Protein AF-A0A0L0FBV4-F1 (afdb_monomer_lite)

Organism: NCBI:txid667725

Secondary structure (DSSP, 8-state):
-----TT-EEESTTTT-EEEPTT-EEESTTTT-EEE-TT-EEESTTTT-EEE-TT-EEESTTTT-S-B-TT-EEESTTTTSS-B-TT-EEESTTTTSS-B-TT-EEESTTTT-S-B-TT-EEESTTTT-S-BPTT-EEESTTTT-S-BPTT-EEESTTTT-S-B-TT-EEESTTTT-S---TT-EEESTTTTTT-PPTT-EEESTTTT-SEE-TT-EEESTTTT-SEE-TT-EEESTTTT-S-B-TT-EEESTTTT-S-B-TT-EEEETTEEEEEE-TT-EEEE-SSS-EEESSSSEEEE-----SSSEEEEE-TTT--EEEEE----SS--------S-TTPPEEE-SSSEEE--SSEEESTTTT-S-BPTT-EEESTTTT-S-B-TT-EEESTTTT-EEEPTT-EEESTTTT-EEEPTT-EEESTTEEEEEE-TT-EEEE-SSS-EEESSSSEEEEPPP--S-SSPEEEE-TTT--EEEEPPP-------------SSTTPPEEE-SSSEEE--SSEEESTTTT-S-BPTT-EEESTTTT-S-BPTT-EEESTTTT-S-B-TT-EEESTTTT-S-B-TT-EEESTTTTTT-BPTT-EEESTTTT-S-BPTT-EEESTTTT-S-PPTT-EEESTTTT-B-PPTT-EEEETTBTTBTPPTT-EEEE-SSS-B--SSSSEEEE-----S-TT-EEEE-TTT--EEEE-----------S-S-EEE-SSSEEE--SSEEESTTTT-EEEPTT-EEESTTTTTEEEPTT-EEEETTBTTBTPPTT-EEEE-SSS-B--SSSSEEEE-----S-S---EEEETTTTEEEE----S-------SSTT--EEE-SSSEEE-SS-EEESTTTT-EEEPTT-EEESTTTT-EEEPTT-EEESTTTT-EEEPTT-EEESTTTT-EEE-TT-EEESTTTT-EEEPTT-EEESTTTT-EEE-TT-EEESTTTT-EEEPTT-EEESTT-S-EEEPTT-EEESTTTT-EEE-TT-EEESTTTT-EEE-TT-EEESTTTT-EEEPTT-EEESTTTT-EEEPTT-EEEETTBT-EEEPTT-EEEE------TT--B--SSSS-EEEE-------SS--EE-TTT-EEE-----TTS-TT-----HHHHHHHTTSPPEEEEEEE-SS-----PPPPPPPHHHHTTSSS---TTTHHHHHHHHHHHHTTPPPPPP--EEEEEEE--HHHHHHH-GGGEEEPTTS-EEEE-HHHHHHHHHHHHHHHHHHHHHHHHHHTS--

Foldseek 3Di:
DDDDDQLEAAAEDLWCCEDAEHNEYTAYHQFNNYAHYHVEYTHYHQFCNYAAEDVEYTYEAQWCNHYHYALEYTYYDQWNNAYEEHNEYAAEHQFCNHYEADCEYAHEHQGCRQYAHHVEYAHEHQFCRHDHHHLEYAAYAQFVNHEAADNEYTAEHQFCRAHYAHCEYTHEHQGCNHDYAHCEYFHYHLGCNAEEAHNEYTHEYLTNNHYEHHCEYAHEAQFCNAYEAHNEYAAYHQGCRHHYAHCEYAHEAQGCRHHAAHVEYAHYAQGQNHHEYHQAYTADDPNDHDHHPDHYYHYPPDDDDPDQFDFDQDPVVRDGDTHHPPDPDDDDDDDPDDPDDDWDWDDPPPDTDTDPQEAAADDQFCAPAAAGNYYTAEHLFNRHHAAHVEYAHYHLGCNEQHEHPEYAHEALGCNYAHYDCEYAHYAQGQNHYEEHQAYTYEPPNDHDHHPYHYYHYPPQDADPDDDFDFDQDPVVRGGYTDDDDDDDDDDDDDDDDDDDPPFDFDDPPPDTDTDDQEAAEDDQWPCDAEAGNEYTYEHQWCRDYHAHNEYTAYHLFCNHDEAHCEYTHEHLFVNHEYEHNEYTHYDLGCNEYAYHHEYAHEHLGVNDEHDPCEYTAYHLFCRHYAADNEYAHEHLFCNEQHAHVEYTYYHQFLNDNAYHQAYTHDPQNDHDHDPYHYYHYPDADADDDDDWDWDQDPVVRDTHTDDPPDDDDDDDDDADAFADQQPDTDHDDQEAAAEAQFCNADAEDNEYAHEHLGCNYQHYDCEYAHYQQGQNYNAYHQAYTHEDPNDHDHHPDHYYHYPPQDDPDDPDFDWDQDPVVRDTHTDDPPPPPPPPDDPDPDWDWADLPPDTDIDDQEAAAEDLWCNECAAGNEHTAEHLFCNYQAAHVEYTAYAQFVNYHAEHVEYTHEHQFCNYAHYALEYTHEHLFCNYHAAHNEYTAYDLFVNEHHYHNEYTHEHLGCNEDAAHHEYTHEYLWNNYDHAHCEYAAYDLFCNDDDHHNEYTHEHLWVNADDAHCEYTAYALFVNYHHAHNEAAHEALGVNEHAAHCEYAHYHLGQNYDAHHQEYEAEHDPDPDPPDHQHDPYHNWYAYPDDDPDDDDDDQDQDPVNRTGDDDPDDPVPDPQDDDDDPVLVVLVVPFDKDKDKDKDWDDDDDDDDDDDDDDPVRVVVPDDDDDPPCPVVVVVVVVVVVPPDDDDGTDIDMDMDIDGDQQSCCVSPVSQFDADPVGGGDGGVVVVVVVVVVVVVVVVVVVVVVVVVVVVPPD

pLDDT: mean 72.24, std 13.36, range [32.38, 90.94]

Structure (mmCIF, N/CA/C/O backbone):
data_AF-A0A0L0FBV4-F1
#
_entry.id   AF-A0A0L0FBV4-F1
#
loop_
_atom_site.group_PDB
_atom_site.id
_atom_site.type_symbol
_atom_site.label_atom_id
_atom_site.label_alt_id
_atom_site.label_comp_id
_atom_site.label_asym_id
_atom_site.label_entity_id
_atom_site.label_seq_id
_atom_site.pdbx_PDB_ins_code
_atom_site.Cartn_x
_atom_site.Cartn_y
_atom_site.Cartn_z
_atom_site.occupancy
_atom_site.B_iso_or_equiv
_atom_site.auth_seq_id
_atom_site.auth_comp_id
_atom_site.auth_asym_id
_atom_site.auth_atom_id
_atom_site.pdbx_PDB_model_num
ATOM 1 N N . MET A 1 1 ? 23.226 -24.528 -67.494 1.00 41.88 1 MET A N 1
ATOM 2 C CA . MET A 1 1 ? 22.245 -25.380 -68.203 1.00 41.88 1 MET A CA 1
ATOM 3 C C . MET A 1 1 ? 20.904 -25.153 -67.518 1.00 41.88 1 MET A C 1
ATOM 5 O O . MET A 1 1 ? 20.738 -25.615 -66.399 1.00 41.88 1 MET A O 1
ATOM 9 N N . TRP A 1 2 ? 20.026 -24.341 -68.112 1.00 40.06 2 TRP A N 1
ATOM 10 C CA . TRP A 1 2 ? 18.719 -23.988 -67.546 1.00 40.06 2 TRP A CA 1
ATOM 11 C C . TRP A 1 2 ? 17.745 -25.147 -67.795 1.00 40.06 2 TRP A C 1
ATOM 13 O O . TRP A 1 2 ? 17.543 -25.537 -68.943 1.00 40.06 2 TRP A O 1
ATOM 23 N N . ARG A 1 3 ? 17.172 -25.732 -66.741 1.00 43.78 3 ARG A N 1
ATOM 24 C CA . ARG A 1 3 ? 16.026 -26.645 -66.842 1.00 43.78 3 ARG A CA 1
ATOM 25 C C . ARG A 1 3 ? 14.871 -25.991 -66.098 1.00 43.78 3 ARG A C 1
ATOM 27 O O . ARG A 1 3 ? 14.896 -25.944 -64.877 1.00 43.78 3 ARG A O 1
ATOM 34 N N . ILE A 1 4 ? 13.902 -25.484 -66.852 1.00 49.31 4 ILE A N 1
ATOM 35 C CA . ILE A 1 4 ? 12.599 -25.068 -66.336 1.00 49.31 4 ILE A CA 1
ATOM 36 C C . ILE A 1 4 ? 11.727 -26.324 -66.386 1.00 49.31 4 ILE A C 1
ATOM 38 O O . ILE A 1 4 ? 11.400 -26.805 -67.470 1.00 49.31 4 ILE A O 1
ATOM 42 N N . GLY A 1 5 ? 11.442 -26.907 -65.229 1.00 51.94 5 GLY A N 1
ATOM 43 C CA . GLY A 1 5 ? 10.496 -28.006 -65.064 1.00 51.94 5 GLY A CA 1
ATOM 44 C C . GLY A 1 5 ? 9.750 -27.789 -63.754 1.00 51.94 5 GLY A C 1
ATOM 45 O O . GLY A 1 5 ? 10.395 -27.530 -62.746 1.00 51.94 5 GLY A O 1
ATOM 46 N N . ASP A 1 6 ? 8.420 -27.845 -63.814 1.00 56.22 6 ASP A N 1
ATOM 47 C CA . ASP A 1 6 ? 7.470 -27.818 -62.689 1.00 56.22 6 ASP A CA 1
ATOM 48 C C . ASP A 1 6 ? 7.469 -26.547 -61.810 1.00 56.22 6 ASP A C 1
ATOM 50 O O . ASP A 1 6 ? 7.419 -26.618 -60.585 1.00 56.22 6 ASP A O 1
ATOM 54 N N . TYR A 1 7 ? 7.497 -25.368 -62.450 1.00 72.69 7 TYR A N 1
ATOM 55 C CA . TYR A 1 7 ? 7.360 -24.043 -61.808 1.00 72.69 7 TYR A CA 1
ATOM 56 C C . TYR A 1 7 ? 8.413 -23.706 -60.727 1.00 72.69 7 TYR A C 1
ATOM 58 O O . TYR A 1 7 ? 8.270 -22.711 -60.024 1.00 72.69 7 TYR A O 1
ATOM 66 N N . SER A 1 8 ? 9.496 -24.482 -60.616 1.00 75.56 8 SER A N 1
ATOM 67 C CA . SER A 1 8 ? 10.534 -24.310 -59.596 1.00 75.56 8 SER A CA 1
ATOM 68 C C . SER A 1 8 ? 11.767 -23.530 -60.096 1.00 75.56 8 SER A C 1
ATOM 70 O O . SER A 1 8 ? 12.101 -23.534 -61.286 1.00 75.56 8 SER A O 1
ATOM 72 N N . VAL A 1 9 ? 12.478 -22.854 -59.184 1.00 82.94 9 VAL A N 1
ATOM 73 C CA . VAL A 1 9 ? 13.684 -22.048 -59.468 1.00 82.94 9 VAL A CA 1
ATOM 74 C C . VAL A 1 9 ? 14.936 -22.778 -58.976 1.00 82.94 9 VAL A C 1
ATOM 76 O O . VAL A 1 9 ? 14.998 -23.221 -57.828 1.00 82.94 9 VAL A O 1
ATOM 79 N N . ARG A 1 10 ? 15.964 -22.890 -59.833 1.00 85.38 10 ARG A N 1
ATOM 80 C CA . ARG A 1 10 ? 17.285 -23.453 -59.489 1.00 85.38 10 ARG A CA 1
ATOM 81 C C . ARG A 1 10 ? 18.410 -22.604 -60.068 1.00 85.38 10 ARG A C 1
ATOM 83 O O . ARG A 1 10 ? 18.583 -22.565 -61.287 1.00 85.38 10 ARG A O 1
ATOM 90 N N . LEU A 1 11 ? 19.226 -21.992 -59.216 1.00 83.12 11 LEU A N 1
ATOM 91 C CA . LEU A 1 11 ? 20.381 -21.203 -59.648 1.00 83.12 11 LEU A CA 1
ATOM 92 C C . LEU A 1 11 ? 21.569 -21.412 -58.696 1.00 83.12 11 LEU A C 1
ATOM 94 O O . LEU A 1 11 ? 21.510 -21.044 -57.532 1.00 83.12 11 LEU A O 1
ATOM 98 N N . GLY A 1 12 ? 22.658 -22.017 -59.184 1.00 82.56 12 GLY A N 1
ATOM 99 C CA . GLY A 1 12 ? 23.865 -22.311 -58.395 1.00 82.56 12 GLY A CA 1
ATOM 100 C C . GLY A 1 12 ? 24.363 -23.756 -58.534 1.00 82.56 12 GLY A C 1
ATOM 101 O O . GLY A 1 12 ? 23.656 -24.651 -58.998 1.00 82.56 12 GLY A O 1
ATOM 102 N N . ARG A 1 13 ? 25.622 -24.010 -58.153 1.00 80.94 13 ARG A N 1
ATOM 103 C CA . ARG A 1 13 ? 26.235 -25.350 -58.234 1.00 80.94 13 ARG A CA 1
ATOM 104 C C . ARG A 1 13 ? 25.580 -26.290 -57.210 1.00 80.94 13 ARG A C 1
ATOM 106 O O . ARG A 1 13 ? 25.646 -26.002 -56.023 1.00 80.94 13 ARG A O 1
ATOM 113 N N . GLN A 1 14 ? 25.021 -27.418 -57.661 1.00 82.75 14 GLN A N 1
ATOM 114 C CA . GLN A 1 14 ? 24.306 -28.417 -56.836 1.00 82.75 14 GLN A CA 1
ATOM 115 C C . GLN A 1 14 ? 22.984 -27.935 -56.192 1.00 82.75 14 GLN A C 1
ATOM 117 O O . GLN A 1 14 ? 22.434 -28.640 -55.349 1.00 82.75 14 GLN A O 1
ATOM 122 N N . ALA A 1 15 ? 22.437 -26.788 -56.613 1.00 85.06 15 ALA A N 1
ATOM 123 C CA . ALA A 1 15 ? 21.150 -26.294 -56.118 1.00 85.06 15 ALA A CA 1
ATOM 124 C C . ALA A 1 15 ? 19.974 -27.186 -56.572 1.00 85.06 15 ALA A C 1
ATOM 126 O O . ALA A 1 15 ? 19.857 -27.477 -57.767 1.00 85.06 15 ALA A O 1
ATOM 127 N N . GLY A 1 16 ? 19.111 -27.625 -55.647 1.00 78.94 16 GLY A N 1
ATOM 128 C CA . GLY A 1 16 ? 17.887 -28.379 -55.967 1.00 78.94 16 GLY A CA 1
ATOM 129 C C . GLY A 1 16 ? 18.121 -29.697 -56.722 1.00 78.94 16 GLY A C 1
ATOM 130 O O . GLY A 1 16 ? 17.340 -30.041 -57.611 1.00 78.94 16 GLY A O 1
ATOM 131 N N . THR A 1 17 ? 19.240 -30.398 -56.493 1.00 77.88 17 THR A N 1
ATOM 132 C CA . THR A 1 17 ? 19.685 -31.491 -57.386 1.00 77.88 17 THR A CA 1
ATOM 133 C C . THR A 1 17 ? 19.083 -32.869 -57.101 1.00 77.88 17 THR A C 1
ATOM 135 O O . THR A 1 17 ? 19.014 -33.668 -58.035 1.00 77.88 17 THR A O 1
ATOM 138 N N . ASN A 1 18 ? 18.572 -33.139 -55.894 1.00 73.19 18 ASN A N 1
ATOM 139 C CA . ASN A 1 18 ? 17.931 -34.415 -55.544 1.00 73.19 18 ASN A CA 1
ATOM 140 C C . ASN A 1 18 ? 16.559 -34.182 -54.890 1.00 73.19 18 ASN A C 1
ATOM 142 O O . ASN A 1 18 ? 16.504 -33.762 -53.741 1.00 73.19 18 ASN A O 1
ATOM 146 N N . ASN A 1 19 ? 15.468 -34.501 -55.598 1.00 73.06 19 ASN A N 1
ATOM 147 C CA . ASN A 1 19 ? 14.076 -34.322 -55.149 1.00 73.06 19 ASN A CA 1
ATOM 148 C C . ASN A 1 19 ? 13.742 -32.875 -54.759 1.00 73.06 19 ASN A C 1
ATOM 150 O O . ASN A 1 19 ? 13.616 -32.565 -53.580 1.00 73.06 19 ASN A O 1
ATOM 154 N N . GLN A 1 20 ? 13.605 -32.004 -55.760 1.00 78.06 20 GLN A N 1
ATOM 155 C CA . GLN A 1 20 ? 12.998 -30.689 -55.568 1.00 78.06 20 GLN A CA 1
ATOM 156 C C . GLN A 1 20 ? 11.492 -30.776 -55.846 1.00 78.06 20 GLN A C 1
ATOM 158 O O . GLN A 1 20 ? 11.099 -31.346 -56.865 1.00 78.06 20 GLN A O 1
ATOM 163 N N . GLY A 1 21 ? 10.689 -30.213 -54.948 1.00 76.81 21 GLY A N 1
ATOM 164 C CA . GLY A 1 21 ? 9.241 -30.102 -55.057 1.00 76.81 21 GLY A CA 1
ATOM 165 C C . GLY A 1 21 ? 8.784 -29.066 -56.082 1.00 76.81 21 GLY A C 1
ATOM 166 O O . GLY A 1 21 ? 9.570 -28.274 -56.606 1.00 76.81 21 GLY A O 1
ATOM 167 N N . VAL A 1 22 ? 7.486 -29.096 -56.371 1.00 79.62 22 VAL A N 1
ATOM 168 C CA . VAL A 1 22 ? 6.810 -28.154 -57.273 1.00 79.62 22 VAL A CA 1
ATOM 169 C C . VAL A 1 22 ? 6.851 -26.744 -56.659 1.00 79.62 22 VAL A C 1
ATOM 171 O O . VAL A 1 22 ? 6.803 -26.608 -55.439 1.00 79.62 22 VAL A O 1
ATOM 174 N N . GLU A 1 23 ? 7.037 -25.702 -57.480 1.00 82.69 23 GLU A N 1
ATOM 175 C CA . GLU A 1 23 ? 7.099 -24.287 -57.037 1.00 82.69 23 GLU A CA 1
ATOM 176 C C . GLU A 1 23 ? 8.198 -23.942 -55.998 1.00 82.69 23 GLU A C 1
ATOM 178 O O . GLU A 1 23 ? 8.232 -22.845 -55.444 1.00 82.69 23 GLU A O 1
ATOM 183 N N . ALA A 1 24 ? 9.159 -24.839 -55.756 1.00 86.00 24 ALA A N 1
ATOM 184 C CA . ALA A 1 24 ? 10.252 -24.599 -54.815 1.00 86.00 24 ALA A CA 1
ATOM 185 C C . ALA A 1 24 ? 11.359 -23.693 -55.395 1.00 86.00 24 ALA A C 1
ATOM 187 O O . ALA A 1 24 ? 11.665 -23.725 -56.591 1.00 86.00 24 ALA A O 1
ATOM 188 N N . THR A 1 25 ? 12.031 -22.917 -54.543 1.00 88.56 25 THR A N 1
ATOM 189 C CA . THR A 1 25 ? 13.124 -22.003 -54.920 1.00 88.56 25 THR A CA 1
ATOM 190 C C . THR A 1 25 ? 14.444 -22.446 -54.295 1.00 88.56 25 THR A C 1
ATOM 192 O O . THR A 1 25 ? 14.541 -22.578 -53.081 1.00 88.56 25 THR A O 1
ATOM 195 N N . ALA A 1 26 ? 15.487 -22.646 -55.103 1.00 88.06 26 ALA A N 1
ATOM 196 C CA . ALA A 1 26 ? 16.846 -22.957 -54.652 1.00 88.06 26 ALA A CA 1
ATOM 197 C C . ALA A 1 26 ? 17.879 -22.045 -55.342 1.00 88.06 26 ALA A C 1
ATOM 199 O O . ALA A 1 26 ? 18.137 -22.177 -56.541 1.00 88.06 26 ALA A O 1
ATOM 200 N N . LEU A 1 27 ? 18.497 -21.135 -54.587 1.00 88.50 27 LEU A N 1
ATOM 201 C CA . LEU A 1 27 ? 19.440 -20.126 -55.082 1.00 88.50 27 LEU A CA 1
ATOM 202 C C . LEU A 1 27 ? 20.737 -20.142 -54.254 1.00 88.50 27 LEU A C 1
ATOM 204 O O . LEU A 1 27 ? 20.737 -19.731 -53.103 1.00 88.50 27 LEU A O 1
ATOM 208 N N . GLY A 1 28 ? 21.858 -20.595 -54.818 1.00 87.38 28 GLY A N 1
ATOM 209 C CA . GLY A 1 28 ? 23.171 -20.653 -54.158 1.00 87.38 28 GLY A CA 1
ATOM 210 C C . GLY A 1 28 ? 23.895 -21.996 -54.322 1.00 87.38 28 GLY A C 1
ATOM 211 O O . GLY A 1 28 ? 23.340 -22.982 -54.800 1.00 87.38 28 GLY A O 1
ATOM 212 N N . ASN A 1 29 ? 25.177 -22.061 -53.944 1.00 86.31 29 ASN A N 1
ATOM 213 C CA . ASN A 1 29 ? 25.941 -23.319 -53.956 1.00 86.31 29 ASN A CA 1
ATOM 214 C C . ASN A 1 29 ? 25.330 -24.291 -52.931 1.00 86.31 29 ASN A C 1
ATOM 216 O O . ASN A 1 29 ? 25.287 -23.953 -51.752 1.00 86.31 29 ASN A O 1
ATOM 220 N N . ARG A 1 30 ? 24.869 -25.471 -53.364 1.00 87.19 30 ARG A N 1
ATOM 221 C CA . ARG A 1 30 ? 24.248 -26.504 -52.509 1.00 87.19 30 ARG A CA 1
ATOM 222 C C . ARG A 1 30 ? 22.989 -26.065 -51.734 1.00 87.19 30 ARG A C 1
ATOM 224 O O . ARG A 1 30 ? 22.667 -26.660 -50.705 1.00 87.19 30 ARG A O 1
ATOM 231 N N . ALA A 1 31 ? 22.282 -25.037 -52.209 1.00 88.62 31 ALA A N 1
ATOM 232 C CA . ALA A 1 31 ? 20.974 -24.659 -51.668 1.00 88.62 31 ALA A CA 1
ATOM 233 C C . ALA A 1 31 ? 19.924 -25.734 -52.013 1.00 88.62 31 ALA A C 1
ATOM 235 O O . ALA A 1 31 ? 19.827 -26.120 -53.181 1.00 88.62 31 ALA A O 1
ATOM 236 N N . GLY A 1 32 ? 19.160 -26.241 -51.041 1.00 84.44 32 GLY A N 1
ATOM 237 C CA . GLY A 1 32 ? 18.137 -27.268 -51.301 1.00 84.44 32 GLY A CA 1
ATOM 238 C C . GLY A 1 32 ? 18.692 -28.549 -51.946 1.00 84.44 32 GLY A C 1
ATOM 239 O O . GLY A 1 32 ? 18.049 -29.120 -52.822 1.00 84.44 32 GLY A O 1
ATOM 240 N N . GLU A 1 33 ? 19.932 -28.954 -51.633 1.00 84.12 33 GLU A N 1
ATOM 241 C CA . GLU A 1 33 ? 20.666 -30.001 -52.374 1.00 84.12 33 GLU A CA 1
ATOM 242 C C . GLU A 1 33 ? 19.947 -31.363 -52.367 1.00 84.12 33 GLU A C 1
ATOM 244 O O . GLU A 1 33 ? 19.982 -32.082 -53.376 1.00 84.12 33 GLU A O 1
ATOM 249 N N . THR A 1 34 ? 19.275 -31.709 -51.263 1.00 80.38 34 THR A N 1
ATOM 250 C CA . THR A 1 34 ? 18.533 -32.969 -51.107 1.00 80.38 34 THR A CA 1
ATOM 251 C C . THR A 1 34 ? 17.188 -32.779 -50.395 1.00 80.38 34 THR A C 1
ATOM 253 O O . THR A 1 34 ? 17.134 -32.176 -49.326 1.00 80.38 34 THR A O 1
ATOM 256 N N . SER A 1 35 ? 16.118 -33.352 -50.961 1.00 78.25 35 SER A N 1
ATOM 257 C CA . SER A 1 35 ? 14.765 -33.421 -50.379 1.00 78.25 35 SER A CA 1
ATOM 258 C C . SER A 1 35 ? 14.157 -32.050 -50.057 1.00 78.25 35 SER A C 1
ATOM 260 O O . SER A 1 35 ? 13.797 -31.774 -48.914 1.00 78.25 35 SER A O 1
ATOM 262 N N . GLN A 1 36 ? 14.048 -31.190 -51.067 1.00 80.19 36 GLN A N 1
ATOM 263 C CA . GLN A 1 36 ? 13.307 -29.933 -50.971 1.00 80.19 36 GLN A CA 1
ATOM 264 C C . GLN A 1 36 ? 11.833 -30.196 -51.313 1.00 80.19 36 GLN A C 1
ATOM 266 O O . GLN A 1 36 ? 11.547 -30.691 -52.401 1.00 80.19 36 GLN A O 1
ATOM 271 N N . HIS A 1 37 ? 10.903 -29.902 -50.406 1.00 84.19 37 HIS A N 1
ATOM 272 C CA . HIS A 1 37 ? 9.462 -30.105 -50.612 1.00 84.19 37 HIS A CA 1
ATOM 273 C C . HIS A 1 37 ? 8.810 -28.972 -51.445 1.00 84.19 37 HIS A C 1
ATOM 275 O O . HIS A 1 37 ? 9.497 -28.093 -51.962 1.00 84.19 37 HIS A O 1
ATOM 281 N N . GLU A 1 38 ? 7.494 -29.051 -51.670 1.00 83.50 38 GLU A N 1
ATOM 282 C CA . GLU A 1 38 ? 6.695 -28.079 -52.443 1.00 83.50 38 GLU A CA 1
ATOM 283 C C . GLU A 1 38 ? 6.657 -26.695 -51.753 1.00 83.50 38 GLU A C 1
ATOM 285 O O . GLU A 1 38 ? 6.760 -26.612 -50.529 1.00 83.50 38 GLU A O 1
ATOM 290 N N . HIS A 1 39 ? 6.626 -25.613 -52.545 1.00 85.12 39 HIS A N 1
ATOM 291 C CA . HIS A 1 39 ? 6.699 -24.192 -52.124 1.00 85.12 39 HIS A CA 1
ATOM 292 C C . HIS A 1 39 ? 7.905 -23.773 -51.253 1.00 85.12 39 HIS A C 1
ATOM 294 O O . HIS A 1 39 ? 7.994 -22.625 -50.813 1.00 85.12 39 HIS A O 1
ATOM 300 N N . ALA A 1 40 ? 8.859 -24.668 -50.995 1.00 87.94 40 ALA A N 1
ATOM 301 C CA . ALA A 1 40 ? 9.963 -24.395 -50.087 1.00 87.94 40 ALA A CA 1
ATOM 302 C C . ALA A 1 40 ? 11.022 -23.457 -50.702 1.00 87.94 40 ALA A C 1
ATOM 304 O O . ALA A 1 40 ? 11.345 -23.542 -51.890 1.00 87.94 40 ALA A O 1
ATOM 305 N N . VAL A 1 41 ? 11.611 -22.573 -49.892 1.00 90.25 41 VAL A N 1
ATOM 306 C CA . VAL A 1 41 ? 12.578 -21.547 -50.318 1.00 90.25 41 VAL A CA 1
ATOM 307 C C . VAL A 1 41 ? 13.931 -21.787 -49.653 1.00 90.25 41 VAL A C 1
ATOM 309 O O . VAL A 1 41 ? 14.038 -21.772 -48.434 1.00 90.25 41 VAL A O 1
ATOM 312 N N . ALA A 1 42 ? 14.993 -21.954 -50.438 1.00 90.06 42 ALA A N 1
ATOM 313 C CA . ALA A 1 42 ? 16.374 -22.097 -49.984 1.00 90.06 42 ALA A CA 1
ATOM 314 C C . ALA A 1 42 ? 17.283 -21.106 -50.729 1.00 90.06 42 ALA A C 1
ATOM 316 O O . ALA A 1 42 ? 17.511 -21.242 -51.930 1.00 90.06 42 ALA A O 1
ATOM 317 N N . ILE A 1 43 ? 17.818 -20.100 -50.035 1.00 89.81 43 ILE A N 1
ATOM 318 C CA . ILE A 1 43 ? 18.618 -19.020 -50.633 1.00 89.81 43 ILE A CA 1
ATOM 319 C C . ILE A 1 43 ? 19.924 -18.829 -49.845 1.00 89.81 43 ILE A C 1
ATOM 321 O O . ILE A 1 43 ? 19.909 -18.405 -48.697 1.00 89.81 43 ILE A O 1
ATOM 325 N N . GLY A 1 44 ? 21.075 -19.113 -50.451 1.00 88.88 44 GLY A N 1
ATOM 326 C CA . GLY A 1 44 ? 22.409 -18.980 -49.857 1.00 88.88 44 GLY A CA 1
ATOM 327 C C . GLY A 1 44 ? 23.258 -20.252 -49.962 1.00 88.88 44 GLY A C 1
ATOM 328 O O . GLY A 1 44 ? 22.796 -21.316 -50.368 1.00 88.88 44 GLY A O 1
ATOM 329 N N . HIS A 1 45 ? 24.544 -20.152 -49.615 1.00 86.88 45 HIS A N 1
ATOM 330 C CA . HIS A 1 45 ? 25.458 -21.298 -49.646 1.00 86.88 45 HIS A CA 1
ATOM 331 C C . HIS A 1 45 ? 25.056 -22.345 -48.592 1.00 86.88 45 HIS A C 1
ATOM 333 O O . HIS A 1 45 ? 25.117 -22.066 -47.394 1.00 86.88 45 HIS A O 1
ATOM 339 N N . SER A 1 46 ? 24.708 -23.556 -49.028 1.00 88.69 46 SER A N 1
ATOM 340 C CA . SER A 1 46 ? 24.227 -24.666 -48.193 1.00 88.69 46 SER A CA 1
ATOM 341 C C . SER A 1 46 ? 22.969 -24.356 -47.361 1.00 88.69 46 SER A C 1
ATOM 343 O O . SER A 1 46 ? 22.789 -24.949 -46.298 1.00 88.69 46 SER A O 1
ATOM 345 N N . ALA A 1 47 ? 22.116 -23.425 -47.801 1.00 89.31 47 ALA A N 1
ATOM 346 C CA . ALA A 1 47 ? 20.813 -23.191 -47.171 1.00 89.31 47 ALA A CA 1
ATOM 347 C C . ALA A 1 47 ? 19.866 -24.376 -47.441 1.00 89.31 47 ALA A C 1
ATOM 349 O O . ALA A 1 47 ? 19.782 -24.822 -48.587 1.00 89.31 47 ALA A O 1
ATOM 350 N N . GLY A 1 48 ? 19.172 -24.898 -46.423 1.00 82.88 48 GLY A N 1
ATOM 351 C CA . GLY A 1 48 ? 18.237 -26.024 -46.597 1.00 82.88 48 GLY A CA 1
ATOM 352 C C . GLY A 1 48 ? 18.901 -27.263 -47.214 1.00 82.88 48 GLY A C 1
ATOM 353 O O . GLY A 1 48 ? 18.344 -27.870 -48.123 1.00 82.88 48 GLY A O 1
ATOM 354 N N . ASN A 1 49 ? 20.154 -27.565 -46.842 1.00 82.56 49 ASN A N 1
ATOM 355 C CA . ASN A 1 49 ? 21.015 -28.490 -47.593 1.00 82.56 49 ASN A CA 1
ATOM 356 C C . ASN A 1 49 ? 20.476 -29.932 -47.622 1.00 82.56 49 ASN A C 1
ATOM 358 O O . ASN A 1 49 ? 20.499 -30.572 -48.680 1.00 82.56 49 ASN A O 1
ATOM 362 N N . THR A 1 50 ? 19.966 -30.427 -46.493 1.00 78.06 50 THR A N 1
ATOM 363 C CA . THR A 1 50 ? 19.259 -31.709 -46.429 1.00 78.06 50 THR A CA 1
ATOM 364 C C . THR A 1 50 ? 17.882 -31.534 -45.772 1.00 78.06 50 THR A C 1
ATOM 366 O O . THR A 1 50 ? 17.748 -30.785 -44.811 1.00 78.06 50 THR A O 1
ATOM 369 N N . ASN A 1 51 ? 16.846 -32.150 -46.360 1.00 74.94 51 ASN A N 1
ATOM 370 C CA . ASN A 1 51 ? 15.458 -32.234 -45.872 1.00 74.94 51 ASN A CA 1
ATOM 371 C C . ASN A 1 51 ? 14.793 -30.899 -45.486 1.00 74.94 51 ASN A C 1
ATOM 373 O O . ASN A 1 51 ? 14.754 -30.523 -44.312 1.00 74.94 51 ASN A O 1
ATOM 377 N N . GLN A 1 52 ? 14.186 -30.230 -46.467 1.00 80.62 52 GLN A N 1
ATOM 378 C CA . GLN A 1 52 ? 13.400 -29.014 -46.262 1.00 80.62 52 GLN A CA 1
ATOM 379 C C . GLN A 1 52 ? 11.904 -29.285 -46.444 1.00 80.62 52 GLN A C 1
ATOM 381 O O . GLN A 1 52 ? 11.502 -29.622 -47.553 1.00 80.62 52 GLN A O 1
ATOM 386 N N . GLY A 1 53 ? 11.106 -29.113 -45.386 1.00 81.56 53 GLY A N 1
ATOM 387 C CA . GLY A 1 53 ? 9.657 -29.351 -45.342 1.00 81.56 53 GLY A CA 1
ATOM 388 C C . GLY A 1 53 ? 8.805 -28.453 -46.249 1.00 81.56 53 GLY A C 1
ATOM 389 O O . GLY A 1 53 ? 9.298 -27.498 -46.846 1.00 81.56 53 GLY A O 1
ATOM 390 N N . LEU A 1 54 ? 7.518 -28.802 -46.370 1.00 81.75 54 LEU A N 1
ATOM 391 C CA . LEU A 1 54 ? 6.503 -28.052 -47.127 1.00 81.75 54 LEU A CA 1
ATOM 392 C C . LEU A 1 54 ? 6.407 -26.604 -46.606 1.00 81.75 54 LEU A C 1
ATOM 394 O O . LEU A 1 54 ? 6.471 -26.398 -45.395 1.00 81.75 54 LEU A O 1
ATOM 398 N N . ASP A 1 55 ? 6.299 -25.620 -47.504 1.00 85.69 55 ASP A N 1
ATOM 399 C CA . ASP A 1 55 ? 6.187 -24.178 -47.192 1.00 85.69 55 ASP A CA 1
ATOM 400 C C . ASP A 1 55 ? 7.348 -23.579 -46.354 1.00 85.69 55 ASP A C 1
ATOM 402 O O . ASP A 1 55 ? 7.253 -22.465 -45.836 1.00 85.69 55 ASP A O 1
ATOM 406 N N . ALA A 1 56 ? 8.471 -24.293 -46.202 1.00 89.75 56 ALA A N 1
ATOM 407 C CA . ALA A 1 56 ? 9.575 -23.867 -45.343 1.00 89.75 56 ALA A CA 1
ATOM 408 C C . ALA A 1 56 ? 10.524 -22.857 -46.020 1.00 89.75 56 ALA A C 1
ATOM 410 O O . ALA A 1 56 ? 10.785 -22.923 -47.223 1.00 89.75 56 ALA A O 1
ATOM 411 N N . VAL A 1 57 ? 11.114 -21.948 -45.237 1.00 90.50 57 VAL A N 1
ATOM 412 C CA . VAL A 1 57 ? 12.017 -20.883 -45.712 1.00 90.50 57 VAL A CA 1
ATOM 413 C C . VAL A 1 57 ? 13.386 -21.001 -45.043 1.00 90.50 57 VAL A C 1
ATOM 415 O O . VAL A 1 57 ? 13.491 -20.995 -43.821 1.00 90.50 57 VAL A O 1
ATOM 418 N N . ALA A 1 58 ? 14.457 -21.045 -45.830 1.00 90.38 58 ALA A N 1
ATOM 419 C CA . ALA A 1 58 ? 15.847 -21.059 -45.388 1.00 90.38 58 ALA A CA 1
ATOM 420 C C . ALA A 1 58 ? 16.663 -20.022 -46.175 1.00 90.38 58 ALA A C 1
ATOM 422 O O . ALA A 1 58 ? 16.823 -20.140 -47.389 1.00 90.38 58 ALA A O 1
ATOM 423 N N . MET A 1 59 ? 17.217 -19.014 -45.501 1.00 89.62 59 MET A N 1
ATOM 424 C CA . MET A 1 59 ? 17.967 -17.934 -46.150 1.00 89.62 59 MET A CA 1
ATOM 425 C C . MET A 1 59 ? 19.263 -17.597 -45.399 1.00 89.62 59 MET A C 1
ATOM 427 O O . MET A 1 59 ? 19.228 -17.161 -44.253 1.00 89.62 59 MET A O 1
ATOM 431 N N . GLY A 1 60 ? 20.423 -17.745 -46.040 1.00 89.19 60 GLY A N 1
ATOM 432 C CA . GLY A 1 60 ? 21.739 -17.416 -45.480 1.00 89.19 60 GLY A CA 1
ATOM 433 C C . GLY A 1 60 ? 22.793 -18.515 -45.651 1.00 89.19 60 GLY A C 1
ATOM 434 O O . GLY A 1 60 ? 22.590 -19.523 -46.321 1.00 89.19 60 GLY A O 1
ATOM 435 N N . TYR A 1 61 ? 23.974 -18.306 -45.062 1.00 87.12 61 TYR A N 1
ATOM 436 C CA . TYR A 1 61 ? 25.083 -19.267 -45.119 1.00 87.12 61 TYR A CA 1
ATOM 437 C C . TYR A 1 61 ? 24.868 -20.414 -44.120 1.00 87.12 61 TYR A C 1
ATOM 439 O O . TYR A 1 61 ? 24.851 -20.173 -42.910 1.00 87.12 61 TYR A O 1
ATOM 447 N N . SER A 1 62 ? 24.755 -21.649 -44.618 1.00 88.38 62 SER A N 1
ATOM 448 C CA . SER A 1 62 ? 24.528 -22.879 -43.837 1.00 88.38 62 SER A CA 1
ATOM 449 C C . SER A 1 62 ? 23.323 -22.803 -42.890 1.00 88.38 62 SER A C 1
ATOM 451 O O . SER A 1 62 ? 23.342 -23.333 -41.780 1.00 88.38 62 SER A O 1
ATOM 453 N N . THR A 1 63 ? 22.287 -22.088 -43.308 1.00 88.50 63 THR A N 1
ATOM 454 C CA . THR A 1 63 ? 21.009 -21.967 -42.604 1.00 88.50 63 THR A CA 1
ATOM 455 C C . THR A 1 63 ? 20.167 -23.223 -42.820 1.00 88.50 63 THR A C 1
ATOM 457 O O . THR A 1 63 ? 20.126 -23.716 -43.944 1.00 88.50 63 THR A O 1
ATOM 460 N N . ALA A 1 64 ? 19.493 -23.736 -41.785 1.00 84.50 64 ALA A N 1
ATOM 461 C CA . ALA A 1 64 ? 18.658 -24.942 -41.883 1.00 84.50 64 ALA A CA 1
ATOM 462 C C . ALA A 1 64 ? 19.394 -26.121 -42.563 1.00 84.50 64 ALA A C 1
ATOM 464 O O . ALA A 1 64 ? 18.901 -26.730 -43.506 1.00 84.50 64 ALA A O 1
ATOM 465 N N . TYR A 1 65 ? 20.638 -26.388 -42.150 1.00 81.94 65 TYR A N 1
ATOM 466 C CA . TYR A 1 65 ? 21.558 -27.240 -42.914 1.00 81.94 65 TYR A CA 1
ATOM 467 C C . TYR A 1 65 ? 21.136 -28.727 -42.968 1.00 81.94 65 TYR A C 1
ATOM 469 O O . TYR A 1 65 ? 21.399 -29.369 -43.980 1.00 81.94 65 TYR A O 1
ATOM 477 N N . ASN A 1 66 ? 20.479 -29.283 -41.937 1.00 80.94 66 ASN A N 1
ATOM 478 C CA . ASN A 1 66 ? 20.169 -30.727 -41.887 1.00 80.94 66 ASN A CA 1
ATOM 479 C C . ASN A 1 66 ? 18.685 -31.140 -41.907 1.00 80.94 66 ASN A C 1
ATOM 481 O O . ASN A 1 66 ? 18.367 -32.146 -42.523 1.00 80.94 66 ASN A O 1
ATOM 485 N N . ASN A 1 67 ? 17.797 -30.498 -41.143 1.00 75.25 67 ASN A N 1
ATOM 486 C CA . ASN A 1 67 ? 16.379 -30.883 -41.098 1.00 75.25 67 ASN A CA 1
ATOM 487 C C . ASN A 1 67 ? 15.509 -29.668 -40.773 1.00 75.25 67 ASN A C 1
ATOM 489 O O . ASN A 1 67 ? 15.600 -29.115 -39.673 1.00 75.25 67 ASN A O 1
ATOM 493 N N . GLN A 1 68 ? 14.632 -29.302 -41.698 1.00 79.81 68 GLN A N 1
ATOM 494 C CA . GLN A 1 68 ? 13.623 -28.265 -41.521 1.00 79.81 68 GLN A CA 1
ATOM 495 C C . GLN A 1 68 ? 12.236 -28.883 -41.724 1.00 79.81 68 GLN A C 1
ATOM 497 O O . GLN A 1 68 ? 11.995 -29.521 -42.746 1.00 79.81 68 GLN A O 1
ATOM 502 N N . SER A 1 69 ? 11.342 -28.737 -40.745 1.00 84.12 69 SER A N 1
ATOM 503 C CA . SER A 1 69 ? 9.973 -29.272 -40.827 1.00 84.12 69 SER A CA 1
ATOM 504 C C . SER A 1 69 ? 9.027 -28.325 -41.587 1.00 84.12 69 SER A C 1
ATOM 506 O O . SER A 1 69 ? 9.434 -27.253 -42.031 1.00 84.12 69 SER A O 1
ATOM 508 N N . GLU A 1 70 ? 7.770 -28.739 -41.754 1.00 85.38 70 GLU A N 1
ATOM 509 C CA . GLU A 1 70 ? 6.693 -27.980 -42.410 1.00 85.38 70 GLU A CA 1
ATOM 510 C C . GLU A 1 70 ? 6.498 -26.577 -41.802 1.00 85.38 70 GLU A C 1
ATOM 512 O O . GLU A 1 70 ? 6.523 -26.418 -40.579 1.00 85.38 70 GLU A O 1
ATOM 517 N N . GLY A 1 71 ? 6.358 -25.557 -42.655 1.00 80.75 71 GLY A N 1
ATOM 518 C CA . GLY A 1 71 ? 6.081 -24.166 -42.270 1.00 80.75 71 GLY A CA 1
ATOM 519 C C . GLY A 1 71 ? 7.198 -23.434 -41.511 1.00 80.75 71 GLY A C 1
ATOM 520 O O . GLY A 1 71 ? 6.987 -22.317 -41.043 1.00 80.75 71 GLY A O 1
ATOM 521 N N . ALA A 1 72 ? 8.383 -24.033 -41.346 1.00 88.75 72 ALA A N 1
ATOM 522 C CA . ALA A 1 72 ? 9.462 -23.439 -40.556 1.00 88.75 72 ALA A CA 1
ATOM 523 C C . ALA A 1 72 ? 10.256 -22.365 -41.328 1.00 88.75 72 ALA A C 1
ATOM 525 O O . ALA A 1 72 ? 10.575 -22.519 -42.507 1.00 88.75 72 ALA A O 1
ATOM 526 N N . VAL A 1 73 ? 10.649 -21.292 -40.639 1.00 90.06 73 VAL A N 1
ATOM 527 C CA . VAL A 1 73 ? 11.411 -20.153 -41.172 1.00 90.06 73 VAL A CA 1
ATOM 528 C C . VAL A 1 73 ? 12.782 -20.077 -40.500 1.00 90.06 73 VAL A C 1
ATOM 530 O O . VAL A 1 73 ? 12.889 -20.039 -39.276 1.00 90.06 73 VAL A O 1
ATOM 533 N N . ALA A 1 74 ? 13.851 -20.004 -41.289 1.00 89.69 74 ALA A N 1
ATOM 534 C CA . ALA A 1 74 ? 15.228 -19.852 -40.833 1.00 89.69 74 ALA A CA 1
ATOM 535 C C . ALA A 1 74 ? 15.969 -18.803 -41.679 1.00 89.69 74 ALA A C 1
ATOM 537 O O . ALA A 1 74 ? 16.090 -18.948 -42.895 1.00 89.69 74 ALA A O 1
ATOM 538 N N . ILE A 1 75 ? 16.482 -17.738 -41.060 1.00 89.38 75 ILE A N 1
ATOM 539 C CA . ILE A 1 75 ? 17.158 -16.629 -41.750 1.00 89.38 75 ILE A CA 1
ATOM 540 C C . ILE A 1 75 ? 18.430 -16.225 -40.990 1.00 89.38 75 ILE A C 1
ATOM 542 O O . ILE A 1 75 ? 18.391 -15.879 -39.813 1.00 89.38 75 ILE A O 1
ATOM 546 N N . GLY A 1 76 ? 19.581 -16.209 -41.662 1.00 88.88 76 GLY A N 1
ATOM 547 C CA . GLY A 1 76 ? 20.877 -15.780 -41.123 1.00 88.88 76 GLY A CA 1
ATOM 548 C C . GLY A 1 76 ? 21.884 -16.921 -40.947 1.00 88.88 76 GLY A C 1
ATOM 549 O O . GLY A 1 76 ? 21.518 -18.091 -40.860 1.00 88.88 76 GLY A O 1
ATOM 550 N N . ARG A 1 77 ? 23.179 -16.584 -40.893 1.00 86.62 77 ARG A N 1
ATOM 551 C CA . ARG A 1 77 ? 24.299 -17.547 -40.883 1.00 86.62 77 ARG A CA 1
ATOM 552 C C . ARG A 1 77 ? 24.177 -18.594 -39.766 1.00 86.62 77 ARG A C 1
ATOM 554 O O . ARG A 1 77 ? 24.124 -18.230 -38.593 1.00 86.62 77 ARG A O 1
ATOM 561 N N . ASN A 1 78 ? 24.221 -19.881 -40.114 1.00 87.50 78 ASN A N 1
ATOM 562 C CA . ASN A 1 78 ? 24.104 -21.020 -39.189 1.00 87.50 78 ASN A CA 1
ATOM 563 C C . ASN A 1 78 ? 22.845 -20.997 -38.292 1.00 87.50 78 ASN A C 1
ATOM 565 O O . ASN A 1 78 ? 22.851 -21.620 -37.227 1.00 87.50 78 ASN A O 1
ATOM 569 N N . SER A 1 79 ? 21.792 -20.257 -38.654 1.00 88.12 79 SER A N 1
ATOM 570 C CA . SER A 1 79 ? 20.503 -20.406 -37.968 1.00 88.12 79 SER A CA 1
ATOM 571 C C . SER A 1 79 ? 19.931 -21.790 -38.269 1.00 88.12 79 SER A C 1
ATOM 573 O O . SER A 1 79 ? 20.109 -22.292 -39.381 1.00 88.12 79 SER A O 1
ATOM 575 N N . ALA A 1 80 ? 19.294 -22.433 -37.287 1.00 84.00 80 ALA A N 1
ATOM 576 C CA . ALA A 1 80 ? 18.673 -23.749 -37.472 1.00 84.00 80 ALA A CA 1
ATOM 577 C C . ALA A 1 80 ? 19.623 -24.846 -38.011 1.00 84.00 80 ALA A C 1
ATOM 579 O O . ALA A 1 80 ? 19.198 -25.750 -38.724 1.00 84.00 80 ALA A O 1
ATOM 580 N N . TYR A 1 81 ? 20.929 -24.768 -37.726 1.00 81.81 81 TYR A N 1
ATOM 581 C CA . TYR A 1 81 ? 21.957 -25.581 -38.397 1.00 81.81 81 TYR A CA 1
ATOM 582 C C . TYR A 1 81 ? 21.712 -27.105 -38.316 1.00 81.81 81 TYR A C 1
ATOM 584 O O . TYR A 1 81 ? 22.003 -27.832 -39.266 1.00 81.81 81 TYR A O 1
ATOM 592 N N . VAL A 1 82 ? 21.167 -27.620 -37.209 1.00 80.88 82 VAL A N 1
ATOM 593 C CA . VAL A 1 82 ? 20.937 -29.068 -37.036 1.00 80.88 82 VAL A CA 1
ATOM 594 C C . VAL A 1 82 ? 19.469 -29.485 -37.200 1.00 80.88 82 VAL A C 1
ATOM 596 O O . VAL A 1 82 ? 19.209 -30.417 -37.955 1.00 80.88 82 VAL A O 1
ATOM 599 N N . SER A 1 83 ? 18.502 -28.871 -36.509 1.00 73.38 83 SER A N 1
ATOM 600 C CA . SER A 1 83 ? 17.090 -29.285 -36.627 1.00 73.38 83 SER A CA 1
ATOM 601 C C . SER A 1 83 ? 16.083 -28.210 -36.204 1.00 73.38 83 SER A C 1
ATOM 603 O O . SER A 1 83 ? 16.314 -27.502 -35.224 1.00 73.38 83 SER A O 1
ATOM 605 N N . GLN A 1 84 ? 14.950 -28.135 -36.910 1.00 75.62 84 GLN A N 1
ATOM 606 C CA . GLN A 1 84 ? 13.767 -27.338 -36.552 1.00 75.62 84 GLN A CA 1
ATOM 607 C C . GLN A 1 84 ? 12.487 -28.184 -36.522 1.00 75.62 84 GLN A C 1
ATOM 609 O O . GLN A 1 84 ? 12.274 -29.033 -37.395 1.00 75.62 84 GLN A O 1
ATOM 614 N N . GLY A 1 85 ? 11.626 -27.918 -35.535 1.00 77.06 85 GLY A N 1
ATOM 615 C CA . GLY A 1 85 ? 10.241 -28.396 -35.491 1.00 77.06 85 GLY A CA 1
ATOM 616 C C . GLY A 1 85 ? 9.341 -27.705 -36.525 1.00 77.06 85 GLY A C 1
ATOM 617 O O . GLY A 1 85 ? 9.798 -26.844 -37.276 1.00 77.06 85 GLY A O 1
ATOM 618 N N . ALA A 1 86 ? 8.073 -28.122 -36.599 1.00 79.31 86 ALA A N 1
ATOM 619 C CA . ALA A 1 86 ? 7.081 -27.516 -37.492 1.00 79.31 86 ALA A CA 1
ATOM 620 C C . ALA A 1 86 ? 6.693 -26.102 -37.019 1.00 79.31 86 ALA A C 1
ATOM 622 O O . ALA A 1 86 ? 6.679 -25.850 -35.812 1.00 79.31 86 ALA A O 1
ATOM 623 N N . GLU A 1 87 ? 6.421 -25.199 -37.966 1.00 83.81 87 GLU A N 1
ATOM 624 C CA . GLU A 1 87 ? 5.990 -23.801 -37.743 1.00 83.81 87 GLU A CA 1
ATOM 625 C C . GLU A 1 87 ? 6.952 -22.940 -36.887 1.00 83.81 87 GLU A C 1
ATOM 627 O O . GLU A 1 87 ? 6.582 -21.905 -36.334 1.00 83.81 87 GLU A O 1
ATOM 632 N N . CYS A 1 88 ? 8.224 -23.339 -36.765 1.00 87.44 88 CYS A N 1
ATOM 633 C CA . CYS A 1 88 ? 9.222 -22.593 -35.993 1.00 87.44 88 CYS A CA 1
ATOM 634 C C . CYS A 1 88 ? 9.776 -21.375 -36.748 1.00 87.44 88 CYS A C 1
ATOM 636 O O . CYS A 1 88 ? 9.931 -21.407 -37.966 1.00 87.44 88 CYS A O 1
ATOM 638 N N . VAL A 1 89 ? 10.223 -20.346 -36.024 1.00 89.12 89 VAL A N 1
ATOM 639 C CA . VAL A 1 89 ? 10.926 -19.177 -36.584 1.00 89.12 89 VAL A CA 1
ATOM 640 C C . VAL A 1 89 ? 12.321 -19.055 -35.962 1.00 89.12 89 VAL A C 1
ATOM 642 O O . VAL A 1 89 ? 12.455 -18.981 -34.744 1.00 89.12 89 VAL A O 1
ATOM 645 N N . ALA A 1 90 ? 13.377 -18.9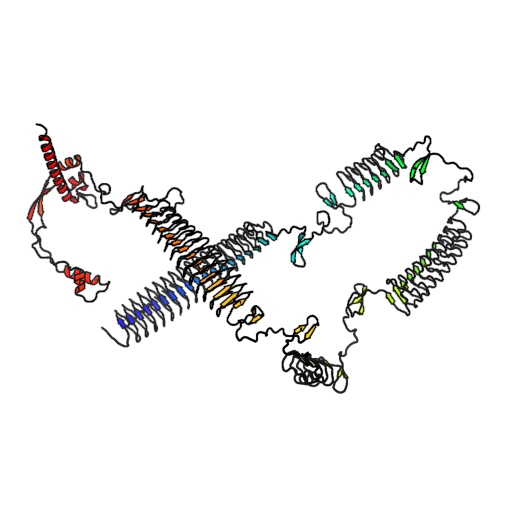91 -36.775 1.00 89.75 90 ALA A N 1
ATOM 646 C CA . ALA A 1 90 ? 14.753 -18.717 -36.352 1.00 89.75 90 ALA A CA 1
ATOM 647 C C . ALA A 1 90 ? 15.383 -17.609 -37.208 1.00 89.75 90 ALA A C 1
ATOM 649 O O . ALA A 1 90 ? 15.668 -17.815 -38.382 1.00 89.75 90 ALA A O 1
ATOM 650 N N . ILE A 1 91 ? 15.645 -16.431 -36.645 1.00 89.62 91 ILE A N 1
ATOM 651 C CA . ILE A 1 91 ? 16.190 -15.286 -37.392 1.00 89.62 91 ILE A CA 1
ATOM 652 C C . ILE A 1 91 ? 17.408 -14.715 -36.659 1.00 89.62 91 ILE A C 1
ATOM 654 O O . ILE A 1 91 ? 17.289 -14.167 -35.570 1.00 89.62 91 ILE A O 1
ATOM 658 N N . GLY A 1 92 ? 18.596 -14.802 -37.253 1.00 88.38 92 GLY A N 1
ATOM 659 C CA . GLY A 1 92 ? 19.849 -14.267 -36.710 1.00 88.38 92 GLY A CA 1
ATOM 660 C C . GLY A 1 92 ? 21.011 -15.262 -36.751 1.00 88.38 92 GLY A C 1
ATOM 661 O O . GLY A 1 92 ? 20.832 -16.468 -36.880 1.00 88.38 92 GLY A O 1
ATOM 662 N N . SER A 1 93 ? 22.245 -14.762 -36.630 1.00 87.44 93 SER A N 1
ATOM 663 C CA . SER A 1 93 ? 23.443 -15.614 -36.684 1.00 87.44 93 SER A CA 1
ATOM 664 C C . SER A 1 93 ? 23.472 -16.620 -35.524 1.00 87.44 93 SER A C 1
ATOM 666 O O . SER A 1 93 ? 23.573 -16.222 -34.363 1.00 87.44 93 SER A O 1
ATOM 668 N N . GLY A 1 94 ? 23.427 -17.919 -35.826 1.00 84.44 94 GLY A N 1
ATOM 669 C CA . GLY A 1 94 ? 23.445 -19.002 -34.835 1.00 84.44 94 GLY A CA 1
ATOM 670 C C . GLY A 1 94 ? 22.189 -19.111 -33.961 1.00 84.44 94 GLY A C 1
ATOM 671 O O . GLY A 1 94 ? 22.255 -19.754 -32.913 1.00 84.44 94 GLY A O 1
ATOM 672 N N . ALA A 1 95 ? 21.075 -18.476 -34.346 1.00 88.31 95 ALA A N 1
ATOM 673 C CA . ALA A 1 95 ? 19.783 -18.681 -33.689 1.00 88.31 95 ALA A CA 1
ATOM 674 C C . ALA A 1 95 ? 19.335 -20.145 -33.856 1.00 88.31 95 ALA A C 1
ATOM 676 O O . ALA A 1 95 ? 19.456 -20.690 -34.954 1.00 88.31 95 ALA A O 1
ATOM 677 N N . ALA A 1 96 ? 18.844 -20.791 -32.795 1.00 83.19 96 ALA A N 1
ATOM 678 C CA . ALA A 1 96 ? 18.363 -22.179 -32.839 1.00 83.19 96 ALA A CA 1
ATOM 679 C C . ALA A 1 96 ? 19.357 -23.195 -33.446 1.00 83.19 96 ALA A C 1
ATOM 681 O O . ALA A 1 96 ? 18.976 -24.103 -34.181 1.00 83.19 96 ALA A O 1
ATOM 682 N N . HIS A 1 97 ? 20.658 -23.024 -33.196 1.00 79.31 97 HIS A N 1
ATOM 683 C CA . HIS A 1 97 ? 21.723 -23.759 -33.884 1.00 79.31 97 HIS A CA 1
ATOM 684 C C . HIS A 1 97 ? 21.593 -25.296 -33.799 1.00 79.31 97 HIS A C 1
ATOM 686 O O . HIS A 1 97 ? 21.913 -25.979 -34.773 1.00 79.31 97 HIS A O 1
ATOM 692 N N . THR A 1 98 ? 21.153 -25.865 -32.670 1.00 77.25 98 THR A N 1
ATOM 693 C CA . THR A 1 98 ? 21.090 -27.330 -32.474 1.00 77.25 98 THR A CA 1
ATOM 694 C C . THR A 1 98 ? 19.673 -27.927 -32.556 1.00 77.25 98 THR A C 1
ATOM 696 O O . THR A 1 98 ? 19.504 -28.970 -33.186 1.00 77.25 98 THR A O 1
ATOM 699 N N . SER A 1 99 ? 18.648 -27.327 -31.933 1.00 69.88 99 SER A N 1
ATOM 700 C CA . SER A 1 99 ? 17.266 -27.850 -31.977 1.00 69.88 99 SER A CA 1
ATOM 701 C C . SER A 1 99 ? 16.201 -26.849 -31.504 1.00 69.88 99 SER A C 1
ATOM 703 O O . SER A 1 99 ? 16.396 -26.157 -30.502 1.00 69.88 99 SER A O 1
ATOM 705 N N . GLN A 1 100 ? 15.056 -26.834 -32.195 1.00 73.31 100 GLN A N 1
ATOM 706 C CA . GLN A 1 100 ? 13.818 -26.127 -31.830 1.00 73.31 100 GLN A CA 1
ATOM 707 C C . GLN A 1 100 ? 12.647 -27.116 -31.723 1.00 73.31 100 GLN A C 1
ATOM 709 O O . GLN A 1 100 ? 12.457 -27.932 -32.625 1.00 73.31 100 GLN A O 1
ATOM 714 N N . GLY A 1 101 ? 11.858 -27.041 -30.647 1.00 75.69 101 GLY A N 1
ATOM 715 C CA . GLY A 1 101 ? 10.533 -27.668 -30.571 1.00 75.69 101 GLY A CA 1
ATOM 716 C C . GLY A 1 101 ? 9.517 -26.951 -31.468 1.00 75.69 101 GLY A C 1
ATOM 717 O O . GLY A 1 101 ? 9.755 -25.806 -31.847 1.00 75.69 101 GLY A O 1
ATOM 718 N N . SER A 1 102 ? 8.405 -27.615 -31.807 1.00 79.62 102 SER A N 1
ATOM 719 C CA . SER A 1 102 ? 7.346 -27.047 -32.665 1.00 79.62 102 SER A CA 1
ATOM 720 C C . SER A 1 102 ? 6.852 -25.689 -32.154 1.00 79.62 102 SER A C 1
ATOM 722 O O . SER A 1 102 ? 6.850 -25.452 -30.941 1.00 79.62 102 SER A O 1
ATOM 724 N N . ASP A 1 103 ? 6.468 -24.796 -33.069 1.00 84.50 103 ASP A N 1
ATOM 725 C CA . ASP A 1 103 ? 5.884 -23.479 -32.752 1.00 84.50 103 ASP A CA 1
ATOM 726 C C . ASP A 1 103 ? 6.827 -22.529 -31.975 1.00 84.50 103 ASP A C 1
ATOM 728 O O . ASP A 1 103 ? 6.401 -21.541 -31.375 1.00 84.50 103 ASP A O 1
ATOM 732 N N . GLY A 1 104 ? 8.128 -22.840 -31.921 1.00 86.62 104 GLY A N 1
ATOM 733 C CA . GLY A 1 104 ? 9.137 -22.031 -31.235 1.00 86.62 104 GLY A CA 1
ATOM 734 C C . GLY A 1 104 ? 9.617 -20.821 -32.048 1.00 86.62 104 GLY A C 1
ATOM 735 O O . GLY A 1 104 ? 9.815 -20.908 -33.259 1.00 86.62 104 GLY A O 1
ATOM 736 N N . ILE A 1 105 ? 9.888 -19.700 -31.374 1.00 88.50 105 ILE A N 1
ATOM 737 C CA . ILE A 1 105 ? 10.406 -18.457 -31.969 1.00 88.50 105 ILE A CA 1
ATOM 738 C C . ILE A 1 105 ? 11.786 -18.143 -31.371 1.00 88.50 105 ILE A C 1
ATOM 740 O O . ILE A 1 105 ? 11.927 -17.989 -30.160 1.00 88.50 105 ILE A O 1
ATOM 744 N N . ALA A 1 106 ? 12.815 -17.994 -32.206 1.00 89.81 106 ALA A N 1
ATOM 745 C CA . ALA A 1 106 ? 14.151 -17.522 -31.839 1.00 89.81 106 ALA A CA 1
ATOM 746 C C . ALA A 1 106 ? 14.599 -16.393 -32.773 1.00 89.81 106 ALA A C 1
ATOM 748 O O . ALA A 1 106 ? 14.854 -16.612 -33.952 1.00 89.81 106 ALA A O 1
ATOM 749 N N . ILE A 1 107 ? 14.746 -15.174 -32.266 1.00 89.56 107 ILE A N 1
ATOM 750 C CA . ILE A 1 107 ? 15.134 -14.014 -33.073 1.00 89.56 107 ILE A CA 1
ATOM 751 C C . ILE A 1 107 ? 16.272 -13.270 -32.365 1.00 89.56 107 ILE A C 1
ATOM 753 O O . ILE A 1 107 ? 16.111 -12.746 -31.268 1.00 89.56 107 ILE A O 1
ATOM 757 N N . GLY A 1 108 ? 17.448 -13.211 -32.984 1.00 88.81 108 GLY A N 1
ATOM 758 C CA . GLY A 1 108 ? 18.658 -12.589 -32.446 1.00 88.81 108 GLY A CA 1
ATOM 759 C C . GLY A 1 108 ? 19.894 -13.484 -32.562 1.00 88.81 108 GLY A C 1
ATOM 760 O O . GLY A 1 108 ? 19.808 -14.699 -32.716 1.00 88.81 108 GLY A O 1
ATOM 761 N N . SER A 1 109 ? 21.086 -12.884 -32.484 1.00 87.31 109 SER A N 1
ATOM 762 C CA . SER A 1 109 ? 22.342 -13.646 -32.547 1.00 87.31 109 SER A CA 1
ATOM 763 C C . SER A 1 109 ? 22.454 -14.619 -31.365 1.00 87.31 109 SER A C 1
ATOM 765 O O . SER A 1 109 ? 22.416 -14.194 -30.209 1.00 87.31 109 SER A O 1
ATOM 767 N N . SER A 1 110 ? 22.601 -15.916 -31.658 1.00 87.56 110 SER A N 1
ATOM 768 C CA . SER A 1 110 ? 22.637 -17.020 -30.682 1.00 87.56 110 SER A CA 1
ATOM 769 C C . SER A 1 110 ? 21.406 -17.140 -29.764 1.00 87.56 110 SER A C 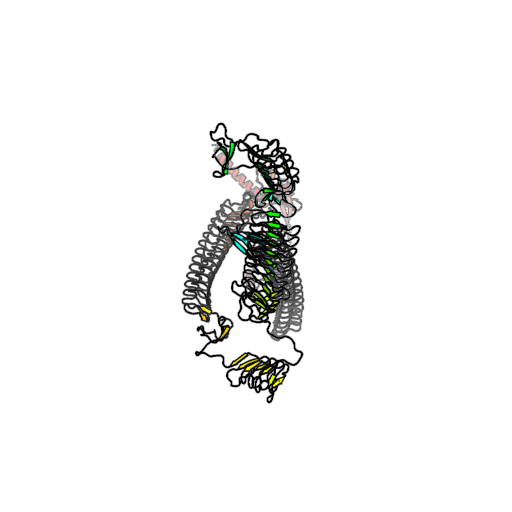1
ATOM 771 O O . SER A 1 110 ? 21.528 -17.684 -28.666 1.00 87.56 110 SER A O 1
ATOM 773 N N . ALA A 1 111 ? 20.237 -16.633 -30.176 1.00 88.88 111 ALA A N 1
ATOM 774 C CA . ALA A 1 111 ? 18.980 -16.859 -29.456 1.00 88.88 111 ALA A CA 1
ATOM 775 C C . ALA A 1 111 ? 18.577 -18.345 -29.536 1.00 88.88 111 ALA A C 1
ATOM 777 O O . ALA A 1 111 ? 18.647 -18.936 -30.614 1.00 88.88 111 ALA A O 1
ATOM 778 N N . GLY A 1 112 ? 18.197 -18.969 -28.417 1.00 81.50 112 GLY A N 1
ATOM 779 C CA . GLY A 1 112 ? 17.750 -20.371 -28.387 1.00 81.50 112 GLY A CA 1
ATOM 780 C C . GLY A 1 112 ? 18.782 -21.397 -28.889 1.00 81.50 112 GLY A C 1
ATOM 781 O O . GLY A 1 112 ? 18.397 -22.439 -29.407 1.00 81.50 112 GLY A O 1
ATOM 782 N N . ARG A 1 113 ? 20.086 -21.084 -28.820 1.00 78.25 113 ARG A N 1
ATOM 783 C CA . ARG A 1 113 ? 21.166 -21.783 -29.545 1.00 78.25 113 ARG A CA 1
ATOM 784 C C . ARG A 1 113 ? 21.210 -23.303 -29.328 1.00 78.25 113 ARG A C 1
ATOM 786 O O . ARG A 1 113 ? 21.367 -24.016 -30.319 1.00 78.25 113 ARG A O 1
ATOM 793 N N . ASP A 1 114 ? 21.112 -23.772 -28.081 1.00 73.25 114 ASP A N 1
ATOM 794 C CA . ASP A 1 114 ? 21.468 -25.155 -27.728 1.00 73.25 114 ASP A CA 1
ATOM 795 C C . ASP A 1 114 ? 20.269 -26.091 -27.428 1.00 73.25 114 ASP A C 1
ATOM 797 O O . ASP A 1 114 ? 20.476 -27.307 -27.444 1.00 73.25 114 ASP A O 1
ATOM 801 N N . ALA A 1 115 ? 19.048 -25.566 -27.202 1.00 67.56 115 ALA A N 1
ATOM 802 C CA . ALA A 1 115 ? 17.743 -26.271 -27.247 1.00 67.56 115 ALA A CA 1
ATOM 803 C C . ALA A 1 115 ? 16.568 -25.356 -26.814 1.00 67.56 115 ALA A C 1
ATOM 805 O O . ALA A 1 115 ? 16.583 -24.829 -25.696 1.00 67.56 115 ALA A O 1
ATOM 806 N N . GLN A 1 116 ? 15.515 -25.247 -27.635 1.00 71.94 116 GLN A N 1
ATOM 807 C CA . GLN A 1 116 ? 14.213 -24.659 -27.257 1.00 71.94 116 GLN A CA 1
ATOM 808 C C . GLN A 1 116 ? 13.112 -25.727 -27.170 1.00 71.94 116 GLN A C 1
ATOM 810 O O . GLN A 1 116 ? 13.005 -26.570 -28.058 1.00 71.94 116 GLN A O 1
ATOM 815 N N . GLY A 1 117 ? 12.276 -25.680 -26.128 1.00 73.25 117 GLY A N 1
ATOM 816 C CA . GLY A 1 117 ? 11.042 -26.471 -26.040 1.00 73.25 117 GLY A CA 1
ATOM 817 C C . GLY A 1 117 ? 9.944 -25.976 -26.992 1.00 73.25 117 GLY A C 1
ATOM 818 O O . GLY A 1 117 ? 10.060 -24.895 -27.566 1.00 73.25 117 GLY A O 1
ATOM 819 N N . SER A 1 118 ? 8.868 -26.755 -27.154 1.00 77.44 118 SER A N 1
ATOM 820 C CA . SER A 1 118 ? 7.705 -26.342 -27.959 1.00 77.44 118 SER A CA 1
ATOM 821 C C . SER A 1 118 ? 7.051 -25.069 -27.403 1.00 77.44 118 SER A C 1
ATOM 823 O O . SER A 1 118 ? 7.013 -24.884 -26.180 1.00 77.44 118 SER A O 1
ATOM 825 N N . PHE A 1 119 ? 6.543 -24.207 -28.290 1.00 81.06 119 PHE A N 1
ATOM 826 C CA . PHE A 1 119 ? 5.917 -22.907 -27.977 1.00 81.06 119 PHE A CA 1
ATOM 827 C C . PHE A 1 119 ? 6.816 -21.902 -27.221 1.00 81.06 119 PHE A C 1
ATOM 829 O O . PHE A 1 119 ? 6.320 -20.955 -26.611 1.00 81.06 119 PHE A O 1
ATOM 836 N N . ALA A 1 120 ? 8.139 -22.103 -27.195 1.00 86.19 120 ALA A N 1
ATOM 837 C CA . ALA A 1 120 ? 9.062 -21.195 -26.511 1.00 86.19 120 ALA A CA 1
ATOM 838 C C . ALA A 1 120 ? 9.406 -19.962 -27.369 1.00 86.19 120 ALA A C 1
ATOM 840 O O . ALA A 1 120 ? 9.577 -20.066 -28.582 1.00 86.19 120 ALA A O 1
ATOM 841 N N . ILE A 1 121 ? 9.577 -18.800 -26.734 1.00 87.62 121 ILE A N 1
ATOM 842 C CA . ILE A 1 121 ? 9.941 -17.530 -27.379 1.00 87.62 121 ILE A CA 1
ATOM 843 C C . ILE A 1 121 ? 11.296 -17.059 -26.832 1.00 87.62 121 ILE A C 1
ATOM 845 O O . ILE A 1 121 ? 11.457 -16.879 -25.627 1.00 87.62 121 ILE A O 1
ATOM 849 N N . ALA A 1 122 ? 12.272 -16.808 -27.704 1.00 89.50 122 ALA A N 1
ATOM 850 C CA . ALA A 1 122 ? 13.537 -16.141 -27.396 1.00 89.50 122 ALA A CA 1
ATOM 851 C C . ALA A 1 122 ? 13.785 -14.992 -28.380 1.00 89.50 122 ALA A C 1
ATOM 853 O O . ALA A 1 122 ? 14.030 -15.218 -29.561 1.00 89.50 122 ALA A O 1
ATOM 854 N N . LEU A 1 123 ? 13.769 -13.749 -27.907 1.00 89.31 123 LEU A N 1
ATOM 855 C CA . LEU A 1 123 ? 13.976 -12.556 -28.729 1.00 89.31 123 LEU A CA 1
ATOM 856 C C . LEU A 1 123 ? 15.070 -11.677 -28.100 1.00 89.31 123 LEU A C 1
ATOM 858 O O . LEU A 1 123 ? 14.875 -11.073 -27.050 1.00 89.31 123 LEU A O 1
ATOM 862 N N . GLY A 1 124 ? 16.243 -11.610 -28.731 1.00 88.50 124 GLY A N 1
ATOM 863 C CA . GLY A 1 124 ? 17.414 -10.853 -28.277 1.00 88.50 124 GLY A CA 1
ATOM 864 C C . GLY A 1 124 ? 18.737 -11.616 -28.424 1.00 88.50 124 GLY A C 1
ATOM 865 O O . GLY A 1 124 ? 18.773 -12.840 -28.523 1.00 88.50 124 GLY A O 1
ATOM 866 N N . ARG A 1 125 ? 19.869 -10.895 -28.430 1.00 87.94 125 ARG A N 1
ATOM 867 C CA . ARG A 1 125 ? 21.212 -11.510 -28.476 1.00 87.94 125 ARG A CA 1
ATOM 868 C C . ARG A 1 125 ? 21.429 -12.388 -27.237 1.00 87.94 125 ARG A C 1
ATOM 870 O O . ARG A 1 125 ? 21.370 -11.875 -26.119 1.00 87.94 125 ARG A O 1
ATOM 877 N N . GLU A 1 126 ? 21.727 -13.670 -27.454 1.00 87.69 126 GLU A N 1
ATOM 878 C CA . GLU A 1 126 ? 21.941 -14.694 -26.415 1.00 87.69 126 GLU A CA 1
ATOM 879 C C . GLU A 1 126 ? 20.714 -14.959 -25.503 1.00 87.69 126 GLU A C 1
ATOM 881 O O . GLU A 1 126 ? 20.874 -15.467 -24.395 1.00 87.69 126 GLU A O 1
ATOM 886 N N . ALA A 1 127 ? 19.490 -14.610 -25.923 1.00 88.94 127 ALA A N 1
ATOM 887 C CA . ALA A 1 127 ? 18.275 -14.953 -25.173 1.00 88.94 127 ALA A CA 1
ATOM 888 C C . ALA A 1 127 ? 18.034 -16.476 -25.192 1.00 88.94 127 ALA A C 1
ATOM 890 O O . ALA A 1 127 ? 18.123 -17.094 -26.254 1.00 88.94 127 ALA A O 1
ATOM 891 N N . GLY A 1 128 ? 17.746 -17.095 -24.043 1.00 80.69 128 GLY A N 1
ATOM 892 C CA . GLY A 1 128 ? 17.426 -18.529 -23.964 1.00 80.69 128 GLY A CA 1
ATOM 893 C C . GLY A 1 128 ? 18.538 -19.474 -24.448 1.00 80.69 128 GLY A C 1
ATOM 894 O O . GLY A 1 128 ? 18.232 -20.539 -24.977 1.00 80.69 128 GLY A O 1
ATOM 895 N N . GLN A 1 129 ? 19.815 -19.079 -24.353 1.00 77.44 129 GLN A N 1
ATOM 896 C CA . GLN A 1 129 ? 20.921 -19.700 -25.095 1.00 77.44 129 GLN A CA 1
ATOM 897 C C . GLN A 1 129 ? 21.085 -21.210 -24.850 1.00 77.44 129 GLN A C 1
ATOM 899 O O . GLN A 1 129 ? 21.213 -21.942 -25.832 1.00 77.44 129 GLN A O 1
ATOM 904 N N . THR A 1 130 ? 21.102 -21.682 -23.594 1.00 70.06 130 THR A N 1
ATOM 905 C CA . THR A 1 130 ? 21.553 -23.061 -23.307 1.00 70.06 130 THR A CA 1
ATOM 906 C C . THR A 1 130 ? 20.467 -24.073 -22.914 1.00 70.06 130 THR A C 1
ATOM 908 O O . THR A 1 130 ? 20.792 -25.258 -22.862 1.00 70.06 130 THR A O 1
ATOM 911 N N . ARG A 1 131 ? 19.212 -23.655 -22.639 1.00 67.06 131 ARG A N 1
ATOM 912 C CA . ARG A 1 131 ? 18.007 -24.517 -22.462 1.00 67.06 131 ARG A CA 1
ATOM 913 C C . ARG A 1 131 ? 16.747 -23.710 -22.087 1.00 67.06 131 ARG A C 1
ATOM 915 O O . ARG A 1 131 ? 16.632 -23.252 -20.948 1.00 67.06 131 ARG A O 1
ATOM 922 N N . GLN A 1 132 ? 15.772 -23.618 -22.994 1.00 68.69 132 GLN A N 1
ATOM 923 C CA . GLN A 1 132 ? 14.403 -23.183 -22.666 1.00 68.69 132 GLN A CA 1
ATOM 924 C C . GLN A 1 132 ? 13.468 -24.390 -22.561 1.00 68.69 132 GLN A C 1
ATOM 926 O O . GLN A 1 132 ? 13.405 -25.206 -23.481 1.00 68.69 132 GLN A O 1
ATOM 931 N N . ALA A 1 133 ? 12.731 -24.506 -21.457 1.00 71.50 133 ALA A N 1
ATOM 932 C CA . ALA A 1 133 ? 11.632 -25.462 -21.338 1.00 71.50 133 ALA A CA 1
ATOM 933 C C . ALA A 1 133 ? 10.424 -25.046 -22.209 1.00 71.50 133 ALA A C 1
ATOM 935 O O . ALA A 1 133 ? 10.383 -23.938 -22.747 1.00 71.50 133 ALA A O 1
ATOM 936 N N . ALA A 1 134 ? 9.438 -25.936 -22.366 1.00 73.44 134 ALA A N 1
ATOM 937 C CA . ALA A 1 134 ? 8.228 -25.643 -23.139 1.00 73.44 134 ALA A CA 1
ATOM 938 C C . ALA A 1 134 ? 7.463 -24.427 -22.572 1.00 73.44 134 ALA A C 1
ATOM 940 O O . ALA A 1 134 ? 7.396 -24.248 -21.349 1.00 73.44 134 ALA A O 1
ATOM 941 N N . ASN A 1 135 ? 6.874 -23.619 -23.460 1.00 79.50 135 ASN A N 1
ATOM 942 C CA . ASN A 1 135 ? 6.138 -22.380 -23.151 1.00 79.50 135 ASN A CA 1
ATOM 943 C C . ASN A 1 135 ? 6.958 -21.262 -22.462 1.00 79.50 135 ASN A C 1
ATOM 945 O O . ASN A 1 135 ? 6.376 -20.354 -21.872 1.00 79.50 135 ASN A O 1
ATOM 949 N N . GLY A 1 136 ? 8.294 -21.327 -22.468 1.00 85.19 136 GLY A N 1
ATOM 950 C CA . GLY A 1 136 ? 9.141 -20.289 -21.864 1.00 85.19 136 GLY A CA 1
ATOM 951 C C . GLY A 1 136 ? 9.234 -19.019 -22.719 1.00 85.19 136 GLY A C 1
ATOM 952 O O . GLY A 1 136 ? 9.313 -19.105 -23.943 1.00 85.19 136 GLY A O 1
ATOM 953 N N . ILE A 1 137 ? 9.277 -17.840 -22.091 1.00 87.19 137 ILE A N 1
ATOM 954 C CA . ILE A 1 137 ? 9.445 -16.539 -22.763 1.00 87.19 137 ILE A CA 1
ATOM 955 C C . ILE A 1 137 ? 10.760 -15.898 -22.299 1.00 87.19 137 ILE A C 1
ATOM 957 O O . ILE A 1 137 ? 10.963 -15.681 -21.108 1.00 87.19 137 ILE A O 1
ATOM 961 N N . ALA A 1 138 ? 11.659 -15.560 -23.223 1.00 89.19 138 ALA A N 1
ATOM 962 C CA . ALA A 1 138 ? 12.879 -14.787 -22.985 1.00 89.19 138 ALA A CA 1
ATOM 963 C C . ALA A 1 138 ? 12.958 -13.606 -23.961 1.00 89.19 138 ALA A C 1
ATOM 965 O O . ALA A 1 138 ? 13.149 -13.792 -25.160 1.00 89.19 138 ALA A O 1
ATOM 966 N N . LEU A 1 139 ? 12.856 -12.380 -23.458 1.00 89.06 139 LEU A N 1
ATOM 967 C CA . LEU A 1 139 ? 12.868 -11.158 -24.259 1.00 89.06 139 LEU A CA 1
ATOM 968 C C . LEU A 1 139 ? 13.940 -10.194 -23.738 1.00 89.06 139 LEU A C 1
ATOM 970 O O . LEU A 1 139 ? 13.787 -9.618 -22.668 1.00 89.06 139 LEU A O 1
ATOM 974 N N . GLY A 1 140 ? 15.025 -9.995 -24.484 1.00 88.25 140 GLY A N 1
ATOM 975 C CA . GLY A 1 140 ? 16.127 -9.093 -24.135 1.00 88.25 140 GLY A CA 1
ATOM 976 C C . GLY A 1 140 ? 17.513 -9.734 -24.255 1.00 88.25 140 GLY A C 1
ATOM 977 O O . GLY A 1 140 ? 17.668 -10.946 -24.394 1.00 88.25 140 GLY A O 1
ATOM 978 N N . ARG A 1 141 ? 18.570 -8.911 -24.206 1.00 87.69 141 ARG A N 1
ATOM 979 C CA . ARG A 1 141 ? 19.963 -9.392 -24.260 1.00 87.69 141 ARG A CA 1
ATOM 980 C C . ARG A 1 141 ? 20.254 -10.279 -23.040 1.00 87.69 141 ARG A C 1
ATOM 982 O O . ARG A 1 141 ? 20.198 -9.779 -21.920 1.00 87.69 141 ARG A O 1
ATOM 989 N N . ARG A 1 142 ? 20.618 -11.550 -23.252 1.00 86.44 142 ARG A N 1
ATOM 990 C CA . ARG A 1 142 ? 20.876 -12.554 -22.191 1.00 86.44 142 ARG A CA 1
ATOM 991 C C . ARG A 1 142 ? 19.703 -12.807 -21.222 1.00 86.44 142 ARG A C 1
ATOM 993 O O . ARG A 1 142 ? 19.939 -13.218 -20.083 1.00 86.44 142 ARG A O 1
ATOM 1000 N N . ALA A 1 143 ? 18.460 -12.560 -21.642 1.00 88.50 143 ALA A N 1
ATOM 1001 C CA . ALA A 1 143 ? 17.285 -12.995 -20.884 1.00 88.50 143 ALA A CA 1
ATOM 1002 C C . ALA A 1 143 ? 17.225 -14.534 -20.867 1.00 88.50 143 ALA A C 1
ATOM 1004 O O . ALA A 1 143 ? 17.402 -15.157 -21.916 1.00 88.50 143 ALA A O 1
ATOM 1005 N N . GLY A 1 144 ? 17.029 -15.158 -19.702 1.00 79.31 144 GLY A N 1
ATOM 1006 C CA . GLY A 1 144 ? 16.944 -16.623 -19.587 1.00 79.31 144 GLY A CA 1
ATOM 1007 C C . GLY A 1 144 ? 18.183 -17.381 -20.090 1.00 79.31 144 GLY A C 1
ATOM 1008 O O . GLY A 1 144 ? 18.043 -18.455 -20.667 1.00 79.31 144 GLY A O 1
ATOM 1009 N N . TYR A 1 145 ? 19.381 -16.798 -19.954 1.00 77.06 145 TYR A N 1
ATOM 1010 C CA . TYR A 1 145 ? 20.614 -17.223 -20.637 1.00 77.06 145 TYR A CA 1
ATOM 1011 C C . TYR A 1 145 ? 20.974 -18.708 -20.434 1.00 77.06 145 TYR A C 1
ATOM 1013 O O . TYR A 1 145 ? 21.240 -19.383 -21.432 1.00 77.06 145 TYR A O 1
ATOM 1021 N N . THR A 1 146 ? 20.952 -19.234 -19.197 1.00 71.44 146 THR A N 1
ATOM 1022 C CA . THR A 1 146 ? 21.404 -20.618 -18.937 1.00 71.44 146 THR A CA 1
ATOM 1023 C C . THR A 1 146 ? 20.329 -21.668 -18.625 1.00 71.44 146 THR A C 1
ATOM 1025 O O . THR A 1 146 ? 20.534 -22.838 -18.963 1.00 71.44 146 THR A O 1
ATOM 1028 N N . MET A 1 147 ? 19.202 -21.315 -17.986 1.00 66.19 147 MET A N 1
ATOM 1029 C CA . MET A 1 147 ? 18.135 -22.277 -17.642 1.00 66.19 147 MET A CA 1
ATOM 1030 C C . MET A 1 147 ? 16.800 -21.585 -17.309 1.00 66.19 147 MET A C 1
ATOM 1032 O O . MET A 1 147 ? 16.692 -20.928 -16.272 1.00 66.19 147 MET A O 1
ATOM 1036 N N . GLN A 1 148 ? 15.772 -21.774 -18.144 1.00 66.81 148 GLN A N 1
ATOM 1037 C CA . GLN A 1 148 ? 14.388 -21.384 -17.826 1.00 66.81 148 GLN A CA 1
ATOM 1038 C C . GLN A 1 148 ? 13.546 -22.608 -17.445 1.00 66.81 148 GLN A C 1
ATOM 1040 O O . GLN A 1 148 ? 13.546 -23.607 -18.171 1.00 66.81 148 GLN A O 1
ATOM 1045 N N . GLY A 1 149 ? 12.817 -22.524 -16.327 1.00 66.06 149 GLY A N 1
ATOM 1046 C CA . GLY A 1 149 ? 11.783 -23.492 -15.953 1.00 66.06 149 GLY A CA 1
ATOM 1047 C C . GLY A 1 149 ? 10.607 -23.503 -16.940 1.00 66.06 149 GLY A C 1
ATOM 1048 O O . GLY A 1 149 ? 10.443 -22.581 -17.742 1.00 66.06 149 GLY A O 1
ATOM 1049 N N . GLN A 1 150 ? 9.784 -24.557 -16.905 1.00 72.19 150 GLN A N 1
ATOM 1050 C CA . GLN A 1 150 ? 8.578 -24.655 -17.739 1.00 72.19 150 GLN A CA 1
ATOM 1051 C C . GLN A 1 150 ? 7.654 -23.456 -17.476 1.00 72.19 150 GLN A C 1
ATOM 1053 O O . GLN A 1 150 ? 7.451 -23.075 -16.322 1.00 72.19 150 GLN A O 1
ATOM 1058 N N . ALA A 1 151 ? 7.142 -22.843 -18.551 1.00 73.44 151 ALA A N 1
ATOM 1059 C CA . ALA A 1 151 ? 6.306 -21.636 -18.505 1.00 73.44 151 ALA A CA 1
ATOM 1060 C C . ALA A 1 151 ? 6.913 -20.429 -17.742 1.00 73.44 151 ALA A C 1
ATOM 1062 O O . ALA A 1 151 ? 6.178 -19.589 -17.224 1.00 73.44 151 ALA A O 1
ATOM 1063 N N . GLY A 1 152 ? 8.246 -20.331 -17.646 1.00 83.38 152 GLY A N 1
ATOM 1064 C CA . GLY A 1 152 ? 8.928 -19.165 -17.073 1.00 83.38 152 GLY A CA 1
ATOM 1065 C C . GLY A 1 152 ? 8.933 -17.955 -18.017 1.00 83.38 152 GLY A C 1
ATOM 1066 O O . GLY A 1 152 ? 9.065 -18.109 -19.233 1.00 83.38 152 GLY A O 1
ATOM 1067 N N . VAL A 1 153 ? 8.819 -16.744 -17.467 1.00 87.44 153 VAL A N 1
ATOM 1068 C CA . VAL A 1 153 ? 8.807 -15.478 -18.225 1.00 87.44 153 VAL A CA 1
ATOM 1069 C C . VAL A 1 153 ? 9.992 -14.617 -17.802 1.00 87.44 153 VAL A C 1
ATOM 1071 O O . VAL A 1 153 ? 10.055 -14.195 -16.654 1.00 87.44 153 VAL A O 1
ATOM 1074 N N . ALA A 1 154 ? 10.919 -14.315 -18.709 1.00 89.12 154 ALA A N 1
ATOM 1075 C CA . ALA A 1 154 ? 12.038 -13.398 -18.493 1.00 89.12 154 ALA A CA 1
ATOM 1076 C C . ALA A 1 154 ? 12.020 -12.270 -19.533 1.00 89.12 154 ALA A C 1
ATOM 1078 O O . ALA A 1 154 ? 12.208 -12.512 -20.724 1.00 89.12 154 ALA A O 1
ATOM 1079 N N . VAL A 1 155 ? 11.821 -11.027 -19.101 1.00 88.94 155 VAL A N 1
ATOM 1080 C CA . VAL A 1 155 ? 11.705 -9.854 -19.980 1.00 88.94 155 VAL A CA 1
ATOM 1081 C C . VAL A 1 155 ? 12.606 -8.733 -19.467 1.00 88.94 155 VAL A C 1
ATOM 1083 O O . VAL A 1 155 ? 12.336 -8.135 -18.435 1.00 88.94 155 VAL A O 1
ATOM 1086 N N . GLY A 1 156 ? 13.687 -8.427 -20.177 1.00 86.75 156 GLY A N 1
ATOM 1087 C CA . GLY A 1 156 ? 14.685 -7.424 -19.802 1.00 86.75 156 GLY A CA 1
ATOM 1088 C C . GLY A 1 156 ? 16.119 -7.895 -20.056 1.00 86.75 156 GLY A C 1
ATOM 1089 O O . GLY A 1 156 ? 16.389 -9.079 -20.249 1.00 86.75 156 GLY A O 1
ATOM 1090 N N . SER A 1 157 ? 17.072 -6.961 -20.063 1.00 84.81 157 SER A N 1
ATOM 1091 C CA . SER A 1 157 ? 18.500 -7.297 -20.164 1.00 84.81 157 SER A CA 1
ATOM 1092 C C . SER A 1 157 ? 18.940 -8.092 -18.925 1.00 84.81 157 SER A C 1
ATOM 1094 O O . SER A 1 157 ? 18.724 -7.660 -17.795 1.00 84.81 157 SER A O 1
ATOM 1096 N N . SER A 1 158 ? 19.521 -9.278 -19.133 1.00 85.69 158 SER A N 1
ATOM 1097 C CA . SER A 1 158 ? 19.937 -10.209 -18.069 1.00 85.69 158 SER A CA 1
ATOM 1098 C C . SER A 1 158 ? 18.825 -10.629 -17.081 1.00 85.69 158 SER A C 1
ATOM 1100 O O . SER A 1 158 ? 19.135 -11.060 -15.969 1.00 85.69 158 SER A O 1
ATOM 1102 N N . ALA A 1 159 ? 17.542 -10.525 -17.450 1.00 88.00 159 ALA A N 1
ATOM 1103 C CA . ALA A 1 159 ? 16.442 -11.032 -16.624 1.00 88.00 159 ALA A CA 1
ATOM 1104 C C . ALA A 1 159 ? 16.497 -12.570 -16.544 1.00 88.00 159 ALA A C 1
ATOM 1106 O O . ALA A 1 159 ? 16.665 -13.232 -17.572 1.00 88.00 159 ALA A O 1
ATOM 1107 N N . GLY A 1 160 ? 16.385 -13.152 -15.344 1.00 77.75 160 GLY A N 1
ATOM 1108 C CA . GLY A 1 160 ? 16.416 -14.610 -15.148 1.00 77.75 160 GLY A CA 1
ATOM 1109 C C . GLY A 1 160 ? 17.694 -15.285 -15.674 1.00 77.75 160 GLY A C 1
ATOM 1110 O O . GLY A 1 160 ? 17.624 -16.373 -16.241 1.00 77.75 160 GLY A O 1
ATOM 1111 N N . ASN A 1 161 ? 18.849 -14.612 -15.584 1.00 73.00 161 ASN A N 1
ATOM 1112 C CA . ASN A 1 161 ? 20.070 -14.975 -16.313 1.00 73.00 161 ASN A CA 1
ATOM 1113 C C . ASN A 1 161 ? 20.604 -16.389 -16.000 1.00 73.00 161 ASN A C 1
ATOM 1115 O O . ASN A 1 161 ? 20.910 -17.119 -16.942 1.00 73.00 161 ASN A O 1
ATOM 1119 N N . ALA A 1 162 ? 20.704 -16.782 -14.722 1.00 65.81 162 ALA A N 1
ATOM 1120 C CA . ALA A 1 162 ? 21.369 -18.031 -14.333 1.00 65.81 162 ALA A CA 1
ATOM 1121 C C . ALA A 1 162 ? 20.423 -19.230 -14.073 1.00 65.81 162 ALA A C 1
ATOM 1123 O O . ALA A 1 162 ? 20.754 -20.356 -14.454 1.00 65.81 162 ALA A O 1
ATOM 1124 N N . SER A 1 163 ? 19.261 -19.024 -13.431 1.00 65.31 163 SER A N 1
ATOM 1125 C CA . SER A 1 163 ? 18.264 -20.087 -13.185 1.00 65.31 163 SER A CA 1
ATOM 1126 C C . SER A 1 163 ? 16.879 -19.539 -12.805 1.00 65.31 163 SER A C 1
ATOM 1128 O O . SER A 1 163 ? 16.731 -18.849 -11.795 1.00 65.31 163 SER A O 1
ATOM 1130 N N . GLN A 1 164 ? 15.858 -19.866 -13.602 1.00 70.06 164 GLN A N 1
ATOM 1131 C CA . GLN A 1 164 ? 14.461 -19.509 -13.337 1.00 70.06 164 GLN A CA 1
ATOM 1132 C C . GLN A 1 164 ? 13.655 -20.733 -12.876 1.00 70.06 164 GLN A C 1
ATOM 1134 O O . GLN A 1 164 ? 13.747 -21.793 -13.497 1.00 70.06 164 GLN A O 1
ATOM 1139 N N . GLY A 1 165 ? 12.858 -20.593 -11.811 1.00 69.88 165 GLY A N 1
ATOM 1140 C CA . GLY A 1 165 ? 11.928 -21.631 -11.354 1.00 69.88 165 GLY A CA 1
ATOM 1141 C C . GLY A 1 165 ? 10.778 -21.886 -12.342 1.00 69.88 165 GLY A C 1
ATOM 1142 O O . GLY A 1 165 ? 10.522 -21.085 -13.239 1.00 69.88 165 GLY A O 1
ATOM 1143 N N . GLU A 1 166 ? 10.069 -23.008 -12.185 1.00 76.81 166 GLU A N 1
ATOM 1144 C CA . GLU A 1 166 ? 8.844 -23.296 -12.954 1.00 76.81 166 GLU A CA 1
ATOM 1145 C C . GLU A 1 166 ? 7.769 -22.230 -12.668 1.00 76.81 166 GLU A C 1
ATOM 1147 O O . GLU A 1 166 ? 7.595 -21.835 -11.509 1.00 76.81 166 GLU A O 1
ATOM 1152 N N . TYR A 1 167 ? 7.071 -21.750 -13.703 1.00 79.00 167 TYR A N 1
ATOM 1153 C CA . TYR A 1 167 ? 6.055 -20.682 -13.620 1.00 79.00 167 TYR A CA 1
ATOM 1154 C C . TYR A 1 167 ? 6.533 -19.362 -12.983 1.00 79.00 167 TYR A C 1
ATOM 1156 O O . TYR A 1 167 ? 5.723 -18.600 -12.453 1.00 79.00 167 TYR A O 1
ATOM 1164 N N . ALA A 1 168 ? 7.839 -19.090 -12.980 1.00 85.75 168 ALA A N 1
ATOM 1165 C CA . ALA A 1 168 ? 8.388 -17.876 -12.386 1.00 85.75 168 ALA A CA 1
ATOM 1166 C C . ALA A 1 168 ? 8.441 -16.707 -13.391 1.00 85.75 168 ALA A C 1
ATOM 1168 O O . ALA A 1 168 ? 8.662 -16.903 -14.588 1.00 85.75 168 ALA A O 1
ATOM 1169 N N . ILE A 1 169 ? 8.249 -15.480 -12.900 1.00 87.25 169 ILE A N 1
ATOM 1170 C CA . ILE A 1 169 ? 8.180 -14.248 -13.703 1.00 87.25 169 ILE A CA 1
ATOM 1171 C C . ILE A 1 169 ? 9.327 -13.318 -13.298 1.00 87.25 169 ILE A C 1
ATOM 1173 O O . ILE A 1 169 ? 9.448 -12.974 -12.128 1.00 87.25 169 ILE A O 1
ATOM 1177 N N . ALA A 1 170 ? 10.146 -12.876 -14.251 1.00 88.81 170 ALA A N 1
ATOM 1178 C CA . ALA A 1 170 ? 11.230 -11.911 -14.078 1.00 88.81 170 ALA A CA 1
ATOM 1179 C C . ALA A 1 170 ? 11.125 -10.814 -15.149 1.00 88.81 170 ALA A C 1
ATOM 1181 O O . ALA A 1 170 ? 11.371 -11.065 -16.326 1.00 88.81 170 ALA A O 1
ATOM 1182 N N . ILE A 1 171 ? 10.758 -9.592 -14.769 1.00 88.56 171 ILE A N 1
ATOM 1183 C CA . ILE A 1 171 ? 10.537 -8.475 -15.699 1.00 88.56 171 ILE A CA 1
ATOM 1184 C C . ILE A 1 171 ? 11.343 -7.258 -15.232 1.00 88.56 171 ILE A C 1
ATOM 1186 O O . ILE A 1 171 ? 11.046 -6.678 -14.195 1.00 88.56 171 ILE A O 1
ATOM 1190 N N . GLY A 1 172 ? 12.355 -6.845 -15.991 1.00 86.56 172 GLY A N 1
ATOM 1191 C CA . GLY A 1 172 ? 13.237 -5.714 -15.689 1.00 86.56 172 GLY A CA 1
ATOM 1192 C C . GLY A 1 172 ? 14.717 -6.030 -15.924 1.00 86.56 172 GLY A C 1
ATOM 1193 O O . GLY A 1 172 ? 15.122 -7.188 -15.993 1.00 86.56 172 GLY A O 1
ATOM 1194 N N . ASP A 1 173 ? 15.554 -4.996 -16.055 1.00 84.62 173 ASP A N 1
ATOM 1195 C CA . ASP A 1 173 ? 17.007 -5.182 -16.187 1.00 84.62 173 ASP A CA 1
ATOM 1196 C C . ASP A 1 173 ? 17.598 -5.781 -14.896 1.00 84.62 173 ASP A C 1
ATOM 1198 O O . ASP A 1 173 ? 17.381 -5.251 -13.803 1.00 84.62 173 ASP A O 1
ATOM 1202 N N . ASN A 1 174 ? 18.320 -6.899 -15.035 1.00 84.00 174 ASN A N 1
ATOM 1203 C CA . ASN A 1 174 ? 18.885 -7.710 -13.947 1.00 84.00 174 ASN A CA 1
ATOM 1204 C C . ASN A 1 174 ? 17.866 -8.254 -12.917 1.00 84.00 174 ASN A C 1
ATOM 1206 O O . ASN A 1 174 ? 18.263 -8.640 -11.813 1.00 84.00 174 ASN A O 1
ATOM 1210 N N . ALA A 1 175 ? 16.571 -8.320 -13.251 1.00 87.00 175 ALA A N 1
ATOM 1211 C CA . ALA A 1 175 ? 15.569 -8.974 -12.404 1.00 87.00 175 ALA A CA 1
ATOM 1212 C C . ALA A 1 175 ? 15.867 -10.481 -12.271 1.00 87.00 175 ALA A C 1
ATOM 1214 O O . ALA A 1 175 ? 16.119 -11.152 -13.275 1.00 87.00 175 ALA A O 1
ATOM 1215 N N . ALA A 1 176 ? 15.848 -11.017 -11.046 1.00 80.00 176 ALA A N 1
ATOM 1216 C CA . ALA A 1 176 ? 16.086 -12.433 -10.739 1.00 80.00 176 ALA A CA 1
ATOM 1217 C C . ALA A 1 176 ? 17.366 -13.024 -11.374 1.00 80.00 176 ALA A C 1
ATOM 1219 O O . ALA A 1 176 ? 17.373 -14.149 -11.873 1.00 80.00 176 ALA A O 1
ATOM 1220 N N . SER A 1 177 ? 18.459 -12.252 -11.413 1.00 74.69 177 SER A N 1
ATOM 1221 C CA . SER A 1 177 ? 19.634 -12.592 -12.227 1.00 74.69 177 SER A CA 1
ATOM 1222 C C . SER A 1 177 ? 20.320 -13.922 -11.873 1.00 74.69 177 SER A C 1
ATOM 1224 O O . SER A 1 177 ? 20.821 -14.576 -12.787 1.00 74.69 177 SER A O 1
ATOM 1226 N N . SER A 1 178 ? 20.347 -14.360 -10.603 1.00 71.75 178 SER A N 1
ATOM 1227 C CA . SER A 1 178 ? 21.108 -15.562 -10.216 1.00 71.75 178 SER A CA 1
ATOM 1228 C C . SER A 1 178 ? 20.289 -16.764 -9.720 1.00 71.75 178 SER A C 1
ATOM 1230 O O . SER A 1 178 ? 20.744 -17.887 -9.936 1.00 71.75 178 SER A O 1
ATOM 1232 N N . MET A 1 179 ? 19.111 -16.589 -9.095 1.00 68.00 179 MET A N 1
ATOM 1233 C CA . MET A 1 179 ? 18.265 -17.714 -8.639 1.00 68.00 179 MET A CA 1
ATOM 1234 C C . MET A 1 179 ? 16.814 -17.298 -8.322 1.00 68.00 179 MET A C 1
ATOM 1236 O O . MET A 1 179 ? 16.597 -16.422 -7.483 1.00 68.00 179 MET A O 1
ATOM 1240 N N . GLN A 1 180 ? 15.827 -17.962 -8.939 1.00 72.12 180 GLN A N 1
ATOM 1241 C CA . GLN A 1 180 ? 14.392 -17.757 -8.680 1.00 72.12 180 GLN A CA 1
ATOM 1242 C C . GLN A 1 180 ? 13.690 -19.041 -8.202 1.00 72.12 180 GLN A C 1
ATOM 1244 O O . GLN A 1 180 ? 13.859 -20.102 -8.804 1.00 72.12 180 GLN A O 1
ATOM 1249 N N . GLY A 1 181 ? 12.866 -18.946 -7.153 1.00 73.62 181 GLY A N 1
ATOM 1250 C CA . GLY A 1 181 ? 12.015 -20.041 -6.678 1.00 73.62 181 GLY A CA 1
ATOM 1251 C C . GLY A 1 181 ? 10.852 -20.365 -7.629 1.00 73.62 181 GLY A C 1
ATOM 1252 O O . GLY A 1 181 ? 10.494 -19.578 -8.501 1.00 73.62 181 GLY A O 1
ATOM 1253 N N . VAL A 1 182 ? 10.221 -21.529 -7.462 1.00 78.94 182 VAL A N 1
ATOM 1254 C CA . VAL A 1 182 ? 9.026 -21.927 -8.240 1.00 78.94 182 VAL A CA 1
ATOM 1255 C C . VAL A 1 182 ? 7.840 -20.999 -7.908 1.00 78.94 182 VAL A C 1
ATOM 1257 O O . VAL A 1 182 ? 7.661 -20.664 -6.736 1.00 78.94 182 VAL A O 1
ATOM 1260 N N . TYR A 1 183 ? 7.033 -20.595 -8.900 1.00 80.94 183 TYR A N 1
ATOM 1261 C CA . TYR A 1 183 ? 5.897 -19.649 -8.769 1.00 80.94 183 TYR A CA 1
ATOM 1262 C C . TYR A 1 183 ? 6.247 -18.242 -8.243 1.00 80.94 183 TYR A C 1
ATOM 1264 O O . TYR A 1 183 ? 5.382 -17.548 -7.711 1.00 80.94 183 TYR A O 1
ATOM 1272 N N . SER A 1 184 ? 7.509 -17.825 -8.323 1.00 86.69 184 SER A N 1
ATOM 1273 C CA . SER A 1 184 ? 7.940 -16.517 -7.816 1.00 86.69 184 SER A CA 1
ATOM 1274 C C . SER A 1 184 ? 7.794 -15.400 -8.858 1.00 86.69 184 SER A C 1
ATOM 1276 O O . SER A 1 184 ? 7.817 -15.643 -10.067 1.00 86.69 184 SER A O 1
ATOM 1278 N N . VAL A 1 185 ? 7.638 -14.159 -8.393 1.00 87.50 185 VAL A N 1
ATOM 1279 C CA . VAL A 1 185 ? 7.449 -12.966 -9.232 1.00 87.50 185 VAL A CA 1
ATOM 1280 C C . VAL A 1 185 ? 8.492 -11.910 -8.865 1.00 87.50 185 VAL A C 1
ATOM 1282 O O . VAL A 1 185 ? 8.581 -11.498 -7.712 1.00 87.50 185 VAL A O 1
ATOM 1285 N N . ALA A 1 186 ? 9.265 -11.440 -9.841 1.00 88.38 186 ALA A N 1
ATOM 1286 C CA . ALA A 1 186 ? 10.237 -10.355 -9.728 1.00 88.38 186 ALA A CA 1
ATOM 1287 C C . ALA A 1 186 ? 9.983 -9.325 -10.838 1.00 88.38 186 ALA A C 1
ATOM 1289 O O . ALA A 1 186 ? 10.191 -9.613 -12.015 1.00 88.38 186 ALA A O 1
ATOM 1290 N N . ILE A 1 187 ? 9.529 -8.121 -10.490 1.00 87.25 187 ILE A N 1
ATOM 1291 C CA . ILE A 1 187 ? 9.201 -7.060 -11.454 1.00 87.25 187 ILE A CA 1
ATOM 1292 C C . ILE A 1 187 ? 9.888 -5.757 -11.035 1.00 87.25 187 ILE A C 1
ATOM 1294 O O . ILE A 1 187 ? 9.511 -5.133 -10.048 1.00 87.25 187 ILE A O 1
ATOM 1298 N N . GLY A 1 188 ? 10.887 -5.326 -11.801 1.00 83.75 188 GLY A N 1
ATOM 1299 C CA . GLY A 1 188 ? 11.640 -4.088 -11.612 1.00 83.75 188 GLY A CA 1
ATOM 1300 C C . GLY A 1 188 ? 13.146 -4.258 -11.828 1.00 83.75 188 GLY A C 1
ATOM 1301 O O . GLY A 1 188 ? 13.670 -5.367 -11.918 1.00 83.75 188 GLY A O 1
ATOM 1302 N N . ASN A 1 189 ? 13.870 -3.141 -11.934 1.00 82.00 189 ASN A N 1
ATOM 1303 C CA . ASN A 1 189 ? 15.328 -3.165 -12.068 1.00 82.00 189 ASN A CA 1
ATOM 1304 C C . ASN A 1 189 ? 15.962 -3.750 -10.796 1.00 82.00 189 ASN A C 1
ATOM 1306 O O . ASN A 1 189 ? 15.706 -3.239 -9.703 1.00 82.00 189 ASN A O 1
ATOM 1310 N N . VAL A 1 190 ? 16.781 -4.799 -10.946 1.00 83.38 190 VAL A N 1
ATOM 1311 C CA . VAL A 1 190 ? 17.493 -5.470 -9.837 1.00 83.38 190 VAL A CA 1
ATOM 1312 C C . VAL A 1 190 ? 16.541 -6.127 -8.806 1.00 83.38 190 VAL A C 1
ATOM 1314 O O . VAL A 1 190 ? 16.944 -6.451 -7.692 1.00 83.38 190 VAL A O 1
ATOM 1317 N N . ALA A 1 191 ? 15.273 -6.369 -9.162 1.00 85.31 191 ALA A N 1
ATOM 1318 C CA . ALA A 1 191 ? 14.315 -7.052 -8.289 1.00 85.31 191 ALA A CA 1
ATOM 1319 C C . ALA A 1 191 ? 14.696 -8.531 -8.088 1.00 85.31 191 ALA A C 1
ATOM 1321 O O . ALA A 1 191 ? 14.933 -9.236 -9.071 1.00 85.31 191 ALA A O 1
ATOM 1322 N N . GLY A 1 192 ? 14.749 -9.024 -6.846 1.00 75.00 192 GLY A N 1
ATOM 1323 C CA . GLY A 1 192 ? 14.991 -10.451 -6.569 1.00 75.00 192 GLY A CA 1
ATOM 1324 C C . GLY A 1 192 ? 16.374 -10.962 -7.003 1.00 75.00 192 GLY A C 1
ATOM 1325 O O . GLY A 1 192 ? 16.518 -12.146 -7.306 1.00 75.00 192 GLY A O 1
ATOM 1326 N N . ARG A 1 193 ? 17.375 -10.077 -7.137 1.00 74.75 193 ARG A N 1
ATOM 1327 C CA . ARG A 1 193 ? 18.612 -10.312 -7.905 1.00 74.75 193 ARG A CA 1
ATOM 1328 C C . ARG A 1 193 ? 19.384 -11.566 -7.499 1.00 74.75 193 ARG A C 1
ATOM 1330 O O . ARG A 1 193 ? 19.861 -12.238 -8.423 1.00 74.75 193 ARG A O 1
ATOM 1337 N N . THR A 1 194 ? 19.522 -11.861 -6.197 1.00 69.06 194 THR A N 1
ATOM 1338 C CA . THR A 1 194 ? 20.357 -12.985 -5.726 1.00 69.06 194 THR A CA 1
ATOM 1339 C C . THR A 1 194 ? 19.682 -14.140 -4.980 1.00 69.06 194 THR A C 1
ATOM 1341 O O . THR A 1 194 ? 20.385 -15.085 -4.622 1.00 69.06 194 THR A O 1
ATOM 1344 N N . GLY A 1 195 ? 18.351 -14.161 -4.836 1.00 65.56 195 GLY A N 1
ATOM 1345 C CA . GLY A 1 195 ? 17.642 -15.346 -4.326 1.00 65.56 195 GLY A CA 1
ATOM 1346 C C . GLY A 1 195 ? 16.202 -15.092 -3.880 1.00 65.56 195 GLY A C 1
ATOM 1347 O O . GLY A 1 195 ? 15.975 -14.562 -2.795 1.00 65.56 195 GLY A O 1
ATOM 1348 N N . GLN A 1 196 ? 15.224 -15.521 -4.683 1.00 71.88 196 GLN A N 1
ATOM 1349 C CA . GLN A 1 196 ? 13.813 -15.558 -4.272 1.00 71.88 196 GLN A CA 1
ATOM 1350 C C . GLN A 1 196 ? 13.408 -16.937 -3.746 1.00 71.88 196 GLN A C 1
ATOM 1352 O O . GLN A 1 196 ? 13.657 -17.947 -4.408 1.00 71.88 196 GLN A O 1
ATOM 1357 N N . GLY A 1 197 ? 12.720 -16.967 -2.602 1.00 73.69 197 GLY A N 1
ATOM 1358 C CA . GLY A 1 197 ? 12.024 -18.151 -2.101 1.00 73.69 197 GLY A CA 1
ATOM 1359 C C . GLY A 1 197 ? 10.879 -18.605 -3.017 1.00 73.69 197 GLY A C 1
ATOM 1360 O O . GLY A 1 197 ? 10.468 -17.914 -3.955 1.00 73.69 197 GLY A O 1
ATOM 1361 N N . LYS A 1 198 ? 10.343 -19.798 -2.756 1.00 78.62 198 LYS A N 1
ATOM 1362 C CA . LYS A 1 198 ? 9.189 -20.348 -3.480 1.00 78.62 198 LYS A CA 1
ATOM 1363 C C . LYS A 1 198 ? 7.954 -19.474 -3.241 1.00 78.62 198 LYS A C 1
ATOM 1365 O O . LYS A 1 198 ? 7.666 -19.105 -2.104 1.00 78.62 198 LYS A O 1
ATOM 1370 N N . SER A 1 199 ? 7.216 -19.164 -4.309 1.00 79.50 199 SER A N 1
ATOM 1371 C CA . SER A 1 199 ? 6.009 -18.321 -4.269 1.00 79.50 199 SER A CA 1
ATOM 1372 C C . SER A 1 199 ? 6.225 -16.913 -3.682 1.00 79.50 199 SER A C 1
ATOM 1374 O O . SER A 1 199 ? 5.275 -16.305 -3.196 1.00 79.50 199 SER A O 1
ATOM 1376 N N . ALA A 1 200 ? 7.458 -16.394 -3.706 1.00 85.19 200 ALA A N 1
ATOM 1377 C CA . ALA A 1 200 ? 7.762 -15.038 -3.255 1.00 85.19 200 ALA A CA 1
ATOM 1378 C C . ALA A 1 200 ? 7.409 -13.984 -4.323 1.00 85.19 200 ALA A C 1
ATOM 1380 O O . ALA A 1 200 ? 7.534 -14.235 -5.524 1.00 85.19 200 ALA A O 1
ATOM 1381 N N . VAL A 1 201 ? 7.001 -12.792 -3.886 1.00 86.62 201 VAL A N 1
ATOM 1382 C CA . VAL A 1 201 ? 6.639 -11.652 -4.742 1.00 86.62 201 VAL A CA 1
ATOM 1383 C C . VAL A 1 201 ? 7.578 -10.483 -4.453 1.00 86.62 201 VAL A C 1
ATOM 1385 O O . VAL A 1 201 ? 7.732 -10.077 -3.304 1.00 86.62 201 VAL A O 1
ATOM 1388 N N . ALA A 1 202 ? 8.189 -9.914 -5.489 1.00 87.75 202 ALA A N 1
ATOM 1389 C CA . ALA A 1 202 ? 9.029 -8.725 -5.410 1.00 87.75 202 ALA A CA 1
ATOM 1390 C C . ALA A 1 202 ? 8.703 -7.765 -6.564 1.00 87.75 202 ALA A C 1
ATOM 1392 O O . ALA A 1 202 ? 8.943 -8.077 -7.730 1.00 87.75 202 ALA A O 1
ATOM 1393 N N . VAL A 1 203 ? 8.149 -6.592 -6.253 1.00 87.56 203 VAL A N 1
ATOM 1394 C CA . VAL A 1 203 ? 7.722 -5.595 -7.250 1.00 87.56 203 VAL A CA 1
ATOM 1395 C C . VAL A 1 203 ? 8.266 -4.212 -6.880 1.00 87.56 203 VAL A C 1
ATOM 1397 O O . VAL A 1 203 ? 7.851 -3.619 -5.888 1.00 87.56 203 VAL A O 1
ATOM 1400 N N . GLY A 1 204 ? 9.204 -3.678 -7.664 1.00 83.88 204 GLY A N 1
ATOM 1401 C CA . GLY A 1 204 ? 9.862 -2.391 -7.417 1.00 83.88 204 GLY A CA 1
ATOM 1402 C C . GLY A 1 204 ? 11.333 -2.353 -7.849 1.00 83.88 204 GLY A C 1
ATOM 1403 O O . GLY A 1 204 ? 11.911 -3.350 -8.270 1.00 83.88 204 GLY A O 1
ATOM 1404 N N . ARG A 1 205 ? 11.973 -1.182 -7.753 1.00 81.75 205 ARG A N 1
ATOM 1405 C CA . ARG A 1 205 ? 13.421 -1.028 -7.998 1.00 81.75 205 ARG A CA 1
ATOM 1406 C C . ARG A 1 205 ? 14.221 -1.494 -6.778 1.00 81.75 205 ARG A C 1
ATOM 1408 O O . ARG A 1 205 ? 13.936 -1.029 -5.674 1.00 81.75 205 ARG A O 1
ATOM 1415 N N . SER A 1 206 ? 15.230 -2.348 -6.982 1.00 83.31 206 SER A N 1
ATOM 1416 C CA . SER A 1 206 ? 16.117 -2.875 -5.921 1.00 83.31 206 SER A CA 1
ATOM 1417 C C . SER A 1 206 ? 15.357 -3.481 -4.729 1.00 83.31 206 SER A C 1
ATOM 1419 O O . SER A 1 206 ? 15.776 -3.373 -3.580 1.00 83.31 206 SER A O 1
ATOM 1421 N N . VAL A 1 207 ? 14.193 -4.070 -5.002 1.00 84.06 207 VAL A N 1
ATOM 1422 C CA . VAL A 1 207 ? 13.378 -4.819 -4.039 1.00 84.06 207 VAL A CA 1
ATOM 1423 C C . VAL A 1 207 ? 13.972 -6.220 -3.881 1.00 84.06 207 VAL A C 1
ATOM 1425 O O . VAL A 1 207 ? 14.358 -6.822 -4.888 1.00 84.06 207 VAL A O 1
ATOM 1428 N N . ALA A 1 208 ? 14.037 -6.757 -2.658 1.00 74.56 208 ALA A N 1
ATOM 1429 C CA . ALA A 1 208 ? 14.499 -8.134 -2.436 1.00 74.56 208 ALA A CA 1
ATOM 1430 C C . ALA A 1 208 ? 15.847 -8.469 -3.117 1.00 74.56 208 ALA A C 1
ATOM 1432 O O . ALA A 1 208 ? 16.003 -9.520 -3.738 1.00 74.56 208 ALA A O 1
ATOM 1433 N N . GLU A 1 209 ? 16.808 -7.543 -3.085 1.00 74.88 209 GLU A N 1
ATOM 1434 C CA . GLU A 1 209 ? 18.045 -7.642 -3.859 1.00 74.88 209 GLU A CA 1
ATOM 1435 C C . GLU A 1 209 ? 18.889 -8.863 -3.458 1.00 74.88 209 GLU A C 1
ATOM 1437 O O . GLU A 1 209 ? 19.388 -9.544 -4.360 1.00 74.88 209 GLU A O 1
ATOM 1442 N N . SER A 1 210 ? 19.007 -9.184 -2.157 1.00 70.81 210 SER A N 1
ATOM 1443 C CA . SER A 1 210 ? 19.873 -10.284 -1.697 1.00 70.81 210 SER A CA 1
ATOM 1444 C C . SER A 1 210 ? 19.205 -11.622 -1.335 1.00 70.81 210 SER A C 1
ATOM 1446 O O . SER A 1 210 ? 19.704 -12.646 -1.812 1.00 70.81 210 SER A O 1
ATOM 1448 N N . ALA A 1 211 ? 18.115 -11.666 -0.546 1.00 68.12 211 ALA A N 1
ATOM 1449 C CA . ALA A 1 211 ? 17.394 -12.916 -0.225 1.00 68.12 211 ALA A CA 1
ATOM 1450 C C . ALA A 1 211 ? 15.938 -12.717 0.273 1.00 68.12 211 ALA A C 1
ATOM 1452 O O . ALA A 1 211 ? 15.697 -11.968 1.222 1.00 68.12 211 ALA A O 1
ATOM 1453 N N . GLN A 1 212 ? 14.977 -13.465 -0.292 1.00 72.25 212 GLN A N 1
ATOM 1454 C CA . GLN A 1 212 ? 13.605 -13.621 0.234 1.00 72.25 212 GLN A CA 1
ATOM 1455 C C . GLN A 1 212 ? 13.350 -15.038 0.753 1.00 72.25 212 GLN A C 1
ATOM 1457 O O . GLN A 1 212 ? 13.699 -16.012 0.087 1.00 72.25 212 GLN A O 1
ATOM 1462 N N . GLY A 1 213 ? 12.671 -15.154 1.896 1.00 72.50 213 GLY A N 1
ATOM 1463 C CA . GLY A 1 213 ? 12.081 -16.412 2.350 1.00 72.50 213 GLY A CA 1
ATOM 1464 C C . GLY A 1 213 ? 10.901 -16.871 1.482 1.00 72.50 213 GLY A C 1
ATOM 1465 O O . GLY A 1 213 ? 10.345 -16.106 0.692 1.00 72.50 213 GLY A O 1
ATOM 1466 N N . ASP A 1 214 ? 10.496 -18.133 1.640 1.00 77.88 214 ASP A N 1
ATOM 1467 C CA . ASP A 1 214 ? 9.306 -18.681 0.976 1.00 77.88 214 ASP A CA 1
ATOM 1468 C C . ASP A 1 214 ? 8.048 -17.883 1.365 1.00 77.88 214 ASP A C 1
ATOM 1470 O O . ASP A 1 214 ? 7.898 -17.489 2.524 1.00 77.88 214 ASP A O 1
ATOM 1474 N N . LEU A 1 215 ? 7.139 -17.654 0.408 1.00 77.50 215 LEU A N 1
ATOM 1475 C CA . LEU A 1 215 ? 5.888 -16.885 0.572 1.00 77.50 215 LEU A CA 1
ATOM 1476 C C . LEU A 1 215 ? 6.060 -15.398 0.956 1.00 77.50 215 LEU A C 1
ATOM 1478 O O . LEU A 1 215 ? 5.078 -14.743 1.303 1.00 77.50 215 LEU A O 1
ATOM 1482 N N . ALA A 1 216 ? 7.274 -14.842 0.912 1.00 84.94 216 ALA A N 1
ATOM 1483 C CA . ALA A 1 216 ? 7.496 -13.436 1.245 1.00 84.94 216 ALA A CA 1
ATOM 1484 C C . ALA A 1 216 ? 6.943 -12.488 0.160 1.00 84.94 216 ALA A C 1
ATOM 1486 O O . ALA A 1 216 ? 7.034 -12.768 -1.036 1.00 84.94 216 ALA A O 1
ATOM 1487 N N . THR A 1 217 ? 6.391 -11.345 0.571 1.00 87.19 217 THR A N 1
ATOM 1488 C CA . THR A 1 217 ? 5.864 -10.298 -0.320 1.00 87.19 217 THR A CA 1
ATOM 1489 C C . THR A 1 217 ? 6.615 -8.991 -0.091 1.00 87.19 217 THR A C 1
ATOM 1491 O O . THR A 1 217 ? 6.646 -8.482 1.025 1.00 87.19 217 THR A O 1
ATOM 1494 N N . ALA A 1 218 ? 7.191 -8.415 -1.144 1.00 87.94 218 ALA A N 1
ATOM 1495 C CA . ALA A 1 218 ? 7.855 -7.117 -1.129 1.00 87.94 218 ALA A CA 1
ATOM 1496 C C . ALA A 1 218 ? 7.360 -6.246 -2.294 1.00 87.94 218 ALA A C 1
ATOM 1498 O O . ALA A 1 218 ? 7.501 -6.611 -3.461 1.00 87.94 218 ALA A O 1
ATOM 1499 N N . VAL A 1 219 ? 6.778 -5.085 -1.999 1.00 86.81 219 VAL A N 1
ATOM 1500 C CA . VAL A 1 219 ? 6.220 -4.165 -3.002 1.00 86.81 219 VAL A CA 1
ATOM 1501 C C . VAL A 1 219 ? 6.633 -2.732 -2.668 1.00 86.81 219 VAL A C 1
ATOM 1503 O O . VAL A 1 219 ? 6.217 -2.182 -1.655 1.00 86.81 219 VAL A O 1
ATOM 1506 N N . GLY A 1 220 ? 7.443 -2.105 -3.521 1.00 82.69 220 GLY A N 1
ATOM 1507 C CA . GLY A 1 220 ? 7.989 -0.757 -3.323 1.00 82.69 220 GLY A CA 1
ATOM 1508 C C . GLY A 1 220 ? 9.501 -0.686 -3.552 1.00 82.69 220 GLY A C 1
ATOM 1509 O O . GLY A 1 220 ? 10.210 -1.687 -3.472 1.00 82.69 220 GLY A O 1
ATOM 1510 N N . ALA A 1 221 ? 10.022 0.508 -3.859 1.00 79.81 221 ALA A N 1
ATOM 1511 C CA . ALA A 1 221 ? 11.462 0.698 -4.050 1.00 79.81 221 ALA A CA 1
ATOM 1512 C C . ALA A 1 221 ? 12.230 0.384 -2.752 1.00 79.81 221 ALA A C 1
ATOM 1514 O O . ALA A 1 221 ? 11.888 0.915 -1.697 1.00 79.81 221 ALA A O 1
ATOM 1515 N N . TYR A 1 222 ? 13.262 -0.459 -2.827 1.00 82.88 222 TYR A N 1
ATOM 1516 C CA . TYR A 1 222 ? 14.058 -0.912 -1.673 1.00 82.88 222 TYR A CA 1
ATOM 1517 C C . TYR A 1 222 ? 13.272 -1.656 -0.571 1.00 82.88 222 TYR A C 1
ATOM 1519 O O . TYR A 1 222 ? 13.766 -1.771 0.552 1.00 82.88 222 TYR A O 1
ATOM 1527 N N . ALA A 1 223 ? 12.054 -2.145 -0.845 1.00 86.12 223 ALA A N 1
ATOM 1528 C CA . ALA A 1 223 ? 11.319 -2.965 0.119 1.00 86.12 223 ALA A CA 1
ATOM 1529 C C . ALA A 1 223 ? 12.004 -4.335 0.285 1.00 86.12 223 ALA A C 1
ATOM 1531 O O . ALA A 1 223 ? 12.396 -4.955 -0.708 1.00 86.12 223 ALA A O 1
ATOM 1532 N N . GLY A 1 224 ? 12.192 -4.797 1.524 1.00 77.56 224 GLY A N 1
ATOM 1533 C CA . GLY A 1 224 ? 12.825 -6.093 1.805 1.00 77.56 224 GLY A CA 1
ATOM 1534 C C . GLY A 1 224 ? 14.209 -6.281 1.166 1.00 77.56 224 GLY A C 1
ATOM 1535 O O . GLY A 1 224 ? 14.546 -7.407 0.819 1.00 77.56 224 GLY A O 1
ATOM 1536 N N . GLN A 1 225 ? 14.960 -5.197 0.913 1.00 78.94 225 GLN A N 1
ATOM 1537 C CA . GLN A 1 225 ? 16.156 -5.183 0.058 1.00 78.94 225 GLN A CA 1
ATOM 1538 C C . GLN A 1 225 ? 17.197 -6.243 0.444 1.00 78.94 225 GLN A C 1
ATOM 1540 O O . GLN A 1 225 ? 17.725 -6.901 -0.452 1.00 78.94 225 GLN A O 1
ATOM 1545 N N . GLU A 1 226 ? 17.499 -6.412 1.735 1.00 76.62 226 GLU A N 1
ATOM 1546 C CA . GLU A 1 226 ? 18.592 -7.294 2.153 1.00 76.62 226 GLU A CA 1
ATOM 1547 C C . GLU A 1 226 ? 18.132 -8.717 2.539 1.00 76.62 226 GLU A C 1
ATOM 1549 O O . GLU A 1 226 ? 18.545 -9.682 1.888 1.00 76.62 226 GLU A O 1
ATOM 1554 N N . ILE A 1 227 ? 17.290 -8.879 3.573 1.00 70.56 227 ILE A N 1
ATOM 1555 C CA . ILE A 1 227 ? 16.822 -10.195 4.062 1.00 70.56 227 ILE A CA 1
ATOM 1556 C C . ILE A 1 227 ? 15.355 -10.128 4.524 1.00 70.56 227 ILE A C 1
ATOM 1558 O O . ILE A 1 227 ? 15.037 -9.415 5.481 1.00 70.56 227 ILE A O 1
ATOM 1562 N N . GLN A 1 228 ? 14.478 -10.937 3.916 1.00 71.69 228 GLN A N 1
ATOM 1563 C CA . GLN A 1 228 ? 13.121 -11.208 4.423 1.00 71.69 228 GLN A CA 1
ATOM 1564 C C . GLN A 1 228 ? 12.990 -12.627 4.992 1.00 71.69 228 GLN A C 1
ATOM 1566 O O . GLN A 1 228 ? 13.365 -13.600 4.335 1.00 71.69 228 GLN A O 1
ATOM 1571 N N . GLY A 1 229 ? 12.395 -12.757 6.181 1.00 70.94 229 GLY A N 1
ATOM 1572 C CA . GLY A 1 229 ? 11.940 -14.038 6.722 1.00 70.94 229 GLY A CA 1
ATOM 1573 C C . GLY A 1 229 ? 10.809 -14.668 5.895 1.00 70.94 229 GLY A C 1
ATOM 1574 O O . GLY A 1 229 ? 10.150 -14.002 5.097 1.00 70.94 229 GLY A O 1
ATOM 1575 N N . GLY A 1 230 ? 10.569 -15.971 6.084 1.00 74.38 230 GLY A N 1
ATOM 1576 C CA . GLY A 1 230 ? 9.450 -16.668 5.434 1.00 74.38 230 GLY A CA 1
ATOM 1577 C C . GLY A 1 230 ? 8.101 -16.033 5.793 1.00 74.38 230 GLY A C 1
ATOM 1578 O O . GLY A 1 230 ? 7.893 -15.644 6.944 1.00 74.38 230 GLY A O 1
ATOM 1579 N N . ALA A 1 231 ? 7.217 -15.908 4.799 1.00 76.25 231 ALA A N 1
ATOM 1580 C CA . ALA A 1 231 ? 5.900 -15.266 4.891 1.00 76.25 231 ALA A CA 1
ATOM 1581 C C . ALA A 1 231 ? 5.899 -13.806 5.407 1.00 76.25 231 ALA A C 1
ATOM 1583 O O . ALA A 1 231 ? 4.871 -13.317 5.873 1.00 76.25 231 ALA A O 1
ATOM 1584 N N . ALA A 1 232 ? 7.030 -13.093 5.335 1.00 84.94 232 ALA A N 1
ATOM 1585 C CA . ALA A 1 232 ? 7.088 -11.673 5.680 1.00 84.94 232 ALA A CA 1
ATOM 1586 C C . ALA A 1 232 ? 6.446 -10.791 4.590 1.00 84.94 232 ALA A C 1
ATOM 1588 O O . ALA A 1 232 ? 6.528 -11.093 3.398 1.00 84.94 232 ALA A O 1
ATOM 1589 N N . VAL A 1 233 ? 5.830 -9.677 4.993 1.00 87.75 233 VAL A N 1
ATOM 1590 C CA . VAL A 1 233 ? 5.171 -8.703 4.110 1.00 87.75 233 VAL A CA 1
ATOM 1591 C C . VAL A 1 233 ? 5.848 -7.341 4.266 1.00 87.75 233 VAL A C 1
ATOM 1593 O O . VAL A 1 233 ? 5.918 -6.804 5.367 1.00 87.75 233 VAL A O 1
ATOM 1596 N N . ALA A 1 234 ? 6.323 -6.753 3.169 1.00 89.00 234 ALA A N 1
ATOM 1597 C CA . ALA A 1 234 ? 6.865 -5.397 3.100 1.00 89.00 234 ALA A CA 1
ATOM 1598 C C . ALA A 1 234 ? 6.198 -4.625 1.954 1.00 89.00 234 ALA A C 1
ATOM 1600 O O . ALA A 1 234 ? 6.404 -4.939 0.784 1.00 89.00 234 ALA A O 1
ATOM 1601 N N . VAL A 1 235 ? 5.399 -3.606 2.262 1.00 88.31 235 VAL A N 1
ATOM 1602 C CA . VAL A 1 235 ? 4.663 -2.813 1.265 1.00 88.31 235 VAL A CA 1
ATOM 1603 C C . VAL A 1 235 ? 4.906 -1.326 1.511 1.00 88.31 235 VAL A C 1
ATOM 1605 O O . VAL A 1 235 ? 4.439 -0.765 2.494 1.00 88.31 235 VAL A O 1
ATOM 1608 N N . GLY A 1 236 ? 5.637 -0.667 0.617 1.00 83.50 236 GLY A N 1
ATOM 1609 C CA . GLY A 1 236 ? 6.055 0.732 0.731 1.00 83.50 236 GLY A CA 1
ATOM 1610 C C . GLY A 1 236 ? 7.546 0.912 0.441 1.00 83.50 236 GLY A C 1
ATOM 1611 O O . GLY A 1 236 ? 8.338 -0.020 0.556 1.00 83.50 236 GLY A O 1
ATOM 1612 N N . SER A 1 237 ? 7.958 2.118 0.040 1.00 82.69 237 SER A N 1
ATOM 1613 C CA . SER A 1 237 ? 9.381 2.386 -0.212 1.00 82.69 237 SER A CA 1
ATOM 1614 C C . SER A 1 237 ? 10.191 2.235 1.081 1.00 82.69 237 SER A C 1
ATOM 1616 O O . SER A 1 237 ? 9.837 2.819 2.105 1.00 82.69 237 SER A O 1
ATOM 1618 N N . SER A 1 238 ? 11.291 1.480 1.024 1.00 85.75 238 SER A N 1
ATOM 1619 C CA . SER A 1 238 ? 12.165 1.148 2.162 1.00 85.75 238 SER A CA 1
ATOM 1620 C C . SER A 1 238 ? 11.484 0.393 3.319 1.00 85.75 238 SER A C 1
ATOM 1622 O O . SER A 1 238 ? 12.031 0.372 4.422 1.00 85.75 238 SER A O 1
ATOM 1624 N N . ALA A 1 239 ? 10.310 -0.217 3.105 1.00 88.19 239 ALA A N 1
ATOM 1625 C CA . ALA A 1 239 ? 9.667 -1.062 4.112 1.00 88.19 239 ALA A CA 1
ATOM 1626 C C . ALA A 1 239 ? 10.477 -2.355 4.325 1.00 88.19 239 ALA A C 1
ATOM 1628 O O . ALA A 1 239 ? 10.858 -3.005 3.351 1.00 88.19 239 ALA A O 1
ATOM 1629 N N . GLY A 1 240 ? 10.770 -2.734 5.571 1.00 81.94 240 GLY A N 1
ATOM 1630 C CA . GLY A 1 240 ? 11.511 -3.964 5.880 1.00 81.94 240 GLY A CA 1
ATOM 1631 C C . GLY A 1 240 ? 12.918 -4.036 5.268 1.00 81.94 240 GLY A C 1
ATOM 1632 O O . GLY A 1 240 ? 13.390 -5.130 4.975 1.00 81.94 240 GLY A O 1
ATOM 1633 N N . LYS A 1 241 ? 13.554 -2.888 4.982 1.00 80.31 241 LYS A N 1
ATOM 1634 C CA . LYS A 1 241 ? 14.708 -2.764 4.073 1.00 80.31 241 LYS A CA 1
ATOM 1635 C C . LYS A 1 241 ? 15.876 -3.712 4.383 1.00 80.31 241 LYS A C 1
ATOM 1637 O O . LYS A 1 241 ? 16.373 -4.326 3.443 1.00 80.31 241 LYS A O 1
ATOM 1642 N N . THR A 1 242 ? 16.338 -3.824 5.632 1.00 79.12 242 THR A N 1
ATOM 1643 C CA . THR A 1 242 ? 17.580 -4.575 5.929 1.00 79.12 242 THR A CA 1
ATOM 1644 C C . THR A 1 242 ? 17.379 -5.920 6.637 1.00 79.12 242 THR A C 1
ATOM 1646 O O . THR A 1 242 ? 18.124 -6.851 6.352 1.00 79.12 242 THR A O 1
ATOM 1649 N N . GLN A 1 243 ? 16.386 -6.087 7.523 1.00 75.62 243 GLN A N 1
ATOM 1650 C CA . GLN A 1 243 ? 16.114 -7.379 8.186 1.00 75.62 243 GLN A CA 1
ATOM 1651 C C . GLN A 1 243 ? 14.668 -7.485 8.705 1.00 75.62 243 GLN A C 1
ATOM 1653 O O . GLN A 1 243 ? 14.306 -6.831 9.685 1.00 75.62 243 GLN A O 1
ATOM 1658 N N . GLN A 1 244 ? 13.860 -8.346 8.077 1.00 75.81 244 GLN A N 1
ATOM 1659 C CA . GLN A 1 244 ? 12.528 -8.734 8.561 1.00 75.81 244 GLN A CA 1
ATOM 1660 C C . GLN A 1 244 ? 12.529 -10.144 9.156 1.00 75.81 244 GLN A C 1
ATOM 1662 O O . GLN A 1 244 ? 12.970 -11.097 8.511 1.00 75.81 244 GLN A O 1
ATOM 1667 N N . GLY A 1 245 ? 11.969 -10.292 10.356 1.00 78.00 245 GLY A N 1
ATOM 1668 C CA . GLY A 1 245 ? 11.659 -11.586 10.959 1.00 78.00 245 GLY A CA 1
ATOM 1669 C C . GLY A 1 245 ? 10.593 -12.366 10.180 1.00 78.00 245 GLY A C 1
ATOM 1670 O O . GLY A 1 245 ? 9.875 -11.823 9.340 1.00 78.00 245 GLY A O 1
ATOM 1671 N N . ALA A 1 246 ? 10.476 -13.667 10.455 1.00 79.06 246 ALA A N 1
ATOM 1672 C CA . ALA A 1 246 ? 9.426 -14.499 9.863 1.00 79.06 246 ALA A CA 1
ATOM 1673 C C . ALA A 1 246 ? 8.026 -14.017 10.292 1.00 79.06 246 ALA A C 1
ATOM 1675 O O . ALA A 1 246 ? 7.839 -13.604 11.440 1.00 79.06 246 ALA A O 1
ATOM 1676 N N . ASN A 1 247 ? 7.054 -14.073 9.375 1.00 79.69 247 ASN A N 1
ATOM 1677 C CA . ASN A 1 247 ? 5.679 -13.570 9.551 1.00 79.69 247 ASN A CA 1
ATOM 1678 C C . ASN A 1 247 ? 5.565 -12.078 9.935 1.00 79.69 247 ASN A C 1
ATOM 1680 O O . ASN A 1 247 ? 4.524 -11.652 10.435 1.00 79.69 247 ASN A O 1
ATOM 1684 N N . ALA A 1 248 ? 6.624 -11.282 9.763 1.00 87.44 248 ALA A N 1
ATOM 1685 C CA . ALA A 1 248 ? 6.585 -9.857 10.073 1.00 87.44 248 ALA A CA 1
ATOM 1686 C C . ALA A 1 248 ? 5.838 -9.068 8.982 1.00 87.44 248 ALA A C 1
ATOM 1688 O O . ALA A 1 248 ? 5.929 -9.397 7.798 1.00 87.44 248 ALA A O 1
ATOM 1689 N N . VAL A 1 249 ? 5.117 -8.014 9.366 1.00 89.44 249 VAL A N 1
ATOM 1690 C CA . VAL A 1 249 ? 4.340 -7.153 8.462 1.00 89.44 249 VAL A CA 1
ATOM 1691 C C . VAL A 1 249 ? 4.852 -5.720 8.572 1.00 89.44 249 VAL A C 1
ATOM 1693 O O . VAL A 1 249 ? 4.820 -5.135 9.648 1.00 89.44 249 VAL A O 1
ATOM 1696 N N . ALA A 1 250 ? 5.296 -5.126 7.469 1.00 90.56 250 ALA A N 1
ATOM 1697 C CA . ALA A 1 250 ? 5.674 -3.719 7.361 1.00 90.56 250 ALA A CA 1
ATOM 1698 C C . ALA A 1 250 ? 4.913 -3.064 6.203 1.00 90.56 250 ALA A C 1
ATOM 1700 O O . ALA A 1 250 ? 5.093 -3.442 5.047 1.00 90.56 250 ALA A O 1
ATOM 1701 N N . VAL A 1 251 ? 4.068 -2.074 6.488 1.00 90.00 251 VAL A N 1
ATOM 1702 C CA . VAL A 1 251 ? 3.247 -1.381 5.483 1.00 90.00 251 VAL A CA 1
ATOM 1703 C C . VAL A 1 251 ? 3.378 0.133 5.659 1.00 90.00 251 VAL A C 1
ATOM 1705 O O . VAL A 1 251 ? 2.842 0.691 6.608 1.00 90.00 251 VAL A O 1
ATOM 1708 N N . GLY A 1 252 ? 4.080 0.816 4.754 1.00 86.38 252 GLY A N 1
ATOM 1709 C CA . GLY A 1 252 ? 4.320 2.265 4.789 1.00 86.38 252 GLY A CA 1
ATOM 1710 C C . GLY A 1 252 ? 5.744 2.664 4.380 1.00 86.38 252 GLY A C 1
ATOM 1711 O O . GLY A 1 252 ? 6.637 1.827 4.270 1.00 86.38 252 GLY A O 1
ATOM 1712 N N . TYR A 1 253 ? 5.979 3.960 4.143 1.00 86.81 253 TYR A N 1
ATOM 1713 C CA . TYR A 1 253 ? 7.319 4.488 3.845 1.00 86.81 253 TYR A CA 1
ATOM 1714 C C . TYR A 1 253 ? 8.255 4.303 5.052 1.00 86.81 253 TYR A C 1
ATOM 1716 O O . TYR A 1 253 ? 8.021 4.889 6.107 1.00 86.81 253 TYR A O 1
ATOM 1724 N N . GLY A 1 254 ? 9.311 3.497 4.910 1.00 84.81 254 GLY A N 1
ATOM 1725 C CA . GLY A 1 254 ? 10.275 3.228 5.988 1.00 84.81 254 GLY A CA 1
ATOM 1726 C C . GLY A 1 254 ? 9.725 2.437 7.185 1.00 84.81 254 GLY A C 1
ATOM 1727 O O . GLY A 1 254 ? 10.312 2.497 8.261 1.00 84.81 254 GLY A O 1
ATOM 1728 N N . ALA A 1 255 ? 8.605 1.719 7.037 1.00 89.75 255 ALA A N 1
ATOM 1729 C CA . ALA A 1 255 ? 8.086 0.845 8.094 1.00 89.75 255 ALA A CA 1
ATOM 1730 C C . ALA A 1 255 ? 9.019 -0.364 8.314 1.00 89.75 255 ALA A C 1
ATOM 1732 O O . ALA A 1 255 ? 9.437 -0.992 7.343 1.00 89.75 255 ALA A O 1
ATOM 1733 N N . GLY A 1 256 ? 9.364 -0.707 9.558 1.00 84.50 256 GLY A N 1
ATOM 1734 C CA . GLY A 1 256 ? 10.231 -1.847 9.888 1.00 84.50 256 GLY A CA 1
ATOM 1735 C C . GLY A 1 256 ? 11.619 -1.783 9.236 1.00 84.50 256 GLY A C 1
ATOM 1736 O O . GLY A 1 256 ? 12.193 -2.825 8.931 1.00 84.50 256 GLY A O 1
ATOM 1737 N N . GLN A 1 257 ? 12.121 -0.582 8.917 1.00 83.00 257 GLN A N 1
ATOM 1738 C CA . GLN A 1 257 ? 13.216 -0.378 7.961 1.00 83.00 257 GLN A CA 1
ATOM 1739 C C . GLN A 1 257 ? 14.496 -1.150 8.311 1.00 83.00 257 GLN A C 1
ATOM 1741 O O . GLN A 1 257 ? 15.106 -1.709 7.396 1.00 83.00 257 GLN A O 1
ATOM 1746 N N . SER A 1 258 ? 14.928 -1.159 9.578 1.00 79.12 258 SER A N 1
ATOM 1747 C CA . SER A 1 258 ? 16.265 -1.661 9.924 1.00 79.12 258 SER A CA 1
ATOM 1748 C C . SER A 1 258 ? 16.325 -2.991 10.691 1.00 79.12 258 SER A C 1
ATOM 1750 O O . SER A 1 258 ? 17.181 -3.817 10.363 1.00 79.12 258 SER A O 1
ATOM 1752 N N . GLN A 1 259 ? 15.422 -3.256 11.645 1.00 76.25 259 GLN A N 1
ATOM 1753 C CA . GLN A 1 259 ? 15.342 -4.536 12.375 1.00 76.25 259 GLN A CA 1
ATOM 1754 C C . GLN A 1 259 ? 13.917 -4.807 12.879 1.00 76.25 259 GLN A C 1
ATOM 1756 O O . GLN A 1 259 ? 13.511 -4.267 13.909 1.00 76.25 259 GLN A O 1
ATOM 1761 N N . GLN A 1 260 ? 13.164 -5.656 12.179 1.00 80.06 260 GLN A N 1
ATOM 1762 C CA . GLN A 1 260 ? 11.819 -6.063 12.593 1.00 80.06 260 GLN A CA 1
ATOM 1763 C C . GLN A 1 260 ? 11.835 -7.499 13.134 1.00 80.06 260 GLN A C 1
ATOM 1765 O O . GLN A 1 260 ? 12.239 -8.423 12.429 1.00 80.06 260 GLN A O 1
ATOM 1770 N N . GLY A 1 261 ? 11.400 -7.697 14.381 1.00 82.00 261 GLY A N 1
ATOM 1771 C CA . GLY A 1 261 ? 11.290 -9.015 15.012 1.00 82.00 261 GLY A CA 1
ATOM 1772 C C . GLY A 1 261 ? 10.265 -9.936 14.337 1.00 82.00 261 GLY A C 1
ATOM 1773 O O . GLY A 1 261 ? 9.441 -9.500 13.532 1.00 82.00 261 GLY A O 1
ATOM 1774 N N . ALA A 1 262 ? 10.300 -11.232 14.660 1.00 81.44 262 ALA A N 1
ATOM 1775 C CA . ALA A 1 262 ? 9.310 -12.186 14.152 1.00 81.44 262 ALA A CA 1
ATOM 1776 C C . ALA A 1 262 ? 7.891 -11.841 14.646 1.00 81.44 262 ALA A C 1
ATOM 1778 O O . ALA A 1 262 ? 7.709 -11.309 15.742 1.00 81.44 262 ALA A O 1
ATOM 1779 N N . ASN A 1 263 ? 6.875 -12.126 13.827 1.00 81.88 263 ASN A N 1
ATOM 1780 C CA . ASN A 1 263 ? 5.461 -11.835 14.118 1.00 81.88 263 ASN A CA 1
ATOM 1781 C C . ASN A 1 263 ? 5.152 -10.357 14.463 1.00 81.88 263 ASN A C 1
ATOM 1783 O O . ASN A 1 263 ? 4.095 -10.070 15.022 1.00 81.88 263 ASN A O 1
ATOM 1787 N N . ALA A 1 264 ? 6.064 -9.419 14.183 1.00 88.44 264 ALA A N 1
ATOM 1788 C CA . ALA A 1 264 ? 5.870 -8.005 14.481 1.00 88.44 264 ALA A CA 1
ATOM 1789 C C . ALA A 1 264 ? 5.107 -7.296 13.348 1.00 88.44 264 ALA A C 1
ATOM 1791 O O . ALA A 1 264 ? 5.289 -7.616 12.173 1.00 88.44 264 ALA A O 1
ATOM 1792 N N . VAL A 1 265 ? 4.263 -6.321 13.691 1.00 90.31 265 VAL A N 1
ATOM 1793 C CA . VAL A 1 265 ? 3.406 -5.582 12.748 1.00 90.31 265 VAL A CA 1
ATOM 1794 C C . VAL A 1 265 ? 3.730 -4.092 12.828 1.00 90.31 265 VAL A C 1
ATOM 1796 O O . VAL A 1 265 ? 3.548 -3.486 13.873 1.00 90.31 265 VAL A O 1
ATOM 1799 N N . ALA A 1 266 ? 4.206 -3.480 11.749 1.00 90.94 266 ALA A N 1
ATOM 1800 C CA . ALA A 1 266 ? 4.414 -2.039 11.601 1.00 90.94 266 ALA A CA 1
ATOM 1801 C C . ALA A 1 266 ? 3.555 -1.514 10.451 1.00 90.94 266 ALA A C 1
ATOM 1803 O O . ALA A 1 266 ? 3.762 -1.886 9.296 1.00 90.94 266 ALA A O 1
ATOM 1804 N N . ILE A 1 267 ? 2.602 -0.634 10.743 1.00 88.75 267 ILE A N 1
ATOM 1805 C CA . ILE A 1 267 ? 1.712 -0.038 9.740 1.00 88.75 267 ILE A CA 1
ATOM 1806 C C . ILE A 1 267 ? 1.756 1.480 9.899 1.00 88.75 267 ILE A C 1
ATOM 1808 O O . ILE A 1 267 ? 1.392 2.013 10.944 1.00 88.75 267 ILE A O 1
ATOM 1812 N N . GLY A 1 268 ? 2.205 2.182 8.861 1.00 85.38 268 GLY A N 1
ATOM 1813 C CA . GLY A 1 268 ? 2.386 3.628 8.866 1.00 85.38 268 GLY A CA 1
ATOM 1814 C C . GLY A 1 268 ? 3.778 4.090 8.433 1.00 85.38 268 GLY A C 1
ATOM 1815 O O . GLY A 1 268 ? 4.736 3.319 8.413 1.00 85.38 268 GLY A O 1
ATOM 1816 N N . SER A 1 269 ? 3.907 5.369 8.072 1.00 85.94 269 SER A N 1
ATOM 1817 C CA . SER A 1 269 ? 5.208 5.952 7.708 1.00 85.94 269 SER A CA 1
ATOM 1818 C C . SER A 1 269 ? 6.133 5.960 8.927 1.00 85.94 269 SER A C 1
ATOM 1820 O O . SER A 1 269 ? 5.770 6.530 9.951 1.00 85.94 269 SER A O 1
ATOM 1822 N N . GLN A 1 270 ? 7.328 5.373 8.806 1.00 88.44 270 GLN A N 1
ATOM 1823 C CA . GLN A 1 270 ? 8.346 5.284 9.866 1.00 88.44 270 GLN A CA 1
ATOM 1824 C C . GLN A 1 270 ? 7.897 4.511 11.133 1.00 88.44 270 GLN A C 1
ATOM 1826 O O . GLN A 1 270 ? 8.415 4.739 12.226 1.00 88.44 270 GLN A O 1
ATOM 1831 N N . ALA A 1 271 ? 6.928 3.592 11.024 1.00 89.19 271 ALA A N 1
ATOM 1832 C CA . ALA A 1 271 ? 6.579 2.658 12.103 1.00 89.19 271 ALA A CA 1
ATOM 1833 C C . ALA A 1 271 ? 7.703 1.622 12.309 1.00 89.19 271 ALA A C 1
ATOM 1835 O O . ALA A 1 271 ? 8.052 0.927 11.362 1.00 89.19 271 ALA A O 1
ATOM 1836 N N . GLY A 1 272 ? 8.275 1.502 13.509 1.00 84.38 272 GLY A N 1
ATOM 1837 C CA . GLY A 1 272 ? 9.362 0.557 13.809 1.00 84.38 272 GLY A CA 1
ATOM 1838 C C . GLY A 1 272 ? 10.618 0.766 12.952 1.00 84.38 272 GLY A C 1
ATOM 1839 O O . GLY A 1 272 ? 11.264 -0.205 12.562 1.00 84.38 272 GLY A O 1
ATOM 1840 N N . ALA A 1 273 ? 10.910 2.011 12.561 1.00 84.50 273 ALA A N 1
ATOM 1841 C CA . ALA A 1 273 ? 11.933 2.332 11.566 1.00 84.50 273 ALA A CA 1
ATOM 1842 C C . ALA A 1 273 ? 13.341 1.886 11.994 1.00 84.50 273 ALA A C 1
ATOM 1844 O O . ALA A 1 273 ? 14.081 1.306 11.189 1.00 84.50 273 ALA A O 1
ATOM 1845 N N . SER A 1 274 ? 13.704 2.122 13.255 1.00 84.00 274 SER A N 1
ATOM 1846 C CA . SER A 1 274 ? 15.039 1.829 13.790 1.00 84.00 274 SER A CA 1
ATOM 1847 C C . SER A 1 274 ? 15.101 0.447 14.437 1.00 84.00 274 SER A C 1
ATOM 1849 O O . SER A 1 274 ? 16.106 -0.255 14.337 1.00 84.00 274 SER A O 1
ATOM 1851 N N . TYR A 1 275 ? 14.032 0.065 15.139 1.00 82.19 275 TYR A N 1
ATOM 1852 C CA . TYR A 1 275 ? 13.955 -1.204 15.854 1.00 82.19 275 TYR A CA 1
ATOM 1853 C C . TYR A 1 275 ? 12.509 -1.547 16.220 1.00 82.19 275 TYR A C 1
ATOM 1855 O O . TYR A 1 275 ? 11.764 -0.703 16.730 1.00 82.19 275 TYR A O 1
ATOM 1863 N N . GLN A 1 276 ? 12.132 -2.806 16.018 1.00 83.25 276 GLN A N 1
ATOM 1864 C CA . GLN A 1 276 ? 10.849 -3.336 16.453 1.00 83.25 276 GLN A CA 1
ATOM 1865 C C . GLN A 1 276 ? 11.015 -4.732 17.064 1.00 83.25 276 GLN A C 1
ATOM 1867 O O . GLN A 1 276 ? 11.411 -5.676 16.378 1.00 83.25 276 GLN A O 1
ATOM 1872 N N . ALA A 1 277 ? 10.673 -4.867 18.345 1.00 85.19 277 ALA A N 1
ATOM 1873 C CA . ALA A 1 277 ? 10.733 -6.127 19.080 1.00 85.19 277 ALA A CA 1
ATOM 1874 C C . ALA A 1 277 ? 9.784 -7.205 18.517 1.00 85.19 277 ALA A C 1
ATOM 1876 O O . ALA A 1 277 ? 8.762 -6.905 17.891 1.00 85.19 277 ALA A O 1
ATOM 1877 N N . GLU A 1 278 ? 10.101 -8.476 18.781 1.00 86.12 278 GLU A N 1
ATOM 1878 C CA . GLU A 1 278 ? 9.261 -9.630 18.431 1.00 86.12 278 GLU A CA 1
ATOM 1879 C C . GLU A 1 278 ? 7.843 -9.505 19.023 1.00 86.12 278 GLU A C 1
ATOM 1881 O O . GLU A 1 278 ? 7.669 -9.094 20.173 1.00 86.12 278 GLU A O 1
ATOM 1886 N N . GLY A 1 279 ? 6.821 -9.838 18.227 1.00 82.00 279 GLY A N 1
ATOM 1887 C CA . GLY A 1 279 ? 5.414 -9.819 18.650 1.00 82.00 279 GLY A CA 1
ATOM 1888 C C . GLY A 1 279 ? 4.828 -8.436 18.973 1.00 82.00 279 GLY A C 1
ATOM 1889 O O . GLY A 1 279 ? 3.746 -8.360 19.550 1.00 82.00 279 GLY A O 1
ATOM 1890 N N . SER A 1 280 ? 5.518 -7.343 18.634 1.00 88.31 280 SER A N 1
ATOM 1891 C CA . SER A 1 280 ? 5.010 -5.980 18.842 1.00 88.31 280 SER A CA 1
ATOM 1892 C C . SER A 1 280 ? 4.146 -5.488 17.673 1.00 88.31 280 SER A C 1
ATOM 1894 O O . SER A 1 280 ? 4.361 -5.866 16.520 1.00 88.31 280 SER A O 1
ATOM 1896 N N . ILE A 1 281 ? 3.191 -4.600 17.960 1.00 88.94 281 ILE A N 1
ATOM 1897 C CA . ILE A 1 281 ? 2.337 -3.926 16.973 1.00 88.94 281 ILE A CA 1
ATOM 1898 C C . ILE A 1 281 ? 2.588 -2.419 17.063 1.00 88.94 281 ILE A C 1
ATOM 1900 O O . ILE A 1 281 ? 2.439 -1.828 18.127 1.00 88.94 281 ILE A O 1
ATOM 1904 N N . VAL A 1 282 ? 2.941 -1.790 15.945 1.00 88.81 282 VAL A N 1
ATOM 1905 C CA . VAL A 1 282 ? 3.208 -0.355 15.820 1.00 88.81 282 VAL A CA 1
ATOM 1906 C C . VAL A 1 282 ? 2.309 0.226 14.732 1.00 88.81 282 VAL A C 1
ATOM 1908 O O . VAL A 1 282 ? 2.438 -0.131 13.561 1.00 88.81 282 VAL A O 1
ATOM 1911 N N . LEU A 1 283 ? 1.414 1.142 15.102 1.00 88.56 283 LEU A N 1
ATOM 1912 C CA . LEU A 1 283 ? 0.556 1.891 14.181 1.00 88.56 283 LEU A CA 1
ATOM 1913 C C . LEU A 1 283 ? 0.959 3.371 14.205 1.00 88.56 283 LEU A C 1
ATOM 1915 O O . LEU A 1 283 ? 0.866 4.019 15.245 1.00 88.56 283 LEU A O 1
ATOM 1919 N N . ASN A 1 284 ? 1.415 3.918 13.077 1.00 87.44 284 ASN A N 1
ATOM 1920 C CA . ASN A 1 284 ? 1.995 5.262 13.034 1.00 87.44 284 ASN A CA 1
ATOM 1921 C C . ASN A 1 284 ? 1.440 6.133 11.898 1.00 87.44 284 ASN A C 1
ATOM 1923 O O . ASN A 1 284 ? 1.830 6.018 10.735 1.00 87.44 284 ASN A O 1
ATOM 1927 N N . ALA A 1 285 ? 0.572 7.073 12.247 1.00 81.00 285 ALA A N 1
ATOM 1928 C CA . ALA A 1 285 ? 0.034 8.069 11.325 1.00 81.00 285 ALA A CA 1
ATOM 1929 C C . ALA A 1 285 ? 0.670 9.465 11.499 1.00 81.00 285 ALA A C 1
ATOM 1931 O O . ALA A 1 285 ? 0.244 10.412 10.843 1.00 81.00 285 ALA A O 1
ATOM 1932 N N . SER A 1 286 ? 1.691 9.616 12.353 1.00 80.94 286 SER A N 1
ATOM 1933 C CA . SER A 1 286 ? 2.305 10.920 12.670 1.00 80.94 286 SER A CA 1
ATOM 1934 C C . SER A 1 286 ? 3.305 11.436 11.632 1.00 80.94 286 SER A C 1
ATOM 1936 O O . SER A 1 286 ? 3.638 12.622 11.621 1.00 80.94 286 SER A O 1
ATOM 1938 N N . GLY A 1 287 ? 3.837 10.544 10.792 1.00 73.56 287 GLY A N 1
ATOM 1939 C CA . GLY A 1 287 ? 4.921 10.846 9.853 1.00 73.56 287 GLY A CA 1
ATOM 1940 C C . GLY A 1 287 ? 6.318 10.957 10.485 1.00 73.56 287 GLY A C 1
ATOM 1941 O O . GLY A 1 287 ? 7.288 11.145 9.751 1.00 73.56 287 GLY A O 1
ATOM 1942 N N . LYS A 1 288 ? 6.452 10.821 11.812 1.00 81.25 288 LYS A N 1
ATOM 1943 C CA . LYS A 1 288 ? 7.734 10.748 12.546 1.00 81.25 288 LYS A CA 1
ATOM 1944 C C . LYS A 1 288 ? 8.027 9.308 12.960 1.00 81.25 288 LYS A C 1
ATOM 1946 O O . LYS A 1 288 ? 7.103 8.517 13.013 1.00 81.25 288 LYS A O 1
ATOM 1951 N N . ALA A 1 289 ? 9.275 8.956 13.264 1.00 84.69 289 ALA A N 1
ATOM 1952 C CA . ALA A 1 289 ? 9.605 7.595 13.698 1.00 84.69 289 ALA A CA 1
ATOM 1953 C C . ALA A 1 289 ? 8.943 7.225 15.039 1.00 84.69 289 ALA A C 1
ATOM 1955 O O . ALA A 1 289 ? 8.962 8.023 15.976 1.00 84.69 289 ALA A O 1
ATOM 1956 N N . LEU A 1 290 ? 8.387 6.012 15.114 1.00 87.38 290 LEU A N 1
ATOM 1957 C CA . LEU A 1 290 ? 7.822 5.409 16.326 1.00 87.38 290 LEU A CA 1
ATOM 1958 C C . LEU A 1 290 ? 8.419 4.007 16.486 1.00 87.38 290 LEU A C 1
ATOM 1960 O O . LEU A 1 290 ? 8.028 3.100 15.756 1.00 87.38 290 LEU A O 1
ATOM 1964 N N . ASP A 1 291 ? 9.372 3.839 17.401 1.00 88.44 291 ASP A N 1
ATOM 1965 C CA . ASP A 1 291 ? 10.078 2.572 17.635 1.00 88.44 291 ASP A CA 1
ATOM 1966 C C . ASP A 1 291 ? 9.467 1.785 18.810 1.00 88.44 291 ASP A C 1
ATOM 1968 O O . ASP A 1 291 ? 8.922 2.372 19.746 1.00 88.44 291 ASP A O 1
ATOM 1972 N N . ALA A 1 292 ? 9.579 0.452 18.770 1.00 85.50 292 ALA A N 1
ATOM 1973 C CA . ALA A 1 292 ? 9.030 -0.461 19.779 1.00 85.50 292 ALA A CA 1
ATOM 1974 C C . ALA A 1 292 ? 10.154 -1.299 20.417 1.00 85.50 292 ALA A C 1
ATOM 1976 O O . ALA A 1 292 ? 10.464 -2.387 19.920 1.00 85.50 292 ALA A O 1
ATOM 1977 N N . PRO A 1 293 ? 10.808 -0.794 21.481 1.00 83.75 293 PRO A N 1
ATOM 1978 C CA . PRO A 1 293 ? 11.941 -1.470 22.116 1.00 83.75 293 PRO A CA 1
ATOM 1979 C C . PRO A 1 293 ? 11.555 -2.746 22.881 1.00 83.75 293 PRO A C 1
ATOM 1981 O O . PRO A 1 293 ? 12.422 -3.580 23.124 1.00 83.75 293 PRO A O 1
ATOM 1984 N N . GLU A 1 294 ? 10.278 -2.922 23.229 1.00 83.31 294 GLU A N 1
ATOM 1985 C CA . GLU A 1 294 ? 9.744 -4.110 23.905 1.00 83.31 294 GLU A CA 1
ATOM 1986 C C . GLU A 1 294 ? 8.492 -4.635 23.178 1.00 83.31 294 GLU A C 1
ATOM 1988 O O . GLU A 1 294 ? 7.909 -3.952 22.332 1.00 83.31 294 GLU A O 1
ATOM 1993 N N . SER A 1 295 ? 8.073 -5.870 23.478 1.00 81.69 295 SER A N 1
ATOM 1994 C CA . SER A 1 295 ? 6.818 -6.422 22.957 1.00 81.69 295 SER A CA 1
ATOM 1995 C C . SER A 1 295 ? 5.628 -5.630 23.510 1.00 81.69 295 SER A C 1
ATOM 1997 O O . SER A 1 295 ? 5.450 -5.532 24.722 1.00 81.69 295 SER A O 1
ATOM 1999 N N . GLY A 1 296 ? 4.793 -5.075 22.632 1.00 82.50 296 GLY A N 1
ATOM 2000 C CA . GLY A 1 296 ? 3.645 -4.264 23.038 1.00 82.50 296 GLY A CA 1
ATOM 2001 C C . GLY A 1 296 ? 2.900 -3.638 21.861 1.00 82.50 296 GLY A C 1
ATOM 2002 O O . GLY A 1 296 ? 3.280 -3.834 20.705 1.00 82.50 296 GLY A O 1
ATOM 2003 N N . LEU A 1 297 ? 1.835 -2.889 22.166 1.00 84.56 297 LEU A N 1
ATOM 2004 C CA . LEU A 1 297 ? 1.064 -2.092 21.208 1.00 84.56 297 LEU A CA 1
ATOM 2005 C C . LEU A 1 297 ? 1.459 -0.613 21.326 1.00 84.56 297 LEU A C 1
ATOM 2007 O O . LEU A 1 297 ? 1.268 -0.002 22.374 1.00 84.56 297 LEU A O 1
ATOM 2011 N N . TYR A 1 298 ? 1.966 -0.041 20.239 1.00 84.56 298 TYR A N 1
ATOM 2012 C CA . TYR A 1 298 ? 2.385 1.354 20.128 1.00 84.56 298 TYR A CA 1
ATOM 2013 C C . TYR A 1 298 ? 1.529 2.042 19.057 1.00 84.56 298 TYR A C 1
ATOM 2015 O O . TYR A 1 298 ? 1.462 1.568 17.923 1.00 84.56 298 TYR A O 1
ATOM 2023 N N . ILE A 1 299 ? 0.861 3.148 19.396 1.00 84.94 299 ILE A N 1
ATOM 2024 C CA . ILE A 1 299 ? -0.012 3.895 18.476 1.00 84.94 299 ILE A CA 1
ATOM 2025 C C . ILE A 1 299 ? 0.319 5.385 18.576 1.00 84.94 299 ILE A C 1
ATOM 2027 O O . ILE A 1 299 ? 0.258 5.943 19.666 1.00 84.94 299 ILE A O 1
ATOM 2031 N N . GLU A 1 300 ? 0.622 6.034 17.449 1.00 79.81 300 GLU A N 1
ATOM 2032 C CA . GLU A 1 300 ? 0.856 7.485 17.380 1.00 79.81 300 GLU A CA 1
ATOM 2033 C C . GLU A 1 300 ? 0.224 8.088 16.105 1.00 79.81 300 GLU A C 1
ATOM 2035 O O . GLU A 1 300 ? 0.543 7.647 14.995 1.00 79.81 300 GLU A O 1
ATOM 2040 N N . PRO A 1 301 ? -0.620 9.132 16.202 1.00 72.25 301 PRO A N 1
ATOM 2041 C CA . PRO A 1 301 ? -1.180 9.697 17.426 1.00 72.25 301 PRO A CA 1
ATOM 2042 C C . PRO A 1 301 ? -2.411 8.916 17.919 1.00 72.25 301 PRO A C 1
ATOM 2044 O O . PRO A 1 301 ? -3.207 8.406 17.129 1.00 72.25 301 PRO A O 1
ATOM 2047 N N . VAL A 1 302 ? -2.623 8.924 19.234 1.00 67.12 302 VAL A N 1
ATOM 2048 C CA . VAL A 1 302 ? -3.921 8.653 19.868 1.00 67.12 302 VAL A CA 1
ATOM 2049 C C . VAL A 1 302 ? -4.560 10.018 20.167 1.00 67.12 302 VAL A C 1
ATOM 2051 O O . VAL A 1 302 ? -3.930 10.869 20.787 1.00 67.12 302 VAL A O 1
ATOM 2054 N N . ARG A 1 303 ? -5.769 10.295 19.651 1.00 57.91 303 ARG A N 1
ATOM 2055 C CA . ARG A 1 303 ? -6.395 11.634 19.724 1.00 57.91 303 ARG A CA 1
ATOM 2056 C C . ARG A 1 303 ? -6.635 12.041 21.185 1.00 57.91 303 ARG A C 1
ATOM 2058 O O . ARG A 1 303 ? -7.532 11.496 21.812 1.00 57.91 303 ARG A O 1
ATOM 2065 N N . GLU A 1 304 ? -5.923 13.046 21.697 1.00 55.66 304 GLU A N 1
ATOM 2066 C CA . GLU A 1 304 ? -6.243 13.648 23.000 1.00 55.66 304 GLU A CA 1
ATOM 2067 C C . GLU A 1 304 ? -7.644 14.274 22.955 1.00 55.66 304 GLU A C 1
ATOM 2069 O O . GLU A 1 304 ? -7.864 15.315 22.332 1.00 55.66 304 GLU A O 1
ATOM 2074 N N . ASN A 1 305 ? -8.616 13.616 23.588 1.00 50.53 305 ASN A N 1
ATOM 2075 C CA . ASN A 1 305 ? -9.912 14.212 23.864 1.00 50.53 305 ASN A CA 1
ATOM 2076 C C . ASN A 1 305 ? -9.822 14.901 25.230 1.00 50.53 305 ASN A C 1
ATOM 2078 O O . ASN A 1 305 ? -9.313 14.321 26.183 1.00 50.53 305 ASN A O 1
ATOM 2082 N N . VAL A 1 306 ? -10.277 16.150 25.310 1.00 52.75 306 VAL A N 1
ATOM 2083 C CA . VAL A 1 306 ? -10.000 17.109 26.401 1.00 52.75 306 VAL A CA 1
ATOM 2084 C C . VAL A 1 306 ? -10.812 16.832 27.680 1.00 52.75 306 VAL A C 1
ATOM 2086 O O . VAL A 1 306 ? -11.325 17.745 28.321 1.00 52.75 306 VAL A O 1
ATOM 2089 N N . SER A 1 307 ? -10.984 15.567 28.045 1.00 57.31 307 SER A N 1
ATOM 2090 C CA . SER A 1 307 ? -11.821 15.148 29.169 1.00 57.31 307 SER A CA 1
ATOM 2091 C C . SER A 1 307 ? -11.204 13.964 29.900 1.00 57.31 307 SER A C 1
ATOM 2093 O O . SER A 1 307 ? -10.499 13.177 29.275 1.00 57.31 307 SER A O 1
ATOM 2095 N N . ASP A 1 308 ? -11.518 13.842 31.192 1.00 58.75 308 ASP A N 1
ATOM 2096 C CA . ASP A 1 308 ? -10.985 12.890 32.183 1.00 58.75 308 ASP A CA 1
ATOM 2097 C C . ASP A 1 308 ? -11.305 11.404 31.896 1.00 58.75 308 ASP A C 1
ATOM 2099 O O . ASP A 1 308 ? -11.605 10.635 32.808 1.00 58.75 308 ASP A O 1
ATOM 2103 N N . PHE A 1 309 ? -11.304 10.969 30.637 1.00 62.53 309 PHE A N 1
ATOM 2104 C CA . PHE A 1 309 ? -11.563 9.588 30.255 1.00 62.53 309 PHE A CA 1
ATOM 2105 C C . PHE A 1 309 ? -10.240 8.827 30.148 1.00 62.53 309 PHE A C 1
ATOM 2107 O O . PHE A 1 309 ? -9.325 9.239 29.433 1.00 62.53 309 PHE A O 1
ATOM 2114 N N . THR A 1 310 ? -10.145 7.697 30.844 1.00 63.16 310 THR A N 1
ATOM 2115 C CA . THR A 1 310 ? -8.983 6.807 30.776 1.00 63.16 310 THR A CA 1
ATOM 2116 C C . THR A 1 310 ? -9.146 5.855 29.591 1.00 63.16 310 THR A C 1
ATOM 2118 O O . THR A 1 310 ? -10.235 5.333 29.345 1.00 63.16 310 THR A O 1
ATOM 2121 N N . LEU A 1 311 ? -8.061 5.636 28.845 1.00 68.75 311 LEU A N 1
ATOM 2122 C CA . LEU A 1 311 ? -7.994 4.644 27.773 1.00 68.75 311 LEU A CA 1
ATOM 2123 C C . LEU A 1 311 ? -7.972 3.238 28.398 1.00 68.75 311 LEU A C 1
ATOM 2125 O O . LEU A 1 311 ? -7.033 2.924 29.131 1.00 68.75 311 LEU A O 1
ATOM 2129 N N . TYR A 1 312 ? -8.968 2.392 28.128 1.00 68.31 312 TYR A N 1
ATOM 2130 C CA . TYR A 1 312 ? -8.979 1.000 28.597 1.00 68.31 312 TYR A CA 1
ATOM 2131 C C . TYR A 1 312 ? -9.353 0.024 27.477 1.00 68.31 312 TYR A C 1
ATOM 2133 O O . TYR A 1 312 ? -10.012 0.385 26.500 1.00 68.31 312 TYR A O 1
ATOM 2141 N N . TYR A 1 313 ? -8.872 -1.213 27.617 1.00 65.19 313 TYR A N 1
ATOM 2142 C CA . TYR A 1 313 ? -9.193 -2.330 26.735 1.00 65.19 313 TYR A CA 1
ATOM 2143 C C . TYR A 1 313 ? -10.381 -3.094 27.313 1.00 65.19 313 TYR A C 1
ATOM 2145 O O . TYR A 1 313 ? -10.281 -3.674 28.395 1.00 65.19 313 TYR A O 1
ATOM 2153 N N . ASP A 1 314 ? -11.499 -3.086 26.600 1.00 61.97 314 ASP A N 1
ATOM 2154 C CA . ASP A 1 314 ? -12.687 -3.844 26.966 1.00 61.97 314 ASP A CA 1
ATOM 2155 C C . ASP A 1 314 ? -12.477 -5.326 26.610 1.00 61.97 314 ASP A C 1
ATOM 2157 O O . ASP A 1 314 ? -12.326 -5.706 25.446 1.00 61.97 314 ASP A O 1
ATOM 2161 N N . THR A 1 315 ? -12.442 -6.190 27.626 1.00 63.47 315 THR A N 1
ATOM 2162 C CA . THR A 1 315 ? -12.198 -7.626 27.445 1.00 63.47 315 THR A CA 1
ATOM 2163 C C . THR A 1 315 ? -13.379 -8.383 26.852 1.00 63.47 315 THR A C 1
ATOM 2165 O O . THR A 1 315 ? -13.168 -9.492 26.355 1.00 63.47 315 THR A O 1
ATOM 2168 N N . ASP A 1 316 ? -14.580 -7.817 26.869 1.00 62.66 316 ASP A N 1
ATOM 2169 C CA . ASP A 1 316 ? -15.792 -8.450 26.354 1.00 62.66 316 ASP A CA 1
ATOM 2170 C C . ASP A 1 316 ? -16.014 -8.067 24.889 1.00 62.66 316 ASP A C 1
ATOM 2172 O O . ASP A 1 316 ? -16.238 -8.944 24.050 1.00 62.66 316 ASP A O 1
ATOM 2176 N N . THR A 1 317 ? -15.861 -6.782 24.553 1.00 63.44 317 THR A N 1
ATOM 2177 C CA . THR A 1 317 ? -16.049 -6.269 23.181 1.00 63.44 317 THR A CA 1
ATOM 2178 C C . THR A 1 317 ? -14.776 -6.269 22.337 1.00 63.44 317 THR A C 1
ATOM 2180 O O . THR A 1 317 ? -14.855 -6.218 21.110 1.00 63.44 317 THR A O 1
ATOM 2183 N N . LYS A 1 318 ? -13.602 -6.396 22.969 1.00 56.44 318 LYS A N 1
ATOM 2184 C CA . LYS A 1 318 ? -12.269 -6.329 22.340 1.00 56.44 318 LYS A CA 1
ATOM 2185 C C . LYS A 1 318 ? -11.910 -4.948 21.765 1.00 56.44 318 LYS A C 1
ATOM 2187 O O . LYS A 1 318 ? -10.974 -4.865 20.969 1.00 56.44 318 LYS A O 1
ATOM 2192 N N . GLU A 1 319 ? -12.593 -3.875 22.172 1.00 52.66 319 GLU A N 1
ATOM 2193 C CA . GLU A 1 319 ? -12.287 -2.493 21.766 1.00 52.66 319 GLU A CA 1
ATOM 2194 C C . GLU A 1 319 ? -11.331 -1.775 22.735 1.00 52.66 319 GLU A C 1
ATOM 2196 O O . GLU A 1 319 ? -11.362 -1.975 23.947 1.00 52.66 319 GLU A O 1
ATOM 2201 N N . ILE A 1 320 ? -10.491 -0.886 22.192 1.00 69.75 320 ILE A N 1
ATOM 2202 C CA . ILE A 1 320 ? -9.776 0.137 22.967 1.00 69.75 320 ILE A CA 1
ATOM 2203 C C . ILE A 1 320 ? -10.625 1.406 22.908 1.00 69.75 320 ILE A C 1
ATOM 2205 O O . ILE A 1 320 ? -10.792 1.980 21.830 1.00 69.75 320 ILE A O 1
ATOM 2209 N N . THR A 1 321 ? -11.158 1.846 24.046 1.00 63.28 321 THR A N 1
ATOM 2210 C CA . THR A 1 321 ? -12.073 2.994 24.111 1.00 63.28 321 THR A CA 1
ATOM 2211 C C . THR A 1 321 ? -11.739 3.939 25.267 1.00 63.28 321 THR A C 1
ATOM 2213 O O . THR A 1 321 ? -10.970 3.609 26.172 1.00 63.28 321 THR A O 1
ATOM 2216 N N . TYR A 1 322 ? -12.301 5.147 25.216 1.00 65.56 322 TYR A N 1
ATOM 2217 C CA . TYR A 1 322 ? -12.238 6.137 26.290 1.00 65.56 322 TYR A CA 1
ATOM 2218 C C . TYR A 1 322 ? -13.451 5.948 27.208 1.00 65.56 322 TYR A C 1
ATOM 2220 O O . TYR A 1 322 ? -14.585 6.098 26.757 1.00 65.56 322 TYR A O 1
ATOM 2228 N N . GLY A 1 323 ? -13.233 5.640 28.489 1.00 61.72 323 GLY A N 1
ATOM 2229 C CA . GLY A 1 323 ? -14.295 5.574 29.508 1.00 61.72 323 GLY A CA 1
ATOM 2230 C C . GLY A 1 323 ? -14.082 6.586 30.619 1.00 61.72 323 GLY A C 1
ATOM 2231 O O . GLY A 1 323 ? -12.938 6.937 30.904 1.00 61.72 323 GLY A O 1
ATOM 2232 N N . GLU A 1 324 ? -15.172 7.084 31.217 1.00 60.69 324 GLU A N 1
ATOM 2233 C CA . GLU A 1 324 ? -15.088 8.014 32.347 1.00 60.69 324 GLU A CA 1
ATOM 2234 C C . GLU A 1 324 ? -14.207 7.385 33.419 1.00 60.69 324 GLU A C 1
ATOM 2236 O O . GLU A 1 324 ? -14.358 6.202 33.737 1.00 60.69 324 GLU A O 1
ATOM 2241 N N . THR A 1 325 ? -13.267 8.161 33.962 1.00 48.19 325 THR A N 1
ATOM 2242 C CA . THR A 1 325 ? -12.503 7.712 35.120 1.00 48.19 325 THR A CA 1
ATOM 2243 C C . THR A 1 325 ? -13.494 7.330 36.212 1.00 48.19 325 THR A C 1
ATOM 2245 O O . THR A 1 325 ? -14.167 8.192 36.782 1.00 48.19 325 THR A O 1
ATOM 2248 N N . LEU A 1 326 ? -13.571 6.035 36.526 1.00 43.75 326 LEU A N 1
ATOM 2249 C CA . LEU A 1 326 ? -14.140 5.591 37.784 1.00 43.75 326 LEU A CA 1
ATOM 2250 C C . LEU A 1 326 ? -13.203 6.139 38.864 1.00 43.75 326 LEU A C 1
ATOM 2252 O O . LEU A 1 326 ? -12.154 5.573 39.163 1.00 43.75 326 LEU A O 1
ATOM 2256 N N . THR A 1 327 ? -13.537 7.317 39.377 1.00 38.56 327 THR A N 1
ATOM 2257 C CA . THR A 1 327 ? -12.842 7.948 40.490 1.00 38.56 327 THR A CA 1
ATOM 2258 C C . THR A 1 327 ? -13.116 7.110 41.731 1.00 38.56 327 THR A C 1
ATOM 2260 O O . THR A 1 327 ? -14.084 7.329 42.454 1.00 38.56 327 THR A O 1
ATOM 2263 N N . LEU A 1 328 ? -12.251 6.133 41.999 1.00 41.91 328 LEU A N 1
ATOM 2264 C CA . LEU A 1 328 ? -11.936 5.825 43.384 1.00 41.91 328 LEU A CA 1
ATOM 2265 C C . LEU A 1 328 ? -10.889 6.852 43.828 1.00 41.91 328 LEU A C 1
ATOM 2267 O O . LEU A 1 328 ? -9.866 7.000 43.156 1.00 41.91 328 LEU A O 1
ATOM 2271 N N . PRO A 1 329 ? -11.163 7.625 44.889 1.00 36.34 329 PRO A N 1
ATOM 2272 C CA . PRO A 1 329 ? -10.231 8.632 45.341 1.00 36.34 329 PRO A CA 1
ATOM 2273 C C . PRO A 1 329 ? -8.961 7.962 45.871 1.00 36.34 329 PRO A C 1
ATOM 2275 O O . PRO A 1 329 ? -9.020 7.088 46.733 1.00 36.34 329 PRO A O 1
ATOM 2278 N N . ASP A 1 330 ? -7.848 8.474 45.354 1.00 41.16 330 ASP A N 1
ATOM 2279 C CA . ASP A 1 330 ? -6.459 8.342 45.791 1.00 41.16 330 ASP A CA 1
ATOM 2280 C C . ASP A 1 330 ? -5.664 7.133 45.282 1.00 41.16 330 ASP A C 1
ATOM 2282 O O . ASP A 1 330 ? -5.964 5.964 45.509 1.00 41.16 330 ASP A O 1
ATOM 2286 N N . GLY A 1 331 ? -4.600 7.462 44.544 1.00 45.69 331 GLY A N 1
ATOM 2287 C CA . GLY A 1 331 ? -3.818 6.519 43.769 1.00 45.69 331 GLY A CA 1
ATOM 2288 C C . GLY A 1 331 ? -2.956 5.580 44.607 1.00 45.69 331 GLY A C 1
ATOM 2289 O O . GLY A 1 331 ? -2.275 5.994 45.542 1.00 45.69 331 GLY A O 1
ATOM 2290 N N . GLY A 1 332 ? -2.893 4.329 44.153 1.00 36.91 332 GLY A N 1
ATOM 2291 C CA . GLY A 1 332 ? -1.737 3.468 44.365 1.00 36.91 332 GLY A CA 1
ATOM 2292 C C . GLY A 1 332 ? -2.043 2.038 44.801 1.00 36.91 332 GLY A C 1
ATOM 2293 O O . GLY A 1 332 ? -2.292 1.783 45.971 1.00 36.91 332 GLY A O 1
ATOM 2294 N N . VAL A 1 333 ? -1.768 1.132 43.858 1.00 36.62 333 VAL A N 1
ATOM 2295 C CA . VAL A 1 333 ? -1.399 -0.287 43.998 1.00 36.62 333 VAL A CA 1
ATOM 2296 C C . VAL A 1 333 ? -2.547 -1.292 44.117 1.00 36.62 333 VAL A C 1
ATOM 2298 O O . VAL A 1 333 ? -3.177 -1.466 45.153 1.00 36.62 333 VAL A O 1
ATOM 2301 N N . ASP A 1 334 ? -2.704 -2.036 43.024 1.00 41.44 334 ASP A N 1
ATOM 2302 C CA . ASP A 1 334 ? -3.360 -3.333 42.955 1.00 41.44 334 ASP A CA 1
ATOM 2303 C C . ASP A 1 334 ? -2.582 -4.326 43.842 1.00 41.44 334 ASP A C 1
ATOM 2305 O O . ASP A 1 334 ? -1.545 -4.872 43.453 1.00 41.44 334 ASP A O 1
ATOM 2309 N N . VAL A 1 335 ? -3.012 -4.473 45.098 1.00 39.72 335 VAL A N 1
ATOM 2310 C CA . VAL A 1 335 ? -2.504 -5.509 46.004 1.00 39.72 335 VAL A CA 1
ATOM 2311 C C . VAL A 1 335 ? -3.495 -6.658 45.968 1.00 39.72 335 VAL A C 1
ATOM 2313 O O . VAL A 1 335 ? -4.624 -6.550 46.444 1.00 39.72 335 VAL A O 1
ATOM 2316 N N . ALA A 1 336 ? -3.035 -7.744 45.350 1.00 39.09 336 ALA A N 1
ATOM 2317 C CA . ALA A 1 336 ? -3.734 -9.002 45.168 1.00 39.09 336 ALA A CA 1
ATOM 2318 C C . ALA A 1 336 ? -4.572 -9.414 46.386 1.00 39.09 336 ALA A C 1
ATOM 2320 O O . ALA A 1 336 ? -4.143 -9.277 47.531 1.00 39.09 336 ALA A O 1
ATOM 2321 N N . SER A 1 337 ? -5.742 -9.986 46.094 1.00 42.19 337 SER A N 1
ATOM 2322 C CA . SER A 1 337 ? -6.720 -10.533 47.033 1.00 42.19 337 SER A CA 1
ATOM 2323 C C . SER A 1 337 ? -6.085 -11.256 48.235 1.00 42.19 337 SER A C 1
ATOM 2325 O O . SER A 1 337 ? -5.785 -12.452 48.181 1.00 42.19 337 SER A O 1
ATOM 2327 N N . GLY A 1 338 ? -5.904 -10.530 49.337 1.00 33.31 338 GLY A N 1
ATOM 2328 C CA . GLY A 1 338 ? -5.618 -11.070 50.661 1.00 33.31 338 GLY A CA 1
ATOM 2329 C C . GLY A 1 338 ? -6.927 -11.229 51.432 1.00 33.31 338 GLY A C 1
ATOM 2330 O O . GLY A 1 338 ? -7.703 -10.290 51.554 1.00 33.31 338 GLY A O 1
ATOM 2331 N N . ALA A 1 339 ? -7.199 -12.434 51.924 1.00 36.16 339 ALA A N 1
ATOM 2332 C CA . ALA A 1 339 ? -8.514 -12.902 52.364 1.00 36.16 339 ALA A CA 1
ATOM 2333 C C . ALA A 1 339 ? -9.064 -12.340 53.705 1.00 36.16 339 ALA A C 1
ATOM 2335 O O . ALA A 1 339 ? -9.905 -12.999 54.313 1.00 36.16 339 ALA A O 1
ATOM 2336 N N . CYS A 1 340 ? -8.655 -11.155 54.181 1.00 32.38 340 CYS A N 1
ATOM 2337 C CA . CYS A 1 340 ? -9.163 -10.577 55.440 1.00 32.38 340 CYS A CA 1
ATOM 2338 C C . CYS A 1 340 ? -9.358 -9.049 55.375 1.00 32.38 340 CYS A C 1
ATOM 2340 O O . CYS A 1 340 ? -8.503 -8.315 54.894 1.00 32.38 340 CYS A O 1
ATOM 2342 N N . VAL A 1 341 ? -10.470 -8.564 55.936 1.00 33.97 341 VAL A N 1
ATOM 2343 C CA . VAL A 1 341 ? -10.937 -7.159 55.917 1.00 33.97 341 VAL A CA 1
ATOM 2344 C C . VAL A 1 341 ? -10.209 -6.256 56.945 1.00 33.97 341 VAL A C 1
ATOM 2346 O O . VAL A 1 341 ? -10.862 -5.484 57.642 1.00 33.97 341 VAL A O 1
ATOM 2349 N N . SER A 1 342 ? -8.880 -6.339 57.121 1.00 40.62 342 SER A N 1
ATOM 2350 C CA . SER A 1 342 ? -8.203 -5.519 58.157 1.00 40.62 342 SER A CA 1
ATOM 2351 C C . SER A 1 342 ? -6.802 -4.969 57.861 1.00 40.62 342 SER A C 1
ATOM 2353 O O . SER A 1 342 ? -6.124 -4.566 58.806 1.00 40.62 342 SER A O 1
ATOM 2355 N N . ASP A 1 343 ? -6.354 -4.899 56.612 1.00 39.84 343 ASP A N 1
ATOM 2356 C CA . ASP A 1 343 ? -5.028 -4.341 56.318 1.00 39.84 343 ASP A CA 1
ATOM 2357 C C . ASP A 1 343 ? -5.114 -2.823 56.062 1.00 39.84 343 ASP A C 1
ATOM 2359 O O . ASP A 1 343 ? -5.777 -2.373 55.129 1.00 39.84 343 ASP A O 1
ATOM 2363 N N . TYR A 1 344 ? -4.429 -2.014 56.882 1.00 53.81 344 TYR A N 1
ATOM 2364 C CA . TYR A 1 344 ? -4.176 -0.591 56.607 1.00 53.81 344 TYR A CA 1
ATOM 2365 C C . TYR A 1 344 ? -2.744 -0.416 56.070 1.00 53.81 344 TYR A C 1
ATOM 2367 O O . TYR A 1 344 ? -1.839 -1.169 56.434 1.00 53.81 344 TYR A O 1
ATOM 2375 N N . LEU A 1 345 ? -2.505 0.570 55.202 1.00 53.94 345 LEU A N 1
ATOM 2376 C CA . LEU A 1 345 ? -1.173 0.834 54.643 1.00 53.94 345 LEU A CA 1
ATOM 2377 C C . LEU A 1 345 ? -0.275 1.513 55.692 1.00 53.94 345 LEU A C 1
ATOM 2379 O O . LEU A 1 345 ? -0.587 2.605 56.170 1.00 53.94 345 LEU A O 1
ATOM 2383 N N . ARG A 1 346 ? 0.868 0.901 56.030 1.00 56.94 346 ARG A N 1
ATOM 2384 C CA . ARG A 1 346 ? 1.911 1.522 56.865 1.00 56.94 346 ARG A CA 1
ATOM 2385 C C . ARG A 1 346 ? 3.149 1.849 56.037 1.00 56.94 346 ARG A C 1
ATOM 2387 O O . ARG A 1 346 ? 3.608 1.045 55.228 1.00 56.94 346 ARG A O 1
ATOM 2394 N N . TRP A 1 347 ? 3.730 3.019 56.272 1.00 52.06 347 TRP A N 1
ATOM 2395 C CA . TRP A 1 347 ? 5.005 3.407 55.673 1.00 52.06 347 TRP A CA 1
ATOM 2396 C C . TRP A 1 347 ? 6.153 2.729 56.428 1.00 52.06 347 TRP A C 1
ATOM 2398 O O . TRP A 1 347 ? 6.380 3.022 57.602 1.00 52.06 347 TRP A O 1
ATOM 2408 N N . ASN A 1 348 ? 6.893 1.821 55.786 1.00 54.97 348 ASN A N 1
ATOM 2409 C CA . ASN A 1 348 ? 7.997 1.101 56.443 1.00 54.97 348 ASN A CA 1
ATOM 2410 C C . ASN A 1 348 ? 9.337 1.868 56.438 1.00 54.97 348 ASN A C 1
ATOM 2412 O O . ASN A 1 348 ? 10.355 1.326 56.861 1.00 54.97 348 ASN A O 1
ATOM 2416 N N . GLY A 1 349 ? 9.341 3.108 55.937 1.00 51.50 349 GLY A N 1
ATOM 2417 C CA . GLY A 1 349 ? 10.537 3.930 55.737 1.00 51.50 349 GLY A CA 1
ATOM 2418 C C . GLY A 1 349 ? 11.023 3.997 54.286 1.00 51.50 349 GLY A C 1
ATOM 2419 O O . GLY A 1 349 ? 11.772 4.912 53.962 1.00 51.50 349 GLY A O 1
ATOM 2420 N N . THR A 1 350 ? 10.576 3.090 53.409 1.00 51.81 350 THR A N 1
ATOM 2421 C CA . THR A 1 350 ? 10.962 3.056 51.980 1.00 51.81 350 THR A CA 1
ATOM 2422 C C . THR A 1 350 ? 9.795 2.807 51.019 1.00 51.81 350 THR A C 1
ATOM 2424 O O . THR A 1 350 ? 9.852 3.271 49.884 1.00 51.81 350 THR A O 1
ATOM 2427 N N . ALA A 1 351 ? 8.735 2.123 51.460 1.00 49.62 351 ALA A N 1
ATOM 2428 C CA . ALA A 1 351 ? 7.520 1.879 50.686 1.00 49.62 351 ALA A CA 1
ATOM 2429 C C . ALA A 1 351 ? 6.285 1.762 51.599 1.00 49.62 351 ALA A C 1
ATOM 2431 O O . ALA A 1 351 ? 6.397 1.475 52.799 1.00 49.62 351 ALA A O 1
ATOM 2432 N N . TRP A 1 352 ? 5.102 1.961 51.014 1.00 53.81 352 TRP A N 1
ATOM 2433 C CA . TRP A 1 352 ? 3.825 1.632 51.646 1.00 53.81 352 TRP A CA 1
ATOM 2434 C C . TRP A 1 352 ? 3.618 0.117 51.586 1.00 53.81 352 TRP A C 1
ATOM 2436 O O . TRP A 1 352 ? 3.672 -0.474 50.511 1.00 53.81 352 TRP A O 1
ATOM 2446 N N . VAL A 1 353 ? 3.430 -0.516 52.743 1.00 58.53 353 VAL A N 1
ATOM 2447 C CA . VAL A 1 353 ? 3.208 -1.966 52.874 1.00 58.53 353 VAL A CA 1
ATOM 2448 C C . VAL A 1 353 ? 1.936 -2.229 53.674 1.00 58.53 353 VAL A C 1
ATOM 2450 O O . VAL A 1 353 ? 1.556 -1.398 54.502 1.00 58.53 353 VAL A O 1
ATOM 2453 N N . SER A 1 354 ? 1.288 -3.378 53.466 1.00 56.84 354 SER A N 1
ATOM 2454 C CA . SER A 1 354 ? 0.124 -3.755 54.273 1.00 56.84 354 SER A CA 1
ATOM 2455 C C . SER A 1 354 ? 0.542 -4.019 55.731 1.00 56.84 354 SER A C 1
ATOM 2457 O O . SER A 1 354 ? 1.594 -4.605 56.016 1.00 56.84 354 SER A O 1
ATOM 2459 N N . GLY A 1 355 ? -0.202 -3.438 56.671 1.00 57.78 355 GLY A N 1
ATOM 2460 C CA . GLY A 1 355 ? 0.041 -3.524 58.109 1.00 57.78 355 GLY A CA 1
ATOM 2461 C C . GLY A 1 355 ? -0.700 -4.698 58.751 1.00 57.78 355 GLY A C 1
ATOM 2462 O O . GLY A 1 355 ? -1.794 -5.037 58.327 1.00 57.78 355 GLY A O 1
ATOM 2463 N N . GLY A 1 356 ? -0.105 -5.296 59.792 1.00 62.12 356 GLY A N 1
ATOM 2464 C CA . GLY A 1 356 ? -0.745 -6.326 60.626 1.00 62.12 356 GLY A CA 1
ATOM 2465 C C . GLY A 1 356 ? -1.644 -5.746 61.734 1.00 62.12 356 GLY A C 1
ATOM 2466 O O . GLY A 1 356 ? -2.061 -4.597 61.676 1.00 62.12 356 GLY A O 1
ATOM 2467 N N . SER A 1 357 ? -1.892 -6.512 62.802 1.00 59.84 357 SER A N 1
ATOM 2468 C CA . SER A 1 357 ? -2.864 -6.219 63.881 1.00 59.84 357 SER A CA 1
ATOM 2469 C C . SER A 1 357 ? -2.600 -4.991 64.775 1.00 59.84 357 SER A C 1
ATOM 2471 O O . SER A 1 357 ? -3.372 -4.745 65.698 1.00 59.84 357 SER A O 1
ATOM 2473 N N . ASN A 1 358 ? -1.526 -4.233 64.552 1.00 63.38 358 ASN A N 1
ATOM 2474 C CA . ASN A 1 358 ? -1.170 -3.045 65.339 1.00 63.38 358 ASN A CA 1
ATOM 2475 C C . ASN A 1 358 ? -1.143 -1.828 64.421 1.00 63.38 358 ASN A C 1
ATOM 2477 O O . ASN A 1 358 ? -0.664 -1.979 63.302 1.00 63.38 358 ASN A O 1
ATOM 2481 N N . VAL A 1 359 ? -1.572 -0.644 64.876 1.00 67.94 359 VAL A N 1
ATOM 2482 C CA . VAL A 1 359 ? -1.627 0.606 64.087 1.00 67.94 359 VAL A CA 1
ATOM 2483 C C . VAL A 1 359 ? -0.465 1.529 64.452 1.00 67.94 359 VAL A C 1
ATOM 2485 O O . VAL A 1 359 ? -0.439 2.036 65.565 1.00 67.94 359 VAL A O 1
ATOM 2488 N N . ALA A 1 360 ? 0.478 1.784 63.536 1.00 71.19 360 ALA A N 1
ATOM 2489 C CA . ALA A 1 360 ? 1.621 2.680 63.769 1.00 71.19 360 ALA A CA 1
ATOM 2490 C C . ALA A 1 360 ? 1.741 3.759 62.679 1.00 71.19 360 ALA A C 1
ATOM 2492 O O . ALA A 1 360 ? 2.016 3.452 61.518 1.00 71.19 360 ALA A O 1
ATOM 2493 N N . LEU A 1 361 ? 1.542 5.026 63.052 1.00 64.50 361 LEU A N 1
ATOM 2494 C CA . LEU A 1 361 ? 1.489 6.166 62.131 1.00 64.50 361 LEU A CA 1
ATOM 2495 C C . LEU A 1 361 ? 2.410 7.306 62.612 1.00 64.50 361 LEU A C 1
ATOM 2497 O O . LEU A 1 361 ? 2.250 7.800 63.727 1.00 64.50 361 LEU A O 1
ATOM 2501 N N . ALA A 1 362 ? 3.310 7.766 61.728 1.00 65.75 362 ALA A N 1
ATOM 2502 C CA . ALA A 1 362 ? 4.393 8.756 61.919 1.00 65.75 362 ALA A CA 1
ATOM 2503 C C . ALA A 1 362 ? 5.773 8.198 62.349 1.00 65.75 362 ALA A C 1
ATOM 2505 O O . ALA A 1 362 ? 5.933 7.043 62.734 1.00 65.75 362 ALA A O 1
ATOM 2506 N N . CYS A 1 363 ? 6.818 9.027 62.215 1.00 62.81 363 CYS A N 1
ATOM 2507 C CA . CYS A 1 363 ? 8.215 8.626 62.419 1.00 62.81 363 CYS A CA 1
ATOM 2508 C C . CYS A 1 363 ? 8.489 8.197 63.873 1.00 62.81 363 CYS A C 1
ATOM 2510 O O . CYS A 1 363 ? 8.301 8.979 64.807 1.00 62.81 363 CYS A O 1
ATOM 2512 N N . GLY A 1 364 ? 8.955 6.958 64.057 1.00 67.44 364 GLY A N 1
ATOM 2513 C CA . GLY A 1 364 ? 9.234 6.377 65.373 1.00 67.44 364 GLY A CA 1
ATOM 2514 C C . GLY A 1 364 ? 7.990 5.976 66.174 1.00 67.44 364 GLY A C 1
ATOM 2515 O O . GLY A 1 364 ? 8.141 5.637 67.345 1.00 67.44 364 GLY A O 1
ATOM 2516 N N . ALA A 1 365 ? 6.794 6.025 65.573 1.00 75.88 365 ALA A N 1
ATOM 2517 C CA . ALA A 1 365 ? 5.571 5.522 66.186 1.00 75.88 365 ALA A CA 1
ATOM 2518 C C . ALA A 1 365 ? 5.610 3.990 66.263 1.00 75.88 365 ALA A C 1
ATOM 2520 O O . ALA A 1 365 ? 5.888 3.327 65.262 1.00 75.88 365 ALA A O 1
ATOM 2521 N N . GLY A 1 366 ? 5.340 3.444 67.448 1.00 69.50 366 GLY A N 1
ATOM 2522 C CA . GLY A 1 366 ? 5.285 2.014 67.699 1.00 69.50 366 GLY A CA 1
ATOM 2523 C C . GLY A 1 366 ? 6.601 1.312 67.345 1.00 69.50 366 GLY A C 1
ATOM 2524 O O . GLY A 1 366 ? 6.632 0.442 66.483 1.00 69.50 366 GLY A O 1
ATOM 2525 N N . GLY A 1 367 ? 7.708 1.735 67.947 1.00 71.56 367 GLY A N 1
ATOM 2526 C CA . GLY A 1 367 ? 9.041 1.225 67.624 1.00 71.56 367 GLY A CA 1
ATOM 2527 C C . GLY A 1 367 ? 9.256 -0.225 68.077 1.00 71.56 367 GLY A C 1
ATOM 2528 O O . GLY A 1 367 ? 8.701 -1.168 67.519 1.00 71.56 367 GLY A O 1
ATOM 2529 N N . THR A 1 368 ? 10.126 -0.449 69.053 1.00 67.62 368 THR A N 1
ATOM 2530 C CA . THR A 1 368 ? 10.420 -1.801 69.544 1.00 67.62 368 THR A CA 1
ATOM 2531 C C . THR A 1 368 ? 9.322 -2.271 70.507 1.00 67.62 368 THR A C 1
ATOM 2533 O O . THR A 1 368 ? 8.879 -1.500 71.346 1.00 67.62 368 THR A O 1
ATOM 2536 N N . ASN A 1 369 ? 8.904 -3.540 70.424 1.00 70.94 369 ASN A N 1
ATOM 2537 C CA . ASN A 1 369 ? 7.984 -4.202 71.371 1.00 70.94 369 ASN A CA 1
ATOM 2538 C C . ASN A 1 369 ? 6.565 -3.600 71.486 1.00 70.94 369 ASN A C 1
ATOM 2540 O O . ASN A 1 369 ? 6.151 -3.154 72.558 1.00 70.94 369 ASN A O 1
ATOM 2544 N N . GLN A 1 370 ? 5.790 -3.651 70.399 1.00 72.56 370 GLN A N 1
ATOM 2545 C CA . GLN A 1 370 ? 4.345 -3.404 70.446 1.00 72.56 370 GLN A CA 1
ATOM 2546 C C . GLN A 1 370 ? 3.573 -4.666 70.867 1.00 72.56 370 GLN A C 1
ATOM 2548 O O . GLN A 1 370 ? 3.749 -5.733 70.274 1.00 72.56 370 GLN A O 1
ATOM 2553 N N . GLY A 1 371 ? 2.676 -4.543 71.843 1.00 73.38 371 GLY A N 1
ATOM 2554 C CA . GLY A 1 371 ? 1.692 -5.571 72.169 1.00 73.38 371 GLY A CA 1
ATOM 2555 C C . GLY A 1 371 ? 0.647 -5.748 71.062 1.00 73.38 371 GLY A C 1
ATOM 2556 O O . GLY A 1 371 ? 0.435 -4.863 70.238 1.00 73.38 371 GLY A O 1
ATOM 2557 N N . SER A 1 372 ? -0.017 -6.905 71.038 1.00 75.69 372 SER A N 1
ATOM 2558 C CA . SER A 1 372 ? -1.075 -7.201 70.061 1.00 75.69 372 SER A CA 1
ATOM 2559 C C . SER A 1 372 ? -2.248 -6.220 70.196 1.00 75.69 372 SER A C 1
ATOM 2561 O O . SER A 1 372 ? -2.743 -6.009 71.304 1.00 75.69 372 SER A O 1
ATOM 2563 N N . GLY A 1 373 ? -2.706 -5.640 69.083 1.00 72.94 373 GLY A N 1
ATOM 2564 C CA . GLY A 1 373 ? -3.827 -4.693 69.039 1.00 72.94 373 GLY A CA 1
ATOM 2565 C C . GLY A 1 373 ? -3.470 -3.257 69.435 1.00 72.94 373 GLY A C 1
ATOM 2566 O O . GLY A 1 373 ? -4.370 -2.458 69.678 1.00 72.94 373 GLY A O 1
ATOM 2567 N N . ALA A 1 374 ? -2.182 -2.924 69.561 1.00 82.00 374 ALA A N 1
ATOM 2568 C CA . ALA A 1 374 ? -1.751 -1.606 70.020 1.00 82.00 374 ALA A CA 1
ATOM 2569 C C . ALA A 1 374 ? -1.863 -0.520 68.928 1.00 82.00 374 ALA A C 1
ATOM 2571 O O . ALA A 1 374 ? -1.681 -0.793 67.738 1.00 82.00 374 ALA A O 1
ATOM 2572 N N . VAL A 1 375 ? -2.144 0.720 69.341 1.00 84.25 375 VAL A N 1
ATOM 2573 C CA . VAL A 1 375 ? -2.290 1.899 68.470 1.00 84.25 375 VAL A CA 1
ATOM 2574 C C . VAL A 1 375 ? -1.276 2.967 68.883 1.00 84.25 375 VAL A C 1
ATOM 2576 O O . VAL A 1 375 ? -1.291 3.433 70.019 1.00 84.25 375 VAL A O 1
ATOM 2579 N N . ALA A 1 376 ? -0.414 3.386 67.961 1.00 84.56 376 ALA A N 1
ATOM 2580 C CA . ALA A 1 376 ? 0.597 4.425 68.133 1.00 84.56 376 ALA A CA 1
ATOM 2581 C C . ALA A 1 376 ? 0.516 5.447 66.986 1.00 84.56 376 ALA A C 1
ATOM 2583 O O . ALA A 1 376 ? 0.805 5.133 65.831 1.00 84.56 376 ALA A O 1
ATOM 2584 N N . VAL A 1 377 ? 0.127 6.686 67.288 1.00 80.44 377 VAL A N 1
ATOM 2585 C CA . VAL A 1 377 ? -0.077 7.750 66.292 1.00 80.44 377 VAL A CA 1
ATOM 2586 C C . VAL A 1 377 ? 0.602 9.040 66.753 1.00 80.44 377 VAL A C 1
ATOM 2588 O O . VAL A 1 377 ? 0.143 9.697 67.683 1.00 80.44 377 VAL A O 1
ATOM 2591 N N . GLY A 1 378 ? 1.695 9.431 66.097 1.00 78.25 378 GLY A N 1
ATOM 2592 C CA . GLY A 1 378 ? 2.499 10.608 66.454 1.00 78.25 378 GLY A CA 1
ATOM 2593 C C . GLY A 1 378 ? 3.996 10.304 66.523 1.00 78.25 378 GLY A C 1
ATOM 2594 O O . GLY A 1 378 ? 4.410 9.154 66.656 1.00 78.25 378 GLY A O 1
ATOM 2595 N N . LYS A 1 379 ? 4.842 11.333 66.400 1.00 78.38 379 LYS A N 1
ATOM 2596 C CA . LYS A 1 379 ? 6.302 11.158 66.416 1.00 78.38 379 LYS A CA 1
ATOM 2597 C C . LYS A 1 379 ? 6.744 10.578 67.770 1.00 78.38 379 LYS A C 1
ATOM 2599 O O . LYS A 1 379 ? 6.446 11.145 68.810 1.00 78.38 379 LYS A O 1
ATOM 2604 N N . GLY A 1 380 ? 7.414 9.424 67.762 1.00 77.62 380 GLY A N 1
ATOM 2605 C CA . GLY A 1 380 ? 7.854 8.744 68.991 1.00 77.62 380 GLY A CA 1
ATOM 2606 C C . GLY A 1 380 ? 6.738 8.191 69.897 1.00 77.62 380 GLY A C 1
ATOM 2607 O O . GLY A 1 380 ? 7.031 7.805 71.027 1.00 77.62 380 GLY A O 1
ATOM 2608 N N . ALA A 1 381 ? 5.481 8.138 69.438 1.00 87.19 381 ALA A N 1
ATOM 2609 C CA . ALA A 1 381 ? 4.386 7.543 70.206 1.00 87.19 381 ALA A CA 1
ATOM 2610 C C . ALA A 1 381 ? 4.616 6.033 70.392 1.00 87.19 381 ALA A C 1
ATOM 2612 O O . ALA A 1 381 ? 4.900 5.348 69.414 1.00 87.19 381 ALA A O 1
ATOM 2613 N N . GLY A 1 382 ? 4.515 5.488 71.607 1.00 81.38 382 GLY A N 1
ATOM 2614 C CA . GLY A 1 382 ? 4.679 4.042 71.846 1.00 81.38 382 GLY A CA 1
ATOM 2615 C C . GLY A 1 382 ? 6.037 3.464 71.410 1.00 81.38 382 GLY A C 1
ATOM 2616 O O . GLY A 1 382 ? 6.105 2.307 70.999 1.00 81.38 382 GLY A O 1
ATOM 2617 N N . ARG A 1 383 ? 7.114 4.268 71.398 1.00 80.75 383 ARG A N 1
ATOM 2618 C CA . ARG A 1 383 ? 8.380 3.935 70.718 1.00 80.75 383 ARG A CA 1
ATOM 2619 C C . ARG A 1 383 ? 9.102 2.702 71.271 1.00 80.75 383 ARG A C 1
ATOM 2621 O O . ARG A 1 383 ? 9.697 1.976 70.482 1.00 80.75 383 ARG A O 1
ATOM 2628 N N . GLU A 1 384 ? 9.135 2.490 72.584 1.00 78.62 384 GLU A N 1
ATOM 2629 C CA . GLU A 1 384 ? 10.082 1.532 73.182 1.00 78.62 384 GLU A CA 1
ATOM 2630 C C . GLU A 1 384 ? 9.447 0.281 73.798 1.00 78.62 384 GLU A C 1
ATOM 2632 O O . GLU A 1 384 ? 10.074 -0.779 73.769 1.00 78.62 384 GLU A O 1
ATOM 2637 N N . THR A 1 385 ? 8.245 0.368 74.378 1.00 79.06 385 THR A N 1
ATOM 2638 C CA . THR A 1 385 ? 7.456 -0.788 74.855 1.00 79.06 385 THR A CA 1
ATOM 2639 C C . THR A 1 385 ? 6.011 -0.355 75.074 1.00 79.06 385 THR A C 1
ATOM 2641 O O . THR A 1 385 ? 5.750 0.473 75.952 1.00 79.06 385 THR A O 1
ATOM 2644 N N . GLN A 1 386 ? 5.086 -0.937 74.312 1.00 81.25 386 GLN A N 1
ATOM 2645 C CA . GLN A 1 386 ? 3.653 -0.657 74.397 1.00 81.25 386 GLN A CA 1
ATOM 2646 C C . GLN A 1 386 ? 2.882 -1.937 74.745 1.00 81.25 386 GLN A C 1
ATOM 2648 O O . GLN A 1 386 ? 3.099 -2.977 74.127 1.00 81.25 386 GLN A O 1
ATOM 2653 N N . GLY A 1 387 ? 1.994 -1.882 75.740 1.00 80.00 387 GLY A N 1
ATOM 2654 C CA . GLY A 1 387 ? 1.166 -3.017 76.154 1.00 80.00 387 GLY A CA 1
ATOM 2655 C C . GLY A 1 387 ? 0.127 -3.439 75.106 1.00 80.00 387 GLY A C 1
ATOM 2656 O O . GLY A 1 387 ? -0.183 -2.697 74.175 1.00 80.00 387 GLY A O 1
ATOM 2657 N N . GLY A 1 388 ? -0.434 -4.645 75.254 1.00 78.94 388 GLY A N 1
ATOM 2658 C CA . GLY A 1 388 ? -1.518 -5.128 74.389 1.00 78.94 388 GLY A CA 1
ATOM 2659 C C . GLY A 1 388 ? -2.747 -4.217 74.458 1.00 78.94 388 GLY A C 1
ATOM 2660 O O . GLY A 1 388 ? -3.090 -3.725 75.534 1.00 78.94 388 GLY A O 1
ATOM 2661 N N . SER A 1 389 ? -3.381 -3.963 73.311 1.00 82.50 389 SER A N 1
ATOM 2662 C CA . SER A 1 389 ? -4.527 -3.043 73.161 1.00 82.50 389 SER A CA 1
ATOM 2663 C C . SER A 1 389 ? -4.316 -1.618 73.711 1.00 82.50 389 SER A C 1
ATOM 2665 O O . SER A 1 389 ? -5.287 -0.902 73.952 1.00 82.50 389 SER A O 1
ATOM 2667 N N . ALA A 1 390 ? -3.071 -1.189 73.946 1.00 86.50 390 ALA A N 1
ATOM 2668 C CA . ALA A 1 390 ? -2.783 0.151 74.450 1.00 86.50 390 ALA A CA 1
ATOM 2669 C C . ALA A 1 390 ? -2.848 1.202 73.329 1.00 86.50 390 ALA A C 1
ATOM 2671 O O . ALA A 1 390 ? -2.533 0.917 72.172 1.00 86.50 390 ALA A O 1
ATOM 2672 N N . ILE A 1 391 ? -3.249 2.426 73.680 1.00 87.94 391 ILE A N 1
ATOM 2673 C CA . ILE A 1 391 ? -3.445 3.544 72.749 1.00 87.94 391 ILE A CA 1
ATOM 2674 C C . ILE A 1 391 ? -2.489 4.679 73.129 1.00 87.94 391 ILE A C 1
ATOM 2676 O O . ILE A 1 391 ? -2.540 5.192 74.245 1.00 87.94 391 ILE A O 1
ATOM 2680 N N . ALA A 1 392 ? -1.636 5.099 72.199 1.00 88.75 392 ALA A N 1
ATOM 2681 C CA . ALA A 1 392 ? -0.721 6.228 72.322 1.00 88.75 392 ALA A CA 1
ATOM 2682 C C . ALA A 1 392 ? -0.923 7.191 71.146 1.00 88.75 392 ALA A C 1
ATOM 2684 O O . ALA A 1 392 ? -0.637 6.851 69.999 1.00 88.75 392 ALA A O 1
ATOM 2685 N N . VAL A 1 393 ? -1.421 8.399 71.412 1.00 87.69 393 VAL A N 1
ATOM 2686 C CA . VAL A 1 393 ? -1.727 9.402 70.381 1.00 87.69 393 VAL A CA 1
ATOM 2687 C C . VAL A 1 393 ? -1.146 10.763 70.776 1.00 87.69 393 VAL A C 1
ATOM 2689 O O . VAL A 1 393 ? -1.621 11.405 71.709 1.00 87.69 393 VAL A O 1
ATOM 2692 N N . GLY A 1 394 ? -0.118 11.223 70.063 1.00 84.31 394 GLY A N 1
ATOM 2693 C CA . GLY A 1 394 ? 0.616 12.465 70.336 1.00 84.31 394 GLY A CA 1
ATOM 2694 C C . GLY A 1 394 ? 2.137 12.299 70.235 1.00 84.31 394 GLY A C 1
ATOM 2695 O O . GLY A 1 394 ? 2.653 11.188 70.218 1.00 84.31 394 GLY A O 1
ATOM 2696 N N . ASP A 1 395 ? 2.874 13.409 70.152 1.00 84.56 395 ASP A N 1
ATOM 2697 C CA . ASP A 1 395 ? 4.348 13.393 70.139 1.00 84.56 395 ASP A CA 1
ATOM 2698 C C . ASP A 1 395 ? 4.886 12.917 71.503 1.00 84.56 395 ASP A C 1
ATOM 2700 O O . ASP A 1 395 ? 4.507 13.461 72.544 1.00 84.56 395 ASP A O 1
ATOM 2704 N N . SER A 1 396 ? 5.697 11.855 71.495 1.00 87.19 396 SER A N 1
ATOM 2705 C CA . SER A 1 396 ? 6.184 11.133 72.684 1.00 87.19 396 SER A CA 1
ATOM 2706 C C . SER A 1 396 ? 5.093 10.594 73.635 1.00 87.19 396 SER A C 1
ATOM 2708 O O . SER A 1 396 ? 5.357 10.349 74.814 1.00 87.19 396 SER A O 1
ATOM 2710 N N . ALA A 1 397 ? 3.858 10.385 73.163 1.00 90.38 397 ALA A N 1
ATOM 2711 C CA . ALA A 1 397 ? 2.808 9.761 73.974 1.00 90.38 397 ALA A CA 1
ATOM 2712 C C . ALA A 1 397 ? 3.132 8.279 74.233 1.00 90.38 397 ALA A C 1
ATOM 2714 O O . ALA A 1 397 ? 3.438 7.548 73.292 1.00 90.38 397 ALA A O 1
ATOM 2715 N N . GLY A 1 398 ? 3.085 7.816 75.484 1.00 85.75 398 GLY A N 1
ATOM 2716 C CA . GLY A 1 398 ? 3.389 6.418 75.821 1.00 85.75 398 GLY A CA 1
ATOM 2717 C C . GLY A 1 398 ? 4.782 5.947 75.372 1.00 85.75 398 GLY A C 1
ATOM 2718 O O . GLY A 1 398 ? 4.957 4.763 75.102 1.00 85.75 398 GLY A O 1
ATOM 2719 N N . GLU A 1 399 ? 5.750 6.862 75.209 1.00 85.44 399 GLU A N 1
ATOM 2720 C CA . GLU A 1 399 ? 7.039 6.613 74.538 1.00 85.44 399 GLU A CA 1
ATOM 2721 C C . GLU A 1 399 ? 7.807 5.412 75.120 1.00 85.44 399 GLU A C 1
ATOM 2723 O O . GLU A 1 399 ? 8.397 4.641 74.360 1.00 85.44 399 GLU A O 1
ATOM 2728 N N . SER A 1 400 ? 7.765 5.209 76.442 1.00 83.50 400 SER A N 1
ATOM 2729 C CA . SER A 1 400 ? 8.481 4.131 77.133 1.00 83.50 400 SER A CA 1
ATOM 2730 C C . SER A 1 400 ? 7.646 3.471 78.245 1.00 83.50 400 SER A C 1
ATOM 2732 O O . SER A 1 400 ? 7.151 4.126 79.158 1.00 83.50 400 SER A O 1
ATOM 2734 N N . GLN A 1 401 ? 7.521 2.138 78.209 1.00 82.38 401 GLN A N 1
ATOM 2735 C CA . GLN A 1 401 ? 6.818 1.330 79.225 1.00 82.38 401 GLN A CA 1
ATOM 2736 C C . GLN A 1 401 ? 5.345 1.726 79.444 1.00 82.38 401 GLN A C 1
ATOM 2738 O O . GLN A 1 401 ? 4.928 2.020 80.567 1.00 82.38 401 GLN A O 1
ATOM 2743 N N . GLN A 1 402 ? 4.550 1.716 78.372 1.00 85.19 402 GLN A N 1
ATOM 2744 C CA . GLN A 1 402 ? 3.097 1.843 78.474 1.00 85.19 402 GLN A CA 1
ATOM 2745 C C . GLN A 1 402 ? 2.462 0.487 78.831 1.00 85.19 402 GLN A C 1
ATOM 2747 O O . GLN A 1 402 ? 2.731 -0.522 78.178 1.00 85.19 402 GLN A O 1
ATOM 2752 N N . GLY A 1 403 ? 1.617 0.457 79.863 1.00 83.69 403 GLY A N 1
ATOM 2753 C CA . GLY A 1 403 ? 0.925 -0.745 80.335 1.00 83.69 403 GLY A CA 1
ATOM 2754 C C . GLY A 1 403 ? -0.170 -1.260 79.392 1.00 83.69 403 GLY A C 1
ATOM 2755 O O . GLY A 1 403 ? -0.608 -0.574 78.473 1.00 83.69 403 GLY A O 1
ATOM 2756 N N . GLU A 1 404 ? -0.629 -2.490 79.630 1.00 85.44 404 GLU A N 1
ATOM 2757 C CA . GLU A 1 404 ? -1.724 -3.119 78.876 1.00 85.44 404 GLU A CA 1
ATOM 2758 C C . GLU A 1 404 ? -3.040 -2.337 79.025 1.00 85.44 404 GLU A C 1
ATOM 2760 O O . GLU A 1 404 ? -3.374 -1.877 80.122 1.00 85.44 404 GLU A O 1
ATOM 2765 N N . SER A 1 405 ? -3.772 -2.172 77.916 1.00 84.88 405 SER A N 1
ATOM 2766 C CA . SER A 1 405 ? -5.021 -1.393 77.827 1.00 84.88 405 SER A CA 1
ATOM 2767 C C . SER A 1 405 ? -4.922 0.049 78.358 1.00 84.88 405 SER A C 1
ATOM 2769 O O . SER A 1 405 ? -5.931 0.661 78.708 1.00 84.88 405 SER A O 1
ATOM 2771 N N . ALA A 1 406 ? -3.710 0.607 78.453 1.00 88.19 406 ALA A N 1
ATOM 2772 C CA . ALA A 1 406 ? -3.507 1.991 78.863 1.00 88.19 406 ALA A CA 1
ATOM 2773 C C . ALA A 1 406 ? -3.765 2.956 77.695 1.00 88.19 406 ALA A C 1
ATOM 2775 O O . ALA A 1 406 ? -3.516 2.633 76.532 1.00 88.19 406 ALA A O 1
ATOM 2776 N N . VAL A 1 407 ? -4.249 4.156 78.008 1.00 89.88 407 VAL A N 1
ATOM 2777 C CA . VAL A 1 407 ? -4.577 5.200 77.029 1.00 89.88 407 VAL A CA 1
ATOM 2778 C C . VAL A 1 407 ? -3.746 6.442 77.338 1.00 89.88 407 VAL A C 1
ATOM 2780 O O . VAL A 1 407 ? -3.827 6.986 78.434 1.00 89.88 407 VAL A O 1
ATOM 2783 N N . ALA A 1 408 ? -2.950 6.907 76.382 1.00 90.75 408 ALA A N 1
ATOM 2784 C CA . ALA A 1 408 ? -2.155 8.126 76.458 1.00 90.75 408 ALA A CA 1
ATOM 2785 C C . ALA A 1 408 ? -2.470 9.016 75.252 1.00 90.75 408 ALA A C 1
ATOM 2787 O O . ALA A 1 408 ? -2.185 8.648 74.115 1.00 90.75 408 ALA A O 1
ATOM 2788 N N . VAL A 1 409 ? -3.062 10.187 75.486 1.00 88.88 409 VAL A N 1
ATOM 2789 C CA . VAL A 1 409 ? -3.478 11.115 74.423 1.00 88.88 409 VAL A CA 1
ATOM 2790 C C . VAL A 1 409 ? -2.988 12.529 74.744 1.00 88.88 409 VAL A C 1
ATOM 2792 O O . VAL A 1 409 ? -3.525 13.181 75.634 1.00 88.88 409 VAL A O 1
ATOM 2795 N N . GLY A 1 410 ? -1.975 13.021 74.026 1.00 85.56 410 GLY A N 1
ATOM 2796 C CA . GLY A 1 410 ? -1.357 14.343 74.223 1.00 85.56 410 GLY A CA 1
ATOM 2797 C C . GLY A 1 410 ? 0.176 14.335 74.101 1.00 85.56 410 GLY A C 1
ATOM 2798 O O . GLY A 1 410 ? 0.803 13.283 74.156 1.00 85.56 410 GLY A O 1
ATOM 2799 N N . ASN A 1 411 ? 0.800 15.511 73.938 1.00 86.44 411 ASN A N 1
ATOM 2800 C CA . ASN A 1 411 ? 2.268 15.639 73.877 1.00 86.44 411 ASN A CA 1
ATOM 2801 C C . ASN A 1 411 ? 2.898 15.236 75.227 1.00 86.44 411 ASN A C 1
ATOM 2803 O O . ASN A 1 411 ? 2.584 15.834 76.258 1.00 86.44 411 ASN A O 1
ATOM 2807 N N . GLY A 1 412 ? 3.735 14.197 75.236 1.00 84.56 412 GLY A N 1
ATOM 2808 C CA . GLY A 1 412 ? 4.333 13.645 76.458 1.00 84.56 412 GLY A CA 1
ATOM 2809 C C . GLY A 1 412 ? 3.332 13.029 77.450 1.00 84.56 412 GLY A C 1
ATOM 2810 O O . GLY A 1 412 ? 3.646 12.898 78.633 1.00 84.56 412 GLY A O 1
ATOM 2811 N N . ALA A 1 413 ? 2.115 12.677 77.018 1.00 89.88 413 ALA A N 1
ATOM 2812 C CA . ALA A 1 413 ? 1.149 11.976 77.867 1.00 89.88 413 ALA A CA 1
ATOM 2813 C C . ALA A 1 413 ? 1.615 10.533 78.124 1.00 89.88 413 ALA A C 1
ATOM 2815 O O . ALA A 1 413 ? 1.975 9.828 77.184 1.00 89.88 413 ALA A O 1
ATOM 2816 N N . GLY A 1 414 ? 1.635 10.087 79.381 1.00 86.25 414 GLY A N 1
ATOM 2817 C CA . GLY A 1 414 ? 2.086 8.747 79.772 1.00 86.25 414 GLY A CA 1
ATOM 2818 C C . GLY A 1 414 ? 3.502 8.402 79.292 1.00 86.25 414 GLY A C 1
ATOM 2819 O O . GLY A 1 414 ? 3.786 7.230 79.070 1.00 86.25 414 GLY A O 1
ATOM 2820 N N . GLN A 1 415 ? 4.354 9.408 79.052 1.00 86.31 415 GLN A N 1
ATOM 2821 C CA . GLN A 1 415 ? 5.615 9.281 78.309 1.00 86.31 415 GLN A CA 1
ATOM 2822 C C . GLN A 1 415 ? 6.562 8.204 78.869 1.00 86.31 415 GLN A C 1
ATOM 2824 O O . GLN A 1 415 ? 7.219 7.505 78.093 1.00 86.31 415 GLN A O 1
ATOM 2829 N N . SER A 1 416 ? 6.623 8.033 80.190 1.00 84.50 416 SER A N 1
ATOM 2830 C CA . SER A 1 416 ? 7.359 6.945 80.831 1.00 84.50 416 SER A CA 1
ATOM 2831 C C . SER A 1 416 ? 6.587 6.322 81.995 1.00 84.50 416 SER A C 1
ATOM 2833 O O . SER A 1 416 ? 6.083 7.045 82.852 1.00 84.50 416 SER A O 1
ATOM 2835 N N . GLN A 1 417 ? 6.577 4.986 82.077 1.00 82.38 417 GLN A N 1
ATOM 2836 C CA . GLN A 1 417 ? 6.025 4.208 83.204 1.00 82.38 417 GLN A CA 1
ATOM 2837 C C . GLN A 1 417 ? 4.523 4.441 83.456 1.00 82.38 417 GLN A C 1
ATOM 2839 O O . GLN A 1 417 ? 4.099 4.754 84.574 1.00 82.38 417 GLN A O 1
ATOM 2844 N N . GLN A 1 418 ? 3.700 4.266 82.419 1.00 85.56 418 GLN A N 1
ATOM 2845 C CA . GLN A 1 418 ? 2.243 4.285 82.559 1.00 85.56 418 GLN A CA 1
ATOM 2846 C C . GLN A 1 418 ? 1.727 2.887 82.936 1.00 85.56 418 GLN A C 1
ATOM 2848 O O . GLN A 1 418 ? 1.963 1.918 82.221 1.00 85.56 418 GLN A O 1
ATOM 2853 N N . GLY A 1 419 ? 1.011 2.765 84.054 1.00 83.81 419 GLY A N 1
ATOM 2854 C CA . GLY A 1 419 ? 0.455 1.493 84.526 1.00 83.81 419 GLY A CA 1
ATOM 2855 C C . GLY A 1 419 ? -0.686 0.943 83.657 1.00 83.81 419 GLY A C 1
ATOM 2856 O O . GLY A 1 419 ? -1.297 1.664 82.873 1.00 83.81 419 GLY A O 1
ATOM 2857 N N . ALA A 1 420 ? -1.004 -0.346 83.816 1.00 83.19 420 ALA A N 1
ATOM 2858 C CA . ALA A 1 420 ? -2.107 -0.994 83.098 1.00 83.19 420 ALA A CA 1
ATOM 2859 C C . ALA A 1 420 ? -3.471 -0.355 83.427 1.00 83.19 420 ALA A C 1
ATOM 2861 O O . ALA A 1 420 ? -3.703 0.076 84.563 1.00 83.19 420 ALA A O 1
ATOM 2862 N N . ASN A 1 421 ? -4.372 -0.300 82.440 1.00 82.88 421 ASN A N 1
ATOM 2863 C CA . ASN A 1 421 ? -5.692 0.354 82.518 1.00 82.88 421 ASN A CA 1
ATOM 2864 C C . ASN A 1 421 ? -5.661 1.841 82.929 1.00 82.88 421 ASN A C 1
ATOM 2866 O O . ASN A 1 421 ? -6.678 2.385 83.358 1.00 82.88 421 ASN A O 1
ATOM 2870 N N . ALA A 1 422 ? -4.500 2.500 82.866 1.00 87.81 422 ALA A N 1
ATOM 2871 C CA . ALA A 1 422 ? -4.381 3.909 83.210 1.00 87.81 422 ALA A CA 1
ATOM 2872 C C . ALA A 1 422 ? -4.709 4.798 82.000 1.00 87.81 422 ALA A C 1
ATOM 2874 O O . ALA A 1 422 ? -4.388 4.459 80.862 1.00 87.81 422 ALA A O 1
ATOM 2875 N N . VAL A 1 423 ? -5.329 5.952 82.246 1.00 88.25 423 VAL A N 1
ATOM 2876 C CA . VAL A 1 423 ? -5.744 6.905 81.206 1.00 88.25 423 VAL A CA 1
ATOM 2877 C C . VAL A 1 423 ? -5.052 8.244 81.456 1.00 88.25 423 VAL A C 1
ATOM 2879 O O . VAL A 1 423 ? -5.305 8.873 82.475 1.00 88.25 423 VAL A O 1
ATOM 2882 N N . ALA A 1 424 ? -4.163 8.685 80.571 1.00 89.19 424 ALA A N 1
ATOM 2883 C CA . ALA A 1 424 ? -3.550 10.015 80.557 1.00 89.19 424 ALA A CA 1
ATOM 2884 C C . ALA A 1 424 ? -4.075 10.804 79.360 1.00 89.19 424 ALA A C 1
ATOM 2886 O O . ALA A 1 424 ? -3.860 10.410 78.214 1.00 89.19 424 ALA A O 1
ATOM 2887 N N . ILE A 1 425 ? -4.733 11.933 79.606 1.00 86.75 425 ILE A N 1
ATOM 2888 C CA . ILE A 1 425 ? -5.274 12.796 78.552 1.00 86.75 425 ILE A CA 1
ATOM 2889 C C . ILE A 1 425 ? -4.807 14.233 78.796 1.00 86.75 425 ILE A C 1
ATOM 2891 O O . ILE A 1 425 ? -5.106 14.826 79.830 1.00 86.75 425 ILE A O 1
ATOM 2895 N N . GLY A 1 426 ? -4.088 14.802 77.830 1.00 83.50 426 GLY A N 1
ATOM 2896 C CA . GLY A 1 426 ? -3.541 16.158 77.861 1.00 83.50 426 GLY A CA 1
ATOM 2897 C C . GLY A 1 426 ? -2.009 16.215 77.905 1.00 83.50 426 GLY A C 1
ATOM 2898 O O . GLY A 1 426 ? -1.333 15.216 78.150 1.00 83.50 426 GLY A O 1
ATOM 2899 N N . SER A 1 427 ? -1.442 17.391 77.615 1.00 82.88 427 SER A N 1
ATOM 2900 C CA . SER A 1 427 ? 0.016 17.574 77.534 1.00 82.88 427 SER A CA 1
ATOM 2901 C C . SER A 1 427 ? 0.668 17.324 78.896 1.00 82.88 427 SER A C 1
ATOM 2903 O O . SER A 1 427 ? 0.243 17.905 79.894 1.00 82.88 427 SER A O 1
ATOM 2905 N N . GLN A 1 428 ? 1.692 16.468 78.940 1.00 87.12 428 GLN A N 1
ATOM 2906 C CA . GLN A 1 428 ? 2.414 16.078 80.159 1.00 87.12 428 GLN A CA 1
ATOM 2907 C C . GLN A 1 428 ? 1.544 15.381 81.239 1.00 87.12 428 GLN A C 1
ATOM 2909 O O . GLN A 1 428 ? 1.903 15.360 82.422 1.00 87.12 428 GLN A O 1
ATOM 2914 N N . ALA A 1 429 ? 0.383 14.816 80.877 1.00 87.81 429 ALA A N 1
ATOM 2915 C CA . ALA A 1 429 ? -0.433 13.986 81.772 1.00 87.81 429 ALA A CA 1
ATOM 2916 C C . ALA A 1 429 ? 0.288 12.666 82.084 1.00 87.81 429 ALA A C 1
ATOM 2918 O O . ALA A 1 429 ? 0.592 11.914 81.168 1.00 87.81 429 ALA A O 1
ATOM 2919 N N . GLY A 1 430 ? 0.570 12.363 83.352 1.00 83.25 430 GLY A N 1
ATOM 2920 C CA . GLY A 1 430 ? 1.232 11.117 83.757 1.00 83.25 430 GLY A CA 1
ATOM 2921 C C . GLY A 1 430 ? 2.630 10.924 83.159 1.00 83.25 430 GLY A C 1
ATOM 2922 O O . GLY A 1 430 ? 3.069 9.788 83.020 1.00 83.25 430 GLY A O 1
ATOM 2923 N N . ALA A 1 431 ? 3.302 12.008 82.751 1.00 84.81 431 ALA A N 1
ATOM 2924 C CA . ALA A 1 431 ? 4.468 11.954 81.869 1.00 84.81 431 ALA A CA 1
ATOM 2925 C C . ALA A 1 431 ? 5.632 11.124 82.424 1.00 84.81 431 ALA A C 1
ATOM 2927 O O . ALA A 1 431 ? 6.304 10.440 81.665 1.00 84.81 431 ALA A O 1
ATOM 2928 N N . SER A 1 432 ? 5.887 11.182 83.734 1.00 83.12 432 SER A N 1
ATOM 2929 C CA . SER A 1 432 ? 7.047 10.501 84.331 1.00 83.12 432 SER A CA 1
ATOM 2930 C C . SER A 1 432 ? 6.685 9.224 85.085 1.00 83.12 432 SER A C 1
ATOM 2932 O O . SER A 1 432 ? 7.554 8.382 85.295 1.00 83.12 432 SER A O 1
ATOM 2934 N N . TYR A 1 433 ? 5.435 9.120 85.540 1.00 83.12 433 TYR A N 1
ATOM 2935 C CA . TYR A 1 433 ? 4.896 7.955 86.232 1.00 83.12 433 TYR A CA 1
ATOM 2936 C C . TYR A 1 433 ? 3.377 8.083 86.359 1.00 83.12 433 TYR A C 1
ATOM 2938 O O . TYR A 1 433 ? 2.865 9.124 86.794 1.00 83.12 433 TYR A O 1
ATOM 2946 N N . GLN A 1 434 ? 2.654 7.005 86.067 1.00 84.38 434 GLN A N 1
ATOM 2947 C CA . GLN A 1 434 ? 1.221 6.927 86.325 1.00 84.38 434 GLN A CA 1
ATOM 2948 C C . GLN A 1 434 ? 0.848 5.555 86.891 1.00 84.38 434 GLN A C 1
ATOM 2950 O O . GLN A 1 434 ? 1.048 4.531 86.242 1.00 84.38 434 GLN A O 1
ATOM 2955 N N . ALA A 1 435 ? 0.262 5.531 88.090 1.00 82.38 435 ALA A N 1
ATOM 2956 C CA . ALA A 1 435 ? -0.203 4.297 88.719 1.00 82.38 435 ALA A CA 1
ATOM 2957 C C . ALA A 1 435 ? -1.279 3.574 87.877 1.00 82.38 435 ALA A C 1
ATOM 2959 O O . ALA A 1 435 ? -2.105 4.213 87.220 1.00 82.38 435 ALA A O 1
ATOM 2960 N N . ALA A 1 436 ? -1.304 2.238 87.927 1.00 82.62 436 ALA A N 1
ATOM 2961 C CA . ALA A 1 436 ? -2.323 1.427 87.254 1.00 82.62 436 ALA A CA 1
ATOM 2962 C C . ALA A 1 436 ? -3.746 1.786 87.729 1.00 82.62 436 ALA A C 1
ATOM 2964 O O . ALA A 1 436 ? -3.948 2.086 88.907 1.00 82.62 436 ALA A O 1
ATOM 2965 N N . GLY A 1 437 ? -4.718 1.772 86.811 1.00 77.19 437 GLY A N 1
ATOM 2966 C CA . GLY A 1 437 ? -6.123 2.116 87.088 1.00 77.19 437 GLY A CA 1
ATOM 2967 C C . GLY A 1 437 ? -6.397 3.592 87.417 1.00 77.19 437 GLY A C 1
ATOM 2968 O O . GLY A 1 437 ? -7.510 3.932 87.813 1.00 77.19 437 GLY A O 1
ATOM 2969 N N . SER A 1 438 ? -5.407 4.479 87.270 1.00 84.94 438 SER A N 1
ATOM 2970 C CA . SER A 1 438 ? -5.594 5.920 87.482 1.00 84.94 438 SER A CA 1
ATOM 2971 C C . SER A 1 438 ? -6.023 6.647 86.206 1.00 84.94 438 SER A C 1
ATOM 2973 O O . SER A 1 438 ? -5.648 6.264 85.098 1.00 84.94 438 SER A O 1
ATOM 2975 N N . ILE A 1 439 ? -6.758 7.746 86.368 1.00 84.12 439 ILE A N 1
ATOM 2976 C CA . ILE A 1 439 ? -7.121 8.664 85.283 1.00 84.12 439 ILE A CA 1
ATOM 2977 C C . ILE A 1 439 ? -6.465 10.013 85.578 1.00 84.12 439 ILE A C 1
ATOM 2979 O O . ILE A 1 439 ? -6.708 10.604 86.625 1.00 84.12 439 ILE A O 1
ATOM 2983 N N . VAL A 1 440 ? -5.635 10.505 84.665 1.00 83.94 440 VAL A N 1
ATOM 2984 C CA . VAL A 1 440 ? -4.976 11.810 84.730 1.00 83.94 440 VAL A CA 1
ATOM 2985 C C . VAL A 1 440 ? -5.462 12.647 83.555 1.00 83.94 440 VAL A C 1
ATOM 2987 O O . VAL A 1 440 ? -5.181 12.317 82.404 1.00 83.94 440 VAL A O 1
ATOM 2990 N N . ILE A 1 441 ? -6.160 13.746 83.831 1.00 84.44 441 ILE A N 1
ATOM 2991 C CA . ILE A 1 441 ? -6.547 14.727 82.810 1.00 84.44 441 ILE A CA 1
ATOM 2992 C C . ILE A 1 441 ? -5.794 16.025 83.094 1.00 84.44 441 ILE A C 1
ATOM 2994 O O . ILE A 1 441 ? -5.985 16.650 84.136 1.00 84.44 441 ILE A O 1
ATOM 2998 N N . ASN A 1 442 ? -4.918 16.425 82.177 1.00 81.31 442 ASN A N 1
ATOM 2999 C CA . ASN A 1 442 ? -4.005 17.541 82.380 1.00 81.31 442 ASN A CA 1
ATOM 3000 C C . ASN A 1 442 ? -4.127 18.588 81.273 1.00 81.31 442 ASN A C 1
ATOM 3002 O O . ASN A 1 442 ? -3.585 18.440 80.177 1.00 81.31 442 ASN A O 1
ATOM 3006 N N . ALA A 1 443 ? -4.814 19.680 81.582 1.00 74.31 443 ALA A N 1
ATOM 3007 C CA . ALA A 1 443 ? -4.944 20.822 80.687 1.00 74.31 443 ALA A CA 1
ATOM 3008 C C . ALA A 1 443 ? -3.989 21.973 81.057 1.00 74.31 443 ALA A C 1
ATOM 3010 O O . ALA A 1 443 ? -3.993 23.000 80.380 1.00 74.31 443 ALA A O 1
ATOM 3011 N N . SER A 1 444 ? -3.173 21.834 82.112 1.00 77.75 444 SER A N 1
ATOM 3012 C CA . SER A 1 444 ? -2.292 22.908 82.595 1.00 77.75 444 SER A CA 1
ATOM 3013 C C . SER A 1 444 ? -1.008 23.065 81.773 1.00 77.75 444 SER A C 1
ATOM 3015 O O . SER A 1 444 ? -0.350 24.106 81.844 1.00 77.75 444 SER A O 1
ATOM 3017 N N . GLY A 1 445 ? -0.639 22.042 80.992 1.00 72.75 445 GLY A N 1
ATOM 3018 C CA . GLY A 1 445 ? 0.599 21.997 80.205 1.00 72.75 445 GLY A CA 1
ATOM 3019 C C . GLY A 1 445 ? 1.869 21.789 81.040 1.00 72.75 445 GLY A C 1
ATOM 3020 O O . GLY A 1 445 ? 2.969 21.816 80.490 1.00 72.75 445 GLY A O 1
ATOM 3021 N N . LYS A 1 446 ? 1.740 21.582 82.357 1.00 79.75 446 LYS A N 1
ATOM 3022 C CA . LYS A 1 446 ? 2.828 21.227 83.285 1.00 79.75 446 LYS A CA 1
ATOM 3023 C C . LYS A 1 446 ? 2.652 19.791 83.751 1.00 79.75 446 LYS A C 1
ATOM 3025 O O . LYS A 1 446 ? 1.526 19.345 83.863 1.00 79.75 446 LYS A O 1
ATOM 3030 N N . THR A 1 447 ? 3.722 19.074 84.077 1.00 81.56 447 THR A N 1
ATOM 3031 C CA . THR A 1 447 ? 3.632 17.656 84.465 1.00 81.56 447 THR A CA 1
ATOM 3032 C C . THR A 1 447 ? 2.715 17.410 85.671 1.00 81.56 447 THR A C 1
ATOM 3034 O O . THR A 1 447 ? 2.926 17.979 86.741 1.00 81.56 447 THR A O 1
ATOM 3037 N N . LEU A 1 448 ? 1.745 16.504 85.504 1.00 83.19 448 LEU A N 1
ATOM 3038 C CA . LEU A 1 448 ? 0.841 16.021 86.552 1.00 83.19 448 LEU A CA 1
ATOM 3039 C C . LEU A 1 448 ? 0.934 14.492 86.620 1.00 83.19 448 LEU A C 1
ATOM 3041 O O . LEU A 1 448 ? 0.483 13.821 85.700 1.00 83.19 448 LEU A O 1
ATOM 3045 N N . ASN A 1 449 ? 1.507 13.937 87.691 1.00 82.25 449 ASN A N 1
ATOM 3046 C CA . ASN A 1 449 ? 1.710 12.489 87.854 1.00 82.25 449 ASN A CA 1
ATOM 3047 C C . ASN A 1 449 ? 0.749 11.898 88.902 1.00 82.25 449 ASN A C 1
ATOM 3049 O O . ASN A 1 449 ? 0.476 12.534 89.922 1.00 82.25 449 ASN A O 1
ATOM 3053 N N . ALA A 1 450 ? 0.278 10.664 88.684 1.00 80.56 450 ALA A N 1
ATOM 3054 C CA . ALA A 1 450 ? -0.587 9.950 89.628 1.00 80.56 450 ALA A CA 1
ATOM 3055 C C . ALA A 1 450 ? 0.241 9.063 90.568 1.00 80.56 450 ALA A C 1
ATOM 3057 O O . ALA A 1 450 ? 0.799 8.051 90.144 1.00 80.56 450 ALA A O 1
ATOM 3058 N N . ALA A 1 451 ? 0.297 9.427 91.852 1.00 74.88 451 ALA A N 1
ATOM 3059 C CA . ALA A 1 451 ? 1.035 8.671 92.869 1.00 74.88 451 ALA A CA 1
ATOM 3060 C C . ALA A 1 451 ? 0.292 7.414 93.380 1.00 74.88 451 ALA A C 1
ATOM 3062 O O . ALA A 1 451 ? 0.915 6.550 93.991 1.00 74.88 451 ALA A O 1
ATOM 3063 N N . ALA A 1 452 ? -1.021 7.302 93.145 1.00 77.94 452 ALA A N 1
ATOM 3064 C CA . ALA A 1 452 ? -1.863 6.154 93.492 1.00 77.94 452 ALA A CA 1
ATOM 3065 C C . ALA A 1 452 ? -3.025 6.009 92.485 1.00 77.94 452 ALA A C 1
ATOM 3067 O O . ALA A 1 452 ? -3.207 6.865 91.622 1.00 77.94 452 ALA A O 1
ATOM 3068 N N . SER A 1 453 ? -3.818 4.936 92.578 1.00 70.88 453 SER A N 1
ATOM 3069 C CA . SER A 1 453 ? -5.038 4.789 91.766 1.00 70.88 453 SER A CA 1
ATOM 3070 C C . SER A 1 453 ? -6.068 5.853 92.159 1.00 70.88 453 SER A C 1
ATOM 3072 O O . SER A 1 453 ? -6.391 5.998 93.337 1.00 70.88 453 SER A O 1
ATOM 3074 N N . GLY A 1 454 ? -6.587 6.597 91.183 1.00 75.69 454 GLY A N 1
ATOM 3075 C CA . GLY A 1 454 ? -7.541 7.685 91.406 1.00 75.69 454 GLY A CA 1
ATOM 3076 C C . GLY A 1 454 ? -7.685 8.607 90.194 1.00 75.69 454 GLY A C 1
ATOM 3077 O O . GLY A 1 454 ? -6.990 8.431 89.192 1.00 75.69 454 GLY A O 1
ATOM 3078 N N . LEU A 1 455 ? -8.587 9.588 90.294 1.00 78.50 455 LEU A N 1
ATOM 3079 C CA . LEU A 1 455 ? -8.757 10.655 89.305 1.00 78.50 455 LEU A CA 1
ATOM 3080 C C . LEU A 1 455 ? -7.921 11.876 89.712 1.00 78.50 455 LEU A C 1
ATOM 3082 O O . LEU A 1 455 ? -8.159 12.476 90.759 1.00 78.50 455 LEU A O 1
ATOM 3086 N N . TYR A 1 456 ? -6.968 12.257 88.869 1.00 79.56 456 TYR A N 1
ATOM 3087 C CA . TYR A 1 456 ? -6.135 13.446 89.014 1.00 79.56 456 TYR A CA 1
ATOM 3088 C C . TYR A 1 456 ? -6.484 14.424 87.891 1.00 79.56 456 TYR A C 1
ATOM 3090 O O . TYR A 1 456 ? -6.458 14.061 86.716 1.00 79.56 456 TYR A O 1
ATOM 3098 N N . MET A 1 457 ? -6.806 15.667 88.243 1.00 80.06 457 MET A N 1
ATOM 3099 C CA . MET A 1 457 ? -7.165 16.708 87.278 1.00 80.06 457 MET A CA 1
ATOM 3100 C C . MET A 1 457 ? -6.469 18.025 87.618 1.00 80.06 457 MET A C 1
ATOM 3102 O O . MET A 1 457 ? -6.581 18.495 88.750 1.00 80.06 457 MET A O 1
ATOM 3106 N N . ASP A 1 458 ? -5.787 18.632 86.642 1.00 74.44 458 ASP A N 1
ATOM 3107 C CA . ASP A 1 458 ? -5.173 19.961 86.779 1.00 74.44 458 ASP A CA 1
ATOM 3108 C C . ASP A 1 458 ? -5.402 20.823 85.519 1.00 74.44 458 ASP A C 1
ATOM 3110 O O . ASP A 1 458 ? -5.014 20.411 84.418 1.00 74.44 458 ASP A O 1
ATOM 3114 N N . PRO A 1 459 ? -5.995 22.027 85.648 1.00 69.44 459 PRO A N 1
ATOM 3115 C CA . PRO A 1 459 ? -6.685 22.558 86.832 1.00 69.44 459 PRO A CA 1
ATOM 3116 C C . PRO A 1 459 ? -8.141 22.056 86.946 1.00 69.44 459 PRO A C 1
ATOM 3118 O O . PRO A 1 459 ? -8.819 21.878 85.937 1.00 69.44 459 PRO A O 1
ATOM 3121 N N . ILE A 1 460 ? -8.676 21.932 88.170 1.00 68.50 460 ILE A N 1
ATOM 3122 C CA . ILE A 1 460 ? -10.134 21.998 88.412 1.00 68.50 460 ILE A CA 1
ATOM 3123 C C . ILE A 1 460 ? -10.501 23.479 88.568 1.00 68.50 460 ILE A C 1
ATOM 3125 O O . ILE A 1 460 ? -9.889 24.195 89.366 1.00 68.50 460 ILE A O 1
ATOM 3129 N N . ARG A 1 461 ? -11.475 23.970 87.793 1.00 63.44 461 ARG A N 1
ATOM 3130 C CA . ARG A 1 461 ? -11.849 25.392 87.776 1.00 63.44 461 ARG A CA 1
ATOM 3131 C C . ARG A 1 461 ? -12.325 25.845 89.163 1.00 63.44 461 ARG A C 1
ATOM 3133 O O . ARG A 1 461 ? -13.343 25.377 89.663 1.00 63.44 461 ARG A O 1
ATOM 3140 N N . LYS A 1 462 ? -11.608 26.798 89.770 1.00 60.56 462 LYS A N 1
ATOM 3141 C CA . LYS A 1 462 ? -11.966 27.419 91.055 1.00 60.56 462 LYS A CA 1
ATOM 3142 C C . LYS A 1 462 ? -12.790 28.687 90.816 1.00 60.56 462 LYS A C 1
ATOM 3144 O O . LYS A 1 462 ? -12.227 29.753 90.573 1.00 60.56 462 LYS A O 1
ATOM 3149 N N . SER A 1 463 ? -14.117 28.601 90.875 1.00 56.69 463 SER A N 1
ATOM 3150 C CA . SER A 1 463 ? -14.984 29.781 90.780 1.00 56.69 463 SER A CA 1
ATOM 3151 C C . SER A 1 463 ? -15.066 30.493 92.132 1.00 56.69 463 SER A C 1
ATOM 3153 O O . SER A 1 463 ? -15.860 30.099 92.961 1.00 56.69 463 SER A O 1
ATOM 3155 N N . GLY A 1 464 ? -14.242 31.509 92.394 1.00 61.03 464 GLY A N 1
ATOM 3156 C CA . GLY A 1 464 ? -14.485 32.558 93.410 1.00 61.03 464 GLY A CA 1
ATOM 3157 C C . GLY A 1 464 ? -14.663 32.208 94.908 1.00 61.03 464 GLY A C 1
ATOM 3158 O O . GLY A 1 464 ? -14.583 33.127 95.718 1.00 61.03 464 GLY A O 1
ATOM 3159 N N . TYR A 1 465 ? -14.863 30.951 95.314 1.00 61.88 465 TYR A N 1
ATOM 3160 C CA . TYR A 1 465 ? -15.209 30.571 96.691 1.00 61.88 465 TYR A CA 1
ATOM 3161 C C . TYR A 1 465 ? -13.971 30.205 97.526 1.00 61.88 465 TYR A C 1
ATOM 3163 O O . TYR A 1 465 ? -13.037 29.542 97.059 1.00 61.88 465 TYR A O 1
ATOM 3171 N N . THR A 1 466 ? -13.951 30.648 98.784 1.00 56.72 466 THR A N 1
ATOM 3172 C CA . THR A 1 466 ? -12.804 30.524 99.701 1.00 56.72 466 THR A CA 1
ATOM 3173 C C . THR A 1 466 ? -12.796 29.235 100.529 1.00 56.72 466 THR A C 1
ATOM 3175 O O . THR A 1 466 ? -11.745 28.913 101.074 1.00 56.72 466 THR A O 1
ATOM 3178 N N . ASN A 1 467 ? -13.899 28.472 100.573 1.00 58.47 467 ASN A N 1
ATOM 3179 C CA . ASN A 1 467 ? -14.048 27.262 101.403 1.00 58.47 467 ASN A CA 1
ATOM 3180 C C . ASN A 1 467 ? -14.795 26.101 100.700 1.00 58.47 467 ASN A C 1
ATOM 3182 O O . ASN A 1 467 ? -15.465 25.301 101.349 1.00 58.47 467 ASN A O 1
ATOM 3186 N N . GLY A 1 468 ? -14.716 26.030 99.368 1.00 57.28 468 GLY A N 1
ATOM 3187 C CA . GLY A 1 468 ? -15.564 25.145 98.567 1.00 57.28 468 GLY A CA 1
ATOM 3188 C C . GLY A 1 468 ? -15.322 23.650 98.799 1.00 57.28 468 GLY A C 1
ATOM 3189 O O . GLY A 1 468 ? -14.179 23.188 98.843 1.00 57.28 468 GLY A O 1
ATOM 3190 N N . VAL A 1 469 ? -16.414 22.894 98.882 1.00 60.81 469 VAL A N 1
ATOM 3191 C CA . VAL A 1 469 ? -16.413 21.427 98.817 1.00 60.81 469 VAL A CA 1
ATOM 3192 C C . VAL A 1 469 ? -16.545 21.019 97.351 1.00 60.81 469 VAL A C 1
ATOM 3194 O O . VAL A 1 469 ? -17.190 21.717 96.566 1.00 60.81 469 VAL A O 1
ATOM 3197 N N . LEU A 1 470 ? -15.901 19.917 96.966 1.00 63.53 470 LEU A N 1
ATOM 3198 C CA . LEU A 1 470 ? -15.999 19.378 95.613 1.00 63.53 470 LEU A CA 1
ATOM 3199 C C . LEU A 1 470 ? -17.399 18.784 95.420 1.00 63.53 470 LEU A C 1
ATOM 3201 O O . LEU A 1 470 ? -17.769 17.862 96.146 1.00 63.53 470 LEU A O 1
ATOM 3205 N N . TYR A 1 471 ? -18.167 19.287 94.459 1.00 64.94 471 TYR A N 1
ATOM 3206 C CA . TYR A 1 471 ? -19.461 18.708 94.106 1.00 64.94 471 TYR A CA 1
ATOM 3207 C C . TYR A 1 471 ? -19.606 18.595 92.589 1.00 64.94 471 TYR A C 1
ATOM 3209 O O . TYR A 1 471 ? -18.991 19.335 91.818 1.00 64.94 471 TYR A O 1
ATOM 3217 N N . TYR A 1 472 ? -20.399 17.612 92.170 1.00 65.25 472 TYR A N 1
ATOM 3218 C CA . TYR A 1 472 ? -20.822 17.467 90.787 1.00 65.25 472 TYR A CA 1
ATOM 3219 C C . TYR A 1 472 ? -22.076 18.313 90.586 1.00 65.25 472 TYR A C 1
ATOM 3221 O O . TYR A 1 472 ? -23.130 18.010 91.150 1.00 65.25 472 TYR A O 1
ATOM 3229 N N . ASP A 1 473 ? -21.966 19.385 89.809 1.00 63.75 473 ASP A N 1
ATOM 3230 C CA . ASP A 1 473 ? -23.129 20.171 89.420 1.00 63.75 473 ASP A CA 1
ATOM 3231 C C . ASP A 1 473 ? -23.892 19.400 88.338 1.00 63.75 473 ASP A C 1
ATOM 3233 O O . ASP A 1 473 ? -23.466 19.328 87.188 1.00 63.75 473 ASP A O 1
ATOM 3237 N N . ALA A 1 474 ? -25.040 18.819 88.692 1.00 62.31 474 ALA A N 1
ATOM 3238 C CA . ALA A 1 474 ? -25.868 18.057 87.757 1.00 62.31 474 ALA A CA 1
ATOM 3239 C C . ALA A 1 474 ? -26.419 18.902 86.586 1.00 62.31 474 ALA A C 1
ATOM 3241 O O . ALA A 1 474 ? -26.831 18.339 85.568 1.00 62.31 474 ALA A O 1
ATOM 3242 N N . THR A 1 475 ? -26.408 20.235 86.703 1.00 68.00 475 THR A N 1
ATOM 3243 C CA . THR A 1 475 ? -26.898 21.170 85.678 1.00 68.00 475 THR A CA 1
ATOM 3244 C C . THR A 1 475 ? -25.824 21.465 84.640 1.00 68.00 475 THR A C 1
ATOM 3246 O O . THR A 1 475 ? -26.068 21.335 83.442 1.00 68.00 475 THR A O 1
ATOM 3249 N N . THR A 1 476 ? -24.621 21.841 85.080 1.00 65.88 476 THR A N 1
ATOM 3250 C CA . THR A 1 476 ? -23.493 22.120 84.171 1.00 65.88 476 THR A CA 1
ATOM 3251 C C . THR A 1 476 ? -22.689 20.870 83.820 1.00 65.88 476 THR A C 1
ATOM 3253 O O . THR A 1 476 ? -21.881 20.896 82.893 1.00 65.88 476 THR A O 1
ATOM 3256 N N . ARG A 1 477 ? -22.940 19.763 84.529 1.00 66.00 477 ARG A N 1
ATOM 3257 C CA . ARG A 1 477 ? -22.187 18.501 84.482 1.00 66.00 477 ARG A CA 1
ATOM 3258 C C . ARG A 1 477 ? -20.696 18.678 84.800 1.00 66.00 477 ARG A C 1
ATOM 3260 O O . ARG A 1 477 ? -19.892 17.821 84.434 1.00 66.00 477 ARG A O 1
ATOM 3267 N N . GLU A 1 478 ? -20.321 19.767 85.474 1.00 64.44 478 GLU A N 1
ATOM 3268 C CA . GLU A 1 478 ? -18.944 20.082 85.866 1.00 64.44 478 GLU A CA 1
ATOM 3269 C C . GLU A 1 478 ? -18.663 19.595 87.299 1.00 64.44 478 GLU A C 1
ATOM 3271 O O . GLU A 1 478 ? -19.481 19.760 88.204 1.00 64.44 478 GLU A O 1
ATOM 3276 N N . ILE A 1 479 ? -17.478 19.019 87.524 1.00 67.81 479 ILE A N 1
ATOM 3277 C CA . ILE A 1 479 ? -16.931 18.836 88.874 1.00 67.81 479 ILE A CA 1
ATOM 3278 C C . ILE A 1 479 ? -16.267 20.160 89.267 1.00 67.81 479 ILE A C 1
ATOM 3280 O O . ILE A 1 479 ? -15.237 20.527 88.699 1.00 67.81 479 ILE A O 1
ATOM 3284 N N . THR A 1 480 ? -16.854 20.890 90.216 1.00 69.62 480 THR A N 1
ATOM 3285 C CA . THR A 1 480 ? -16.366 22.212 90.645 1.00 69.62 480 THR A CA 1
ATOM 3286 C C . THR A 1 480 ? -16.476 22.403 92.164 1.00 69.62 480 THR A C 1
ATOM 3288 O O . THR A 1 480 ? -16.948 21.528 92.892 1.00 69.62 480 THR A O 1
ATOM 3291 N N . TYR A 1 481 ? -15.984 23.534 92.667 1.00 70.62 481 TYR A N 1
ATOM 3292 C CA . TYR A 1 481 ? -16.046 23.911 94.080 1.00 70.62 481 TYR A CA 1
ATOM 3293 C C . TYR A 1 481 ? -17.282 24.783 94.359 1.00 70.62 481 TYR A C 1
ATOM 3295 O O . TYR A 1 481 ? -17.491 25.768 93.653 1.00 70.62 481 TYR A O 1
ATOM 3303 N N . GLY A 1 482 ? -18.061 24.481 95.409 1.00 63.62 482 GLY A N 1
ATOM 3304 C CA . GLY A 1 482 ? -19.229 25.288 95.819 1.00 63.62 482 GLY A CA 1
ATOM 3305 C C . GLY A 1 482 ? -19.532 25.280 97.320 1.00 63.62 482 GLY A C 1
ATOM 3306 O O . GLY A 1 482 ? -18.886 24.558 98.085 1.00 63.62 482 GLY A O 1
ATOM 3307 N N . ASP A 1 483 ? -20.495 26.118 97.727 1.00 60.91 483 ASP A N 1
ATOM 3308 C CA . ASP A 1 483 ? -20.916 26.306 99.125 1.00 60.91 483 ASP A CA 1
ATOM 3309 C C . ASP A 1 483 ? -21.899 25.203 99.597 1.00 60.91 483 ASP A C 1
ATOM 3311 O O . ASP A 1 483 ? -22.738 24.757 98.811 1.00 60.91 483 ASP A O 1
ATOM 3315 N N . PRO A 1 484 ? -21.852 24.759 100.874 1.00 56.03 484 PRO A N 1
ATOM 3316 C CA . PRO A 1 484 ? -22.747 23.722 101.397 1.00 56.03 484 PRO A CA 1
ATOM 3317 C C . PRO A 1 484 ? -24.200 24.213 101.507 1.00 56.03 484 PRO A C 1
ATOM 3319 O O . PRO A 1 484 ? -24.475 25.193 102.199 1.00 56.03 484 PRO A O 1
ATOM 3322 N N . ILE A 1 485 ? -25.146 23.504 100.884 1.00 53.66 485 ILE A N 1
ATOM 3323 C CA . ILE A 1 485 ? -26.586 23.758 101.037 1.00 53.66 485 ILE A CA 1
ATOM 3324 C C . ILE A 1 485 ? -27.115 22.934 102.222 1.00 53.66 485 ILE A C 1
ATOM 3326 O O . ILE A 1 485 ? -27.046 21.707 102.205 1.00 53.66 485 ILE A O 1
ATOM 3330 N N . VAL A 1 486 ? -27.667 23.615 103.230 1.00 45.66 486 VAL A N 1
ATOM 3331 C CA . VAL A 1 486 ? -28.455 23.030 104.332 1.00 45.66 486 VAL A CA 1
ATOM 3332 C C . VAL A 1 486 ? -29.923 23.416 104.119 1.00 45.66 486 VAL A C 1
ATOM 3334 O O . VAL A 1 486 ? -30.198 24.601 103.914 1.00 45.66 486 VAL A O 1
ATOM 3337 N N . PRO A 1 487 ? -30.869 22.463 104.163 1.00 41.94 487 PRO A N 1
ATOM 3338 C CA . PRO A 1 487 ? -32.129 22.746 104.853 1.00 41.94 487 PRO A CA 1
ATOM 3339 C C . PRO A 1 487 ? -32.591 21.608 105.778 1.00 41.94 487 PRO A C 1
ATOM 3341 O O . PRO A 1 487 ? -32.259 20.439 105.603 1.00 41.94 487 PRO A O 1
ATOM 3344 N N . GLU A 1 488 ? -33.343 22.023 106.792 1.00 44.91 488 GLU A N 1
ATOM 3345 C CA . GLU A 1 488 ? -33.753 21.302 107.995 1.00 44.91 488 GLU A CA 1
ATOM 3346 C C . GLU A 1 488 ? -34.859 20.240 107.785 1.00 44.91 488 GLU A C 1
ATOM 3348 O O . GLU A 1 488 ? -35.696 20.355 106.894 1.00 44.91 488 GLU A O 1
ATOM 3353 N N . GLU A 1 489 ? -34.860 19.275 108.719 1.00 46.81 489 GLU A N 1
ATOM 3354 C CA . GLU A 1 489 ? -35.853 18.233 109.064 1.00 46.81 489 GLU A CA 1
ATOM 3355 C C . GLU A 1 489 ? -35.967 16.946 108.208 1.00 46.81 489 GLU A C 1
ATOM 3357 O O . GLU A 1 489 ? -36.586 16.917 107.149 1.00 46.81 489 GLU A O 1
ATOM 3362 N N . GLY A 1 490 ? -35.487 15.820 108.782 1.00 42.53 490 GLY A N 1
ATOM 3363 C CA . GLY A 1 490 ? -36.041 14.477 108.528 1.00 42.53 490 GLY A CA 1
ATOM 3364 C C . GLY A 1 490 ? -35.075 13.324 108.197 1.00 42.53 490 GLY A C 1
ATOM 3365 O O . GLY A 1 490 ? -35.078 12.845 107.073 1.00 42.53 490 GLY A O 1
ATOM 3366 N N . GLY A 1 491 ? -34.351 12.794 109.198 1.00 44.62 491 GLY A N 1
ATOM 3367 C CA . GLY A 1 491 ? -33.989 11.362 109.298 1.00 44.62 491 GLY A CA 1
ATOM 3368 C C . GLY A 1 491 ? -32.802 10.816 108.480 1.00 44.62 491 GLY A C 1
ATOM 3369 O O . GLY A 1 491 ? -32.985 10.295 107.386 1.00 44.62 491 GLY A O 1
ATOM 3370 N N . GLY A 1 492 ? -31.606 10.782 109.082 1.00 39.72 492 GLY A N 1
ATOM 3371 C CA . GLY A 1 492 ? -30.484 9.935 108.648 1.00 39.72 492 GLY A CA 1
ATOM 3372 C C . GLY A 1 492 ? -30.144 8.909 109.732 1.00 39.72 492 GLY A C 1
ATOM 3373 O O . GLY A 1 492 ? -29.650 9.287 110.792 1.00 39.72 492 GLY A O 1
ATOM 3374 N N . LEU A 1 493 ? -30.478 7.639 109.487 1.00 40.28 493 LEU A N 1
ATOM 3375 C CA . LEU A 1 493 ? -30.324 6.512 110.413 1.00 40.28 493 LEU A CA 1
ATOM 3376 C C . LEU A 1 493 ? -28.919 5.888 110.330 1.00 40.28 493 LEU A C 1
ATOM 3378 O O . LEU A 1 493 ? -28.446 5.564 109.244 1.00 40.28 493 LEU A O 1
ATOM 3382 N N . ASP A 1 494 ? -28.323 5.652 111.497 1.00 52.72 494 ASP A N 1
ATOM 3383 C CA . ASP A 1 494 ? -27.186 4.758 111.740 1.00 52.72 494 ASP A CA 1
ATOM 3384 C C . ASP A 1 494 ? -27.711 3.321 111.959 1.00 52.72 494 ASP A C 1
ATOM 3386 O O . ASP A 1 494 ? -28.617 3.122 112.774 1.00 52.72 494 ASP A O 1
ATOM 3390 N N . VAL A 1 495 ? -27.189 2.320 111.239 1.00 45.69 495 VAL A N 1
ATOM 3391 C CA . VAL A 1 495 ? -27.490 0.889 111.468 1.00 45.69 495 VAL A CA 1
ATOM 3392 C C . VAL A 1 495 ? -26.232 0.029 111.314 1.00 45.69 495 VAL A C 1
ATOM 3394 O O . VAL A 1 495 ? -25.575 0.029 110.276 1.00 45.69 495 VAL A O 1
ATOM 3397 N N . GLY A 1 496 ? -25.911 -0.691 112.395 1.00 49.47 496 GLY A N 1
ATOM 3398 C CA . GLY A 1 496 ? -24.659 -1.413 112.629 1.00 49.47 496 GLY A CA 1
ATOM 3399 C C . GLY A 1 496 ? -24.460 -2.756 111.905 1.00 49.47 496 GLY A C 1
ATOM 3400 O O . GLY A 1 496 ? -25.306 -3.253 111.169 1.00 49.47 496 GLY A O 1
ATOM 3401 N N . SER A 1 497 ? -23.280 -3.330 112.160 1.00 51.19 497 SER A N 1
ATOM 3402 C CA . SER A 1 497 ? -22.594 -4.437 111.472 1.00 51.19 497 SER A CA 1
ATOM 3403 C C . SER A 1 497 ? -23.364 -5.764 111.328 1.00 51.19 497 SER A C 1
ATOM 3405 O O . SER A 1 497 ? -23.625 -6.436 112.329 1.00 51.19 497 SER A O 1
ATOM 3407 N N . GLY A 1 498 ? -23.601 -6.201 110.083 1.00 46.62 498 GLY A N 1
ATOM 3408 C CA . GLY A 1 498 ? -23.940 -7.589 109.721 1.00 46.62 498 GLY A CA 1
ATOM 3409 C C . GLY A 1 498 ? -22.695 -8.483 109.567 1.00 46.62 498 GLY A C 1
ATOM 3410 O O . GLY A 1 498 ? -21.592 -7.987 109.341 1.00 46.62 498 GLY A O 1
ATOM 3411 N N . THR A 1 499 ? -22.847 -9.803 109.728 1.00 52.94 499 THR A N 1
ATOM 3412 C CA . THR A 1 499 ? -21.744 -10.768 109.945 1.00 52.94 499 THR A CA 1
ATOM 3413 C C . THR A 1 499 ? -21.256 -11.544 108.704 1.00 52.94 499 THR A C 1
ATOM 3415 O O . THR A 1 499 ? -20.452 -12.460 108.867 1.00 52.94 499 THR A O 1
ATOM 3418 N N . CYS A 1 500 ? -21.671 -11.204 107.475 1.00 44.03 500 CYS A N 1
ATOM 3419 C CA . CYS A 1 500 ? -21.152 -11.775 106.214 1.00 44.03 500 CYS A CA 1
ATOM 3420 C C . CYS A 1 500 ? -21.100 -10.720 105.089 1.00 44.03 500 CYS A C 1
ATOM 3422 O O . CYS A 1 500 ? -21.919 -9.809 105.052 1.00 44.03 500 CYS A O 1
ATOM 3424 N N . VAL A 1 501 ? -20.151 -10.843 104.148 1.00 44.72 501 VAL A N 1
ATOM 3425 C CA . VAL A 1 501 ? -19.944 -9.868 103.046 1.00 44.72 501 VAL A CA 1
ATOM 3426 C C . VAL A 1 501 ? -21.005 -9.966 101.932 1.00 44.72 501 VAL A C 1
ATOM 3428 O O . VAL A 1 501 ? -20.988 -9.160 101.007 1.00 44.72 501 VAL A O 1
ATOM 3431 N N . SER A 1 502 ? -21.914 -10.946 101.999 1.00 45.81 502 SER A N 1
ATOM 3432 C CA . SER A 1 502 ? -22.962 -11.192 100.995 1.00 45.81 502 SER A CA 1
ATOM 3433 C C . SER A 1 502 ? -24.389 -10.956 101.497 1.00 45.81 502 SER A C 1
ATOM 3435 O O . SER A 1 502 ? -25.334 -11.267 100.776 1.00 45.81 502 SER A O 1
ATOM 3437 N N . ASP A 1 503 ? -24.574 -10.426 102.706 1.00 51.38 503 ASP A N 1
ATOM 3438 C CA . ASP A 1 503 ? -25.913 -10.092 103.185 1.00 51.38 503 ASP A CA 1
ATOM 3439 C C . ASP A 1 503 ? -26.390 -8.801 102.504 1.00 51.38 503 ASP A C 1
ATOM 3441 O O . ASP A 1 503 ? -25.782 -7.740 102.656 1.00 51.38 503 ASP A O 1
ATOM 3445 N N . TYR A 1 504 ? -27.497 -8.870 101.762 1.00 58.34 504 TYR A N 1
ATOM 3446 C CA . TYR A 1 504 ? -28.175 -7.688 101.229 1.00 58.34 504 TYR A CA 1
ATOM 3447 C C . TYR A 1 504 ? -29.239 -7.200 102.226 1.00 58.34 504 TYR A C 1
ATOM 3449 O O . TYR A 1 504 ? -29.827 -7.991 102.967 1.00 58.34 504 TYR A O 1
ATOM 3457 N N . LEU A 1 505 ? -29.487 -5.889 102.277 1.00 59.22 505 LEU A N 1
ATOM 3458 C CA . LEU A 1 505 ? -30.532 -5.317 103.128 1.00 59.22 505 LEU A CA 1
ATOM 3459 C C . LEU A 1 505 ? -31.899 -5.551 102.478 1.00 59.22 505 LEU A C 1
ATOM 3461 O O . LEU A 1 505 ? -32.157 -5.051 101.383 1.00 59.22 505 LEU A O 1
ATOM 3465 N N . ARG A 1 506 ? -32.791 -6.273 103.160 1.00 62.16 506 ARG A N 1
ATOM 3466 C CA . ARG A 1 506 ? -34.197 -6.402 102.763 1.00 62.16 506 ARG A CA 1
ATOM 3467 C C . ARG A 1 506 ? -35.095 -5.659 103.739 1.00 62.16 506 ARG A C 1
ATOM 3469 O O . ARG A 1 506 ? -34.876 -5.669 104.949 1.00 62.16 506 ARG A O 1
ATOM 3476 N N . TRP A 1 507 ? -36.134 -5.029 103.213 1.00 57.47 507 TRP A N 1
ATOM 3477 C CA . TRP A 1 507 ? -37.183 -4.429 104.026 1.00 57.47 507 TRP A CA 1
ATOM 3478 C C . TRP A 1 507 ? -38.147 -5.529 104.480 1.00 57.47 507 TRP A C 1
ATOM 3480 O O . TRP A 1 507 ? -38.786 -6.168 103.649 1.00 57.47 507 TRP A O 1
ATOM 3490 N N . ASN A 1 508 ? -38.259 -5.784 105.785 1.00 58.81 508 ASN A N 1
ATOM 3491 C CA . ASN A 1 508 ? -39.155 -6.828 106.314 1.00 58.81 508 ASN A CA 1
ATOM 3492 C C . ASN A 1 508 ? -40.589 -6.333 106.594 1.00 58.81 508 ASN A C 1
ATOM 3494 O O . ASN A 1 508 ? -41.378 -7.056 107.199 1.00 58.81 508 ASN A O 1
ATOM 3498 N N . GLY A 1 509 ? -40.906 -5.096 106.200 1.00 57.44 509 GLY A N 1
ATOM 3499 C CA . GLY A 1 509 ? -42.180 -4.428 106.471 1.00 57.44 509 GLY A CA 1
ATOM 3500 C C . GLY A 1 509 ? -42.108 -3.346 107.553 1.00 57.44 509 GLY A C 1
ATOM 3501 O O . GLY A 1 509 ? -42.949 -2.452 107.550 1.00 57.44 509 GLY A O 1
ATOM 3502 N N . THR A 1 510 ? -41.106 -3.367 108.439 1.00 60.78 510 THR A N 1
ATOM 3503 C CA . THR A 1 510 ? -40.950 -2.352 109.505 1.00 60.78 510 THR A CA 1
ATOM 3504 C C . THR A 1 510 ? -39.523 -1.837 109.685 1.00 60.78 510 THR A C 1
ATOM 3506 O O . THR A 1 510 ? -39.347 -0.738 110.210 1.00 60.78 510 THR A O 1
ATOM 3509 N N . ALA A 1 511 ? -38.508 -2.583 109.240 1.00 58.12 511 ALA A N 1
ATOM 3510 C CA . ALA A 1 511 ? -37.111 -2.164 109.263 1.00 58.12 511 ALA A CA 1
ATOM 3511 C C . ALA A 1 511 ? -36.306 -2.783 108.108 1.00 58.12 511 ALA A C 1
ATOM 3513 O O . ALA A 1 511 ? -36.647 -3.843 107.573 1.00 58.12 511 ALA A O 1
ATOM 3514 N N . TRP A 1 512 ? -35.199 -2.126 107.752 1.00 60.28 512 TRP A N 1
ATOM 3515 C CA . TRP A 1 512 ? -34.161 -2.718 106.909 1.00 60.28 512 TRP A CA 1
ATOM 3516 C C . TRP A 1 512 ? -33.361 -3.725 107.748 1.00 60.28 512 TRP A C 1
ATOM 3518 O O . TRP A 1 512 ? -32.801 -3.359 108.780 1.00 60.28 512 TRP A O 1
ATOM 3528 N N . VAL A 1 513 ? -33.336 -4.992 107.328 1.00 64.50 513 VAL A N 1
ATOM 3529 C CA . VAL A 1 513 ? -32.640 -6.108 108.001 1.00 64.50 513 VAL A CA 1
ATOM 3530 C C . VAL A 1 513 ? -31.740 -6.856 107.009 1.00 64.50 513 VAL A C 1
ATOM 3532 O O . VAL A 1 513 ? -31.991 -6.797 105.808 1.00 64.50 513 VAL A O 1
ATOM 3535 N N . SER A 1 514 ? -30.706 -7.569 107.472 1.00 63.47 514 SER A N 1
ATOM 3536 C CA . SER A 1 514 ? -29.860 -8.400 106.589 1.00 63.47 514 SER A CA 1
ATOM 3537 C C . SER A 1 514 ? -30.619 -9.666 106.124 1.00 63.47 514 SER A C 1
ATOM 3539 O O . SER A 1 514 ? -31.402 -10.245 106.885 1.00 63.47 514 SER A O 1
ATOM 3541 N N . GLY A 1 515 ? -30.495 -10.024 104.840 1.00 63.22 515 GLY A N 1
ATOM 3542 C CA . GLY A 1 515 ? -31.200 -11.140 104.181 1.00 63.22 515 GLY A CA 1
ATOM 3543 C C . GLY A 1 515 ? -30.473 -12.499 104.236 1.00 63.22 515 GLY A C 1
ATOM 3544 O O . GLY A 1 515 ? -29.299 -12.553 104.576 1.00 63.22 515 GLY A O 1
ATOM 3545 N N . GLY A 1 516 ? -31.183 -13.596 103.903 1.00 65.88 516 GLY A N 1
ATOM 3546 C CA . GLY A 1 516 ? -30.674 -14.988 103.823 1.00 65.88 516 GLY A CA 1
ATOM 3547 C C . GLY A 1 516 ? -30.530 -15.521 102.377 1.00 65.88 516 GLY A C 1
ATOM 3548 O O . GLY A 1 516 ? -30.297 -14.734 101.469 1.00 65.88 516 GLY A O 1
ATOM 3549 N N . SER A 1 517 ? -30.688 -16.837 102.139 1.00 60.06 517 SER A N 1
ATOM 3550 C CA . SER A 1 517 ? -30.463 -17.513 100.831 1.00 60.06 517 SER A CA 1
ATOM 3551 C C . SER A 1 517 ? -31.432 -17.136 99.700 1.00 60.06 517 SER A C 1
ATOM 3553 O O . SER A 1 517 ? -31.106 -17.327 98.531 1.00 60.06 517 SER A O 1
ATOM 3555 N N . ASN A 1 518 ? -32.615 -16.619 100.035 1.00 60.47 518 ASN A N 1
ATOM 3556 C CA . ASN A 1 518 ? -33.606 -16.155 99.063 1.00 60.47 518 ASN A CA 1
ATOM 3557 C C . ASN A 1 518 ? -33.400 -14.663 98.809 1.00 60.47 518 ASN A C 1
ATOM 3559 O O . ASN A 1 518 ? -33.098 -13.934 99.756 1.00 60.47 518 ASN A O 1
ATOM 3563 N N . VAL A 1 519 ? -33.598 -14.192 97.573 1.00 63.78 519 VAL A N 1
ATOM 3564 C CA . VAL A 1 519 ? -33.465 -12.769 97.202 1.00 63.78 519 VAL A CA 1
ATOM 3565 C C . VAL A 1 519 ? -34.851 -12.150 97.007 1.00 63.78 519 VAL A C 1
ATOM 3567 O O . VAL A 1 519 ? -35.531 -12.493 96.044 1.00 63.78 519 VAL A O 1
ATOM 3570 N N . ALA A 1 520 ? -35.254 -11.252 97.917 1.00 65.06 520 ALA A N 1
ATOM 3571 C CA . ALA A 1 520 ? -36.527 -10.522 97.881 1.00 65.06 520 ALA A CA 1
ATOM 3572 C C . ALA A 1 520 ? -36.293 -9.001 97.920 1.00 65.06 520 ALA A C 1
ATOM 3574 O O . ALA A 1 520 ? -35.823 -8.464 98.928 1.00 65.06 520 ALA A O 1
ATOM 3575 N N . LEU A 1 521 ? -36.609 -8.303 96.827 1.00 63.91 521 LEU A N 1
ATOM 3576 C CA . LEU A 1 521 ? -36.397 -6.857 96.670 1.00 63.91 521 LEU A CA 1
ATOM 3577 C C . LEU A 1 521 ? -37.680 -6.184 96.142 1.00 63.91 521 LEU A C 1
ATOM 3579 O O . LEU A 1 521 ? -38.215 -6.622 95.128 1.00 63.91 521 LEU A O 1
ATOM 3583 N N . ALA A 1 522 ? -38.097 -5.084 96.791 1.00 60.97 522 ALA A N 1
ATOM 3584 C CA . ALA A 1 522 ? -39.371 -4.341 96.642 1.00 60.97 522 ALA A CA 1
ATOM 3585 C C . ALA A 1 522 ? -40.547 -4.838 97.523 1.00 60.97 522 ALA A C 1
ATOM 3587 O O . ALA A 1 522 ? -40.468 -5.875 98.176 1.00 60.97 522 ALA A O 1
ATOM 3588 N N . CYS A 1 523 ? -41.608 -4.027 97.638 1.00 59.75 523 CYS A N 1
ATOM 3589 C CA . CYS A 1 523 ? -42.744 -4.269 98.540 1.00 59.75 523 CYS A CA 1
ATOM 3590 C C . CYS A 1 523 ? -43.570 -5.489 98.085 1.00 59.75 523 CYS A C 1
ATOM 3592 O O . CYS A 1 523 ? -43.882 -5.596 96.907 1.00 59.75 523 CYS A O 1
ATOM 3594 N N . GLY A 1 524 ? -43.905 -6.412 98.994 1.00 65.12 524 GLY A N 1
ATOM 3595 C CA . GLY A 1 524 ? -44.739 -7.587 98.688 1.00 65.12 524 GLY A CA 1
ATOM 3596 C C . GLY A 1 524 ? -44.021 -8.774 98.022 1.00 65.12 524 GLY A C 1
ATOM 3597 O O . GLY A 1 524 ? -44.556 -9.883 98.045 1.00 65.12 524 GLY A O 1
ATOM 3598 N N . ALA A 1 525 ? -42.792 -8.589 97.520 1.00 69.62 525 ALA A N 1
ATOM 3599 C CA . ALA A 1 525 ? -41.988 -9.641 96.891 1.00 69.62 525 ALA A CA 1
ATOM 3600 C C . ALA A 1 525 ? -41.734 -10.830 97.839 1.00 69.62 525 ALA A C 1
ATOM 3602 O O . ALA A 1 525 ? -41.215 -10.641 98.944 1.00 69.62 525 ALA A O 1
ATOM 3603 N N . GLY A 1 526 ? -42.069 -12.053 97.411 1.00 67.81 526 GLY A N 1
ATOM 3604 C CA . GLY A 1 526 ? -41.773 -13.282 98.160 1.00 67.81 526 GLY A CA 1
ATOM 3605 C C . GLY A 1 526 ? -42.460 -13.391 99.523 1.00 67.81 526 GLY A C 1
ATOM 3606 O O . GLY A 1 526 ? -41.913 -13.994 100.447 1.00 67.81 526 GLY A O 1
ATOM 3607 N N . SER A 1 527 ? -43.609 -12.735 99.691 1.00 66.69 527 SER A N 1
ATOM 3608 C CA . SER A 1 527 ? -44.221 -12.484 101.000 1.00 66.69 527 SER A CA 1
ATOM 3609 C C . SER A 1 527 ? -44.788 -13.723 101.707 1.00 66.69 527 SER A C 1
ATOM 3611 O O . SER A 1 527 ? -44.901 -13.686 102.935 1.00 66.69 527 SER A O 1
ATOM 3613 N N . THR A 1 528 ? -45.074 -14.828 101.000 1.00 65.12 528 THR A N 1
ATOM 3614 C CA . THR A 1 528 ? -45.458 -16.123 101.599 1.00 65.12 528 THR A CA 1
ATOM 3615 C C . THR A 1 528 ? -44.882 -17.329 100.828 1.00 65.12 528 THR A C 1
ATOM 3617 O O . THR A 1 528 ? -44.913 -17.357 99.603 1.00 65.12 528 THR A O 1
ATOM 3620 N N . ASP A 1 529 ? -44.330 -18.314 101.554 1.00 66.25 529 ASP A N 1
ATOM 3621 C CA . ASP A 1 529 ? -43.845 -19.629 101.076 1.00 66.25 529 ASP A CA 1
ATOM 3622 C C . ASP A 1 529 ? -42.909 -19.642 99.841 1.00 66.25 529 ASP A C 1
ATOM 3624 O O . ASP A 1 529 ? -43.237 -20.164 98.772 1.00 66.25 529 ASP A O 1
ATOM 3628 N N . GLN A 1 530 ? -41.683 -19.126 100.008 1.00 65.81 530 GLN A N 1
ATOM 3629 C CA . GLN A 1 530 ? -40.602 -19.269 99.021 1.00 65.81 530 GLN A CA 1
ATOM 3630 C C . GLN A 1 530 ? -39.838 -20.595 99.177 1.00 65.81 530 GLN A C 1
ATOM 3632 O O . GLN A 1 530 ? -39.304 -20.885 100.250 1.00 65.81 530 GLN A O 1
ATOM 3637 N N . GLY A 1 531 ? -39.727 -21.369 98.094 1.00 68.56 531 GLY A N 1
ATOM 3638 C CA . GLY A 1 531 ? -38.833 -22.523 98.001 1.00 68.56 531 GLY A CA 1
ATOM 3639 C C . GLY A 1 531 ? -37.349 -22.138 98.069 1.00 68.56 531 GLY A C 1
ATOM 3640 O O . GLY A 1 531 ? -36.969 -20.999 97.806 1.00 68.56 531 GLY A O 1
ATOM 3641 N N . ASP A 1 532 ? -36.500 -23.103 98.424 1.00 70.06 532 ASP A N 1
ATOM 3642 C CA . ASP A 1 532 ? -35.053 -22.887 98.550 1.00 70.06 532 ASP A CA 1
ATOM 3643 C C . ASP A 1 532 ? -34.440 -22.445 97.203 1.00 70.06 532 ASP A C 1
ATOM 3645 O O . ASP A 1 532 ? -34.712 -23.045 96.156 1.00 70.06 532 ASP A O 1
ATOM 3649 N N . GLY A 1 533 ? -33.653 -21.365 97.220 1.00 68.38 533 GLY A N 1
ATOM 3650 C CA . GLY A 1 533 ? -33.012 -20.788 96.030 1.00 68.38 533 GLY A CA 1
ATOM 3651 C C . GLY A 1 533 ? -33.928 -19.973 95.105 1.00 68.38 533 GLY A C 1
ATOM 3652 O O . GLY A 1 533 ? -33.533 -19.695 93.973 1.00 68.38 533 GLY A O 1
ATOM 3653 N N . ALA A 1 534 ? -35.134 -19.601 95.547 1.00 76.25 534 ALA A N 1
ATOM 3654 C CA . ALA A 1 534 ? -36.044 -18.769 94.760 1.00 76.25 534 ALA A CA 1
ATOM 3655 C C . ALA A 1 534 ? -35.609 -17.287 94.709 1.00 76.25 534 ALA A C 1
ATOM 3657 O O . ALA A 1 534 ? -35.074 -16.731 95.678 1.00 76.25 534 ALA A O 1
ATOM 3658 N N . VAL A 1 535 ? -35.872 -16.629 93.574 1.00 76.06 535 VAL A N 1
ATOM 3659 C CA . VAL A 1 535 ? -35.584 -15.200 93.343 1.00 76.06 535 VAL A CA 1
ATOM 3660 C C . VAL A 1 535 ? -36.893 -14.459 93.070 1.00 76.06 535 VAL A C 1
ATOM 3662 O O . VAL A 1 535 ? -37.607 -14.814 92.136 1.00 76.06 535 VAL A O 1
ATOM 3665 N N . ALA A 1 536 ? -37.202 -13.426 93.861 1.00 76.31 536 ALA A N 1
ATOM 3666 C CA . ALA A 1 536 ? -38.376 -12.564 93.695 1.00 76.31 536 ALA A CA 1
ATOM 3667 C C . ALA A 1 536 ? -37.967 -11.083 93.744 1.00 76.31 536 ALA A C 1
ATOM 3669 O O . ALA A 1 536 ? -37.571 -10.561 94.785 1.00 76.31 536 ALA A O 1
ATOM 3670 N N . ILE A 1 537 ? -38.032 -10.380 92.617 1.00 74.31 537 ILE A N 1
ATOM 3671 C CA . ILE A 1 537 ? -37.590 -8.980 92.525 1.00 74.31 537 ILE A CA 1
ATOM 3672 C C . ILE A 1 537 ? -38.651 -8.172 91.767 1.00 74.31 537 ILE A C 1
ATOM 3674 O O . ILE A 1 537 ? -38.861 -8.388 90.577 1.00 74.31 537 ILE A O 1
ATOM 3678 N N . GLY A 1 538 ? -39.310 -7.228 92.441 1.00 71.69 538 GLY A N 1
ATOM 3679 C CA . GLY A 1 538 ? -40.446 -6.460 91.907 1.00 71.69 538 GLY A CA 1
ATOM 3680 C C . GLY A 1 538 ? -41.623 -6.421 92.885 1.00 71.69 538 GLY A C 1
ATOM 3681 O O . GLY A 1 538 ? -41.711 -7.262 93.775 1.00 71.69 538 GLY A O 1
ATOM 3682 N N . GLN A 1 539 ? -42.504 -5.421 92.773 1.00 73.00 539 GLN A N 1
ATOM 3683 C CA . GLN A 1 539 ? -43.659 -5.314 93.672 1.00 73.00 539 GLN A CA 1
ATOM 3684 C C . GLN A 1 539 ? -44.577 -6.540 93.502 1.00 73.00 539 GLN A C 1
ATOM 3686 O O . GLN A 1 539 ? -44.923 -6.874 92.375 1.00 73.00 539 GLN A O 1
ATOM 3691 N N . ASP A 1 540 ? -44.929 -7.218 94.598 1.00 71.88 540 ASP A N 1
ATOM 3692 C CA . ASP A 1 540 ? -45.823 -8.393 94.616 1.00 71.88 540 ASP A CA 1
ATOM 3693 C C . ASP A 1 540 ? -45.367 -9.613 93.760 1.00 71.88 540 ASP A C 1
ATOM 3695 O O . ASP A 1 540 ? -46.125 -10.560 93.522 1.00 71.88 540 ASP A O 1
ATOM 3699 N N . ALA A 1 541 ? -44.084 -9.654 93.367 1.00 78.69 541 ALA A N 1
ATOM 3700 C CA . ALA A 1 541 ? -43.473 -10.785 92.663 1.00 78.69 541 ALA A CA 1
ATOM 3701 C C . ALA A 1 541 ? -43.425 -12.050 93.544 1.00 78.69 541 ALA A C 1
ATOM 3703 O O . ALA A 1 541 ? -42.932 -12.002 94.675 1.00 78.69 541 ALA A O 1
ATOM 3704 N N . GLY A 1 542 ? -43.886 -13.196 93.031 1.00 71.31 542 GLY A N 1
ATOM 3705 C CA . GLY A 1 542 ? -43.815 -14.486 93.733 1.00 71.31 542 GLY A CA 1
ATOM 3706 C C . GLY A 1 542 ? -44.551 -14.517 95.078 1.00 71.31 542 GLY A C 1
ATOM 3707 O O . GLY A 1 542 ? -44.052 -15.107 96.035 1.00 71.31 542 GLY A O 1
ATOM 3708 N N . THR A 1 543 ? -45.691 -13.830 95.189 1.00 70.38 543 THR A N 1
ATOM 3709 C CA . THR A 1 543 ? -46.363 -13.521 96.461 1.00 70.38 543 THR A CA 1
ATOM 3710 C C . THR A 1 543 ? -46.909 -14.724 97.233 1.00 70.38 543 THR A C 1
ATOM 3712 O O . THR A 1 543 ? -46.903 -14.653 98.462 1.00 70.38 543 THR A O 1
ATOM 3715 N N . SER A 1 544 ? -47.370 -15.810 96.588 1.00 67.38 544 SER A N 1
ATOM 3716 C CA . SER A 1 544 ? -48.128 -16.872 97.293 1.00 67.38 544 SER A CA 1
ATOM 3717 C C . SER A 1 544 ? -47.815 -18.350 96.991 1.00 67.38 544 SER A C 1
ATOM 3719 O O . SER A 1 544 ? -48.604 -19.213 97.371 1.00 67.38 544 SER A O 1
ATOM 3721 N N . SER A 1 545 ? -46.667 -18.668 96.373 1.00 67.75 545 SER A N 1
ATOM 3722 C CA . SER A 1 545 ? -45.903 -19.938 96.525 1.00 67.75 545 SER A CA 1
ATOM 3723 C C . SER A 1 545 ? -44.896 -20.119 95.380 1.00 67.75 545 SER A C 1
ATOM 3725 O O . SER A 1 545 ? -45.269 -20.356 94.227 1.00 67.75 545 SER A O 1
ATOM 3727 N N . GLN A 1 546 ? -43.599 -20.042 95.686 1.00 67.62 546 GLN A N 1
ATOM 3728 C CA . GLN A 1 546 ? -42.539 -20.286 94.697 1.00 67.62 546 GLN A CA 1
ATOM 3729 C C . GLN A 1 546 ? -41.967 -21.699 94.856 1.00 67.62 546 GLN A C 1
ATOM 3731 O O . GLN A 1 546 ? -41.524 -22.073 95.942 1.00 67.62 546 GLN A O 1
ATOM 3736 N N . GLY A 1 547 ? -41.938 -22.485 93.774 1.00 70.06 547 GLY A N 1
ATOM 3737 C CA . GLY A 1 547 ? -41.234 -23.769 93.738 1.00 70.06 547 GLY A CA 1
ATOM 3738 C C . GLY A 1 547 ? -39.715 -23.627 93.934 1.00 70.06 547 GLY A C 1
ATOM 3739 O O . GLY A 1 547 ? -39.145 -22.549 93.775 1.00 70.06 547 GLY A O 1
ATOM 3740 N N . VAL A 1 548 ? -39.036 -24.732 94.263 1.00 75.06 548 VAL A N 1
ATOM 3741 C CA . VAL A 1 548 ? -37.565 -24.768 94.407 1.00 75.06 548 VAL A CA 1
ATOM 3742 C C . VAL A 1 548 ? -36.898 -24.267 93.115 1.00 75.06 548 VAL A C 1
ATOM 3744 O O . VAL A 1 548 ? -37.209 -24.767 92.029 1.00 75.06 548 VAL A O 1
ATOM 3747 N N . GLY A 1 549 ? -36.001 -23.281 93.235 1.00 71.25 549 GLY A N 1
ATOM 3748 C CA . GLY A 1 549 ? -35.259 -22.682 92.116 1.00 71.25 549 GLY A CA 1
ATOM 3749 C C . GLY A 1 549 ? -36.071 -21.826 91.130 1.00 71.25 549 GLY A C 1
ATOM 3750 O O . GLY A 1 549 ? -35.591 -21.588 90.022 1.00 71.25 549 GLY A O 1
ATOM 3751 N N . ALA A 1 550 ? -37.288 -21.393 91.479 1.00 80.06 550 ALA A N 1
ATOM 3752 C CA . ALA A 1 550 ? -38.101 -20.529 90.618 1.00 80.06 550 ALA A CA 1
ATOM 3753 C C . ALA A 1 550 ? -37.584 -19.075 90.576 1.00 80.06 550 ALA A C 1
ATOM 3755 O O . ALA A 1 550 ? -37.054 -18.554 91.562 1.00 80.06 550 ALA A O 1
ATOM 3756 N N . VAL A 1 551 ? -37.767 -18.403 89.433 1.00 81.00 551 VAL A N 1
ATOM 3757 C CA . VAL A 1 551 ? -37.359 -17.002 89.218 1.00 81.00 551 VAL A CA 1
ATOM 3758 C C . VAL A 1 551 ? -38.581 -16.153 88.867 1.00 81.00 551 VAL A C 1
ATOM 3760 O O . VAL A 1 551 ? -39.259 -16.434 87.882 1.00 81.00 551 VAL A O 1
ATOM 3763 N N . ALA A 1 552 ? -38.837 -15.100 89.645 1.00 80.81 552 ALA A N 1
ATOM 3764 C CA . ALA A 1 552 ? -39.849 -14.073 89.403 1.00 80.81 552 ALA A CA 1
ATOM 3765 C C . ALA A 1 552 ? -39.201 -12.675 89.417 1.00 80.81 552 ALA A C 1
ATOM 3767 O O . ALA A 1 552 ? -38.669 -12.232 90.438 1.00 80.81 552 ALA A O 1
ATOM 3768 N N . LEU A 1 553 ? -39.228 -11.970 88.285 1.00 79.62 553 LEU A N 1
ATOM 3769 C CA . LEU A 1 553 ? -38.610 -10.648 88.127 1.00 79.62 553 LEU A CA 1
ATOM 3770 C C . LEU A 1 553 ? -39.560 -9.692 87.386 1.00 79.62 553 LEU A C 1
ATOM 3772 O O . LEU A 1 553 ? -39.705 -9.793 86.173 1.00 79.62 553 LEU A O 1
ATOM 3776 N N . GLY A 1 554 ? -40.190 -8.753 88.094 1.00 76.38 554 GLY A N 1
ATOM 3777 C CA . GLY A 1 554 ? -41.210 -7.829 87.570 1.00 76.38 554 GLY A CA 1
ATOM 3778 C C . GLY A 1 554 ? -42.369 -7.627 88.553 1.00 76.38 554 GLY A C 1
ATOM 3779 O O . GLY A 1 554 ? -42.504 -8.392 89.500 1.00 76.38 554 GLY A O 1
ATOM 3780 N N . GLN A 1 555 ? -43.191 -6.589 88.366 1.00 76.38 555 GLN A N 1
ATOM 3781 C CA . GLN A 1 555 ? -44.393 -6.393 89.189 1.00 76.38 555 GLN A CA 1
ATOM 3782 C C . GLN A 1 555 ? -45.396 -7.539 88.937 1.00 76.38 555 GLN A C 1
ATOM 3784 O O . GLN A 1 555 ? -45.637 -7.863 87.778 1.00 76.38 555 GLN A O 1
ATOM 3789 N N . ASP A 1 556 ? -45.935 -8.163 89.992 1.00 74.69 556 ASP A N 1
ATOM 3790 C CA . ASP A 1 556 ? -46.910 -9.275 89.932 1.00 74.69 556 ASP A CA 1
ATOM 3791 C C . ASP A 1 556 ? -46.431 -10.540 89.168 1.00 74.69 556 ASP A C 1
ATOM 3793 O O . ASP A 1 556 ? -47.201 -11.469 88.901 1.00 74.69 556 ASP A O 1
ATOM 3797 N N . ALA A 1 557 ? -45.130 -10.631 88.853 1.00 81.31 557 ALA A N 1
ATOM 3798 C CA . ALA A 1 557 ? -44.534 -11.783 88.177 1.00 81.31 557 ALA A CA 1
ATOM 3799 C C . ALA A 1 557 ? -44.653 -13.049 89.044 1.00 81.31 557 ALA A C 1
ATOM 3801 O O . ALA A 1 557 ? -44.206 -13.063 90.194 1.00 81.31 557 ALA A O 1
ATOM 3802 N N . GLY A 1 558 ? -45.235 -14.123 88.504 1.00 72.12 558 GLY A N 1
ATOM 3803 C CA . GLY A 1 558 ? -45.388 -15.401 89.208 1.00 72.12 558 GLY A CA 1
ATOM 3804 C C . GLY A 1 558 ? -46.198 -15.326 90.509 1.00 72.12 558 GLY A C 1
ATOM 3805 O O . GLY A 1 558 ? -45.914 -16.088 91.433 1.00 72.12 558 GLY A O 1
ATOM 3806 N N . SER A 1 559 ? -47.145 -14.388 90.626 1.00 70.38 559 SER A N 1
ATOM 3807 C CA . SER A 1 559 ? -47.746 -13.987 91.907 1.00 70.38 559 SER A CA 1
ATOM 3808 C C . SER A 1 559 ? -48.438 -15.118 92.688 1.00 70.38 559 SER A C 1
ATOM 3810 O O . SER A 1 559 ? -48.327 -15.152 93.916 1.00 70.38 559 SER A O 1
ATOM 3812 N N . THR A 1 560 ? -49.110 -16.082 92.040 1.00 66.38 560 THR A N 1
ATOM 3813 C CA . THR A 1 560 ? -50.012 -16.999 92.781 1.00 66.38 560 THR A CA 1
ATOM 3814 C C . THR A 1 560 ? -49.778 -18.513 92.704 1.00 66.38 560 THR A C 1
ATOM 3816 O O . THR A 1 560 ? -50.395 -19.219 93.500 1.00 66.38 560 THR A O 1
ATOM 3819 N N . SER A 1 561 ? -48.855 -19.037 91.875 1.00 67.69 561 SER A N 1
ATOM 3820 C CA . SER A 1 561 ? -48.278 -20.409 91.980 1.00 67.69 561 SER A CA 1
ATOM 3821 C C . SER A 1 561 ? -47.242 -20.686 90.876 1.00 67.69 561 SER A C 1
ATOM 3823 O O . SER A 1 561 ? -47.614 -20.838 89.707 1.00 67.69 561 SER A O 1
ATOM 3825 N N . GLN A 1 562 ? -45.958 -20.822 91.229 1.00 67.00 562 GLN A N 1
ATOM 3826 C CA . GLN A 1 562 ? -44.895 -21.226 90.289 1.00 67.00 562 GLN A CA 1
ATOM 3827 C C . GLN A 1 562 ? -44.452 -22.681 90.511 1.00 67.00 562 GLN A C 1
ATOM 3829 O O . GLN A 1 562 ? -44.089 -23.064 91.625 1.00 67.00 562 GLN A O 1
ATOM 3834 N N . GLY A 1 563 ? -44.423 -23.490 89.445 1.00 68.31 563 GLY A N 1
ATOM 3835 C CA . GLY A 1 563 ? -43.865 -24.847 89.463 1.00 68.31 563 GLY A CA 1
ATOM 3836 C C . GLY A 1 563 ? -42.347 -24.894 89.715 1.00 68.31 563 GLY A C 1
ATOM 3837 O O . GLY A 1 563 ? -41.646 -23.886 89.640 1.00 68.31 563 GLY A O 1
ATOM 3838 N N . VAL A 1 564 ? -41.811 -26.088 90.003 1.00 74.44 564 VAL A N 1
ATOM 3839 C CA . VAL A 1 564 ? -40.362 -26.297 90.209 1.00 74.44 564 VAL A CA 1
ATOM 3840 C C . VAL A 1 564 ? -39.585 -25.867 88.954 1.00 74.44 564 VAL A C 1
ATOM 3842 O O . VAL A 1 564 ? -39.887 -26.332 87.853 1.00 74.44 564 VAL A O 1
ATOM 3845 N N . GLY A 1 565 ? -38.596 -24.979 89.122 1.00 70.56 565 GLY A N 1
ATOM 3846 C CA . GLY A 1 565 ? -37.740 -24.472 88.041 1.00 70.56 565 GLY A CA 1
ATOM 3847 C C . GLY A 1 565 ? -38.413 -23.554 87.008 1.00 70.56 565 GLY A C 1
ATOM 3848 O O . GLY A 1 565 ? -37.863 -23.388 85.921 1.00 70.56 565 GLY A O 1
ATOM 3849 N N . ALA A 1 566 ? -39.592 -22.990 87.295 1.00 80.31 566 ALA A N 1
ATOM 3850 C CA . ALA A 1 566 ? -40.265 -22.053 86.390 1.00 80.31 566 ALA A CA 1
ATOM 3851 C C . ALA A 1 566 ? -39.586 -20.666 86.362 1.00 80.31 566 ALA A C 1
ATOM 3853 O O . ALA A 1 566 ? -39.050 -20.196 87.370 1.00 80.31 566 ALA A O 1
ATOM 3854 N N . VAL A 1 567 ? -39.636 -19.995 85.205 1.00 82.31 567 VAL A N 1
ATOM 3855 C CA . VAL A 1 567 ? -39.066 -18.652 84.991 1.00 82.31 567 VAL A CA 1
ATOM 3856 C C . VAL A 1 567 ? -40.168 -17.683 84.560 1.00 82.31 567 VAL A C 1
ATOM 3858 O O . VAL A 1 567 ? -40.787 -17.886 83.518 1.00 82.31 567 VAL A O 1
ATOM 3861 N N . ALA A 1 568 ? -40.388 -16.617 85.331 1.00 82.62 568 ALA A N 1
ATOM 3862 C CA . ALA A 1 568 ? -41.279 -15.498 85.023 1.00 82.62 568 ALA A CA 1
ATOM 3863 C C . ALA A 1 568 ? -40.510 -14.169 85.085 1.00 82.62 568 ALA A C 1
ATOM 3865 O O . ALA A 1 568 ? -40.025 -13.769 86.144 1.00 82.62 568 ALA A O 1
ATOM 3866 N N . ILE A 1 569 ? -40.374 -13.476 83.953 1.00 80.50 569 ILE A N 1
ATOM 3867 C CA . ILE A 1 569 ? -39.636 -12.207 83.864 1.00 80.50 569 ILE A CA 1
ATOM 3868 C C . ILE A 1 569 ? -40.462 -11.186 83.069 1.00 80.50 569 ILE A C 1
ATOM 3870 O O . ILE A 1 569 ? -40.615 -11.326 81.861 1.00 80.50 569 ILE A O 1
ATOM 3874 N N . GLY A 1 570 ? -40.972 -10.144 83.723 1.00 78.19 570 GLY A N 1
ATOM 3875 C CA . GLY A 1 570 ? -41.861 -9.122 83.154 1.00 78.19 570 GLY A CA 1
ATOM 3876 C C . GLY A 1 570 ? -43.037 -8.799 84.081 1.00 78.19 570 GLY A C 1
ATOM 3877 O O . GLY A 1 570 ? -43.324 -9.561 84.998 1.00 78.19 570 GLY A O 1
ATOM 3878 N N . GLN A 1 571 ? -43.712 -7.665 83.864 1.00 77.81 571 GLN A N 1
ATOM 3879 C CA . GLN A 1 571 ? -44.934 -7.328 84.607 1.00 77.81 571 GLN A CA 1
ATOM 3880 C C . GLN A 1 571 ? -46.046 -8.350 84.288 1.00 77.81 571 GLN A C 1
ATOM 3882 O O . GLN A 1 571 ? -46.252 -8.654 83.114 1.00 77.81 571 GLN A O 1
ATOM 3887 N N . ASP A 1 572 ? -46.717 -8.898 85.308 1.00 76.12 572 ASP A N 1
ATOM 3888 C CA . ASP A 1 572 ? -47.803 -9.894 85.193 1.00 76.12 572 ASP A CA 1
ATOM 3889 C C . ASP A 1 572 ? -47.414 -11.219 84.482 1.00 76.12 572 ASP A C 1
ATOM 3891 O O . ASP A 1 572 ? -48.263 -12.062 84.170 1.00 76.12 572 ASP A O 1
ATOM 3895 N N . ALA A 1 573 ? -46.115 -11.454 84.244 1.00 81.94 573 ALA A N 1
ATOM 3896 C CA . ALA A 1 573 ? -45.617 -12.673 83.608 1.00 81.94 573 ALA A CA 1
ATOM 3897 C C . ALA A 1 573 ? -45.905 -13.899 84.490 1.00 81.94 573 ALA A C 1
ATOM 3899 O O . ALA A 1 573 ? -45.496 -13.945 85.652 1.00 81.94 573 ALA A O 1
ATOM 3900 N N . GLY A 1 574 ? -46.596 -14.908 83.952 1.00 72.94 574 GLY A N 1
ATOM 3901 C CA . GLY A 1 574 ? -46.925 -16.134 84.686 1.00 72.94 574 GLY A CA 1
ATOM 3902 C C . GLY A 1 574 ? -47.763 -15.926 85.953 1.00 72.94 574 GLY A C 1
ATOM 3903 O O . GLY A 1 574 ? -47.651 -16.729 86.879 1.00 72.94 574 GLY A O 1
ATOM 3904 N N . SER A 1 575 ? -48.544 -14.844 86.025 1.00 70.38 575 SER A N 1
ATOM 3905 C CA . SER A 1 575 ? -49.164 -14.338 87.256 1.00 70.38 575 SER A CA 1
ATOM 3906 C C . SER A 1 575 ? -50.019 -15.365 88.020 1.00 70.38 575 SER A C 1
ATOM 3908 O O . SER A 1 575 ? -49.960 -15.396 89.249 1.00 70.38 575 SER A O 1
ATOM 3910 N N . THR A 1 576 ? -50.776 -16.249 87.348 1.00 66.38 576 THR A N 1
ATOM 3911 C CA . THR A 1 576 ? -51.824 -17.031 88.045 1.00 66.38 576 THR A CA 1
ATOM 3912 C C . THR A 1 576 ? -51.732 -18.563 88.064 1.00 66.38 576 THR A C 1
ATOM 3914 O O . THR A 1 576 ? -52.411 -19.163 88.896 1.00 66.38 576 THR A O 1
ATOM 3917 N N . SER A 1 577 ? -50.886 -19.225 87.253 1.00 65.94 577 SER A N 1
ATOM 3918 C CA . SER A 1 577 ? -50.497 -20.657 87.399 1.00 65.94 577 SER A CA 1
ATOM 3919 C C . SER A 1 577 ? -49.467 -21.097 86.343 1.00 65.94 577 SER A C 1
ATOM 3921 O O . SER A 1 577 ? -49.807 -21.253 85.166 1.00 65.94 577 SER A O 1
ATOM 3923 N N . GLN A 1 578 ? -48.223 -21.362 86.754 1.00 65.75 578 GLN A N 1
ATOM 3924 C CA . GLN A 1 578 ? -47.162 -21.889 85.879 1.00 65.75 578 GLN A CA 1
ATOM 3925 C C . GLN A 1 578 ? -46.853 -23.369 86.164 1.00 65.75 578 GLN A C 1
ATOM 3927 O O . GLN A 1 578 ? -46.613 -23.750 87.311 1.00 65.75 578 GLN A O 1
ATOM 3932 N N . GLY A 1 579 ? -46.821 -24.205 85.120 1.00 65.69 579 GLY A N 1
ATOM 3933 C CA . GLY A 1 579 ? -46.386 -25.605 85.190 1.00 65.69 579 GLY A CA 1
ATOM 3934 C C . GLY A 1 579 ? -44.888 -25.772 85.494 1.00 65.69 579 GLY A C 1
ATOM 3935 O O . GLY A 1 579 ? -44.110 -24.824 85.451 1.00 65.69 579 GLY A O 1
ATOM 3936 N N . GLY A 1 580 ? -44.451 -26.996 85.811 1.00 66.81 580 GLY A N 1
ATOM 3937 C CA . GLY A 1 580 ? -43.026 -27.285 86.031 1.00 66.81 580 GLY A CA 1
ATOM 3938 C C . GLY A 1 580 ? -42.172 -26.974 84.791 1.00 66.81 580 GLY A C 1
ATOM 3939 O O . GLY A 1 580 ? -42.581 -27.285 83.669 1.00 66.81 580 GLY A O 1
ATOM 3940 N N . ALA A 1 581 ? -41.001 -26.360 85.003 1.00 67.69 581 ALA A N 1
ATOM 3941 C CA . ALA A 1 581 ? -40.031 -25.969 83.968 1.00 67.69 581 ALA A CA 1
ATOM 3942 C C . ALA A 1 581 ? -40.564 -25.072 82.820 1.00 67.69 581 ALA A C 1
ATOM 3944 O O . ALA A 1 581 ? -39.969 -25.042 81.741 1.00 67.69 581 ALA A O 1
ATOM 3945 N N . SER A 1 582 ? -41.671 -24.343 83.011 1.00 79.88 582 SER A N 1
ATOM 3946 C CA . SER A 1 582 ? -42.178 -23.389 82.010 1.00 79.88 582 SER A CA 1
ATOM 3947 C C . SER A 1 582 ? -41.389 -22.072 81.996 1.00 79.88 582 SER A C 1
ATOM 3949 O O . SER A 1 582 ? -40.865 -21.636 83.024 1.00 79.88 582 SER A O 1
ATOM 3951 N N . VAL A 1 583 ? -41.355 -21.402 80.840 1.00 81.56 583 VAL A N 1
ATOM 3952 C CA . VAL A 1 583 ? -40.678 -20.106 80.648 1.00 81.56 583 VAL A CA 1
ATOM 3953 C C . VAL A 1 583 ? -41.683 -19.054 80.175 1.00 81.56 583 VAL A C 1
ATOM 3955 O O . VAL A 1 583 ? -42.279 -19.212 79.112 1.00 81.56 583 VAL A O 1
ATOM 3958 N N . ALA A 1 584 ? -41.836 -17.966 80.934 1.00 83.38 584 ALA A N 1
ATOM 3959 C CA . ALA A 1 584 ? -42.594 -16.767 80.576 1.00 83.38 584 ALA A CA 1
ATOM 3960 C C . ALA A 1 584 ? -41.699 -15.523 80.675 1.00 83.38 584 ALA A C 1
ATOM 3962 O O . ALA A 1 584 ? -41.246 -15.158 81.760 1.00 83.38 584 ALA A O 1
ATOM 3963 N N . ILE A 1 585 ? -41.423 -14.862 79.549 1.00 80.62 585 ILE A N 1
ATOM 3964 C CA . ILE A 1 585 ? -40.564 -13.668 79.504 1.00 80.62 585 ILE A CA 1
ATOM 3965 C C . ILE A 1 585 ? -41.246 -12.574 78.671 1.00 80.62 585 ILE A C 1
ATOM 3967 O O . ILE A 1 585 ? -41.345 -12.694 77.452 1.00 80.62 585 ILE A O 1
ATOM 3971 N N . GLY A 1 586 ? -41.693 -11.494 79.310 1.00 77.75 586 GLY A N 1
ATOM 3972 C CA . GLY A 1 586 ? -42.425 -10.373 78.707 1.00 77.75 586 GLY A CA 1
ATOM 3973 C C . GLY A 1 586 ? -43.636 -9.948 79.544 1.00 77.75 586 GLY A C 1
ATOM 3974 O O . GLY A 1 586 ? -44.104 -10.709 80.383 1.00 77.75 586 GLY A O 1
ATOM 3975 N N . GLN A 1 587 ? -44.148 -8.733 79.322 1.00 78.00 587 GLN A N 1
ATOM 3976 C CA . GLN A 1 587 ? -45.372 -8.259 79.982 1.00 78.00 587 GLN A CA 1
ATOM 3977 C C . GLN A 1 587 ? -46.571 -9.148 79.594 1.00 78.00 587 GLN A C 1
ATOM 3979 O O . GLN A 1 587 ? -46.762 -9.382 78.400 1.00 78.00 587 GLN A O 1
ATOM 3984 N N . ASP A 1 588 ? -47.340 -9.649 80.566 1.00 77.06 588 ASP A N 1
ATOM 3985 C CA . ASP A 1 588 ? -48.493 -10.560 80.385 1.00 77.06 588 ASP A CA 1
ATOM 3986 C C . ASP A 1 588 ? -48.168 -11.923 79.724 1.00 77.06 588 ASP A C 1
ATOM 3988 O O . ASP A 1 588 ? -49.063 -12.678 79.331 1.00 77.06 588 ASP A O 1
ATOM 3992 N N . ALA A 1 589 ? -46.885 -12.283 79.584 1.00 82.25 589 ALA A N 1
ATOM 3993 C CA . ALA A 1 589 ? -46.489 -13.562 78.993 1.00 82.25 589 ALA A CA 1
ATOM 3994 C C . ALA A 1 589 ? -46.959 -14.733 79.873 1.00 82.25 589 ALA A C 1
ATOM 3996 O O . ALA A 1 589 ? -46.661 -14.776 81.068 1.00 82.25 589 ALA A O 1
ATOM 3997 N N . GLY A 1 590 ? -47.687 -15.698 79.300 1.00 72.94 590 GLY A N 1
ATOM 3998 C CA . GLY A 1 590 ? -48.152 -16.883 80.033 1.00 72.94 590 GLY A CA 1
ATOM 3999 C C . GLY A 1 590 ? -49.066 -16.596 81.235 1.00 72.94 590 GLY A C 1
ATOM 4000 O O . GLY A 1 590 ? -49.118 -17.416 82.151 1.00 72.94 590 GLY A O 1
ATOM 4001 N N . SER A 1 591 ? -49.739 -15.440 81.264 1.00 69.69 591 SER A N 1
ATOM 4002 C CA . SER A 1 591 ? -50.387 -14.864 82.454 1.00 69.69 591 SER A CA 1
ATOM 4003 C C . SER A 1 591 ? -51.390 -15.796 83.168 1.00 69.69 591 SER A C 1
ATOM 4005 O O . SER A 1 591 ? -51.417 -15.824 84.400 1.00 69.69 591 SER A O 1
ATOM 4007 N N . THR A 1 592 ? -52.174 -16.622 82.451 1.00 65.94 592 THR A N 1
ATOM 4008 C CA . THR A 1 592 ? -53.345 -17.302 83.066 1.00 65.94 592 THR A CA 1
ATOM 4009 C C . THR A 1 592 ? -53.465 -18.829 82.981 1.00 65.94 592 THR A C 1
ATOM 4011 O O . THR A 1 592 ? -54.482 -19.350 83.433 1.00 65.94 592 THR A O 1
ATOM 4014 N N . SER A 1 593 ? -52.469 -19.573 82.473 1.00 63.19 593 SER A N 1
ATOM 4015 C CA . SER A 1 593 ? -52.242 -21.027 82.712 1.00 63.19 593 SER A CA 1
ATOM 4016 C C . SER A 1 593 ? -51.269 -21.592 81.672 1.00 63.19 593 SER A C 1
ATOM 4018 O O . SER A 1 593 ? -51.664 -21.866 80.533 1.00 63.19 593 SER A O 1
ATOM 4020 N N . GLN A 1 594 ? -50.014 -21.816 82.063 1.00 64.44 594 GLN A N 1
ATOM 4021 C CA . GLN A 1 594 ? -49.039 -22.541 81.241 1.00 64.44 594 GLN A CA 1
ATOM 4022 C C . GLN A 1 594 ? -48.937 -23.996 81.700 1.00 64.44 594 GLN A C 1
ATOM 4024 O O . GLN A 1 594 ? -48.640 -24.263 82.863 1.00 64.44 594 GLN A O 1
ATOM 4029 N N . ALA A 1 595 ? -49.162 -24.950 80.794 1.00 65.81 595 ALA A N 1
ATOM 4030 C CA . ALA A 1 595 ? -48.913 -26.362 81.074 1.00 65.81 595 ALA A CA 1
ATOM 4031 C C . ALA A 1 595 ? -47.399 -26.688 81.141 1.00 65.81 595 ALA A C 1
ATOM 4033 O O . ALA A 1 595 ? -46.555 -25.873 80.771 1.00 65.81 595 ALA A O 1
ATOM 4034 N N . GLU A 1 596 ? -47.049 -27.888 81.619 1.00 70.69 596 GLU A N 1
ATOM 4035 C CA . GLU A 1 596 ? -45.659 -28.348 81.795 1.00 70.69 596 GLU A CA 1
ATOM 4036 C C . GLU A 1 596 ? -44.799 -28.149 80.527 1.00 70.69 596 GLU A C 1
ATOM 4038 O O . GLU A 1 596 ? -45.216 -28.501 79.418 1.00 70.69 596 GLU A O 1
ATOM 4043 N N . SER A 1 597 ? -43.592 -27.589 80.699 1.00 68.69 597 SER A N 1
ATOM 4044 C CA . SER A 1 597 ? -42.614 -27.313 79.625 1.00 68.69 597 SER A CA 1
ATOM 4045 C C . SER A 1 597 ? -43.087 -26.386 78.482 1.00 68.69 597 SER A C 1
ATOM 4047 O O . SER A 1 597 ? -42.558 -26.463 77.372 1.00 68.69 597 SER A O 1
ATOM 4049 N N . GLY A 1 598 ? -44.074 -25.512 78.711 1.00 77.19 598 GLY A N 1
ATOM 4050 C CA . GLY A 1 598 ? -44.459 -24.460 77.755 1.00 77.19 598 GLY A CA 1
ATOM 4051 C C . GLY A 1 598 ? -43.463 -23.289 77.703 1.00 77.19 598 GLY A C 1
ATOM 4052 O O . GLY A 1 598 ? -42.883 -22.916 78.727 1.00 77.19 598 GLY A O 1
ATOM 4053 N N . VAL A 1 599 ? -43.280 -22.688 76.520 1.00 81.38 599 VAL A N 1
ATOM 4054 C CA . VAL A 1 599 ? -42.406 -21.513 76.312 1.00 81.38 599 VAL A CA 1
ATOM 4055 C C . VAL A 1 599 ? -43.224 -20.340 75.769 1.00 81.38 599 VAL A C 1
ATOM 4057 O O . VAL A 1 599 ? -43.799 -20.433 74.686 1.00 81.38 599 VAL A O 1
ATOM 4060 N N . ALA A 1 600 ? -43.245 -19.221 76.492 1.00 83.38 600 ALA A N 1
ATOM 4061 C CA . ALA A 1 600 ? -43.818 -17.948 76.065 1.00 83.38 600 ALA A CA 1
ATOM 4062 C C . ALA A 1 600 ? -42.797 -16.816 76.231 1.00 83.38 600 ALA A C 1
ATOM 4064 O O . ALA A 1 600 ? -42.385 -16.487 77.342 1.00 83.38 600 ALA A O 1
ATOM 4065 N N . ILE A 1 601 ? -42.378 -16.207 75.126 1.00 80.69 601 ILE A N 1
ATOM 4066 C CA . ILE A 1 601 ? -41.397 -15.116 75.137 1.00 80.69 601 ILE A CA 1
ATOM 4067 C C . ILE A 1 601 ? -41.900 -13.990 74.223 1.00 80.69 601 ILE A C 1
ATOM 4069 O O . ILE A 1 601 ? -42.002 -14.163 73.009 1.00 80.69 601 ILE A O 1
ATOM 4073 N N . GLY A 1 602 ? -42.217 -12.833 74.803 1.00 76.75 602 GLY A N 1
ATOM 4074 C CA . GLY A 1 602 ? -42.836 -11.675 74.149 1.00 76.75 602 GLY A CA 1
ATOM 4075 C C . GLY A 1 602 ? -44.022 -11.122 74.949 1.00 76.75 602 GLY A C 1
ATOM 4076 O O . GLY A 1 602 ? -44.607 -11.826 75.764 1.00 76.75 602 GLY A O 1
ATOM 4077 N N . SER A 1 603 ? -44.390 -9.855 74.726 1.00 77.62 603 SER A N 1
ATOM 4078 C CA . SER A 1 603 ? -45.558 -9.251 75.393 1.00 77.62 603 SER A CA 1
ATOM 4079 C C . SER A 1 603 ? -46.855 -9.954 74.965 1.00 77.62 603 SER A C 1
ATOM 4081 O O . SER A 1 603 ? -47.063 -10.148 73.767 1.00 77.62 603 SER A O 1
ATOM 4083 N N . ALA A 1 604 ? -47.686 -10.379 75.924 1.00 76.62 604 ALA A N 1
ATOM 4084 C CA . ALA A 1 604 ? -48.906 -11.173 75.716 1.00 76.62 604 ALA A CA 1
ATOM 4085 C C . ALA A 1 604 ? -48.698 -12.489 74.924 1.00 76.62 604 ALA A C 1
ATOM 4087 O O . ALA A 1 604 ? -49.625 -13.030 74.315 1.00 76.62 604 ALA A O 1
ATOM 4088 N N . ALA A 1 605 ? -47.472 -13.027 74.888 1.00 81.44 605 ALA A N 1
ATOM 4089 C CA . ALA A 1 605 ? -47.211 -14.331 74.281 1.00 81.44 605 ALA A CA 1
ATOM 4090 C C . ALA A 1 605 ? -47.839 -15.434 75.147 1.00 81.44 605 ALA A C 1
ATOM 4092 O O . ALA A 1 605 ? -47.587 -15.492 76.351 1.00 81.44 605 ALA A O 1
ATOM 4093 N N . GLY A 1 606 ? -48.653 -16.310 74.551 1.00 73.75 606 GLY A N 1
ATOM 4094 C CA . GLY A 1 606 ? -49.280 -17.419 75.283 1.00 73.75 606 GLY A CA 1
ATOM 4095 C C . GLY A 1 606 ? -50.136 -16.996 76.483 1.00 73.75 606 GLY A C 1
ATOM 4096 O O . GLY A 1 606 ? -50.238 -17.759 77.440 1.00 73.75 606 GLY A O 1
ATOM 4097 N N . GLU A 1 607 ? -50.677 -15.773 76.459 1.00 74.31 607 GLU A N 1
ATOM 4098 C CA . GLU A 1 607 ? -51.339 -15.079 77.576 1.00 74.31 607 GLU A CA 1
ATOM 4099 C C . GLU A 1 607 ? -52.395 -15.941 78.298 1.00 74.31 607 GLU A C 1
ATOM 4101 O O . GLU A 1 607 ? -52.486 -15.924 79.532 1.00 74.31 607 GLU A O 1
ATOM 4106 N N . THR A 1 608 ? -53.156 -16.753 77.552 1.00 73.81 608 THR A N 1
ATOM 4107 C CA . THR A 1 608 ? -54.184 -17.649 78.104 1.00 73.81 608 THR A CA 1
ATOM 4108 C C . THR A 1 608 ? -54.131 -19.057 77.465 1.00 73.81 608 THR A C 1
ATOM 4110 O O . THR A 1 608 ? -54.045 -19.202 76.247 1.00 73.81 608 THR A O 1
ATOM 4113 N N . ASN A 1 609 ? -54.204 -20.119 78.285 1.00 66.62 609 ASN A N 1
ATOM 4114 C CA . ASN A 1 609 ? -54.379 -21.532 77.881 1.00 66.62 609 ASN A CA 1
ATOM 4115 C C . ASN A 1 609 ? -53.326 -22.146 76.921 1.00 66.62 609 ASN A C 1
ATOM 4117 O O . ASN A 1 609 ? -53.678 -22.716 75.879 1.00 66.62 609 ASN A O 1
ATOM 4121 N N . GLN A 1 610 ? -52.039 -22.136 77.288 1.00 68.44 610 GLN A N 1
ATOM 4122 C CA . GLN A 1 610 ? -51.026 -22.937 76.578 1.00 68.44 610 GLN A CA 1
ATOM 4123 C C . GLN A 1 610 ? -51.092 -24.420 76.987 1.00 68.44 610 GLN A C 1
ATOM 4125 O O . GLN A 1 610 ? -50.981 -24.764 78.165 1.00 68.44 610 GLN A O 1
ATOM 4130 N N . LYS A 1 611 ? -51.248 -25.320 76.006 1.00 72.19 611 LYS A N 1
ATOM 4131 C CA . LYS A 1 611 ? -51.209 -26.784 76.204 1.00 72.19 611 LYS A CA 1
ATOM 4132 C C . LYS A 1 611 ? -49.760 -27.307 76.326 1.00 72.19 611 LYS A C 1
ATOM 4134 O O . LYS A 1 611 ? -48.838 -26.588 75.945 1.00 72.19 611 LYS A O 1
ATOM 4139 N N . PRO A 1 612 ? -49.532 -28.540 76.836 1.00 68.38 612 PRO A N 1
ATOM 4140 C CA . PRO A 1 612 ? -48.178 -29.074 77.018 1.00 68.38 612 PRO A CA 1
ATOM 4141 C C . PRO A 1 612 ? -47.335 -29.019 75.732 1.00 68.38 612 PRO A C 1
ATOM 4143 O O . PRO A 1 612 ? -47.844 -29.338 74.651 1.00 68.38 612 PRO A O 1
ATOM 4146 N N . PHE A 1 613 ? -46.057 -28.646 75.875 1.00 70.38 613 PHE A N 1
ATOM 4147 C CA . PHE A 1 613 ? -45.046 -28.537 74.804 1.00 70.38 613 PHE A CA 1
ATOM 4148 C C . PHE A 1 613 ? -45.300 -27.477 73.714 1.00 70.38 613 PHE A C 1
ATOM 4150 O O . PHE A 1 613 ? -44.702 -27.550 72.639 1.00 70.38 613 PHE A O 1
ATOM 4157 N N . ALA A 1 614 ? -46.181 -26.502 73.949 1.00 79.25 614 ALA A N 1
ATOM 4158 C CA . ALA A 1 614 ? -46.404 -25.403 73.008 1.00 79.25 614 ALA A CA 1
ATOM 4159 C C . ALA A 1 614 ? -45.306 -24.319 73.098 1.00 79.25 614 ALA A C 1
ATOM 4161 O O . ALA A 1 614 ? -44.785 -24.034 74.181 1.00 79.25 614 ALA A O 1
ATOM 4162 N N . VAL A 1 615 ? -44.970 -23.706 71.955 1.00 81.69 615 VAL A N 1
ATOM 4163 C CA . VAL A 1 615 ? -43.953 -22.643 71.843 1.00 81.69 615 VAL A CA 1
ATOM 4164 C C . VAL A 1 615 ? -44.570 -21.380 71.237 1.00 81.69 615 VAL A C 1
ATOM 4166 O O . VAL A 1 615 ? -44.997 -21.389 70.083 1.00 81.69 615 VAL A O 1
ATOM 4169 N N . SER A 1 616 ? -44.558 -20.282 71.995 1.00 85.44 616 SER A N 1
ATOM 4170 C CA . SER A 1 616 ? -44.907 -18.923 71.560 1.00 85.44 616 SER A CA 1
ATOM 4171 C C . SER A 1 616 ? -43.701 -17.995 71.669 1.00 85.44 616 SER A C 1
ATOM 4173 O O . SER A 1 616 ? -43.233 -17.708 72.771 1.00 85.44 616 SER A O 1
ATOM 4175 N N . LEU A 1 617 ? -43.225 -17.470 70.540 1.00 81.81 617 LEU A N 1
ATOM 4176 C CA . LEU A 1 617 ? -42.121 -16.508 70.496 1.00 81.81 617 LEU A CA 1
ATOM 4177 C C . LEU A 1 617 ? -42.502 -15.291 69.641 1.00 81.81 617 LEU A C 1
ATOM 4179 O O . LEU A 1 617 ? -42.600 -15.395 68.421 1.00 81.81 617 LEU A O 1
ATOM 4183 N N . GLY A 1 618 ? -42.693 -14.133 70.271 1.00 77.06 618 GLY A N 1
ATOM 4184 C CA . GLY A 1 618 ? -43.127 -12.879 69.642 1.00 77.06 618 GLY A CA 1
ATOM 4185 C C . GLY A 1 618 ? -44.313 -12.239 70.370 1.00 77.06 618 GLY A C 1
ATOM 4186 O O . GLY A 1 618 ? -45.066 -12.922 71.059 1.00 77.06 618 GLY A O 1
ATOM 4187 N N . ALA A 1 619 ? -44.488 -10.919 70.236 1.00 75.12 619 ALA A N 1
ATOM 4188 C CA . ALA A 1 619 ? -45.613 -10.238 70.880 1.00 75.12 619 ALA A CA 1
ATOM 4189 C C . ALA A 1 619 ? -46.962 -10.711 70.296 1.00 75.12 619 ALA A C 1
ATOM 4191 O O . ALA A 1 619 ? -47.109 -10.827 69.074 1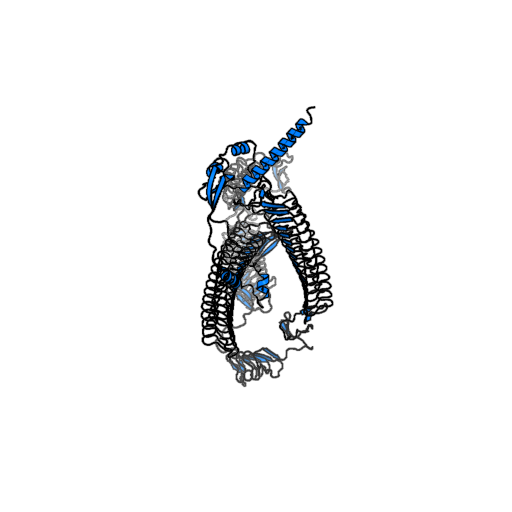.00 75.12 619 ALA A O 1
ATOM 4192 N N . GLU A 1 620 ? -47.914 -11.017 71.182 1.00 79.00 620 GLU A N 1
ATOM 4193 C CA . GLU A 1 620 ? -49.239 -11.587 70.883 1.00 79.00 620 GLU A CA 1
ATOM 4194 C C . GLU A 1 620 ? -49.197 -12.955 70.147 1.00 79.00 620 GLU A C 1
ATOM 4196 O O . GLU A 1 620 ? -50.178 -13.365 69.517 1.00 79.00 620 GLU A O 1
ATOM 4201 N N . ALA A 1 621 ? -48.068 -13.681 70.183 1.00 82.94 621 ALA A N 1
ATOM 4202 C CA . ALA A 1 621 ? -47.950 -15.014 69.582 1.00 82.94 621 ALA A CA 1
ATOM 4203 C C . ALA A 1 621 ? -48.685 -16.070 70.428 1.00 82.94 621 ALA A C 1
ATOM 4205 O O . ALA A 1 621 ? -48.427 -16.212 71.627 1.00 82.94 621 ALA A O 1
ATOM 4206 N N . GLY A 1 622 ? -49.594 -16.837 69.818 1.00 74.88 622 GLY A N 1
ATOM 4207 C CA . GLY A 1 622 ? -50.360 -17.871 70.528 1.00 74.88 622 GLY A CA 1
ATOM 4208 C C . GLY A 1 622 ? -51.243 -17.349 71.668 1.00 74.88 622 GLY A C 1
ATOM 4209 O O . GLY A 1 622 ? -51.457 -18.078 72.630 1.00 74.88 622 GLY A O 1
ATOM 4210 N N . GLN A 1 623 ? -51.688 -16.091 71.596 1.00 76.19 623 GLN A N 1
ATOM 4211 C CA . GLN A 1 623 ? -52.263 -15.322 72.706 1.00 76.19 623 GLN A CA 1
ATOM 4212 C C . GLN A 1 623 ? -53.428 -16.014 73.440 1.00 76.19 623 GLN A C 1
ATOM 4214 O O . GLN A 1 623 ? -53.468 -15.988 74.669 1.00 76.19 623 GLN A O 1
ATOM 4219 N N . THR A 1 624 ? -54.383 -16.622 72.721 1.00 68.94 624 THR A N 1
ATOM 4220 C CA . THR A 1 624 ? -55.678 -16.992 73.335 1.00 68.94 624 THR A CA 1
ATOM 4221 C C . THR A 1 624 ? -56.059 -18.478 73.346 1.00 68.94 624 THR A C 1
ATOM 4223 O O . THR A 1 624 ? -56.930 -18.843 74.131 1.00 68.94 624 THR A O 1
ATOM 4226 N N . THR A 1 625 ? -55.432 -19.356 72.542 1.00 69.12 625 THR A N 1
ATOM 4227 C CA . THR A 1 625 ? -55.520 -20.841 72.640 1.00 69.12 625 THR A CA 1
ATOM 4228 C C . THR A 1 625 ? -54.522 -21.505 71.680 1.00 69.12 625 THR A C 1
ATOM 4230 O O . THR A 1 625 ? -54.676 -21.407 70.459 1.00 69.12 625 THR A O 1
ATOM 4233 N N . GLN A 1 626 ? -53.543 -22.250 72.208 1.00 68.31 626 GLN A N 1
ATOM 4234 C CA . GLN A 1 626 ? -52.639 -23.081 71.397 1.00 68.31 626 GLN A CA 1
ATOM 4235 C C . GLN A 1 626 ? -52.987 -24.573 71.465 1.00 68.31 626 GLN A C 1
ATOM 4237 O O . GLN A 1 626 ? -53.284 -25.132 72.527 1.00 68.31 626 GLN A O 1
ATOM 4242 N N . GLY A 1 627 ? -52.920 -25.242 70.312 1.00 68.88 627 GLY A N 1
ATOM 4243 C CA . GLY A 1 627 ? -52.998 -26.695 70.210 1.00 68.88 627 GLY A CA 1
ATOM 4244 C C . GLY A 1 627 ? -51.798 -27.380 70.871 1.00 68.88 627 GLY A C 1
ATOM 4245 O O . GLY A 1 627 ? -50.724 -26.800 71.007 1.00 68.88 627 GLY A O 1
ATOM 4246 N N . GLN A 1 628 ? -51.965 -28.641 71.278 1.00 72.81 628 GLN A N 1
ATOM 4247 C CA . GLN A 1 628 ? -50.845 -29.449 71.772 1.00 72.81 628 GLN A CA 1
ATOM 4248 C C . GLN A 1 628 ? -49.767 -29.569 70.676 1.00 72.81 628 GLN A C 1
ATOM 4250 O O . GLN A 1 628 ? -50.113 -29.812 69.514 1.00 72.81 628 GLN A O 1
ATOM 4255 N N . ASN A 1 629 ? -48.493 -29.390 71.048 1.00 69.81 629 ASN A N 1
ATOM 4256 C CA . ASN A 1 629 ? -47.333 -29.300 70.142 1.00 69.81 629 ASN A CA 1
ATOM 4257 C C . ASN A 1 629 ? -47.403 -28.156 69.102 1.00 69.81 629 ASN A C 1
ATOM 4259 O O . ASN A 1 629 ? -46.780 -28.249 68.044 1.00 69.81 629 ASN A O 1
ATOM 4263 N N . GLY A 1 630 ? -48.201 -27.113 69.352 1.00 80.88 630 GLY A N 1
ATOM 4264 C CA . GLY A 1 630 ? -48.283 -25.944 68.476 1.00 80.88 630 GLY A CA 1
ATOM 4265 C C . GLY A 1 630 ? -47.020 -25.083 68.540 1.00 80.88 630 GLY A C 1
ATOM 4266 O O . GLY A 1 630 ? -46.461 -24.870 69.619 1.00 80.88 630 GLY A O 1
ATOM 4267 N N . VAL A 1 631 ? -46.577 -24.574 67.387 1.00 83.06 631 VAL A N 1
ATOM 4268 C CA . VAL A 1 631 ? -45.456 -23.624 67.290 1.00 83.06 631 VAL A CA 1
ATOM 4269 C C . VAL A 1 631 ? -45.966 -22.327 66.673 1.00 83.06 631 VAL A C 1
ATOM 4271 O O . VAL A 1 631 ? -46.486 -22.336 65.557 1.00 83.06 631 VAL A O 1
ATOM 4274 N N . ALA A 1 632 ? -45.806 -21.213 67.382 1.00 85.56 632 ALA A N 1
ATOM 4275 C CA . ALA A 1 632 ? -46.107 -19.865 66.913 1.00 85.56 632 ALA A CA 1
ATOM 4276 C C . ALA A 1 632 ? -44.880 -18.959 67.093 1.00 85.56 632 ALA A C 1
ATOM 4278 O O . ALA A 1 632 ? -44.480 -18.652 68.216 1.00 85.56 632 ALA A O 1
ATOM 4279 N N . LEU A 1 633 ? -44.279 -18.523 65.985 1.00 84.94 633 LEU A N 1
ATOM 4280 C CA . LEU A 1 633 ? -43.068 -17.700 65.980 1.00 84.94 633 LEU A CA 1
ATOM 4281 C C . LEU A 1 633 ? -43.277 -16.448 65.120 1.00 84.94 633 LEU A C 1
ATOM 4283 O O . LEU A 1 633 ? -43.375 -16.553 63.903 1.00 84.94 633 LEU A O 1
ATOM 4287 N N . GLY A 1 634 ? -43.338 -15.266 65.734 1.00 80.19 634 GLY A N 1
ATOM 4288 C CA . GLY A 1 634 ? -43.557 -13.971 65.074 1.00 80.19 634 GLY A CA 1
ATOM 4289 C C . GLY A 1 634 ? -44.718 -13.160 65.667 1.00 80.19 634 GLY A C 1
ATOM 4290 O O . GLY A 1 634 ? -45.546 -13.682 66.408 1.00 80.19 634 GLY A O 1
ATOM 4291 N N . TYR A 1 635 ? -44.791 -11.864 65.338 1.00 79.81 635 TYR A N 1
ATOM 4292 C CA . TYR A 1 635 ? -45.863 -10.973 65.813 1.00 79.81 635 TYR A CA 1
ATOM 4293 C C . TYR A 1 635 ? -47.241 -11.466 65.339 1.00 79.81 635 TYR A C 1
ATOM 4295 O O . TYR A 1 635 ? -47.462 -11.595 64.129 1.00 79.81 635 TYR A O 1
ATOM 4303 N N . ARG A 1 636 ? -48.151 -11.746 66.287 1.00 81.50 636 ARG A N 1
ATOM 4304 C CA . ARG A 1 636 ? -49.492 -12.331 66.054 1.00 81.50 636 ARG A CA 1
ATOM 4305 C C . ARG A 1 636 ? -49.512 -13.673 65.303 1.00 81.50 636 ARG A C 1
ATOM 4307 O O . ARG A 1 636 ? -50.520 -14.022 64.686 1.00 81.50 636 ARG A O 1
ATOM 4314 N N . ALA A 1 637 ? -48.423 -14.442 65.328 1.00 85.19 637 ALA A N 1
ATOM 4315 C CA . ALA A 1 637 ? -48.436 -15.808 64.802 1.00 85.19 637 ALA A CA 1
ATOM 4316 C C . ALA A 1 637 ? -49.344 -16.697 65.674 1.00 85.19 637 ALA A C 1
ATOM 4318 O O . ALA A 1 637 ? -49.253 -16.652 66.901 1.00 85.19 637 ALA A O 1
ATOM 4319 N N . GLY A 1 638 ? -50.236 -17.484 65.064 1.00 80.25 638 GLY A N 1
ATOM 4320 C CA . GLY A 1 638 ? -51.149 -18.384 65.783 1.00 80.25 638 GLY A CA 1
ATOM 4321 C C . GLY A 1 638 ? -52.022 -17.691 66.840 1.00 80.25 638 GLY A C 1
ATOM 4322 O O . GLY A 1 638 ? -52.331 -18.311 67.852 1.00 80.25 638 GLY A O 1
ATOM 4323 N N . ASN A 1 639 ? -52.337 -16.400 66.664 1.00 80.75 639 ASN A N 1
ATOM 4324 C CA . ASN A 1 639 ? -52.873 -15.515 67.709 1.00 80.75 639 ASN A CA 1
ATOM 4325 C C . ASN A 1 639 ? -54.160 -16.046 68.387 1.00 80.75 639 ASN A C 1
ATOM 4327 O O . ASN A 1 639 ? -54.288 -15.941 69.610 1.00 80.75 639 ASN A O 1
ATOM 4331 N N . SER A 1 640 ? -55.066 -16.679 67.631 1.00 78.12 640 SER A N 1
ATOM 4332 C CA . SER A 1 640 ? -56.266 -17.340 68.172 1.00 78.12 640 SER A CA 1
ATOM 4333 C C . SER A 1 640 ? -56.565 -18.694 67.506 1.00 78.12 640 SER A C 1
ATOM 4335 O O . SER A 1 640 ? -56.527 -18.827 66.280 1.00 78.12 640 SER A O 1
ATOM 4337 N N . ASP A 1 641 ? -56.902 -19.698 68.324 1.00 72.06 641 ASP A N 1
ATOM 4338 C CA . ASP A 1 641 ? -57.347 -21.043 67.922 1.00 72.06 641 ASP A CA 1
ATOM 4339 C C . ASP A 1 641 ? -56.387 -21.807 66.987 1.00 72.06 641 ASP A C 1
ATOM 4341 O O . ASP A 1 641 ? -56.749 -22.198 65.871 1.00 72.06 641 ASP A O 1
ATOM 4345 N N . GLN A 1 642 ? -55.153 -22.058 67.437 1.00 76.44 642 GLN A N 1
ATOM 4346 C CA . GLN A 1 642 ? -54.217 -22.906 66.691 1.00 76.44 642 GLN A CA 1
ATOM 4347 C C . GLN A 1 642 ? -54.558 -24.402 66.856 1.00 76.44 642 GLN A C 1
ATOM 4349 O O . GLN A 1 642 ? -54.713 -24.905 67.970 1.00 76.44 642 GLN A O 1
ATOM 4354 N N . GLY A 1 643 ? -54.650 -25.139 65.744 1.00 74.75 643 GLY A N 1
ATOM 4355 C CA . GLY A 1 643 ? -54.892 -26.584 65.736 1.00 74.75 643 GLY A CA 1
ATOM 4356 C C . GLY A 1 643 ? -53.751 -27.422 66.336 1.00 74.75 643 GLY A C 1
ATOM 4357 O O . GLY A 1 643 ? -52.625 -26.961 66.507 1.00 74.75 643 GLY A O 1
ATOM 4358 N N . ILE A 1 644 ? -54.030 -28.694 66.643 1.00 76.06 644 ILE A N 1
ATOM 4359 C CA . ILE A 1 644 ? -53.023 -29.641 67.168 1.00 76.06 644 ILE A CA 1
ATOM 4360 C C . ILE A 1 644 ? -51.936 -29.878 66.101 1.00 76.06 644 ILE A C 1
ATOM 4362 O O . ILE A 1 644 ? -52.263 -30.041 64.923 1.00 76.06 644 ILE A O 1
ATOM 4366 N N . ASN A 1 645 ? -50.658 -29.912 66.503 1.00 75.06 645 ASN A N 1
ATOM 4367 C CA . ASN A 1 645 ? -49.488 -30.055 65.616 1.00 75.06 645 ASN A CA 1
ATOM 4368 C C . ASN A 1 645 ? -49.385 -28.990 64.499 1.00 75.06 645 ASN A C 1
ATOM 4370 O O . ASN A 1 645 ? -48.797 -29.261 63.452 1.00 75.06 645 ASN A O 1
ATOM 4374 N N . ALA A 1 646 ? -49.999 -27.815 64.662 1.00 84.31 646 ALA A N 1
ATOM 4375 C CA . ALA A 1 646 ? -49.914 -26.751 63.666 1.00 84.31 646 ALA A CA 1
ATOM 4376 C C . ALA A 1 646 ? -48.693 -25.843 63.902 1.00 84.31 646 ALA A C 1
ATOM 4378 O O . ALA A 1 646 ? -48.316 -25.565 65.042 1.00 84.31 646 ALA A O 1
ATOM 4379 N N . ILE A 1 647 ? -48.081 -25.378 62.810 1.00 85.31 647 ILE A N 1
ATOM 4380 C CA . ILE A 1 647 ? -46.866 -24.550 62.821 1.00 85.31 647 ILE A CA 1
ATOM 4381 C C . ILE A 1 647 ? -47.173 -23.220 62.127 1.00 85.31 647 ILE A C 1
ATOM 4383 O O . ILE A 1 647 ? -47.551 -23.207 60.957 1.00 85.31 647 ILE A O 1
ATOM 4387 N N . ALA A 1 648 ? -47.015 -22.102 62.830 1.00 86.38 648 ALA A N 1
ATOM 4388 C CA . ALA A 1 648 ? -47.163 -20.741 62.322 1.00 86.38 648 ALA A CA 1
ATOM 4389 C C . ALA A 1 648 ? -45.850 -19.969 62.503 1.00 86.38 648 ALA A C 1
ATOM 4391 O O . ALA A 1 648 ? -45.412 -19.742 63.630 1.00 86.38 648 ALA A O 1
ATOM 4392 N N . ILE A 1 649 ? -45.224 -19.554 61.400 1.00 86.31 649 ILE A N 1
ATOM 4393 C CA . ILE A 1 649 ? -43.942 -18.836 61.405 1.00 86.31 649 ILE A CA 1
ATOM 4394 C C . ILE A 1 649 ? -44.067 -17.557 60.571 1.00 86.31 649 ILE A C 1
ATOM 4396 O O . ILE A 1 649 ? -44.355 -17.609 59.378 1.00 86.31 649 ILE A O 1
ATOM 4400 N N . GLY A 1 650 ? -43.819 -16.406 61.191 1.00 81.19 650 GLY A N 1
ATOM 4401 C CA . GLY A 1 650 ? -43.811 -15.084 60.569 1.00 81.19 650 GLY A CA 1
ATOM 4402 C C . GLY A 1 650 ? -44.989 -14.183 60.963 1.00 81.19 650 GLY A C 1
ATOM 4403 O O . GLY A 1 650 ? -45.862 -14.560 61.746 1.00 81.19 650 GLY A O 1
ATOM 4404 N N . TYR A 1 651 ? -44.993 -12.950 60.448 1.00 81.94 651 TYR A N 1
ATOM 4405 C CA . TYR A 1 651 ? -45.972 -11.911 60.800 1.00 81.94 651 TYR A CA 1
ATOM 4406 C C . TYR A 1 651 ? -47.397 -12.366 60.449 1.00 81.94 651 TYR A C 1
ATOM 4408 O O . TYR A 1 651 ? -47.684 -12.622 59.280 1.00 81.94 651 TYR A O 1
ATOM 4416 N N . ARG A 1 652 ? -48.292 -12.479 61.444 1.00 85.44 652 ARG A N 1
ATOM 4417 C CA . ARG A 1 652 ? -49.697 -12.921 61.277 1.00 85.44 652 ARG A CA 1
ATOM 4418 C C . ARG A 1 652 ? -49.864 -14.263 60.534 1.00 85.44 652 ARG A C 1
ATOM 4420 O O . ARG A 1 652 ? -50.825 -14.458 59.784 1.00 85.44 652 ARG A O 1
ATOM 4427 N N . ALA A 1 653 ? -48.916 -15.191 60.680 1.00 86.06 653 ALA A N 1
ATOM 4428 C CA . ALA A 1 653 ? -49.066 -16.560 60.180 1.00 86.06 653 ALA A CA 1
ATOM 4429 C C . ALA A 1 653 ? -50.108 -17.314 61.021 1.00 86.06 653 ALA A C 1
ATOM 4431 O O . ALA A 1 653 ? -49.993 -17.339 62.243 1.00 86.06 653 ALA A O 1
ATOM 4432 N N . GLY A 1 654 ? -51.122 -17.918 60.397 1.00 81.56 654 GLY A N 1
ATOM 4433 C CA . GLY A 1 654 ? -52.199 -18.611 61.110 1.00 81.56 654 GLY A CA 1
ATOM 4434 C C . GLY A 1 654 ? -52.903 -17.748 62.165 1.00 81.56 654 GLY A C 1
ATOM 4435 O O . GLY A 1 654 ? -53.285 -18.285 63.199 1.00 81.56 654 GLY A O 1
ATOM 4436 N N . GLU A 1 655 ? -53.015 -16.429 61.939 1.00 83.00 655 GLU A N 1
ATOM 4437 C CA . GLU A 1 655 ? -53.514 -15.427 62.904 1.00 83.00 655 GLU A CA 1
ATOM 4438 C C . GLU A 1 655 ? -54.835 -15.859 63.568 1.00 83.00 655 GLU A C 1
ATOM 4440 O O . GLU A 1 655 ? -55.002 -15.695 64.776 1.00 83.00 655 GLU A O 1
ATOM 4445 N N . THR A 1 656 ? -55.750 -16.475 62.811 1.00 82.38 656 THR A N 1
ATOM 4446 C CA . THR A 1 656 ? -56.998 -17.030 63.356 1.00 82.38 656 THR A CA 1
ATOM 4447 C C . THR A 1 656 ? -57.321 -18.399 62.755 1.00 82.38 656 THR A C 1
ATOM 4449 O O . THR A 1 656 ? -57.299 -18.540 61.528 1.00 82.38 656 THR A O 1
ATOM 4452 N N . LYS A 1 657 ? -57.740 -19.365 63.587 1.00 77.25 657 LYS A N 1
ATOM 4453 C CA . LYS A 1 657 ? -58.333 -20.660 63.177 1.00 77.25 657 LYS A CA 1
ATOM 4454 C C . LYS A 1 657 ? -57.422 -21.545 62.320 1.00 77.25 657 LYS A C 1
ATOM 4456 O O . LYS A 1 657 ? -57.868 -22.136 61.335 1.00 77.25 657 LYS A O 1
ATOM 4461 N N . GLN A 1 658 ? -56.148 -21.656 62.677 1.00 81.12 658 GLN A N 1
ATOM 4462 C CA . GLN A 1 658 ? -55.227 -22.510 61.934 1.00 81.12 658 GLN A CA 1
ATOM 4463 C C . GLN A 1 658 ? -55.638 -23.993 62.039 1.00 81.12 658 GLN A C 1
ATOM 4465 O O . GLN A 1 658 ? -55.712 -24.552 63.132 1.00 81.12 658 GLN A O 1
ATOM 4470 N N . SER A 1 659 ? -55.869 -24.655 60.898 1.00 80.75 659 SER A N 1
ATOM 4471 C CA . SER A 1 659 ? -56.261 -26.075 60.849 1.00 80.75 659 SER A CA 1
ATOM 4472 C C . SER A 1 659 ? -55.235 -27.006 61.522 1.00 80.75 659 SER A C 1
ATOM 4474 O O . SER A 1 659 ? -54.025 -26.814 61.382 1.00 80.75 659 SER A O 1
ATOM 4476 N N . THR A 1 660 ? -55.709 -28.076 62.178 1.00 81.88 660 THR A N 1
ATOM 4477 C CA . THR A 1 660 ? -54.877 -29.174 62.718 1.00 81.88 660 THR A CA 1
ATOM 4478 C C . THR A 1 660 ? -53.901 -29.694 61.662 1.00 81.88 660 THR A C 1
ATOM 4480 O O . THR A 1 660 ? -54.315 -29.955 60.534 1.00 81.88 660 THR A O 1
ATOM 4483 N N . GLY A 1 661 ? -52.626 -29.863 62.026 1.00 76.25 661 GLY A N 1
ATOM 4484 C CA . GLY A 1 661 ? -51.580 -30.405 61.150 1.00 76.25 661 GLY A CA 1
ATOM 4485 C C . GLY A 1 661 ? -51.180 -29.517 59.966 1.00 76.25 661 GLY A C 1
ATOM 4486 O O . GLY A 1 661 ? -50.599 -30.022 59.010 1.00 76.25 661 GLY A O 1
ATOM 4487 N N . SER A 1 662 ? -51.513 -28.222 59.986 1.00 85.81 662 SER A N 1
ATOM 4488 C CA . SER A 1 662 ? -51.112 -27.285 58.927 1.00 85.81 662 SER A CA 1
ATOM 4489 C C . SER A 1 662 ? -49.810 -26.544 59.249 1.00 85.81 662 SER A C 1
ATOM 4491 O O . SER A 1 662 ? -49.506 -26.267 60.411 1.00 85.81 662 SER A O 1
ATOM 4493 N N . ILE A 1 663 ? -49.066 -26.179 58.202 1.00 86.31 663 ILE A N 1
ATOM 4494 C CA . ILE A 1 663 ? -47.867 -25.334 58.274 1.00 86.31 663 ILE A CA 1
ATOM 4495 C C . ILE A 1 663 ? -48.177 -24.021 57.552 1.00 86.31 663 ILE A C 1
ATOM 4497 O O . ILE A 1 663 ? -48.603 -24.038 56.402 1.00 86.31 663 ILE A O 1
ATOM 4501 N N . SER A 1 664 ? -47.972 -22.888 58.217 1.00 84.88 664 SER A N 1
ATOM 4502 C CA . SER A 1 664 ? -48.164 -21.547 57.665 1.00 84.88 664 SER A CA 1
ATOM 4503 C C . SER A 1 664 ? -46.888 -20.732 57.847 1.00 84.88 664 SER A C 1
ATOM 4505 O O . SER A 1 664 ? -46.508 -20.438 58.980 1.00 84.88 664 SER A O 1
ATOM 4507 N N . ILE A 1 665 ? -46.251 -20.331 56.747 1.00 85.94 665 ILE A N 1
ATOM 4508 C CA . ILE A 1 665 ? -45.053 -19.479 56.738 1.00 85.94 665 ILE A CA 1
ATOM 4509 C C . ILE A 1 665 ? -45.390 -18.167 56.028 1.00 85.94 665 ILE A C 1
ATOM 4511 O O . ILE A 1 665 ? -45.784 -18.171 54.861 1.00 85.94 665 ILE A O 1
ATOM 4515 N N . ASN A 1 666 ? -45.260 -17.038 56.724 1.00 81.56 666 ASN A N 1
ATOM 4516 C CA . ASN A 1 666 ? -45.745 -15.754 56.230 1.00 81.56 666 ASN A CA 1
ATOM 4517 C C . ASN A 1 666 ? -44.725 -14.618 56.371 1.00 81.56 666 ASN A C 1
ATOM 4519 O O . ASN A 1 666 ? -44.379 -14.200 57.474 1.00 81.56 666 ASN A O 1
ATOM 4523 N N . ALA A 1 667 ? -44.312 -14.066 55.235 1.00 77.69 667 ALA A N 1
ATOM 4524 C CA . ALA A 1 667 ? -43.483 -12.869 55.126 1.00 77.69 667 ALA A CA 1
ATOM 4525 C C . ALA A 1 667 ? -44.165 -11.756 54.302 1.00 77.69 667 ALA A C 1
ATOM 4527 O O . ALA A 1 667 ? -43.536 -10.754 53.980 1.00 77.69 667 ALA A O 1
ATOM 4528 N N . SER A 1 668 ? -45.449 -11.915 53.950 1.00 77.81 668 SER A N 1
ATOM 4529 C CA . SER A 1 668 ? -46.176 -11.000 53.049 1.00 77.81 668 SER A CA 1
ATOM 4530 C C . SER A 1 668 ? -46.656 -9.699 53.696 1.00 77.81 668 SER A C 1
ATOM 4532 O O . SER A 1 668 ? -47.089 -8.788 52.995 1.00 77.81 668 SER A O 1
ATOM 4534 N N . GLY A 1 669 ? -46.631 -9.612 55.028 1.00 76.62 669 GLY A N 1
ATOM 4535 C CA . GLY A 1 669 ? -47.204 -8.489 55.778 1.00 76.62 669 GLY A CA 1
ATOM 4536 C C . GLY A 1 669 ? -48.738 -8.511 55.904 1.00 76.62 669 GLY A C 1
ATOM 4537 O O . GLY A 1 669 ? -49.287 -7.709 56.655 1.00 76.62 669 GLY A O 1
ATOM 4538 N N . LEU A 1 670 ? -49.442 -9.435 55.238 1.00 82.12 670 LEU A N 1
ATOM 4539 C CA . LEU A 1 670 ? -50.892 -9.664 55.359 1.00 82.12 670 LEU A CA 1
ATOM 4540 C C . LEU A 1 670 ? -51.167 -11.011 56.032 1.00 82.12 670 LEU A C 1
ATOM 4542 O O . LEU A 1 670 ? -50.332 -11.896 55.949 1.00 82.12 670 LEU A O 1
ATOM 4546 N N . ALA A 1 671 ? -52.317 -11.199 56.684 1.00 82.69 671 ALA A N 1
ATOM 4547 C CA . ALA A 1 671 ? -52.636 -12.449 57.386 1.00 82.69 671 ALA A CA 1
ATOM 4548 C C . ALA A 1 671 ? -52.726 -13.665 56.442 1.00 82.69 671 ALA A C 1
ATOM 4550 O O . ALA A 1 671 ? -53.348 -13.586 55.382 1.00 82.69 671 ALA A O 1
ATOM 4551 N N . LEU A 1 672 ? -52.165 -14.806 56.857 1.00 83.31 672 LEU A N 1
ATOM 4552 C CA . LEU A 1 672 ? -52.218 -16.073 56.116 1.00 83.31 672 LEU A CA 1
ATOM 4553 C C . LEU A 1 672 ? -52.908 -17.135 56.977 1.00 83.31 672 LEU A C 1
ATOM 4555 O O . LEU A 1 672 ? -52.278 -17.699 57.865 1.00 83.31 672 LEU A O 1
ATOM 4559 N N . ASN A 1 673 ? -54.198 -17.387 56.730 1.00 83.56 673 ASN A N 1
ATOM 4560 C CA . ASN A 1 673 ? -55.033 -18.276 57.548 1.00 83.56 673 ASN A CA 1
ATOM 4561 C C . ASN A 1 673 ? -55.389 -19.574 56.794 1.00 83.56 673 ASN A C 1
ATOM 4563 O O . ASN A 1 673 ? -56.241 -19.542 55.902 1.00 83.56 673 ASN A O 1
ATOM 4567 N N . PRO A 1 674 ? -54.775 -20.721 57.144 1.00 78.50 674 PRO A N 1
ATOM 4568 C CA . PRO A 1 674 ? -55.114 -22.027 56.579 1.00 78.50 674 PRO A CA 1
ATOM 4569 C C . PRO A 1 674 ? -56.555 -22.453 56.883 1.00 78.50 674 PRO A C 1
ATOM 4571 O O . PRO A 1 674 ? -56.930 -22.559 58.048 1.00 78.50 674 PRO A O 1
ATOM 4574 N N . THR A 1 675 ? -57.343 -22.789 55.857 1.00 80.00 675 THR A N 1
ATOM 4575 C CA . THR A 1 675 ? -58.716 -23.315 56.022 1.00 80.00 675 THR A CA 1
ATOM 4576 C C . THR A 1 675 ? -58.802 -24.845 55.958 1.00 80.00 675 THR A C 1
ATOM 4578 O O . THR A 1 675 ? -59.840 -25.416 56.284 1.00 80.00 675 THR A O 1
ATOM 4581 N N . SER A 1 676 ? -57.718 -25.525 55.566 1.00 79.56 676 SER A N 1
ATOM 4582 C CA . SER A 1 676 ? -57.606 -26.991 55.500 1.00 79.56 676 SER A CA 1
ATOM 4583 C C . SER A 1 676 ? -56.181 -27.463 55.827 1.00 79.56 676 SER A C 1
ATOM 4585 O O . SER A 1 676 ? -55.261 -26.643 55.895 1.00 79.56 676 SER A O 1
ATOM 4587 N N . GLN A 1 677 ? -55.980 -28.770 56.041 1.00 78.56 677 GLN A N 1
ATOM 4588 C CA . GLN A 1 677 ? -54.642 -29.338 56.258 1.00 78.56 677 GLN A CA 1
ATOM 4589 C C . GLN A 1 677 ? -53.751 -29.078 55.035 1.00 78.56 677 GLN A C 1
ATOM 4591 O O . GLN A 1 677 ? -54.156 -29.354 53.909 1.00 78.56 677 GLN A O 1
ATOM 4596 N N . GLY A 1 678 ? -52.548 -28.542 55.244 1.00 78.94 678 GLY A N 1
ATOM 4597 C CA . GLY A 1 678 ? -51.630 -28.224 54.150 1.00 78.94 678 GLY A CA 1
ATOM 4598 C C . GLY A 1 678 ? -50.479 -27.308 54.560 1.00 78.94 678 GLY A C 1
ATOM 4599 O O . GLY A 1 678 ? -50.416 -26.850 55.704 1.00 78.94 678 GLY A O 1
ATOM 4600 N N . CYS A 1 679 ? -49.578 -27.050 53.609 1.00 81.38 679 CYS A N 1
ATOM 4601 C CA . CYS A 1 679 ? -48.482 -26.091 53.733 1.00 81.38 679 CYS A CA 1
ATOM 4602 C C . CYS A 1 679 ? -48.828 -24.813 52.956 1.00 81.38 679 CYS A C 1
ATOM 4604 O O . CYS A 1 679 ? -49.077 -24.867 51.753 1.00 81.38 679 CYS A O 1
ATOM 4606 N N . TYR A 1 680 ? -48.855 -23.677 53.645 1.00 81.38 680 TYR A N 1
ATOM 4607 C CA . TYR A 1 680 ? -49.220 -22.368 53.114 1.00 81.38 680 TYR A CA 1
ATOM 4608 C C . TYR A 1 680 ? -48.009 -21.441 53.242 1.00 81.38 680 TYR A C 1
ATOM 4610 O O . TYR A 1 680 ? -47.495 -21.252 54.345 1.00 81.38 680 TYR A O 1
ATOM 4618 N N . ILE A 1 681 ? -47.553 -20.858 52.128 1.00 81.56 681 ILE A N 1
ATOM 4619 C CA . ILE A 1 681 ? -46.386 -19.963 52.082 1.00 81.56 681 ILE A CA 1
ATOM 4620 C C . ILE A 1 681 ? -46.772 -18.680 51.337 1.00 81.56 681 ILE A C 1
ATOM 4622 O O . ILE A 1 681 ? -47.270 -18.754 50.215 1.00 81.56 681 ILE A O 1
ATOM 4626 N N . SER A 1 682 ? -46.550 -17.508 51.942 1.00 76.62 682 SER A N 1
ATOM 4627 C CA . SER A 1 682 ? -46.816 -16.210 51.301 1.00 76.62 682 SER A CA 1
ATOM 4628 C C . SER A 1 682 ? -45.757 -15.156 51.667 1.00 76.62 682 SER A C 1
ATOM 4630 O O . SER A 1 682 ? -45.554 -14.917 52.860 1.00 76.62 682 SER A O 1
ATOM 4632 N N . PRO A 1 683 ? -45.113 -14.476 50.693 1.00 72.62 683 PRO A N 1
ATOM 4633 C CA . PRO A 1 683 ? -45.196 -14.702 49.247 1.00 72.62 683 PRO A CA 1
ATOM 4634 C C . PRO A 1 683 ? -44.276 -15.850 48.781 1.00 72.62 683 PRO A C 1
ATOM 4636 O O . PRO A 1 683 ? -43.282 -16.162 49.432 1.00 72.62 683 PRO A O 1
ATOM 4639 N N . VAL A 1 684 ? -44.556 -16.418 47.603 1.00 67.25 684 VAL A N 1
ATOM 4640 C CA . VAL A 1 684 ? -43.574 -17.166 46.793 1.00 67.25 684 VAL A CA 1
ATOM 4641 C C . VAL A 1 684 ? -43.163 -16.257 45.632 1.00 67.25 684 VAL A C 1
ATOM 4643 O O . VAL A 1 684 ? -44.025 -15.768 44.903 1.00 67.25 684 VAL A O 1
ATOM 4646 N N . ARG A 1 685 ? -41.863 -15.975 45.479 1.00 66.06 685 ARG A N 1
ATOM 4647 C CA . ARG A 1 685 ? -41.343 -14.986 44.516 1.00 66.06 685 ARG A CA 1
ATOM 4648 C C . ARG A 1 685 ? -41.599 -15.423 43.067 1.00 66.06 685 ARG A C 1
ATOM 4650 O O . ARG A 1 685 ? -40.983 -16.385 42.629 1.00 66.06 685 ARG A O 1
ATOM 4657 N N . ASN A 1 686 ? -42.423 -14.678 42.323 1.00 60.12 686 ASN A N 1
ATOM 4658 C CA . ASN A 1 686 ? -42.648 -14.867 40.884 1.00 60.12 686 ASN A CA 1
ATOM 4659 C C . ASN A 1 686 ? -41.762 -13.909 40.067 1.00 60.12 686 ASN A C 1
ATOM 4661 O O . ASN A 1 686 ? -41.960 -12.696 40.110 1.00 60.12 686 ASN A O 1
ATOM 4665 N N . ILE A 1 687 ? -40.770 -14.443 39.358 1.00 56.75 687 ILE A N 1
ATOM 4666 C CA . ILE A 1 687 ? -39.851 -13.680 38.503 1.00 56.75 687 ILE A CA 1
ATOM 4667 C C . ILE A 1 687 ? -40.257 -13.855 37.032 1.00 56.75 687 ILE A C 1
ATOM 4669 O O . ILE A 1 687 ? -39.811 -14.781 36.375 1.00 56.75 687 ILE A O 1
ATOM 4673 N N . ASN A 1 688 ? -41.134 -12.960 36.559 1.00 54.94 688 ASN A N 1
ATOM 4674 C CA . ASN A 1 688 ? -41.427 -12.603 35.160 1.00 54.94 688 ASN A CA 1
ATOM 4675 C C . ASN A 1 688 ? -41.341 -13.709 34.083 1.00 54.94 688 ASN A C 1
ATOM 4677 O O . ASN A 1 688 ? -40.295 -13.839 33.457 1.00 54.94 688 ASN A O 1
ATOM 4681 N N . MET A 1 689 ? -42.465 -14.382 33.783 1.00 49.91 689 MET A N 1
ATOM 4682 C CA . MET A 1 689 ? -43.006 -14.673 32.429 1.00 49.91 689 MET A CA 1
ATOM 4683 C C . MET A 1 689 ? -44.251 -15.585 32.528 1.00 49.91 689 MET A C 1
ATOM 4685 O O . MET A 1 689 ? -44.489 -16.199 33.563 1.00 49.91 689 MET A O 1
ATOM 4689 N N . SER A 1 690 ? -45.113 -15.577 31.508 1.00 56.91 690 SER A N 1
ATOM 4690 C CA . SER A 1 690 ? -46.562 -15.839 31.599 1.00 56.91 690 SER A CA 1
ATOM 4691 C C . SER A 1 690 ? -47.038 -17.276 31.867 1.00 56.91 690 SER A C 1
ATOM 4693 O O . SER A 1 690 ? -48.243 -17.432 32.030 1.00 56.91 690 SER A O 1
ATOM 4695 N N . ASP A 1 691 ? -46.173 -18.296 31.982 1.00 54.78 691 ASP A N 1
ATOM 4696 C CA . ASP A 1 691 ? -46.619 -19.708 31.977 1.00 54.78 691 ASP A CA 1
ATOM 4697 C C . ASP A 1 691 ? -45.758 -20.700 32.813 1.00 54.78 691 ASP A C 1
ATOM 4699 O O . ASP A 1 691 ? -45.433 -21.781 32.334 1.00 54.78 691 ASP A O 1
ATOM 4703 N N . ASN A 1 692 ? -45.408 -20.406 34.077 1.00 54.94 692 ASN A N 1
ATOM 4704 C CA . ASN A 1 692 ? -44.529 -21.283 34.889 1.00 54.94 692 ASN A CA 1
ATOM 4705 C C . ASN A 1 692 ? -45.230 -22.097 36.003 1.00 54.94 692 ASN A C 1
ATOM 4707 O O . ASN A 1 692 ? -46.110 -21.592 36.704 1.00 54.94 692 ASN A O 1
ATOM 4711 N N . VAL A 1 693 ? -44.771 -23.343 36.224 1.00 59.09 693 VAL A N 1
ATOM 4712 C CA . VAL A 1 693 ? -45.215 -24.280 37.287 1.00 59.09 693 VAL A CA 1
ATOM 4713 C C . VAL A 1 693 ? -44.257 -24.228 38.493 1.00 59.09 693 VAL A C 1
ATOM 4715 O O . VAL A 1 693 ? -43.057 -24.002 38.347 1.00 59.09 693 VAL A O 1
ATOM 4718 N N . LEU A 1 694 ? -44.785 -24.434 39.705 1.00 63.62 694 LEU A N 1
ATOM 4719 C CA . LEU A 1 694 ? -44.028 -24.464 40.965 1.00 63.62 694 LEU A CA 1
ATOM 4720 C C . LEU A 1 694 ? -43.223 -25.777 41.101 1.00 63.62 694 LEU A C 1
ATOM 4722 O O . LEU A 1 694 ? -43.838 -26.842 41.164 1.00 63.62 694 LEU A O 1
ATOM 4726 N N . TYR A 1 695 ? -41.887 -25.734 41.219 1.00 64.31 695 TYR A N 1
ATOM 4727 C CA . TYR A 1 695 ? -41.071 -26.929 41.516 1.00 64.31 695 TYR A CA 1
ATOM 4728 C C . TYR A 1 695 ? -40.030 -26.701 42.625 1.00 64.31 695 TYR A C 1
ATOM 4730 O O . TYR A 1 695 ? -39.574 -25.584 42.877 1.00 64.31 695 TYR A O 1
ATOM 4738 N N . TYR A 1 696 ? -39.672 -27.787 43.321 1.00 62.53 696 TYR A N 1
ATOM 4739 C CA . TYR A 1 696 ? -38.625 -27.811 44.346 1.00 62.53 696 TYR A CA 1
ATOM 4740 C C . TYR A 1 696 ? -37.284 -28.162 43.703 1.00 62.53 696 TYR A C 1
ATOM 4742 O O . TYR A 1 696 ? -37.090 -29.278 43.217 1.00 62.53 696 TYR A O 1
ATOM 4750 N N . ASN A 1 697 ? -36.345 -27.221 43.702 1.00 57.53 697 ASN A N 1
ATOM 4751 C CA . ASN A 1 697 ? -35.007 -27.461 43.184 1.00 57.53 697 ASN A CA 1
ATOM 4752 C C . ASN A 1 697 ? -34.210 -28.305 44.192 1.00 57.53 697 ASN A C 1
ATOM 4754 O O . ASN A 1 697 ? -33.856 -27.847 45.278 1.00 57.53 697 ASN A O 1
ATOM 4758 N N . THR A 1 698 ? -33.892 -29.549 43.835 1.00 53.28 698 THR A N 1
ATOM 4759 C CA . THR A 1 698 ? -33.179 -30.481 44.724 1.00 53.28 698 THR A CA 1
ATOM 4760 C C . THR A 1 698 ? -31.707 -30.120 44.942 1.00 53.28 698 THR A C 1
ATOM 4762 O O . THR A 1 698 ? -31.104 -30.653 45.877 1.00 53.28 698 THR A O 1
ATOM 4765 N N . VAL A 1 699 ? -31.136 -29.209 44.145 1.00 62.75 699 VAL A N 1
ATOM 4766 C CA . VAL A 1 699 ? -29.751 -28.725 44.260 1.00 62.75 699 VAL A CA 1
ATOM 4767 C C . VAL A 1 699 ? -29.686 -27.456 45.107 1.00 62.75 699 VAL A C 1
ATOM 4769 O O . VAL A 1 699 ? -29.004 -27.458 46.128 1.00 62.75 699 VAL A O 1
ATOM 4772 N N . SER A 1 700 ? -30.426 -26.401 44.741 1.00 57.22 700 SER A N 1
ATOM 4773 C CA . SER A 1 700 ? -30.441 -25.143 45.510 1.00 57.22 700 SER A CA 1
ATOM 4774 C C . SER A 1 700 ? -31.290 -25.217 46.779 1.00 57.22 700 SER A C 1
ATOM 4776 O O . SER A 1 700 ? -31.188 -24.348 47.638 1.00 57.22 700 SER A O 1
ATOM 4778 N N . LYS A 1 701 ? -32.114 -26.264 46.917 1.00 54.47 701 LYS A N 1
ATOM 4779 C CA . LYS A 1 701 ? -33.101 -26.442 47.993 1.00 54.47 701 LYS A CA 1
ATOM 4780 C C . LYS A 1 701 ? -34.179 -25.344 48.025 1.00 54.47 701 LYS A C 1
ATOM 4782 O O . LYS A 1 701 ? -34.893 -25.241 49.021 1.00 54.47 701 LYS A O 1
ATOM 4787 N N . GLU A 1 702 ? -34.336 -24.568 46.948 1.00 53.16 702 GLU A N 1
ATOM 4788 C CA . GLU A 1 702 ? -35.331 -23.493 46.832 1.00 53.16 702 GLU A CA 1
ATOM 4789 C C . GLU A 1 702 ? -36.627 -23.947 46.138 1.00 53.16 702 GLU A C 1
ATOM 4791 O O . GLU A 1 702 ? -36.614 -24.787 45.236 1.00 53.16 702 GLU A O 1
ATOM 4796 N N . ILE A 1 703 ? -37.754 -23.346 46.536 1.00 65.75 703 ILE A N 1
ATOM 4797 C CA . ILE A 1 703 ? -39.045 -23.437 45.837 1.00 65.75 703 ILE A CA 1
ATOM 4798 C C . ILE A 1 703 ? -39.186 -22.181 44.969 1.00 65.75 703 ILE A C 1
ATOM 4800 O O . ILE A 1 703 ? -39.313 -21.078 45.506 1.00 65.75 703 ILE A O 1
ATOM 4804 N N . VAL A 1 704 ? -39.148 -22.335 43.642 1.00 64.00 704 VAL A N 1
ATOM 4805 C CA . VAL A 1 704 ? -39.189 -21.223 42.671 1.00 64.00 704 VAL A CA 1
ATOM 4806 C C . VAL A 1 704 ? -40.128 -21.530 41.499 1.00 64.00 704 VAL A C 1
ATOM 4808 O O . VAL A 1 704 ? -40.505 -22.680 41.277 1.00 64.00 704 VAL A O 1
ATOM 4811 N N . TYR A 1 705 ? -40.510 -20.491 40.751 1.00 65.62 705 TYR A N 1
ATOM 4812 C CA . TYR A 1 705 ? -41.146 -20.637 39.438 1.00 65.62 705 TYR A CA 1
ATOM 4813 C C . TYR A 1 705 ? -40.064 -20.856 38.378 1.00 65.62 705 TYR A C 1
ATOM 4815 O O . TYR A 1 705 ? -39.072 -20.126 38.366 1.00 65.62 705 TYR A O 1
ATOM 4823 N N . GLY A 1 706 ? -40.270 -21.799 37.463 1.00 59.81 706 GLY A N 1
ATOM 4824 C CA . GLY A 1 706 ? -39.467 -21.902 36.246 1.00 59.81 706 GLY A CA 1
ATOM 4825 C C . GLY A 1 706 ? -40.240 -22.543 35.098 1.00 59.81 706 GLY A C 1
ATOM 4826 O O . GLY A 1 706 ? -41.380 -22.978 35.284 1.00 59.81 706 GLY A O 1
ATOM 4827 N N . ASP A 1 707 ? -39.615 -22.514 33.922 1.00 56.91 707 ASP A N 1
ATOM 4828 C CA . ASP A 1 707 ? -40.190 -22.918 32.634 1.00 56.91 707 ASP A CA 1
ATOM 4829 C C . ASP A 1 707 ? -40.737 -24.354 32.715 1.00 56.91 707 ASP A C 1
ATOM 4831 O O . ASP A 1 707 ? -40.018 -25.246 33.193 1.00 56.91 707 ASP A O 1
ATOM 4835 N N . PRO A 1 708 ? -41.983 -24.630 32.289 1.00 48.69 708 PRO A N 1
ATOM 4836 C CA . PRO A 1 708 ? -42.447 -25.995 32.174 1.00 48.69 708 PRO A CA 1
ATOM 4837 C C . PRO A 1 708 ? -41.623 -26.662 31.075 1.00 48.69 708 PRO A C 1
ATOM 4839 O O . PRO A 1 708 ? -41.903 -26.517 29.886 1.00 48.69 708 PRO A O 1
ATOM 4842 N N . ILE A 1 709 ? -40.653 -27.490 31.462 1.00 46.41 709 ILE A N 1
ATOM 4843 C CA . ILE A 1 709 ? -40.353 -28.645 30.623 1.00 46.41 709 ILE A CA 1
ATOM 4844 C C . ILE A 1 709 ? -41.627 -29.485 30.663 1.00 46.41 709 ILE A C 1
ATOM 4846 O O . ILE A 1 709 ? -41.935 -30.161 31.646 1.00 46.41 709 ILE A O 1
ATOM 4850 N N . LYS A 1 710 ? -42.439 -29.305 29.624 1.00 40.22 710 LYS A N 1
ATOM 4851 C CA . LYS A 1 710 ? -43.713 -29.976 29.444 1.00 40.22 710 LYS A CA 1
ATOM 4852 C C . LYS A 1 710 ? -43.454 -31.467 29.249 1.00 40.22 710 LYS A C 1
ATOM 4854 O O . LYS A 1 710 ? -42.883 -31.851 28.236 1.00 40.22 710 LYS A O 1
ATOM 4859 N N . GLU A 1 711 ? -43.983 -32.223 30.213 1.00 38.00 711 GLU A N 1
ATOM 4860 C CA . GLU A 1 711 ? -44.524 -33.583 30.090 1.00 38.00 711 GLU A CA 1
ATOM 4861 C C . GLU A 1 711 ? -43.486 -34.707 29.894 1.00 38.00 711 GLU A C 1
ATOM 4863 O O . GLU A 1 711 ? -42.597 -34.627 29.062 1.00 38.00 711 GLU A O 1
ATOM 4868 N N . THR A 1 712 ? -43.479 -35.798 30.661 1.00 36.03 712 THR A N 1
ATOM 4869 C CA . THR A 1 712 ? -44.496 -36.458 31.502 1.00 36.03 712 THR A CA 1
ATOM 4870 C C . THR A 1 712 ? -43.777 -37.417 32.462 1.00 36.03 712 THR A C 1
ATOM 4872 O O . THR A 1 712 ? -42.785 -38.034 32.074 1.00 36.03 712 THR A O 1
ATOM 4875 N N . GLU A 1 713 ? -44.278 -37.600 33.689 1.00 36.25 713 GLU A N 1
ATOM 4876 C CA . GLU A 1 713 ? -43.862 -38.742 34.524 1.00 36.25 713 GLU A CA 1
ATOM 4877 C C . GLU A 1 713 ? -44.288 -40.079 33.874 1.00 36.25 713 GLU A C 1
ATOM 4879 O O . GLU A 1 713 ? -45.298 -40.130 33.162 1.00 36.25 713 GLU A O 1
ATOM 4884 N N . PRO A 1 714 ? -43.529 -41.162 34.115 1.00 52.53 714 PRO A N 1
ATOM 4885 C CA . PRO A 1 714 ? -43.615 -42.422 33.402 1.00 52.53 714 PRO A CA 1
ATOM 4886 C C . PRO A 1 714 ? -44.728 -43.330 33.934 1.00 52.53 714 PRO A C 1
ATOM 4888 O O . PRO A 1 714 ? -44.962 -43.461 35.135 1.00 52.53 714 PRO A O 1
ATOM 4891 N N . GLY A 1 715 ? -45.357 -44.037 33.000 1.00 32.66 715 GLY A N 1
ATOM 4892 C CA . GLY A 1 715 ? -46.242 -45.166 33.256 1.00 32.66 715 GLY A CA 1
ATOM 4893 C C . GLY A 1 715 ? -46.173 -46.168 32.108 1.00 32.66 715 GLY A C 1
ATOM 4894 O O . GLY A 1 715 ? -47.155 -46.354 31.405 1.00 32.66 715 GLY A O 1
ATOM 4895 N N . ASP A 1 716 ? -44.981 -46.727 31.892 1.00 38.91 716 ASP A N 1
ATOM 4896 C CA . ASP A 1 716 ? -44.648 -47.955 31.155 1.00 38.91 716 ASP A CA 1
ATOM 4897 C C . ASP A 1 716 ? -45.571 -48.407 29.993 1.00 38.91 716 ASP A C 1
ATOM 4899 O O . ASP A 1 716 ? -46.514 -49.180 30.155 1.00 38.91 716 ASP A O 1
ATOM 4903 N N . PHE A 1 717 ? -45.134 -48.014 28.788 1.00 45.78 717 PHE A N 1
ATOM 4904 C CA . PHE A 1 717 ? -45.228 -48.704 27.489 1.00 45.78 717 PHE A CA 1
ATOM 4905 C C . PHE A 1 717 ? -46.610 -49.028 26.886 1.00 45.78 717 PHE A C 1
ATOM 4907 O O . PHE A 1 717 ? -46.988 -50.196 26.862 1.00 45.78 717 PHE A O 1
ATOM 4914 N N . VAL A 1 718 ? -47.239 -48.056 26.195 1.00 37.06 718 VAL A N 1
ATOM 4915 C CA . VAL A 1 718 ? -47.815 -48.233 24.832 1.00 37.06 718 VAL A CA 1
ATOM 4916 C C . VAL A 1 718 ? -47.995 -46.860 24.124 1.00 37.06 718 VAL A C 1
ATOM 4918 O O . VAL A 1 718 ? -48.678 -46.010 24.669 1.00 37.06 718 VAL A O 1
ATOM 4921 N N . SER A 1 719 ? -47.413 -46.678 22.925 1.00 41.69 719 SER A N 1
ATOM 4922 C CA . SER A 1 719 ? -47.478 -45.537 21.960 1.00 41.69 719 SER A CA 1
ATOM 4923 C C . SER A 1 719 ? -48.460 -44.354 22.196 1.00 41.69 719 SER A C 1
ATOM 4925 O O . SER A 1 719 ? -49.668 -44.563 22.317 1.00 41.69 719 SER A O 1
ATOM 4927 N N . ASP A 1 720 ? -47.966 -43.117 22.041 1.00 40.31 720 ASP A N 1
ATOM 4928 C CA . ASP A 1 720 ? -48.596 -41.859 22.505 1.00 40.31 720 ASP A CA 1
ATOM 4929 C C . ASP A 1 720 ? -49.604 -41.146 21.580 1.00 40.31 720 ASP A C 1
ATOM 4931 O O . ASP A 1 720 ? -49.915 -39.972 21.791 1.00 40.31 720 ASP A O 1
ATOM 4935 N N . TYR A 1 721 ? -50.207 -41.806 20.588 1.00 49.72 721 TYR A N 1
ATOM 4936 C CA . TYR A 1 721 ? -51.426 -41.228 20.007 1.00 49.72 721 TYR A CA 1
ATOM 4937 C C . TYR A 1 721 ? -52.414 -42.274 19.479 1.00 49.72 721 TYR A C 1
ATOM 4939 O O . TYR A 1 721 ? -52.045 -43.325 18.952 1.00 49.72 721 TYR A O 1
ATOM 4947 N N . LEU A 1 722 ? -53.709 -41.972 19.621 1.00 52.25 722 LEU A N 1
ATOM 4948 C CA . LEU A 1 722 ? -54.798 -42.756 19.046 1.00 52.25 722 LEU A CA 1
ATOM 4949 C C . LEU A 1 722 ? -54.994 -42.340 17.582 1.00 52.25 722 LEU A C 1
ATOM 4951 O O . LEU A 1 722 ? -55.402 -41.210 17.309 1.00 52.25 722 LEU A O 1
ATOM 4955 N N . ARG A 1 723 ? -54.766 -43.250 16.631 1.00 57.88 723 ARG A N 1
ATOM 4956 C CA . ARG A 1 723 ? -55.135 -43.062 15.221 1.00 57.88 723 ARG A CA 1
ATOM 4957 C C . ARG A 1 723 ? -56.514 -43.650 14.937 1.00 57.88 723 ARG A C 1
ATOM 4959 O O . ARG A 1 723 ? -56.871 -44.724 15.421 1.00 57.88 723 ARG A O 1
ATOM 4966 N N . TRP A 1 724 ? -57.308 -42.963 14.124 1.00 57.16 724 TRP A N 1
ATOM 4967 C CA . TRP A 1 724 ? -58.616 -43.454 13.683 1.00 57.16 724 TRP A CA 1
ATOM 4968 C C . TRP A 1 724 ? -58.447 -44.376 12.471 1.00 57.16 724 TRP A C 1
ATOM 4970 O O . TRP A 1 724 ? -58.066 -43.916 11.399 1.00 57.16 724 TRP A O 1
ATOM 4980 N N . ASN A 1 725 ? -58.760 -45.670 12.592 1.00 58.72 725 ASN A N 1
ATOM 4981 C CA . ASN A 1 725 ? -58.565 -46.633 11.490 1.00 58.72 725 ASN A CA 1
ATOM 4982 C C . ASN A 1 725 ? -59.716 -46.668 10.461 1.00 58.72 725 ASN A C 1
ATOM 4984 O O . ASN A 1 725 ? -59.760 -47.552 9.608 1.00 58.72 725 ASN A O 1
ATOM 4988 N N . GLY A 1 726 ? -60.684 -45.754 10.578 1.00 53.00 726 GLY A N 1
ATOM 4989 C CA . GLY A 1 726 ? -61.914 -45.740 9.781 1.00 53.00 726 GLY A CA 1
ATOM 4990 C C . GLY A 1 726 ? -63.145 -46.309 10.497 1.00 53.00 726 GLY A C 1
ATOM 4991 O O . GLY A 1 726 ? -64.258 -46.026 10.060 1.00 53.00 726 GLY A O 1
ATOM 4992 N N . THR A 1 727 ? -62.979 -47.038 11.609 1.00 53.88 727 THR A N 1
ATOM 4993 C CA . THR A 1 727 ? -64.090 -47.610 12.406 1.00 53.88 727 THR A CA 1
ATOM 4994 C C . THR A 1 727 ? -63.931 -47.470 13.924 1.00 53.88 727 THR A C 1
ATOM 4996 O O . THR A 1 727 ? -64.938 -47.276 14.602 1.00 53.88 727 THR A O 1
ATOM 4999 N N . PHE A 1 728 ? -62.705 -47.518 14.462 1.00 56.88 728 PHE A N 1
ATOM 5000 C CA . PHE A 1 728 ? -62.396 -47.317 15.886 1.00 56.88 728 PHE A CA 1
ATOM 5001 C C . PHE A 1 728 ? -61.077 -46.538 16.067 1.00 56.88 728 PHE A C 1
ATOM 5003 O O . PHE A 1 728 ? -60.233 -46.509 15.166 1.00 56.88 728 PHE A O 1
ATOM 5010 N N . TRP A 1 729 ? -60.892 -45.922 17.240 1.00 57.22 729 TRP A N 1
ATOM 5011 C CA . TRP A 1 729 ? -59.614 -45.339 17.668 1.00 57.22 729 TRP A CA 1
ATOM 5012 C C . TRP A 1 729 ? -58.676 -46.458 18.147 1.00 57.22 729 TRP A C 1
ATOM 5014 O O . TRP A 1 729 ? -59.072 -47.265 18.987 1.00 57.22 729 TRP A O 1
ATOM 5024 N N . VAL A 1 730 ? -57.461 -46.529 17.600 1.00 61.94 730 VAL A N 1
ATOM 5025 C CA . VAL A 1 730 ? -56.438 -47.547 17.910 1.00 61.94 730 VAL A CA 1
ATOM 5026 C C . VAL A 1 730 ? -55.079 -46.884 18.150 1.00 61.94 730 VAL A C 1
ATOM 5028 O O . VAL A 1 730 ? -54.843 -45.797 17.639 1.00 61.94 730 VAL A O 1
ATOM 5031 N N . ASN A 1 731 ? -54.172 -47.527 18.887 1.00 59.88 731 ASN A N 1
ATOM 5032 C CA . ASN A 1 731 ? -52.813 -47.013 19.109 1.00 59.88 731 ASN A CA 1
ATOM 5033 C C . ASN A 1 731 ? -52.007 -46.904 17.794 1.00 59.88 731 ASN A C 1
ATOM 5035 O O . ASN A 1 731 ? -52.059 -47.812 16.957 1.00 59.88 731 ASN A O 1
ATOM 5039 N N . GLY A 1 732 ? -51.333 -45.767 17.589 1.00 56.94 732 GLY A N 1
ATOM 5040 C CA . GLY A 1 732 ? -50.576 -45.418 16.378 1.00 56.94 732 GLY A CA 1
ATOM 5041 C C . GLY A 1 732 ? -49.162 -46.018 16.294 1.00 56.94 732 GLY A C 1
ATOM 5042 O O . GLY A 1 732 ? -48.596 -46.423 17.306 1.00 56.94 732 GLY A O 1
ATOM 5043 N N . GLY A 1 733 ? -48.624 -46.098 15.066 1.00 60.03 733 GLY A N 1
ATOM 5044 C CA . GLY A 1 733 ? -47.234 -46.478 14.746 1.00 60.03 733 GLY A CA 1
ATOM 5045 C C . GLY A 1 733 ? -46.286 -45.266 14.688 1.00 60.03 733 GLY A C 1
ATOM 5046 O O . GLY A 1 733 ? -46.597 -44.237 15.283 1.00 60.03 733 GLY A O 1
ATOM 5047 N N . GLU A 1 734 ? -45.148 -45.372 13.987 1.00 55.44 734 GLU A N 1
ATOM 5048 C CA . GLU A 1 734 ? -44.156 -44.279 13.841 1.00 55.44 734 GLU A CA 1
ATOM 5049 C C . GLU A 1 734 ? -44.653 -43.107 12.970 1.00 55.44 734 GLU A C 1
ATOM 5051 O O . GLU A 1 734 ? -44.109 -42.005 13.027 1.00 55.44 734 GLU A O 1
ATOM 5056 N N . GLU A 1 735 ? -45.705 -43.311 12.178 1.00 60.53 735 GLU A N 1
ATOM 5057 C CA . GLU A 1 735 ? -46.358 -42.275 11.377 1.00 60.53 735 GLU A CA 1
ATOM 5058 C C . GLU A 1 735 ? -47.426 -41.552 12.205 1.00 60.53 735 GLU A C 1
ATOM 5060 O O . GLU A 1 735 ? -48.063 -42.187 13.042 1.00 60.53 735 GLU A O 1
ATOM 5065 N N . VAL A 1 736 ? -47.692 -40.258 11.966 1.00 61.50 736 VAL A N 1
ATOM 5066 C CA . VAL A 1 736 ? -48.724 -39.480 12.694 1.00 61.50 736 VAL A CA 1
ATOM 5067 C C . VAL A 1 736 ? -49.929 -39.223 11.786 1.00 61.50 736 VAL A C 1
ATOM 5069 O O . VAL A 1 736 ? -49.846 -38.396 10.884 1.00 61.50 736 VAL A O 1
ATOM 5072 N N . ALA A 1 737 ? -51.057 -39.909 12.014 1.00 64.94 737 ALA A N 1
ATOM 5073 C CA . ALA A 1 737 ? -52.292 -39.776 11.228 1.00 64.94 737 ALA A CA 1
ATOM 5074 C C . ALA A 1 737 ? -53.496 -39.387 12.108 1.00 64.94 737 ALA A C 1
ATOM 5076 O O . ALA A 1 737 ? -54.108 -40.226 12.777 1.00 64.94 737 ALA A O 1
ATOM 5077 N N . LEU A 1 738 ? -53.864 -38.104 12.099 1.00 63.41 738 LEU A N 1
ATOM 5078 C CA . LEU A 1 738 ? -54.893 -37.521 12.966 1.00 63.41 738 LEU A CA 1
ATOM 5079 C C . LEU A 1 738 ? -56.033 -36.911 12.134 1.00 63.41 738 LEU A C 1
ATOM 5081 O O . LEU A 1 738 ? -55.945 -35.779 11.673 1.00 63.41 738 LEU A O 1
ATOM 5085 N N . GLY A 1 739 ? -57.130 -37.652 11.947 1.00 63.88 739 GLY A N 1
ATOM 5086 C CA . GLY A 1 739 ? -58.323 -37.195 11.218 1.00 63.88 739 GLY A CA 1
ATOM 5087 C C . GLY A 1 739 ? -58.976 -38.298 10.377 1.00 63.88 739 GLY A C 1
ATOM 5088 O O . GLY A 1 739 ? -58.343 -39.286 10.016 1.00 63.88 739 GLY A O 1
ATOM 5089 N N . GLY A 1 740 ? -60.268 -38.162 10.053 1.00 62.50 740 GLY A N 1
ATOM 5090 C CA . GLY A 1 740 ? -60.982 -39.163 9.249 1.00 62.50 740 GLY A CA 1
ATOM 5091 C C . GLY A 1 740 ? -60.412 -39.274 7.828 1.00 62.50 740 GLY A C 1
ATOM 5092 O O . GLY A 1 740 ? -60.556 -38.339 7.044 1.00 62.50 740 GLY A O 1
ATOM 5093 N N . GLY A 1 741 ? -59.783 -40.403 7.490 1.00 66.62 741 GLY A N 1
ATOM 5094 C CA . GLY A 1 741 ? -59.155 -40.620 6.181 1.00 66.62 741 GLY A CA 1
ATOM 5095 C C . GLY A 1 741 ? -57.721 -40.082 6.047 1.00 66.62 741 GLY A C 1
ATOM 5096 O O . GLY A 1 741 ? -57.212 -40.053 4.931 1.00 66.62 741 GLY A O 1
ATOM 5097 N N . ALA A 1 742 ? -57.085 -39.633 7.138 1.00 72.06 742 ALA A N 1
ATOM 5098 C CA . ALA A 1 742 ? -55.688 -39.190 7.123 1.00 72.06 742 ALA A CA 1
ATOM 5099 C C . ALA A 1 742 ? -54.728 -40.377 6.905 1.00 72.06 742 ALA A C 1
ATOM 5101 O O . ALA A 1 742 ? -54.940 -41.434 7.505 1.00 72.06 742 ALA A O 1
ATOM 5102 N N . GLY A 1 743 ? -53.721 -40.238 6.034 1.00 68.81 743 GLY A N 1
ATOM 5103 C CA . GLY A 1 743 ? -52.656 -41.237 5.811 1.00 68.81 743 GLY A CA 1
ATOM 5104 C C . GLY A 1 743 ? -53.137 -42.646 5.426 1.00 68.81 743 GLY A C 1
ATOM 5105 O O . GLY A 1 743 ? -52.441 -43.632 5.642 1.00 68.81 743 GLY A O 1
ATOM 5106 N N . SER A 1 744 ? -54.374 -42.786 4.937 1.00 71.38 744 SER A N 1
ATOM 5107 C CA . SER A 1 744 ? -55.082 -44.076 4.959 1.00 71.38 744 SER A CA 1
ATOM 5108 C C . SER A 1 744 ? -54.628 -45.077 3.894 1.00 71.38 744 SER A C 1
ATOM 5110 O O . SER A 1 744 ? -54.828 -46.278 4.072 1.00 71.38 744 SER A O 1
ATOM 5112 N N . TYR A 1 745 ? -54.027 -44.611 2.798 1.00 68.81 745 TYR A N 1
ATOM 5113 C CA . TYR A 1 745 ? -53.535 -45.448 1.709 1.00 68.81 745 TYR A CA 1
ATOM 5114 C C . TYR A 1 745 ? -52.094 -45.047 1.370 1.00 68.81 745 TYR A C 1
ATOM 5116 O O . TYR A 1 745 ? -51.860 -44.078 0.648 1.00 68.81 745 TYR A O 1
ATOM 5124 N N . SER A 1 746 ? -51.122 -45.839 1.841 1.00 70.88 746 SER A N 1
ATOM 5125 C CA . SER A 1 746 ? -49.677 -45.672 1.572 1.00 70.88 746 SER A CA 1
ATOM 5126 C C . SER A 1 746 ? -49.103 -44.331 2.054 1.00 70.88 746 SER A C 1
ATOM 5128 O O . SER A 1 746 ? -48.791 -43.448 1.256 1.00 70.88 746 SER A O 1
ATOM 5130 N N . GLN A 1 747 ? -48.982 -44.206 3.376 1.00 70.94 747 GLN A N 1
ATOM 5131 C CA . GLN A 1 747 ? -48.203 -43.168 4.045 1.00 70.94 747 GLN A CA 1
ATOM 5132 C C . GLN A 1 747 ? -46.726 -43.591 4.088 1.00 70.94 747 GLN A C 1
ATOM 5134 O O . GLN A 1 747 ? -46.436 -44.753 4.364 1.00 70.94 747 GLN A O 1
ATOM 5139 N N . GLY A 1 748 ? -45.813 -42.686 3.742 1.00 70.25 748 GLY A N 1
ATOM 5140 C CA . GLY A 1 748 ? -44.372 -42.934 3.765 1.00 70.25 748 GLY A CA 1
ATOM 5141 C C . GLY A 1 748 ? -43.773 -42.800 5.165 1.00 70.25 748 GLY A C 1
ATOM 5142 O O . GLY A 1 748 ? -44.342 -42.131 6.026 1.00 70.25 748 GLY A O 1
ATOM 5143 N N . ASP A 1 749 ? -42.601 -43.403 5.368 1.00 73.00 749 ASP A N 1
ATOM 5144 C CA . ASP A 1 749 ? -41.885 -43.392 6.649 1.00 73.00 749 ASP A CA 1
ATOM 5145 C C . ASP A 1 749 ? -41.690 -41.958 7.185 1.00 73.00 749 ASP A C 1
ATOM 5147 O O . ASP A 1 749 ? -41.323 -41.042 6.438 1.00 73.00 749 ASP A O 1
ATOM 5151 N N . ALA A 1 750 ? -41.961 -41.762 8.482 1.00 71.44 750 ALA A N 1
ATOM 5152 C CA . ALA A 1 750 ? -41.907 -40.475 9.192 1.00 71.44 750 ALA A CA 1
ATOM 5153 C C . ALA A 1 750 ? -42.788 -39.347 8.604 1.00 71.44 750 ALA A C 1
ATOM 5155 O O . ALA A 1 750 ? -42.560 -38.164 8.869 1.00 71.44 750 ALA A O 1
ATOM 5156 N N . ALA A 1 751 ? -43.804 -39.682 7.803 1.00 78.44 751 ALA A N 1
ATOM 5157 C CA . ALA A 1 751 ? -44.754 -38.699 7.301 1.00 78.44 751 ALA A CA 1
ATOM 5158 C C . ALA A 1 751 ? -45.812 -38.316 8.358 1.00 78.44 751 ALA A C 1
ATOM 5160 O O . ALA A 1 751 ? -46.230 -39.120 9.197 1.00 78.44 751 ALA A O 1
ATOM 5161 N N . VAL A 1 752 ? -46.275 -37.067 8.293 1.00 81.56 752 VAL A N 1
ATOM 5162 C CA . VAL A 1 752 ? -47.260 -36.485 9.217 1.00 81.56 752 VAL A CA 1
ATOM 5163 C C . VAL A 1 752 ? -48.503 -36.095 8.425 1.00 81.56 752 VAL A C 1
ATOM 5165 O O . VAL A 1 752 ? -48.415 -35.348 7.459 1.00 81.56 752 VAL A O 1
ATOM 5168 N N . ALA A 1 753 ? -49.674 -36.587 8.815 1.00 82.56 753 ALA A N 1
ATOM 5169 C CA . ALA A 1 753 ? -50.965 -36.308 8.194 1.00 82.56 753 ALA A CA 1
ATOM 5170 C C . ALA A 1 753 ? -51.995 -35.910 9.265 1.00 82.56 753 ALA A C 1
ATOM 5172 O O . ALA A 1 753 ? -52.487 -36.745 10.021 1.00 82.56 753 ALA A O 1
ATOM 5173 N N . VAL A 1 754 ? -52.357 -34.631 9.341 1.00 78.44 754 VAL A N 1
ATOM 5174 C CA . VAL A 1 754 ? -53.241 -34.083 10.383 1.00 78.44 754 VAL A CA 1
ATOM 5175 C C . VAL A 1 754 ? -54.398 -33.326 9.734 1.00 78.44 754 VAL A C 1
ATOM 5177 O O . VAL A 1 754 ? -54.238 -32.200 9.288 1.00 78.44 754 VAL A O 1
ATOM 5180 N N . GLY A 1 755 ? -55.582 -33.931 9.665 1.00 75.38 755 GLY A N 1
ATOM 5181 C CA . GLY A 1 755 ? -56.790 -33.380 9.039 1.00 75.38 755 GLY A CA 1
ATOM 5182 C C . GLY A 1 755 ? -57.612 -34.444 8.300 1.00 75.38 755 GLY A C 1
ATOM 5183 O O . GLY A 1 755 ? -57.120 -35.520 7.969 1.00 75.38 755 GLY A O 1
ATOM 5184 N N . LYS A 1 756 ? -58.900 -34.185 8.035 1.00 77.12 756 LYS A N 1
ATOM 5185 C CA . LYS A 1 756 ? -59.753 -35.115 7.264 1.00 77.12 756 LYS A CA 1
ATOM 5186 C C . LYS A 1 756 ? -59.187 -35.268 5.840 1.00 77.12 756 LYS A C 1
ATOM 5188 O O . LYS A 1 756 ? -59.006 -34.262 5.169 1.00 77.12 756 LYS A O 1
ATOM 5193 N N . ASN A 1 757 ? -58.926 -36.496 5.380 1.00 81.12 757 ASN A N 1
ATOM 5194 C CA . ASN A 1 757 ? -58.254 -36.797 4.098 1.00 81.12 757 ASN A CA 1
ATOM 5195 C C . ASN A 1 757 ? -56.834 -36.189 3.918 1.00 81.12 757 ASN A C 1
ATOM 5197 O O . ASN A 1 757 ? -56.381 -36.043 2.787 1.00 81.12 757 ASN A O 1
ATOM 5201 N N . ALA A 1 758 ? -56.121 -35.813 4.985 1.00 85.00 758 ALA A N 1
ATOM 5202 C CA . ALA A 1 758 ? -54.736 -35.344 4.854 1.00 85.00 758 ALA A CA 1
ATOM 5203 C C . ALA A 1 758 ? -53.792 -36.499 4.455 1.00 85.00 758 ALA A C 1
ATOM 5205 O O . ALA A 1 758 ? -53.891 -37.579 5.033 1.00 85.00 758 ALA A O 1
ATOM 5206 N N . GLY A 1 759 ? -52.891 -36.316 3.487 1.00 79.19 759 GLY A N 1
ATOM 5207 C CA . GLY A 1 759 ? -51.928 -37.338 3.054 1.00 79.19 759 GLY A CA 1
ATOM 5208 C C . GLY A 1 759 ? -52.587 -38.644 2.594 1.00 79.19 759 GLY A C 1
ATOM 5209 O O . GLY A 1 759 ? -52.012 -39.718 2.754 1.00 79.19 759 GLY A O 1
ATOM 5210 N N . LYS A 1 760 ? -53.848 -38.589 2.143 1.00 81.12 760 LYS A N 1
ATOM 5211 C CA . LYS A 1 760 ? -54.737 -39.758 2.081 1.00 81.12 760 LYS A CA 1
ATOM 5212 C C . LYS A 1 760 ? -54.224 -40.864 1.172 1.00 81.12 760 LYS A C 1
ATOM 5214 O O . LYS A 1 760 ? -54.390 -42.034 1.520 1.00 81.12 760 LYS A O 1
ATOM 5219 N N . THR A 1 761 ? -53.667 -40.509 0.016 1.00 79.62 761 THR A N 1
ATOM 5220 C CA . THR A 1 761 ? -53.130 -41.455 -0.967 1.00 79.62 761 THR A CA 1
ATOM 5221 C C . THR A 1 761 ? -51.733 -41.039 -1.419 1.00 79.62 761 THR A C 1
ATOM 5223 O O . THR A 1 761 ? -51.559 -39.951 -1.954 1.00 79.62 761 THR A O 1
ATOM 5226 N N . GLY A 1 762 ? -50.742 -41.915 -1.236 1.00 78.38 762 GLY A N 1
ATOM 5227 C CA . GLY A 1 762 ? -49.394 -41.742 -1.795 1.00 78.38 762 GLY A CA 1
ATOM 5228 C C . GLY A 1 762 ? -48.589 -40.606 -1.161 1.00 78.38 762 GLY A C 1
ATOM 5229 O O . GLY A 1 762 ? -47.967 -39.829 -1.880 1.00 78.38 762 GLY A O 1
ATOM 5230 N N . GLN A 1 763 ? -48.618 -40.479 0.168 1.00 83.31 763 GLN A N 1
ATOM 5231 C CA . GLN A 1 763 ? -47.792 -39.501 0.877 1.00 83.31 763 GLN A CA 1
ATOM 5232 C C . GLN A 1 763 ? -46.345 -40.008 0.958 1.00 83.31 763 GLN A C 1
ATOM 5234 O O . GLN A 1 763 ? -46.098 -41.083 1.493 1.00 83.31 763 GLN A O 1
ATOM 5239 N N . GLY A 1 764 ? -45.385 -39.258 0.422 1.00 80.81 764 GLY A N 1
ATOM 5240 C CA . GLY A 1 764 ? -43.968 -39.621 0.446 1.00 80.81 764 GLY A CA 1
ATOM 5241 C C . GLY A 1 764 ? -43.338 -39.540 1.843 1.00 80.81 764 GLY A C 1
ATOM 5242 O O . GLY A 1 764 ? -43.869 -38.891 2.740 1.00 80.81 764 GLY A O 1
ATOM 5243 N N . ALA A 1 765 ? -42.180 -40.181 2.024 1.00 79.19 765 ALA A N 1
ATOM 5244 C CA . ALA A 1 765 ? -41.445 -40.174 3.294 1.00 79.19 765 ALA A CA 1
ATOM 5245 C C . ALA A 1 765 ? -41.054 -38.747 3.735 1.00 79.19 765 ALA A C 1
ATOM 5247 O O . ALA A 1 765 ? -40.742 -37.897 2.894 1.00 79.19 765 ALA A O 1
ATOM 5248 N N . ASN A 1 766 ? -41.069 -38.478 5.044 1.00 80.00 766 ASN A N 1
ATOM 5249 C CA . ASN A 1 766 ? -40.843 -37.155 5.658 1.00 80.00 766 ASN A CA 1
ATOM 5250 C C . ASN A 1 766 ? -41.782 -36.030 5.173 1.00 80.00 766 ASN A C 1
ATOM 5252 O O . ASN A 1 766 ? -41.488 -34.851 5.373 1.00 80.00 766 ASN A O 1
ATOM 5256 N N . ALA A 1 767 ? -42.878 -36.354 4.482 1.00 82.25 767 ALA A N 1
ATOM 5257 C CA . ALA A 1 767 ? -43.823 -35.348 4.018 1.00 82.25 767 ALA A CA 1
ATOM 5258 C C . ALA A 1 767 ? -44.833 -34.995 5.121 1.00 82.25 767 ALA A C 1
ATOM 5260 O O . ALA A 1 767 ? -45.287 -35.857 5.871 1.00 82.25 767 ALA A O 1
ATOM 5261 N N . VAL A 1 768 ? -45.211 -33.722 5.210 1.00 85.31 768 VAL A N 1
ATOM 5262 C CA . VAL A 1 768 ? -46.126 -33.200 6.232 1.00 85.31 768 VAL A CA 1
ATOM 5263 C C . VAL A 1 768 ? -47.368 -32.652 5.536 1.00 85.31 768 VAL A C 1
ATOM 5265 O O . VAL A 1 768 ? -47.260 -31.768 4.702 1.00 85.31 768 VAL A O 1
ATOM 5268 N N . ALA A 1 769 ? -48.554 -33.168 5.833 1.00 86.00 769 ALA A N 1
ATOM 5269 C CA . ALA A 1 769 ? -49.847 -32.686 5.355 1.00 86.00 769 ALA A CA 1
ATOM 5270 C C . ALA A 1 769 ? -50.711 -32.299 6.554 1.00 86.00 769 ALA A C 1
ATOM 5272 O O . ALA A 1 769 ? -51.090 -33.154 7.349 1.00 86.00 769 ALA A O 1
ATOM 5273 N N . ILE A 1 770 ? -51.050 -31.022 6.694 1.00 82.75 770 ILE A N 1
ATOM 5274 C CA . ILE A 1 770 ? -51.815 -30.498 7.826 1.00 82.75 770 ILE A CA 1
ATOM 5275 C C . ILE A 1 770 ? -53.003 -29.707 7.282 1.00 82.75 770 ILE A C 1
ATOM 5277 O O . ILE A 1 770 ? -52.834 -28.624 6.736 1.00 82.75 770 ILE A O 1
ATOM 5281 N N . GLY A 1 771 ? -54.216 -30.239 7.401 1.00 80.38 771 GLY A N 1
ATOM 5282 C CA . GLY A 1 771 ? -55.429 -29.608 6.892 1.00 80.38 771 GLY A CA 1
ATOM 5283 C C . GLY A 1 771 ? -56.422 -30.561 6.226 1.00 80.38 771 GLY A C 1
ATOM 5284 O O . GLY A 1 771 ? -56.109 -31.716 5.943 1.00 80.38 771 GLY A O 1
ATOM 5285 N N . ASN A 1 772 ? -57.649 -30.100 5.967 1.00 80.44 772 ASN A N 1
ATOM 5286 C CA . ASN A 1 772 ? -58.657 -30.919 5.281 1.00 80.44 772 ASN A CA 1
ATOM 5287 C C . ASN A 1 772 ? -58.283 -31.074 3.797 1.00 80.44 772 ASN A C 1
ATOM 5289 O O . ASN A 1 772 ? -58.276 -30.089 3.068 1.00 80.44 772 ASN A O 1
ATOM 5293 N N . SER A 1 773 ? -58.022 -32.307 3.350 1.00 85.81 773 SER A N 1
ATOM 5294 C CA . SER A 1 773 ? -57.540 -32.646 1.996 1.00 85.81 773 SER A CA 1
ATOM 5295 C C . SER A 1 773 ? -56.160 -32.044 1.638 1.00 85.81 773 SER A C 1
ATOM 5297 O O . SER A 1 773 ? -55.873 -31.763 0.474 1.00 85.81 773 SER A O 1
ATOM 5299 N N . ALA A 1 774 ? -55.284 -31.828 2.630 1.00 86.31 774 ALA A N 1
ATOM 5300 C CA . ALA A 1 774 ? -53.864 -31.508 2.417 1.00 86.31 774 ALA A CA 1
ATOM 5301 C C . ALA A 1 774 ? -53.112 -32.739 1.886 1.00 86.31 774 ALA A C 1
ATOM 5303 O O . ALA A 1 774 ? -53.180 -33.783 2.517 1.00 86.31 774 ALA A O 1
ATOM 5304 N N . GLY A 1 775 ? -52.389 -32.657 0.771 1.00 78.94 775 GLY A N 1
ATOM 5305 C CA . GLY A 1 775 ? -51.646 -33.788 0.201 1.00 78.94 775 GLY A CA 1
ATOM 5306 C C . GLY A 1 775 ? -52.523 -35.008 -0.111 1.00 78.94 775 GLY A C 1
ATOM 5307 O O . GLY A 1 775 ? -52.067 -36.138 0.033 1.00 78.94 775 GLY A O 1
ATOM 5308 N N . ASP A 1 776 ? -53.796 -34.791 -0.458 1.00 81.75 776 ASP A N 1
ATOM 5309 C CA . ASP A 1 776 ? -54.816 -35.838 -0.636 1.00 81.75 776 ASP A CA 1
ATOM 5310 C C . ASP A 1 776 ? -54.383 -36.915 -1.654 1.00 81.75 776 ASP A C 1
ATOM 5312 O O . ASP A 1 776 ? -54.633 -38.103 -1.442 1.00 81.75 776 ASP A O 1
ATOM 5316 N N . LEU A 1 777 ? -53.672 -36.521 -2.720 1.00 80.75 777 LEU A N 1
ATOM 5317 C CA . LEU A 1 777 ? -53.167 -37.397 -3.784 1.00 80.75 777 LEU A CA 1
ATOM 5318 C C . LEU A 1 777 ? -51.695 -37.114 -4.113 1.00 80.75 777 LEU A C 1
ATOM 5320 O O . LEU A 1 777 ? -51.359 -36.032 -4.592 1.00 80.75 777 LEU A O 1
ATOM 5324 N N . ASN A 1 778 ? -50.855 -38.140 -3.960 1.00 80.12 778 ASN A N 1
ATOM 5325 C CA . ASN A 1 778 ? -49.454 -38.202 -4.385 1.00 80.12 778 ASN A CA 1
ATOM 5326 C C . ASN A 1 778 ? -48.606 -37.027 -3.879 1.00 80.12 778 ASN A C 1
ATOM 5328 O O . ASN A 1 778 ? -48.009 -36.294 -4.665 1.00 80.12 778 ASN A O 1
ATOM 5332 N N . GLN A 1 779 ? -48.563 -36.834 -2.561 1.00 82.56 779 GLN A N 1
ATOM 5333 C CA . GLN A 1 779 ? -47.681 -35.838 -1.964 1.00 82.56 779 GLN A CA 1
ATOM 5334 C C . GLN A 1 779 ? -46.217 -36.293 -2.061 1.00 82.56 779 GLN A C 1
ATOM 5336 O O . GLN A 1 779 ? -45.852 -37.341 -1.533 1.00 82.56 779 GLN A O 1
ATOM 5341 N N . THR A 1 780 ? -45.356 -35.486 -2.678 1.00 85.06 780 THR A N 1
ATOM 5342 C CA . THR A 1 780 ? -43.928 -35.803 -2.840 1.00 85.06 780 THR A CA 1
ATOM 5343 C C . THR A 1 780 ? -43.180 -35.854 -1.497 1.00 85.06 780 THR A C 1
ATOM 5345 O O . THR A 1 780 ? -43.444 -35.061 -0.591 1.00 85.06 780 THR A O 1
ATOM 5348 N N . ALA A 1 781 ? -42.228 -36.785 -1.356 1.00 83.50 781 ALA A N 1
ATOM 5349 C CA . ALA A 1 781 ? -41.408 -36.963 -0.150 1.00 83.50 781 ALA A CA 1
ATOM 5350 C C . ALA A 1 781 ? -40.642 -35.680 0.221 1.00 83.50 781 ALA A C 1
ATOM 5352 O O . ALA A 1 781 ? -40.033 -35.076 -0.656 1.00 83.50 781 ALA A O 1
ATOM 5353 N N . GLY A 1 782 ? -40.652 -35.285 1.499 1.00 77.50 782 GLY A N 1
ATOM 5354 C CA . GLY A 1 782 ? -40.008 -34.059 2.003 1.00 77.50 782 GLY A CA 1
ATOM 5355 C C . GLY A 1 782 ? -40.772 -32.751 1.747 1.00 77.50 782 GLY A C 1
ATOM 5356 O O . GLY A 1 782 ? -40.232 -31.675 1.987 1.00 77.50 782 GLY A O 1
ATOM 5357 N N . SER A 1 783 ? -42.011 -32.813 1.249 1.00 84.12 783 SER A N 1
ATOM 5358 C CA . SER A 1 783 ? -42.867 -31.629 1.080 1.00 84.12 783 SER A CA 1
ATOM 5359 C C . SER A 1 783 ? -43.729 -31.350 2.315 1.00 84.12 783 SER A C 1
ATOM 5361 O O . SER A 1 783 ? -44.116 -32.271 3.034 1.00 84.12 783 SER A O 1
ATOM 5363 N N . ILE A 1 784 ? -44.088 -30.084 2.534 1.00 84.56 784 ILE A N 1
ATOM 5364 C CA . ILE A 1 784 ? -45.002 -29.645 3.595 1.00 84.56 784 ILE A CA 1
ATOM 5365 C C . ILE A 1 784 ? -46.228 -29.002 2.938 1.00 84.56 784 ILE A C 1
ATOM 5367 O O . ILE A 1 784 ? -46.098 -28.070 2.155 1.00 84.56 784 ILE A O 1
ATOM 5371 N N . VAL A 1 785 ? -47.428 -29.480 3.249 1.00 82.00 785 VAL A N 1
ATOM 5372 C CA . VAL A 1 785 ? -48.703 -28.983 2.728 1.00 82.00 785 VAL A CA 1
ATOM 5373 C C . VAL A 1 785 ? -49.582 -28.570 3.901 1.00 82.00 785 VAL A C 1
ATOM 5375 O O . VAL A 1 785 ? -49.960 -29.415 4.707 1.00 82.00 785 VAL A O 1
ATOM 5378 N N . VAL A 1 786 ? -49.948 -27.293 3.988 1.00 84.31 786 VAL A N 1
ATOM 5379 C CA . VAL A 1 786 ? -50.864 -26.766 5.008 1.00 84.31 786 VAL A CA 1
ATOM 5380 C C . VAL A 1 786 ? -52.142 -26.263 4.334 1.00 84.31 786 VAL A C 1
ATOM 5382 O O . VAL A 1 786 ? -52.126 -25.268 3.619 1.00 84.31 786 VAL A O 1
ATOM 5385 N N . ASN A 1 787 ? -53.265 -26.953 4.529 1.00 77.12 787 ASN A N 1
ATOM 5386 C CA . ASN A 1 787 ? -54.499 -26.706 3.780 1.00 77.12 787 ASN A CA 1
ATOM 5387 C C . ASN A 1 787 ? -55.704 -26.399 4.683 1.00 77.12 787 ASN A C 1
ATOM 5389 O O . ASN A 1 787 ? -56.364 -27.287 5.230 1.00 77.12 787 ASN A O 1
ATOM 5393 N N . ALA A 1 788 ? -56.041 -25.122 4.786 1.00 69.38 788 ALA A N 1
ATOM 5394 C CA . ALA A 1 788 ? -57.235 -24.645 5.470 1.00 69.38 788 ALA A CA 1
ATOM 5395 C C . ALA A 1 788 ? -58.405 -24.338 4.511 1.00 69.38 788 ALA A C 1
ATOM 5397 O O . ALA A 1 788 ? -59.483 -23.982 4.987 1.00 69.38 788 ALA A O 1
ATOM 5398 N N . SER A 1 789 ? -58.238 -24.482 3.187 1.00 73.69 789 SER A N 1
ATOM 5399 C CA . SER A 1 789 ? -59.265 -24.134 2.187 1.00 73.69 789 SER A CA 1
ATOM 5400 C C . SER A 1 789 ? -60.401 -25.156 2.097 1.00 73.69 789 SER A C 1
ATOM 5402 O O . SER A 1 789 ? -61.521 -24.821 1.709 1.00 73.69 789 SER A O 1
ATOM 5404 N N . GLY A 1 790 ? -60.137 -26.406 2.487 1.00 68.25 790 GLY A N 1
ATOM 5405 C CA . GLY A 1 790 ? -61.105 -27.505 2.450 1.00 68.25 790 GLY A CA 1
ATOM 5406 C C . GLY A 1 790 ? -61.310 -28.139 1.068 1.00 68.25 790 GLY A C 1
ATOM 5407 O O . GLY A 1 790 ? -62.105 -29.077 0.964 1.00 68.25 790 GLY A O 1
ATOM 5408 N N . LEU A 1 791 ? -60.598 -27.671 0.037 1.00 76.38 791 LEU A N 1
ATOM 5409 C CA . LEU A 1 791 ? -60.467 -28.306 -1.282 1.00 76.38 791 LEU A CA 1
ATOM 5410 C C . LEU A 1 791 ? -59.106 -29.018 -1.382 1.00 76.38 791 LEU A C 1
ATOM 5412 O O . LEU A 1 791 ? -58.193 -28.611 -0.679 1.00 76.38 791 LEU A O 1
ATOM 5416 N N . PRO A 1 792 ? -58.914 -30.057 -2.217 1.00 80.62 792 PRO A N 1
ATOM 5417 C CA . PRO A 1 792 ? -57.629 -30.760 -2.291 1.00 80.62 792 PRO A CA 1
ATOM 5418 C C . PRO A 1 792 ? -56.459 -29.857 -2.716 1.00 80.62 792 PRO A C 1
ATOM 5420 O O . PRO A 1 792 ? -56.536 -29.198 -3.751 1.00 80.62 792 PRO A O 1
ATOM 5423 N N . LEU A 1 793 ? -55.356 -29.891 -1.960 1.00 80.38 793 LEU A N 1
ATOM 5424 C CA . LEU A 1 793 ? -54.093 -29.209 -2.277 1.00 80.38 793 LEU A CA 1
ATOM 5425 C C . LEU A 1 793 ? -52.965 -30.238 -2.250 1.00 80.38 793 LEU A C 1
ATOM 5427 O O . LEU A 1 793 ? -52.713 -30.814 -1.199 1.00 80.38 793 LEU A O 1
ATOM 5431 N N . ASN A 1 794 ? -52.281 -30.467 -3.371 1.00 80.88 794 ASN A N 1
ATOM 5432 C CA . ASN A 1 794 ? -51.217 -31.473 -3.481 1.00 80.88 794 ASN A CA 1
ATOM 5433 C C . ASN A 1 794 ? -49.861 -30.815 -3.761 1.00 80.88 794 ASN A C 1
ATOM 5435 O O . ASN A 1 794 ? -49.810 -29.777 -4.417 1.00 80.88 794 ASN A O 1
ATOM 5439 N N . ALA A 1 795 ? -48.778 -31.444 -3.295 1.00 79.25 795 ALA A N 1
ATOM 5440 C CA . ALA A 1 795 ? -47.403 -31.016 -3.552 1.00 79.25 795 ALA A CA 1
ATOM 5441 C C . ALA A 1 795 ? -46.760 -31.917 -4.621 1.00 79.25 795 ALA A C 1
ATOM 5443 O O . ALA A 1 795 ? -46.283 -33.002 -4.275 1.00 79.25 795 ALA A O 1
ATOM 5444 N N . PRO A 1 796 ? -46.759 -31.509 -5.905 1.00 75.50 796 PRO A N 1
ATOM 5445 C CA . PRO A 1 796 ? -46.150 -32.297 -6.975 1.00 75.50 796 PRO A CA 1
ATOM 5446 C C . PRO A 1 796 ? -44.618 -32.364 -6.851 1.00 75.50 796 PRO A C 1
ATOM 5448 O O . PRO A 1 796 ? -44.015 -33.342 -7.284 1.00 75.50 796 PRO A O 1
ATOM 5451 N N . GLU A 1 797 ? -43.984 -31.386 -6.198 1.00 80.25 797 GLU A N 1
ATOM 5452 C CA . GLU A 1 797 ? -42.532 -31.319 -5.968 1.00 80.25 797 GLU A CA 1
ATOM 5453 C C . GLU A 1 797 ? -42.204 -31.034 -4.490 1.00 80.25 797 GLU A C 1
ATOM 5455 O O . GLU A 1 797 ? -43.085 -30.657 -3.713 1.00 80.25 797 GLU A O 1
ATOM 5460 N N . GLN A 1 798 ? -40.937 -31.202 -4.088 1.00 76.75 798 GLN A N 1
ATOM 5461 C CA . GLN A 1 798 ? -40.461 -30.835 -2.747 1.00 76.75 798 GLN A CA 1
ATOM 5462 C C . GLN A 1 798 ? -40.633 -29.330 -2.496 1.00 76.75 798 GLN A C 1
ATOM 5464 O O . GLN A 1 798 ? -40.177 -28.513 -3.286 1.00 76.75 798 GLN A O 1
ATOM 5469 N N . GLY A 1 799 ? -41.292 -28.956 -1.397 1.00 71.88 799 GLY A N 1
ATOM 5470 C CA . GLY A 1 799 ? -41.552 -27.552 -1.062 1.00 71.88 799 GLY A CA 1
ATOM 5471 C C . GLY A 1 799 ? -42.653 -27.366 -0.017 1.00 71.88 799 GLY A C 1
ATOM 5472 O O . GLY A 1 799 ? -43.247 -28.346 0.440 1.00 71.88 799 GLY A O 1
ATOM 5473 N N . LEU A 1 800 ? -42.918 -26.108 0.357 1.00 79.75 800 LEU A N 1
ATOM 5474 C CA . LEU A 1 800 ? -43.994 -25.701 1.269 1.00 79.75 800 LEU A CA 1
ATOM 5475 C C . LEU A 1 800 ? -45.184 -25.141 0.472 1.00 79.75 800 LEU A C 1
ATOM 5477 O O . LEU A 1 800 ? -45.046 -24.141 -0.226 1.00 79.75 800 LEU A O 1
ATOM 5481 N N . TYR A 1 801 ? -46.356 -25.752 0.613 1.00 75.25 801 TYR A N 1
ATOM 5482 C CA . TYR A 1 801 ? -47.592 -25.385 -0.079 1.00 75.25 801 TYR A CA 1
ATOM 5483 C C . TYR A 1 801 ? -48.657 -25.011 0.955 1.00 75.25 801 TYR A C 1
ATOM 5485 O O . TYR A 1 801 ? -48.933 -25.803 1.853 1.00 75.25 801 TYR A O 1
ATOM 5493 N N . VAL A 1 802 ? -49.266 -23.825 0.846 1.00 77.31 802 VAL A N 1
ATOM 5494 C CA . VAL A 1 802 ? -50.259 -23.328 1.818 1.00 77.31 802 VAL A CA 1
ATOM 5495 C C . VAL A 1 802 ? -51.493 -22.770 1.097 1.00 77.31 802 VAL A C 1
ATOM 5497 O O . VAL A 1 802 ? -51.338 -21.932 0.213 1.00 77.31 802 VAL A O 1
ATOM 5500 N N . ASP A 1 803 ? -52.709 -23.202 1.464 1.00 69.12 803 ASP A N 1
ATOM 5501 C CA . ASP A 1 803 ? -53.975 -22.713 0.873 1.00 69.12 803 ASP A CA 1
ATOM 5502 C C . ASP A 1 803 ? -55.098 -22.544 1.924 1.00 69.12 803 ASP A C 1
ATOM 5504 O O . ASP A 1 803 ? -55.404 -23.506 2.634 1.00 69.12 803 ASP A O 1
ATOM 5508 N N . PRO A 1 804 ? -55.755 -21.370 2.029 1.00 61.09 804 PRO A N 1
ATOM 5509 C CA . PRO A 1 804 ? -55.363 -20.101 1.418 1.00 61.09 804 PRO A CA 1
ATOM 5510 C C . PRO A 1 804 ? -54.263 -19.412 2.239 1.00 61.09 804 PRO A C 1
ATOM 5512 O O . PRO A 1 804 ? -54.321 -19.384 3.467 1.00 61.09 804 PRO A O 1
ATOM 5515 N N . ILE A 1 805 ? -53.309 -18.755 1.575 1.00 60.88 805 ILE A N 1
ATOM 5516 C CA . ILE A 1 805 ? -52.575 -17.636 2.187 1.00 60.88 805 ILE A CA 1
ATOM 5517 C C . ILE A 1 805 ? -53.502 -16.417 2.106 1.00 60.88 805 ILE A C 1
ATOM 5519 O O . ILE A 1 805 ? -54.069 -16.135 1.047 1.00 60.88 805 ILE A O 1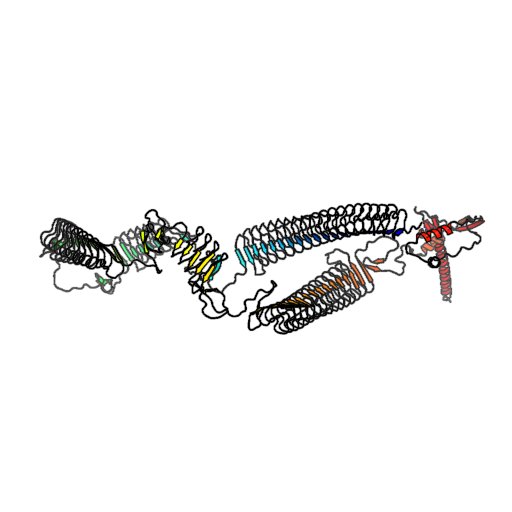
ATOM 5523 N N . ARG A 1 806 ? -53.721 -15.704 3.216 1.00 54.34 806 ARG A N 1
ATOM 5524 C CA . ARG A 1 806 ? -54.692 -14.598 3.285 1.00 54.34 806 ARG A CA 1
ATOM 5525 C C . ARG A 1 806 ? -54.319 -13.464 2.316 1.00 54.34 806 ARG A C 1
ATOM 5527 O O . ARG A 1 806 ? -53.514 -12.606 2.654 1.00 54.34 806 ARG A O 1
ATOM 5534 N N . ASN A 1 807 ? -54.954 -13.410 1.144 1.00 55.03 807 ASN A N 1
ATOM 5535 C CA . ASN A 1 807 ? -54.810 -12.304 0.194 1.00 55.03 807 ASN A CA 1
ATOM 5536 C C . ASN A 1 807 ? -55.761 -11.155 0.567 1.00 55.03 807 ASN A C 1
ATOM 5538 O O . ASN A 1 807 ? -56.905 -11.090 0.110 1.00 55.03 807 ASN A O 1
ATOM 5542 N N . ALA A 1 808 ? -55.303 -10.256 1.437 1.00 48.22 808 ALA A N 1
ATOM 5543 C CA . ALA A 1 808 ? -56.023 -9.033 1.775 1.00 48.22 808 ALA A CA 1
ATOM 5544 C C . ALA A 1 808 ? -55.867 -7.983 0.653 1.00 48.22 808 ALA A C 1
ATOM 5546 O O . ALA A 1 808 ? -55.151 -7.004 0.799 1.00 48.22 808 ALA A O 1
ATOM 5547 N N . GLY A 1 809 ? -56.537 -8.228 -0.477 1.00 53.53 809 GLY A N 1
ATOM 5548 C CA . GLY A 1 809 ? -56.983 -7.237 -1.462 1.00 53.53 809 GLY A CA 1
ATOM 5549 C C . GLY A 1 809 ? -56.003 -6.145 -1.914 1.00 53.53 809 GLY A C 1
ATOM 5550 O O . GLY A 1 809 ? -56.208 -4.996 -1.550 1.00 53.53 809 GLY A O 1
ATOM 5551 N N . ALA A 1 810 ? -55.037 -6.477 -2.779 1.00 40.69 810 ALA A N 1
ATOM 5552 C CA . ALA A 1 810 ? -54.600 -5.683 -3.947 1.00 40.69 810 ALA A CA 1
ATOM 5553 C C . ALA A 1 810 ? -53.375 -6.344 -4.614 1.00 40.69 810 ALA A C 1
ATOM 5555 O O . ALA A 1 810 ? -52.413 -6.721 -3.954 1.00 40.69 810 ALA A O 1
ATOM 5556 N N . THR A 1 811 ? -53.411 -6.481 -5.938 1.00 41.75 811 THR A N 1
ATOM 5557 C CA . THR A 1 811 ? -52.269 -6.815 -6.812 1.00 41.75 811 THR A CA 1
ATOM 5558 C C . THR A 1 811 ? -51.233 -5.674 -6.832 1.00 41.75 811 THR A C 1
ATOM 5560 O O . THR A 1 811 ? -51.698 -4.534 -6.908 1.00 41.75 811 THR A O 1
ATOM 5563 N N . PRO A 1 812 ? -49.896 -5.893 -6.901 1.00 46.50 812 PRO A N 1
ATOM 5564 C CA . PRO A 1 812 ? -49.095 -7.124 -6.820 1.00 46.50 812 PRO A CA 1
ATOM 5565 C C . PRO A 1 812 ? -48.113 -7.092 -5.619 1.00 46.50 812 PRO A C 1
ATOM 5567 O O . PRO A 1 812 ? -47.186 -6.291 -5.604 1.00 46.50 812 PRO A O 1
ATOM 5570 N N . ASN A 1 813 ? -48.264 -7.969 -4.622 1.00 51.38 813 ASN A N 1
ATOM 5571 C CA . ASN A 1 813 ? -47.433 -7.934 -3.407 1.00 51.38 813 ASN A CA 1
ATOM 5572 C C . ASN A 1 813 ? -46.611 -9.218 -3.224 1.00 51.38 813 ASN A C 1
ATOM 5574 O O . ASN A 1 813 ? -47.126 -10.321 -3.419 1.00 51.38 813 ASN A O 1
ATOM 5578 N N . ALA A 1 814 ? -45.344 -9.059 -2.828 1.00 53.94 814 ALA A N 1
ATOM 5579 C CA . ALA A 1 814 ? -44.435 -10.143 -2.463 1.00 53.94 814 ALA A CA 1
ATOM 5580 C C . ALA A 1 814 ? -44.696 -10.641 -1.031 1.00 53.94 814 ALA A C 1
ATOM 5582 O O . ALA A 1 814 ? -45.185 -9.902 -0.174 1.00 53.94 814 ALA A O 1
ATOM 5583 N N . LEU A 1 815 ? -44.355 -11.908 -0.791 1.00 59.38 815 LEU A N 1
ATOM 5584 C CA . LEU A 1 815 ? -44.392 -12.547 0.521 1.00 59.38 815 LEU A CA 1
ATOM 5585 C C . LEU A 1 815 ? -43.219 -12.018 1.366 1.00 59.38 815 LEU A C 1
ATOM 5587 O O . LEU A 1 815 ? -42.071 -12.174 0.949 1.00 59.38 815 LEU A O 1
ATOM 5591 N N . TYR A 1 816 ? -43.463 -11.439 2.543 1.00 56.59 816 TYR A N 1
ATOM 5592 C CA . TYR A 1 816 ? -42.387 -11.143 3.499 1.00 56.59 816 TYR A CA 1
ATOM 5593 C C . TYR A 1 816 ? -42.748 -11.588 4.914 1.00 56.59 816 TYR A C 1
ATOM 5595 O O . TYR A 1 816 ? -43.918 -11.723 5.276 1.00 56.59 816 TYR A O 1
ATOM 5603 N N . TYR A 1 817 ? -41.703 -11.858 5.696 1.00 53.56 817 TYR A N 1
ATOM 5604 C CA . TYR A 1 817 ? -41.812 -12.189 7.108 1.00 53.56 817 TYR A CA 1
ATOM 5605 C C . TYR A 1 817 ? -41.864 -10.893 7.912 1.00 53.56 817 TYR A C 1
ATOM 5607 O O . TYR A 1 817 ? -40.868 -10.173 8.011 1.00 53.56 817 TYR A O 1
ATOM 5615 N N . ASP A 1 818 ? -43.035 -10.584 8.451 1.00 54.28 818 ASP A N 1
ATOM 5616 C CA . ASP A 1 818 ? -43.225 -9.453 9.344 1.00 54.28 818 ASP A CA 1
ATOM 5617 C C . ASP A 1 818 ? -42.512 -9.757 10.669 1.00 54.28 818 ASP A C 1
ATOM 5619 O O . ASP A 1 818 ? -42.898 -10.657 11.416 1.00 54.28 818 ASP A O 1
ATOM 5623 N N . THR A 1 819 ? -41.418 -9.049 10.953 1.00 45.53 819 THR A N 1
ATOM 5624 C CA . THR A 1 819 ? -40.596 -9.298 12.146 1.00 45.53 819 THR A CA 1
ATOM 5625 C C . THR A 1 819 ? -41.245 -8.795 13.431 1.00 45.53 819 THR A C 1
ATOM 5627 O O . THR A 1 819 ? -40.795 -9.193 14.512 1.00 45.53 819 THR A O 1
ATOM 5630 N N . GLU A 1 820 ? -42.292 -7.979 13.333 1.00 49.69 820 GLU A N 1
ATOM 5631 C CA . GLU A 1 820 ? -43.047 -7.435 14.458 1.00 49.69 820 GLU A CA 1
ATOM 5632 C C . GLU A 1 820 ? -44.234 -8.347 14.799 1.00 49.69 820 GLU A C 1
ATOM 5634 O O . GLU A 1 820 ? -44.410 -8.715 15.960 1.00 49.69 820 GLU A O 1
ATOM 5639 N N . LEU A 1 821 ? -44.971 -8.818 13.787 1.00 50.00 821 LEU A N 1
ATOM 5640 C CA . LEU A 1 821 ? -46.098 -9.750 13.945 1.00 50.00 821 LEU A CA 1
ATOM 5641 C C . LEU A 1 821 ? -45.696 -11.233 13.923 1.00 50.00 821 LEU A C 1
ATOM 5643 O O . LEU A 1 821 ? -46.508 -12.090 14.266 1.00 50.00 821 LEU A O 1
ATOM 5647 N N . LYS A 1 822 ? -44.450 -11.544 13.543 1.00 48.06 822 LYS A N 1
ATOM 5648 C CA . LYS A 1 822 ? -43.921 -12.909 13.349 1.00 48.06 822 LYS A CA 1
ATOM 5649 C C . LYS A 1 822 ? -44.765 -13.752 12.376 1.00 48.06 822 LYS A C 1
ATOM 5651 O O . LYS A 1 822 ? -44.854 -14.969 12.528 1.00 48.06 822 LYS A O 1
ATOM 5656 N N . GLU A 1 823 ? -45.373 -13.120 11.371 1.00 45.91 823 GLU A N 1
ATOM 5657 C CA . GLU A 1 823 ? -46.270 -13.752 10.390 1.00 45.91 823 GLU A CA 1
ATOM 5658 C C . GLU A 1 823 ? -45.747 -13.554 8.957 1.00 45.91 823 GLU A C 1
ATOM 5660 O O . GLU A 1 823 ? -45.111 -12.549 8.641 1.00 45.91 823 GLU A O 1
ATOM 5665 N N . VAL A 1 824 ? -46.016 -14.514 8.067 1.00 57.75 824 VAL A N 1
ATOM 5666 C CA . VAL A 1 824 ? -45.760 -14.374 6.627 1.00 57.75 824 VAL A CA 1
ATOM 5667 C C . VAL A 1 824 ? -47.003 -13.774 5.966 1.00 57.75 824 VAL A C 1
ATOM 5669 O O . VAL A 1 824 ? -48.030 -14.444 5.855 1.00 57.75 824 VAL A O 1
ATOM 5672 N N . VAL A 1 825 ? -46.919 -12.512 5.536 1.00 58.66 825 VAL A N 1
ATOM 5673 C CA . VAL A 1 825 ? -48.061 -11.732 5.021 1.00 58.66 825 VAL A CA 1
ATOM 5674 C C . VAL A 1 825 ? -47.772 -11.100 3.654 1.00 58.66 825 VAL A C 1
ATOM 5676 O O . VAL A 1 825 ? -46.623 -10.983 3.230 1.00 58.66 825 VAL A O 1
ATOM 5679 N N . TYR A 1 826 ? -48.836 -10.677 2.961 1.00 59.03 826 TYR A N 1
ATOM 5680 C CA . TYR A 1 826 ? -48.749 -9.769 1.813 1.00 59.03 826 TYR A CA 1
ATOM 5681 C C . TYR A 1 826 ? -48.771 -8.320 2.315 1.00 59.03 826 TYR A C 1
ATOM 5683 O O . TYR A 1 826 ? -49.723 -7.931 2.992 1.00 59.03 826 TYR A O 1
ATOM 5691 N N . GLY A 1 827 ? -47.795 -7.497 1.935 1.00 56.28 827 GLY A N 1
ATOM 5692 C CA . GLY A 1 827 ? -47.856 -6.042 2.137 1.00 56.28 827 GLY A CA 1
ATOM 5693 C C . GLY A 1 827 ? -47.450 -5.287 0.882 1.00 56.28 827 GLY A C 1
ATOM 5694 O O . GLY A 1 827 ? -46.864 -5.874 -0.025 1.00 56.28 827 GLY A O 1
ATOM 5695 N N . ALA A 1 828 ? -47.846 -4.012 0.814 1.00 50.00 828 ALA A N 1
ATOM 5696 C CA . ALA A 1 828 ? -47.700 -3.173 -0.369 1.00 50.00 828 ALA A CA 1
ATOM 5697 C C . ALA A 1 828 ? -46.270 -3.246 -0.913 1.00 50.00 828 ALA A C 1
ATOM 5699 O O . ALA A 1 828 ? -45.329 -2.813 -0.248 1.00 50.00 828 ALA A O 1
ATOM 5700 N N . ALA A 1 829 ? -46.120 -3.756 -2.134 1.00 45.66 829 ALA A N 1
ATOM 5701 C CA . ALA A 1 829 ? -44.957 -3.453 -2.933 1.00 45.66 829 ALA A CA 1
ATOM 5702 C C . ALA A 1 829 ? -44.950 -1.932 -3.094 1.00 45.66 829 ALA A C 1
ATOM 5704 O O . ALA A 1 829 ? -45.748 -1.365 -3.845 1.00 45.66 829 ALA A O 1
ATOM 5705 N N . SER A 1 830 ? -44.070 -1.247 -2.363 1.00 47.69 830 SER A N 1
ATOM 5706 C CA . SER A 1 830 ? -43.511 -0.019 -2.900 1.00 47.69 830 SER A CA 1
ATOM 5707 C C . SER A 1 830 ? -42.980 -0.406 -4.272 1.00 47.69 830 SER A C 1
ATOM 5709 O O . SER A 1 830 ? -42.042 -1.195 -4.368 1.00 47.69 830 SER A O 1
ATOM 5711 N N . VAL A 1 831 ? -43.663 0.060 -5.310 1.00 46.25 831 VAL A N 1
ATOM 5712 C CA . VAL A 1 831 ? -43.187 0.051 -6.685 1.00 46.25 831 VAL A CA 1
ATOM 5713 C C . VAL A 1 831 ? -41.836 0.766 -6.720 1.00 46.25 831 VAL A C 1
ATOM 5715 O O . VAL A 1 831 ? -41.764 1.956 -6.971 1.00 46.25 831 VAL A O 1
ATOM 5718 N N . SER A 1 832 ? -40.759 0.044 -6.447 1.00 41.31 832 SER A N 1
ATOM 5719 C CA . SER A 1 832 ? -39.744 -0.069 -7.471 1.00 41.31 832 SER A CA 1
ATOM 5720 C C . SER A 1 832 ? -40.013 -1.414 -8.121 1.00 41.31 832 SER A C 1
ATOM 5722 O O . SER A 1 832 ? -40.140 -2.437 -7.443 1.00 41.31 832 SER A O 1
ATOM 5724 N N . GLU A 1 833 ? -40.253 -1.406 -9.428 1.00 45.34 833 GLU A N 1
ATOM 5725 C CA . GLU A 1 833 ? -40.302 -2.639 -10.194 1.00 45.34 833 GLU A CA 1
ATOM 5726 C C . GLU A 1 833 ? -39.079 -3.465 -9.802 1.00 45.34 833 GLU A C 1
ATOM 5728 O O . GLU A 1 833 ? -37.939 -3.042 -10.010 1.00 45.34 833 GLU A O 1
ATOM 5733 N N . GLY A 1 834 ? -39.318 -4.630 -9.193 1.00 43.16 834 GLY A N 1
ATOM 5734 C CA . GLY A 1 834 ? -38.297 -5.654 -9.116 1.00 43.16 834 GLY A CA 1
ATOM 5735 C C . GLY A 1 834 ? -37.756 -5.799 -10.527 1.00 43.16 834 GLY A C 1
ATOM 5736 O O . GLY A 1 834 ? -38.525 -6.069 -11.451 1.00 43.16 834 GLY A O 1
ATOM 5737 N N . VAL A 1 835 ? -36.469 -5.497 -10.678 1.00 45.62 835 VAL A N 1
ATOM 5738 C CA . VAL A 1 835 ? -35.719 -5.568 -11.925 1.00 45.62 835 VAL A CA 1
ATOM 5739 C C . VAL A 1 835 ? -35.941 -6.975 -12.475 1.00 45.62 835 VAL A C 1
ATOM 5741 O O . VAL A 1 835 ? -35.318 -7.933 -12.033 1.00 45.62 835 VAL A O 1
ATOM 5744 N N . THR A 1 836 ? -36.921 -7.117 -13.369 1.00 46.50 836 THR A N 1
ATOM 5745 C CA . THR A 1 836 ? -37.194 -8.348 -14.101 1.00 46.50 836 THR A CA 1
ATOM 5746 C C . THR A 1 836 ? -35.924 -8.757 -14.822 1.00 46.50 836 THR A C 1
ATOM 5748 O O . THR A 1 836 ? -35.290 -7.909 -15.458 1.00 46.50 836 THR A O 1
ATOM 5751 N N . ASP A 1 837 ? -35.588 -10.037 -14.656 1.00 44.31 837 ASP A N 1
ATOM 5752 C CA . ASP A 1 837 ? -34.422 -10.756 -15.169 1.00 44.31 837 ASP A CA 1
ATOM 5753 C C . ASP A 1 837 ? -33.941 -10.164 -16.505 1.00 44.31 837 ASP A C 1
ATOM 5755 O O . ASP A 1 837 ? -34.520 -10.393 -17.571 1.00 44.31 837 ASP A O 1
ATOM 5759 N N . GLY A 1 838 ? -32.935 -9.292 -16.419 1.00 37.66 838 GLY A N 1
ATOM 5760 C CA . GLY A 1 838 ? -32.246 -8.755 -17.581 1.00 37.66 838 GLY A CA 1
ATOM 5761 C C . GLY A 1 838 ? -31.397 -9.871 -18.174 1.00 37.66 838 GLY A C 1
ATOM 5762 O O . GLY A 1 838 ? -30.700 -10.572 -17.449 1.00 37.66 838 GLY A O 1
ATOM 5763 N N . GLY A 1 839 ? -31.436 -10.047 -19.494 1.00 45.97 839 GLY A N 1
ATOM 5764 C CA . GLY A 1 839 ? -30.700 -11.102 -20.202 1.00 45.97 839 GLY A CA 1
ATOM 5765 C C . GLY A 1 839 ? -29.166 -11.031 -20.107 1.00 45.97 839 GLY A C 1
ATOM 5766 O O . GLY A 1 839 ? -28.503 -11.809 -20.787 1.00 45.97 839 GLY A O 1
ATOM 5767 N N . CYS A 1 840 ? -28.603 -10.132 -19.291 1.00 41.09 840 CYS A N 1
ATOM 5768 C CA . CYS A 1 840 ? -27.173 -9.953 -19.056 1.00 41.09 840 CYS A CA 1
ATOM 5769 C C . CYS A 1 840 ? -26.898 -9.587 -17.586 1.00 41.09 840 CYS A C 1
ATOM 5771 O O . CYS A 1 840 ? -27.631 -8.827 -16.962 1.00 41.09 840 CYS A O 1
ATOM 5773 N N . VAL A 1 841 ? -25.781 -10.080 -17.050 1.00 40.03 841 VAL A N 1
ATOM 5774 C CA . VAL A 1 841 ? -25.371 -10.001 -15.633 1.00 40.03 841 VAL A CA 1
ATOM 5775 C C . VAL A 1 841 ? -24.889 -8.597 -15.184 1.00 40.03 841 VAL A C 1
ATOM 5777 O O . VAL A 1 841 ? -24.174 -8.495 -14.191 1.00 40.03 841 VAL A O 1
ATOM 5780 N N . SER A 1 842 ? -25.210 -7.514 -15.911 1.00 41.66 842 SER A N 1
ATOM 5781 C CA . SER A 1 842 ? -24.579 -6.186 -15.736 1.00 41.66 842 SER A CA 1
ATOM 5782 C C . SER A 1 842 ? -25.516 -4.992 -15.489 1.00 41.66 842 SER A C 1
ATOM 5784 O O . SER A 1 842 ? -25.042 -3.857 -15.518 1.00 41.66 842 SER A O 1
ATOM 5786 N N . ASP A 1 843 ? -26.811 -5.191 -15.231 1.00 49.28 843 ASP A N 1
ATOM 5787 C CA . ASP A 1 843 ? -27.724 -4.079 -14.909 1.00 49.28 843 ASP A CA 1
ATOM 5788 C C . ASP A 1 843 ? -27.500 -3.577 -13.462 1.00 49.28 843 ASP A C 1
ATOM 5790 O O . ASP A 1 843 ? -27.461 -4.372 -12.520 1.00 49.28 843 ASP A O 1
ATOM 5794 N N . TYR A 1 844 ? -27.388 -2.256 -13.257 1.00 58.25 844 TYR A N 1
ATOM 5795 C CA . TYR A 1 844 ? -27.258 -1.621 -11.932 1.00 58.25 844 TYR A CA 1
ATOM 5796 C C . TYR A 1 844 ? -28.348 -0.549 -11.706 1.00 58.25 844 TYR A C 1
ATOM 5798 O O . TYR A 1 844 ? -28.926 -0.005 -12.652 1.00 58.25 844 TYR A O 1
ATOM 5806 N N . LEU A 1 845 ? -28.659 -0.258 -10.436 1.00 59.66 845 LEU A N 1
ATOM 5807 C CA . LEU A 1 845 ? -29.665 0.737 -10.032 1.00 59.66 845 LEU A CA 1
ATOM 5808 C C . LEU A 1 845 ? -29.062 2.152 -10.027 1.00 59.66 845 LEU A C 1
ATOM 5810 O O . LEU A 1 845 ? -28.042 2.397 -9.381 1.00 59.66 845 LEU A O 1
ATOM 5814 N N . ARG A 1 846 ? -29.716 3.096 -10.709 1.00 59.41 846 ARG A N 1
ATOM 5815 C CA . ARG A 1 846 ? -29.316 4.506 -10.839 1.00 59.41 846 ARG A CA 1
ATOM 5816 C C . ARG A 1 846 ? -30.413 5.421 -10.296 1.00 59.41 846 ARG A C 1
ATOM 5818 O O . ARG A 1 846 ? -31.582 5.235 -10.599 1.00 59.41 846 ARG A O 1
ATOM 5825 N N . TRP A 1 847 ? -30.034 6.431 -9.517 1.00 57.22 847 TRP A N 1
ATOM 5826 C CA . TRP A 1 847 ? -30.956 7.452 -9.001 1.00 57.22 847 TRP A CA 1
ATOM 5827 C C . TRP A 1 847 ? -31.137 8.570 -10.035 1.00 57.22 847 TRP A C 1
ATOM 5829 O O . TRP A 1 847 ? -30.163 9.249 -10.363 1.00 57.22 847 TRP A O 1
ATOM 5839 N N . ASP A 1 848 ? -32.350 8.784 -10.549 1.00 57.66 848 ASP A N 1
ATOM 5840 C CA . ASP A 1 848 ? -32.620 9.791 -11.596 1.00 57.66 848 ASP A CA 1
ATOM 5841 C C . ASP A 1 848 ? -32.944 11.199 -11.061 1.00 57.66 848 ASP A C 1
ATOM 5843 O O . ASP A 1 848 ? -33.158 12.134 -11.832 1.00 57.66 848 ASP A O 1
ATOM 5847 N N . GLY A 1 849 ? -32.941 11.362 -9.736 1.00 52.66 849 GLY A N 1
ATOM 5848 C CA . GLY A 1 849 ? -33.340 12.592 -9.050 1.00 52.66 849 GLY A CA 1
ATOM 5849 C C . GLY A 1 849 ? -34.722 12.510 -8.400 1.00 52.66 849 GLY A C 1
ATOM 5850 O O . GLY A 1 849 ? -35.003 13.317 -7.512 1.00 52.66 849 GLY A O 1
ATOM 5851 N N . THR A 1 850 ? -35.541 11.525 -8.772 1.00 55.25 850 THR A N 1
ATOM 5852 C CA . THR A 1 850 ? -36.880 11.275 -8.216 1.00 55.25 850 THR A CA 1
ATOM 5853 C C . THR A 1 850 ? -37.117 9.825 -7.787 1.00 55.25 850 THR A C 1
ATOM 5855 O O . THR A 1 850 ? -37.838 9.627 -6.810 1.00 55.25 850 THR A O 1
ATOM 5858 N N . ASP A 1 851 ? -36.498 8.841 -8.449 1.00 51.91 851 ASP A N 1
ATOM 5859 C CA . ASP A 1 851 ? -36.622 7.411 -8.136 1.00 51.91 851 ASP A CA 1
ATOM 5860 C C . ASP A 1 851 ? -35.341 6.612 -8.487 1.00 51.91 851 ASP A C 1
ATOM 5862 O O . ASP A 1 851 ? -34.445 7.094 -9.192 1.00 51.91 851 ASP A O 1
ATOM 5866 N N . TRP A 1 852 ? -35.235 5.378 -7.979 1.00 58.72 852 TRP A N 1
ATOM 5867 C CA . TRP A 1 852 ? -34.197 4.411 -8.361 1.00 58.72 852 TRP A CA 1
ATOM 5868 C C . TRP A 1 852 ? -34.651 3.623 -9.593 1.00 58.72 852 TRP A C 1
ATOM 5870 O O . TRP A 1 852 ? -35.498 2.737 -9.505 1.00 58.72 852 TRP A O 1
ATOM 5880 N N . VAL A 1 853 ? -34.052 3.920 -10.743 1.00 62.81 853 VAL A N 1
ATOM 5881 C CA . VAL A 1 853 ? -34.380 3.325 -12.044 1.00 62.81 853 VAL A CA 1
ATOM 5882 C C . VAL A 1 853 ? -33.258 2.405 -12.537 1.00 62.81 853 VAL A C 1
ATOM 5884 O O . VAL A 1 853 ? -32.090 2.564 -12.177 1.00 62.81 853 VAL A O 1
ATOM 5887 N N . ARG A 1 854 ? -33.593 1.422 -13.378 1.00 63.25 854 ARG A N 1
ATOM 5888 C CA . ARG A 1 854 ? -32.607 0.539 -14.024 1.00 63.25 854 ARG A CA 1
ATOM 5889 C C . ARG A 1 854 ? -31.787 1.338 -15.042 1.00 63.25 854 ARG A C 1
ATOM 5891 O O . ARG A 1 854 ? -32.359 1.980 -15.922 1.00 63.25 854 ARG A O 1
ATOM 5898 N N . GLY A 1 855 ? -30.461 1.302 -14.935 1.00 57.75 855 GLY A N 1
ATOM 5899 C CA . GLY A 1 855 ? -29.584 1.857 -15.964 1.00 57.75 855 GLY A CA 1
ATOM 5900 C C . GLY A 1 855 ? -29.476 0.906 -17.155 1.00 57.75 855 GLY A C 1
ATOM 5901 O O . GLY A 1 855 ? -29.156 -0.260 -16.961 1.00 57.75 855 GLY A O 1
ATOM 5902 N N . ALA A 1 856 ? -29.716 1.403 -18.370 1.00 56.59 856 ALA A N 1
ATOM 5903 C CA . ALA A 1 856 ? -29.317 0.741 -19.611 1.00 56.59 856 ALA A CA 1
ATOM 5904 C C . ALA A 1 856 ? -28.351 1.664 -20.368 1.00 56.59 856 ALA A C 1
ATOM 5906 O O . ALA A 1 856 ? -28.573 2.877 -20.435 1.00 56.59 856 ALA A O 1
ATOM 5907 N N . ASP A 1 857 ? -27.258 1.081 -20.865 1.00 61.66 857 ASP A N 1
ATOM 5908 C CA . ASP A 1 857 ? -26.187 1.686 -21.678 1.00 61.66 857 ASP A CA 1
ATOM 5909 C C . ASP A 1 857 ? -25.365 2.817 -21.026 1.00 61.66 857 ASP A C 1
ATOM 5911 O O . ASP A 1 857 ? -24.449 3.344 -21.650 1.00 61.66 857 ASP A O 1
ATOM 5915 N N . LYS A 1 858 ? -25.667 3.243 -19.791 1.00 68.88 858 LYS A N 1
ATOM 5916 C CA . LYS A 1 858 ? -24.969 4.348 -19.102 1.00 68.88 858 LYS A CA 1
ATOM 5917 C C . LYS A 1 858 ? -24.841 4.082 -17.613 1.00 68.88 858 LYS A C 1
ATOM 5919 O O . LYS A 1 858 ? -25.781 3.563 -17.022 1.00 68.88 858 LYS A O 1
ATOM 5924 N N . VAL A 1 859 ? -23.702 4.486 -17.053 1.00 73.50 859 VAL A N 1
ATOM 5925 C CA . VAL A 1 859 ? -23.214 4.675 -15.670 1.00 73.50 859 VAL A CA 1
ATOM 5926 C C . VAL A 1 859 ? -23.584 5.976 -14.923 1.00 73.50 859 VAL A C 1
ATOM 5928 O O . VAL A 1 859 ? -22.949 6.970 -15.245 1.00 73.50 859 VAL A O 1
ATOM 5931 N N . ALA A 1 860 ? -24.503 6.088 -13.954 1.00 73.38 860 ALA A N 1
ATOM 5932 C CA . ALA A 1 860 ? -24.619 7.314 -13.135 1.00 73.38 860 ALA A CA 1
ATOM 5933 C C . ALA A 1 860 ? -24.914 7.031 -11.655 1.00 73.38 860 ALA A C 1
ATOM 5935 O O . ALA A 1 860 ? -25.951 6.466 -11.314 1.00 73.38 860 ALA A O 1
ATOM 5936 N N . ILE A 1 861 ? -24.004 7.417 -10.761 1.00 69.19 861 ILE A N 1
ATOM 5937 C CA . ILE A 1 861 ? -24.107 7.168 -9.319 1.00 69.19 861 ILE A CA 1
ATOM 5938 C C . ILE A 1 861 ? -23.682 8.431 -8.557 1.00 69.19 861 ILE A C 1
ATOM 5940 O O . ILE A 1 861 ? -22.502 8.771 -8.502 1.00 69.19 861 ILE A O 1
ATOM 5944 N N . GLY A 1 862 ? -24.635 9.122 -7.922 1.00 59.84 862 GLY A N 1
ATOM 5945 C CA . GLY A 1 862 ? -24.398 10.337 -7.126 1.00 59.84 862 GLY A CA 1
ATOM 5946 C C . GLY A 1 862 ? -25.288 11.519 -7.530 1.00 59.84 862 GLY A C 1
ATOM 5947 O O . GLY A 1 862 ? -25.759 11.608 -8.661 1.00 59.84 862 GLY A O 1
ATOM 5948 N N . CYS A 1 863 ? -25.536 12.446 -6.597 1.00 61.84 863 CYS A N 1
ATOM 5949 C CA . CYS A 1 863 ? -26.412 13.603 -6.828 1.00 61.84 863 CYS A CA 1
ATOM 5950 C C . CYS A 1 863 ? -25.853 14.521 -7.935 1.00 61.84 863 CYS A C 1
ATOM 5952 O O . CYS A 1 863 ? -24.726 15.005 -7.819 1.00 61.84 863 CYS A O 1
ATOM 5954 N N . GLY A 1 864 ? -26.629 14.745 -9.002 1.00 61.81 864 GLY A N 1
ATOM 5955 C CA . GLY A 1 864 ? -26.222 15.555 -10.158 1.00 61.81 864 GLY A CA 1
ATOM 5956 C C . GLY A 1 864 ? -25.240 14.870 -11.120 1.00 61.81 864 GLY A C 1
ATOM 5957 O O . GLY A 1 864 ? -24.689 15.550 -11.981 1.00 61.81 864 GLY A O 1
ATOM 5958 N N . SER A 1 865 ? -24.992 13.560 -10.974 1.00 71.12 865 SER A N 1
ATOM 5959 C CA . SER A 1 865 ? -24.151 12.797 -11.909 1.00 71.12 865 SER A CA 1
ATOM 5960 C C . SER A 1 865 ? -24.879 12.519 -13.230 1.00 71.12 865 SER A C 1
ATOM 5962 O O . SER A 1 865 ? -26.048 12.129 -13.211 1.00 71.12 865 SER A O 1
ATOM 5964 N N . GLY A 1 866 ? -24.215 12.737 -14.371 1.00 67.75 866 GLY A N 1
ATOM 5965 C CA . GLY A 1 866 ? -24.798 12.490 -15.701 1.00 67.75 866 GLY A CA 1
ATOM 5966 C C . GLY A 1 866 ? -26.122 13.230 -15.949 1.00 67.75 866 GLY A C 1
ATOM 5967 O O . GLY A 1 866 ? -27.021 12.685 -16.589 1.00 67.75 866 GLY A O 1
ATOM 5968 N N . ALA A 1 867 ? -26.294 14.421 -15.361 1.00 66.75 867 ALA A N 1
ATOM 5969 C CA . ALA A 1 867 ? -27.596 15.079 -15.239 1.00 66.75 867 ALA A CA 1
ATOM 5970 C C . ALA A 1 867 ? -28.142 15.635 -16.567 1.00 66.75 867 ALA A C 1
ATOM 5972 O O . ALA A 1 867 ? -29.359 15.680 -16.748 1.00 66.75 867 ALA A O 1
ATOM 5973 N N . ILE A 1 868 ? -27.267 16.065 -17.484 1.00 70.94 868 ILE A N 1
ATOM 5974 C CA . ILE A 1 868 ? -27.635 16.666 -18.774 1.00 70.94 868 ILE A CA 1
ATOM 5975 C C . ILE A 1 868 ? -26.712 16.113 -19.870 1.00 70.94 868 ILE A C 1
ATOM 5977 O O . ILE A 1 868 ? -25.491 16.213 -19.758 1.00 70.94 868 ILE A O 1
ATOM 5981 N N . ASP A 1 869 ? -27.295 15.556 -20.936 1.00 69.62 869 ASP A N 1
ATOM 5982 C CA . ASP A 1 869 ? -26.587 15.068 -22.131 1.00 69.62 869 ASP A CA 1
ATOM 5983 C C . ASP A 1 869 ? -25.465 14.060 -21.837 1.00 69.62 869 ASP A C 1
ATOM 5985 O O . ASP A 1 869 ? -24.315 14.231 -22.235 1.00 69.62 869 ASP A O 1
ATOM 5989 N N . GLN A 1 870 ? -25.813 12.988 -21.120 1.00 76.25 870 GLN A N 1
ATOM 5990 C CA . GLN A 1 870 ? -24.913 11.864 -20.887 1.00 76.25 870 GLN A CA 1
ATOM 5991 C C . GLN A 1 870 ? -24.746 11.016 -22.165 1.00 76.25 870 GLN A C 1
ATOM 5993 O O . GLN A 1 870 ? -25.745 10.519 -22.697 1.00 76.25 870 GLN A O 1
ATOM 5998 N N . GLY A 1 871 ? -23.523 10.821 -22.659 1.00 75.31 871 GLY A N 1
ATOM 5999 C CA . GLY A 1 871 ? -23.228 10.014 -23.849 1.00 75.31 871 GLY A CA 1
ATOM 6000 C C . GLY A 1 871 ? -23.521 8.518 -23.673 1.00 75.31 871 GLY A C 1
ATOM 6001 O O . GLY A 1 871 ? -23.649 8.027 -22.553 1.00 75.31 871 GLY A O 1
ATOM 6002 N N . ALA A 1 872 ? -23.670 7.775 -24.774 1.00 75.44 872 ALA A N 1
ATOM 6003 C CA . ALA A 1 872 ? -23.816 6.310 -24.740 1.00 75.44 872 ALA A CA 1
ATOM 6004 C C . ALA A 1 872 ? -22.542 5.636 -24.190 1.00 75.44 872 ALA A C 1
ATOM 6006 O O . ALA A 1 872 ? -21.457 6.164 -24.412 1.00 75.44 872 ALA A O 1
ATOM 6007 N N . ASP A 1 873 ? -22.660 4.517 -23.472 1.00 76.75 873 ASP A N 1
ATOM 6008 C CA . ASP A 1 873 ? -21.559 3.737 -22.868 1.00 76.75 873 ASP A CA 1
ATOM 6009 C C . ASP A 1 873 ? -20.671 4.506 -21.869 1.00 76.75 873 ASP A C 1
ATOM 6011 O O . ASP A 1 873 ? -19.525 4.133 -21.619 1.00 76.75 873 ASP A O 1
ATOM 6015 N N . SER A 1 874 ? -21.173 5.605 -21.302 1.00 82.06 874 SER A N 1
ATOM 6016 C CA . SER A 1 874 ? -20.407 6.480 -20.405 1.00 82.06 874 SER A CA 1
ATOM 6017 C C . SER A 1 874 ? -20.610 6.150 -18.921 1.00 82.06 874 SER A C 1
ATOM 6019 O O . SER A 1 874 ? -21.621 5.567 -18.524 1.00 82.06 874 SER A O 1
ATOM 6021 N N . VAL A 1 875 ? -19.647 6.532 -18.077 1.00 84.75 875 VAL A N 1
ATOM 6022 C CA . VAL A 1 875 ? -19.634 6.299 -16.623 1.00 84.75 875 VAL A CA 1
ATOM 6023 C C . VAL A 1 875 ? -19.528 7.628 -15.879 1.00 84.75 875 VAL A C 1
ATOM 6025 O O . VAL A 1 875 ? -18.622 8.402 -16.144 1.00 84.75 875 VAL A O 1
ATOM 6028 N N . ALA A 1 876 ? -20.420 7.899 -14.927 1.00 85.00 876 ALA A N 1
ATOM 6029 C CA . ALA A 1 876 ? -20.451 9.101 -14.095 1.00 85.00 876 ALA A CA 1
ATOM 6030 C C . ALA A 1 876 ? -20.660 8.720 -12.615 1.00 85.00 876 ALA A C 1
ATOM 6032 O O . ALA A 1 876 ? -21.755 8.355 -12.207 1.00 85.00 876 ALA A O 1
ATOM 6033 N N . ILE A 1 877 ? -19.629 8.772 -11.772 1.00 80.81 877 ILE A N 1
ATOM 6034 C CA . ILE A 1 877 ? -19.708 8.332 -10.366 1.00 80.81 877 ILE A CA 1
ATOM 6035 C C . ILE A 1 877 ? -19.177 9.432 -9.438 1.00 80.81 877 ILE A C 1
ATOM 6037 O O . ILE A 1 877 ? -17.978 9.673 -9.369 1.00 80.81 877 ILE A O 1
ATOM 6041 N N . GLY A 1 878 ? -20.057 10.099 -8.691 1.00 77.31 878 GLY A N 1
ATOM 6042 C CA . GLY A 1 878 ? -19.729 11.201 -7.778 1.00 77.31 878 GLY A CA 1
ATOM 6043 C C . GLY A 1 878 ? -20.692 12.386 -7.899 1.00 77.31 878 GLY A C 1
ATOM 6044 O O . GLY A 1 878 ? -21.389 12.545 -8.898 1.00 77.31 878 GLY A O 1
ATOM 6045 N N . LYS A 1 879 ? -20.760 13.246 -6.873 1.00 78.12 879 LYS A N 1
ATOM 6046 C CA . LYS A 1 879 ? -21.616 14.446 -6.916 1.00 78.12 879 LYS A CA 1
ATOM 6047 C C . LYS A 1 879 ? -21.146 15.385 -8.042 1.00 78.12 879 LYS A C 1
ATOM 6049 O O . LYS A 1 879 ? -19.978 15.770 -8.054 1.00 78.12 879 LYS A O 1
ATOM 6054 N N . ASN A 1 880 ? -22.056 15.762 -8.944 1.00 78.75 880 ASN A N 1
ATOM 6055 C CA . ASN A 1 880 ? -21.798 16.561 -10.156 1.00 78.75 880 ASN A CA 1
ATOM 6056 C C . ASN A 1 880 ? -20.772 15.959 -11.149 1.00 78.75 880 ASN A C 1
ATOM 6058 O O . ASN A 1 880 ? -20.217 16.697 -11.960 1.00 78.75 880 ASN A O 1
ATOM 6062 N N . ALA A 1 881 ? -20.488 14.651 -11.095 1.00 84.44 881 ALA A N 1
ATOM 6063 C CA . ALA A 1 881 ? -19.624 14.005 -12.089 1.00 84.44 881 ALA A CA 1
ATOM 6064 C C . ALA A 1 881 ? -20.329 13.946 -13.458 1.00 84.44 881 ALA A C 1
ATOM 6066 O O . ALA A 1 881 ? -21.461 13.469 -13.530 1.00 84.44 881 ALA A O 1
ATOM 6067 N N . GLY A 1 882 ? -19.700 14.424 -14.535 1.00 79.06 882 GLY A N 1
ATOM 6068 C CA . GLY A 1 882 ? -20.321 14.429 -15.868 1.00 79.06 882 GLY A CA 1
ATOM 6069 C C . GLY A 1 882 ? -21.630 15.232 -15.928 1.00 79.06 882 GLY A C 1
ATOM 6070 O O . GLY A 1 882 ? -22.571 14.813 -16.597 1.00 79.06 882 GLY A O 1
ATOM 6071 N N . ALA A 1 883 ? -21.752 16.314 -15.148 1.00 76.94 883 ALA A N 1
ATOM 6072 C CA . ALA A 1 883 ? -23.032 16.986 -14.903 1.00 76.94 883 ALA A CA 1
ATOM 6073 C C . ALA A 1 883 ? -23.688 17.575 -16.167 1.00 76.94 883 ALA A C 1
ATOM 6075 O O . ALA A 1 883 ? -24.919 17.580 -16.253 1.00 76.94 883 ALA A O 1
ATOM 6076 N N . SER A 1 884 ? -22.904 18.053 -17.141 1.00 78.31 884 SER A N 1
ATOM 6077 C CA . SER A 1 884 ? -23.430 18.548 -18.420 1.00 78.31 884 SER A CA 1
ATOM 6078 C C . SER A 1 884 ? -22.486 18.296 -19.600 1.00 78.31 884 SER A C 1
ATOM 6080 O O . SER A 1 884 ? -21.346 18.764 -19.580 1.00 78.31 884 SER A O 1
ATOM 6082 N N . GLY A 1 885 ? -22.982 17.636 -20.652 1.00 70.19 885 GLY A N 1
ATOM 6083 C CA . GLY A 1 885 ? -22.254 17.437 -21.911 1.00 70.19 885 GLY A CA 1
ATOM 6084 C C . GLY A 1 885 ? -21.161 16.375 -21.811 1.00 70.19 885 GLY A C 1
ATOM 6085 O O . GLY A 1 885 ? -20.008 16.661 -22.119 1.00 70.19 885 GLY A O 1
ATOM 6086 N N . GLN A 1 886 ? -21.513 15.175 -21.341 1.00 79.88 886 GLN A N 1
ATOM 6087 C CA . GLN A 1 886 ? -20.601 14.033 -21.263 1.00 79.88 886 GLN A CA 1
ATOM 6088 C C . GLN A 1 886 ? -20.575 13.279 -22.604 1.00 79.88 886 GLN A C 1
ATOM 6090 O O . GLN A 1 886 ? -21.617 12.845 -23.090 1.00 79.88 886 GLN A O 1
ATOM 6095 N N . GLY A 1 887 ? -19.395 13.096 -23.199 1.00 80.38 887 GLY A N 1
ATOM 6096 C CA . GLY A 1 887 ? -19.211 12.363 -24.453 1.00 80.38 887 GLY A CA 1
ATOM 6097 C C . GLY A 1 887 ? -19.559 10.869 -24.371 1.00 80.38 887 GLY A C 1
ATOM 6098 O O . GLY A 1 887 ? -19.715 10.294 -23.297 1.00 80.38 887 GLY A O 1
ATOM 6099 N N . SER A 1 888 ? -19.709 10.210 -25.523 1.00 79.81 888 SER A N 1
ATOM 6100 C CA . SER A 1 888 ? -19.898 8.752 -25.579 1.00 79.81 888 SER A CA 1
ATOM 6101 C C . SER A 1 888 ? -18.635 8.006 -25.140 1.00 79.81 888 SER A C 1
ATOM 6103 O O . SER A 1 888 ? -17.531 8.461 -25.430 1.00 79.81 888 SER A O 1
ATOM 6105 N N . SER A 1 889 ? -18.789 6.864 -24.470 1.00 81.50 889 SER A N 1
ATOM 6106 C CA . SER A 1 889 ? -17.708 5.999 -23.972 1.00 81.50 889 SER A CA 1
ATOM 6107 C C . SER A 1 889 ? -16.725 6.687 -23.013 1.00 81.50 889 SER A C 1
ATOM 6109 O O . SER A 1 889 ? -15.591 6.238 -22.867 1.00 81.50 889 SER A O 1
ATOM 6111 N N . SER A 1 890 ? -17.131 7.788 -22.372 1.00 86.69 890 SER A N 1
ATOM 6112 C CA . SER A 1 890 ? -16.280 8.544 -21.450 1.00 86.69 890 SER A CA 1
ATOM 6113 C C . SER A 1 890 ? -16.482 8.132 -19.986 1.00 86.69 890 SER A C 1
ATOM 6115 O O . SER A 1 890 ? -17.522 7.595 -19.600 1.00 86.69 890 SER A O 1
ATOM 6117 N N . ILE A 1 891 ? -15.485 8.390 -19.140 1.00 88.31 891 ILE A N 1
ATOM 6118 C CA . ILE A 1 891 ? -15.502 8.071 -17.706 1.00 88.31 891 ILE A CA 1
ATOM 6119 C C . ILE A 1 891 ? -15.334 9.369 -16.912 1.00 88.31 891 ILE A C 1
ATOM 6121 O O . ILE A 1 891 ? -14.376 10.101 -17.118 1.00 88.31 891 ILE A O 1
ATOM 6125 N N . ALA A 1 892 ? -16.230 9.641 -15.971 1.00 88.25 892 ALA A N 1
ATOM 6126 C CA . ALA A 1 892 ? -16.178 10.7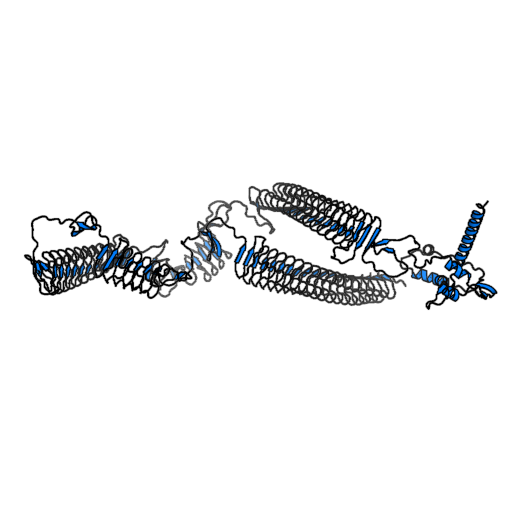29 -15.002 1.00 88.25 892 ALA A CA 1
ATOM 6127 C C . ALA A 1 892 ? -16.375 10.148 -13.592 1.00 88.25 892 ALA A C 1
ATOM 6129 O O . ALA A 1 892 ? -17.430 9.608 -13.274 1.00 88.25 892 ALA A O 1
ATOM 6130 N N . MET A 1 893 ? -15.372 10.222 -12.721 1.00 86.44 893 MET A N 1
ATOM 6131 C CA . MET A 1 893 ? -15.418 9.614 -11.388 1.00 86.44 893 MET A CA 1
ATOM 6132 C C . MET A 1 893 ? -14.773 10.520 -10.333 1.00 86.44 893 MET A C 1
ATOM 6134 O O . MET A 1 893 ? -13.570 10.746 -10.349 1.00 86.44 893 MET A O 1
ATOM 6138 N N . GLY A 1 894 ? -15.554 11.029 -9.382 1.00 83.75 894 GLY A N 1
ATOM 6139 C CA . GLY A 1 894 ? -15.118 11.965 -8.339 1.00 83.75 894 GLY A CA 1
ATOM 6140 C C . GLY A 1 894 ? -16.038 13.182 -8.204 1.00 83.75 894 GLY A C 1
ATOM 6141 O O . GLY A 1 894 ? -16.897 13.432 -9.044 1.00 83.75 894 GLY A O 1
ATOM 6142 N N . LEU A 1 895 ? -15.886 13.950 -7.119 1.00 82.12 895 LEU A N 1
ATOM 6143 C CA . LEU A 1 895 ? -16.634 15.199 -6.914 1.00 82.12 895 LEU A CA 1
ATOM 6144 C C . LEU A 1 895 ? -16.261 16.210 -8.013 1.00 82.12 895 LEU A C 1
ATOM 6146 O O . LEU A 1 895 ? -15.111 16.640 -8.056 1.00 82.12 895 LEU A O 1
ATOM 6150 N N . GLY A 1 896 ? -17.209 16.585 -8.877 1.00 79.25 896 GLY A N 1
ATOM 6151 C CA . GLY A 1 896 ? -16.986 17.564 -9.953 1.00 79.25 896 GLY A CA 1
ATOM 6152 C C . GLY A 1 896 ? -16.056 17.107 -11.091 1.00 79.25 896 GLY A C 1
ATOM 6153 O O . GLY A 1 896 ? -15.519 17.948 -11.813 1.00 79.25 896 GLY A O 1
ATOM 6154 N N . ALA A 1 897 ? -15.827 15.799 -11.255 1.00 88.19 897 ALA A N 1
ATOM 6155 C CA . ALA A 1 897 ? -15.056 15.271 -12.385 1.00 88.19 897 ALA A CA 1
ATOM 6156 C C . ALA A 1 897 ? -15.823 15.457 -13.708 1.00 88.19 897 ALA A C 1
ATOM 6158 O O . ALA A 1 897 ? -17.001 15.100 -13.770 1.00 88.19 897 ALA A O 1
ATOM 6159 N N . GLY A 1 898 ? -15.190 15.995 -14.756 1.00 82.06 898 GLY A N 1
ATOM 6160 C CA . GLY A 1 898 ? -15.840 16.174 -16.064 1.00 82.06 898 GLY A CA 1
ATOM 6161 C C . GLY A 1 898 ? -17.117 17.023 -16.002 1.00 82.06 898 GLY A C 1
ATOM 6162 O O . GLY A 1 898 ? -18.094 16.691 -16.665 1.00 82.06 898 GLY A O 1
ATOM 6163 N N . THR A 1 899 ? -17.171 18.043 -15.131 1.00 82.06 899 THR A N 1
ATOM 6164 C CA . THR A 1 899 ? -18.427 18.743 -14.781 1.00 82.06 899 THR A CA 1
ATOM 6165 C C . THR A 1 899 ? -19.123 19.337 -16.010 1.00 82.06 899 THR A C 1
ATOM 6167 O O . THR A 1 899 ? -20.341 19.200 -16.131 1.00 82.06 899 THR A O 1
ATOM 6170 N N . THR A 1 900 ? -18.377 19.971 -16.919 1.00 80.81 900 THR A N 1
ATOM 6171 C CA . THR A 1 900 ? -18.931 20.572 -18.141 1.00 80.81 900 THR A CA 1
ATOM 6172 C C . THR A 1 900 ? -18.081 20.260 -19.375 1.00 80.81 900 THR A C 1
ATOM 6174 O O . THR A 1 900 ? -16.876 20.510 -19.348 1.00 80.81 900 THR A O 1
ATOM 6177 N N . ASN A 1 901 ? -18.718 19.826 -20.470 1.00 73.75 901 ASN A N 1
ATOM 6178 C CA . ASN A 1 901 ? -18.109 19.592 -21.791 1.00 73.75 901 ASN A CA 1
ATOM 6179 C C . ASN A 1 901 ? -16.980 18.550 -21.767 1.00 73.75 901 ASN A C 1
ATOM 6181 O O . ASN A 1 901 ? -15.817 18.873 -22.002 1.00 73.75 901 ASN A O 1
ATOM 6185 N N . GLN A 1 902 ? -17.326 17.296 -21.478 1.00 80.00 902 GLN A N 1
ATOM 6186 C CA . GLN A 1 902 ? -16.404 16.172 -21.580 1.00 80.00 902 GLN A CA 1
ATOM 6187 C C . GLN A 1 902 ? -16.453 15.554 -22.992 1.00 80.00 902 GLN A C 1
ATOM 6189 O O . GLN A 1 902 ? -17.524 15.185 -23.467 1.00 80.00 902 GLN A O 1
ATOM 6194 N N . GLY A 1 903 ? -15.306 15.409 -23.658 1.00 80.50 903 GLY A N 1
ATOM 6195 C CA . GLY A 1 903 ? -15.194 14.821 -24.998 1.00 80.50 903 GLY A CA 1
ATOM 6196 C C . GLY A 1 903 ? -15.516 13.322 -25.046 1.00 80.50 903 GLY A C 1
ATOM 6197 O O . GLY A 1 903 ? -15.557 12.644 -24.017 1.00 80.50 903 GLY A O 1
ATOM 6198 N N . ALA A 1 904 ? -15.747 12.780 -26.244 1.00 80.38 904 ALA A N 1
ATOM 6199 C CA . ALA A 1 904 ? -15.948 11.340 -26.432 1.00 80.38 904 ALA A CA 1
ATOM 6200 C C . ALA A 1 904 ? -14.677 10.540 -26.071 1.00 80.38 904 ALA A C 1
ATOM 6202 O O . ALA A 1 904 ? -13.568 11.054 -26.204 1.00 80.38 904 ALA A O 1
ATOM 6203 N N . ALA A 1 905 ? -14.855 9.315 -25.562 1.00 81.44 905 ALA A N 1
ATOM 6204 C CA . ALA A 1 905 ? -13.795 8.385 -25.146 1.00 81.44 905 ALA A CA 1
ATOM 6205 C C . ALA A 1 905 ? -12.775 8.944 -24.124 1.00 81.44 905 ALA A C 1
ATOM 6207 O O . ALA A 1 905 ? -11.704 8.375 -23.920 1.00 81.44 905 ALA A O 1
ATOM 6208 N N . SER A 1 906 ? -13.111 10.046 -23.447 1.00 87.50 906 SER A N 1
ATOM 6209 C CA . SER A 1 906 ? -12.224 10.711 -22.490 1.00 87.50 906 SER A CA 1
ATOM 6210 C C . SER A 1 906 ? -12.392 10.180 -21.060 1.00 87.50 906 SER A C 1
ATOM 6212 O O . SER A 1 906 ? -13.425 9.617 -20.689 1.00 87.50 906 SER A O 1
ATOM 6214 N N . VAL A 1 907 ? -11.367 10.347 -20.224 1.00 89.50 907 VAL A N 1
ATOM 6215 C CA . VAL A 1 907 ? -11.329 9.839 -18.842 1.00 89.50 907 VAL A CA 1
ATOM 6216 C C . VAL A 1 907 ? -11.063 10.993 -17.879 1.00 89.50 907 VAL A C 1
ATOM 6218 O O . VAL A 1 907 ? -10.094 11.719 -18.045 1.00 89.50 907 VAL A O 1
ATOM 6221 N N . ALA A 1 908 ? -11.890 11.151 -16.849 1.00 89.50 908 ALA A N 1
ATOM 6222 C CA . ALA A 1 908 ? -11.775 12.143 -15.783 1.00 89.50 908 ALA A CA 1
ATOM 6223 C C . ALA A 1 908 ? -11.993 11.458 -14.424 1.00 89.50 908 ALA A C 1
ATOM 6225 O O . ALA A 1 908 ? -13.116 11.106 -14.075 1.00 89.50 908 ALA A O 1
ATOM 6226 N N . ILE A 1 909 ? -10.938 11.234 -13.638 1.00 88.12 909 ILE A N 1
ATOM 6227 C CA . ILE A 1 909 ? -11.010 10.510 -12.358 1.00 88.12 909 ILE A CA 1
ATOM 6228 C C . ILE A 1 909 ? -10.305 11.315 -11.259 1.00 88.12 909 ILE A C 1
ATOM 6230 O O . ILE A 1 909 ? -9.082 11.385 -11.217 1.00 88.12 909 ILE A O 1
ATOM 6234 N N . GLY A 1 910 ? -11.053 11.913 -10.335 1.00 85.44 910 GLY A N 1
ATOM 6235 C CA . GLY A 1 910 ? -10.526 12.727 -9.237 1.00 85.44 910 GLY A CA 1
ATOM 6236 C C . GLY A 1 910 ? -11.428 13.910 -8.886 1.00 85.44 910 GLY A C 1
ATOM 6237 O O . GLY A 1 910 ? -12.360 14.243 -9.609 1.00 85.44 910 GLY A O 1
ATOM 6238 N N . ASN A 1 911 ? -11.169 14.563 -7.751 1.00 84.44 911 ASN A N 1
ATOM 6239 C CA . ASN A 1 911 ? -11.908 15.768 -7.361 1.00 84.44 911 ASN A CA 1
ATOM 6240 C C . ASN A 1 911 ? -11.557 16.924 -8.320 1.00 84.44 911 ASN A C 1
ATOM 6242 O O . ASN A 1 911 ? -10.386 17.289 -8.412 1.00 84.44 911 ASN A O 1
ATOM 6246 N N . ASN A 1 912 ? -12.548 17.465 -9.037 1.00 84.44 912 ASN A N 1
ATOM 6247 C CA . ASN A 1 912 ? -12.398 18.480 -10.091 1.00 84.44 912 ASN A CA 1
ATOM 6248 C C . ASN A 1 912 ? -11.422 18.102 -11.229 1.00 84.44 912 ASN A C 1
ATOM 6250 O O . ASN A 1 912 ? -10.837 18.989 -11.854 1.00 84.44 912 ASN A O 1
ATOM 6254 N N . ALA A 1 913 ? -11.215 16.806 -11.495 1.00 88.25 913 ALA A N 1
ATOM 6255 C CA . ALA A 1 913 ? -10.455 16.361 -12.666 1.00 88.25 913 ALA A CA 1
ATOM 6256 C C . ALA A 1 913 ? -11.213 16.733 -13.952 1.00 88.25 913 ALA A C 1
ATOM 6258 O O . ALA A 1 913 ? -12.411 16.458 -14.042 1.00 88.25 913 ALA A O 1
ATOM 6259 N N . ALA A 1 914 ? -10.534 17.359 -14.918 1.00 84.56 914 ALA A N 1
ATOM 6260 C CA . ALA A 1 914 ? -11.119 17.836 -16.174 1.00 84.56 914 ALA A CA 1
ATOM 6261 C C . ALA A 1 914 ? -12.451 18.585 -15.981 1.00 84.56 914 ALA A C 1
ATOM 6263 O O . ALA A 1 914 ? -13.439 18.317 -16.659 1.00 84.56 914 ALA A O 1
ATOM 6264 N N . ALA A 1 915 ? -12.513 19.474 -14.982 1.00 80.69 915 ALA A N 1
ATOM 6265 C CA . ALA A 1 915 ? -13.761 20.093 -14.545 1.00 80.69 915 ALA A CA 1
ATOM 6266 C C . ALA A 1 915 ? -14.479 20.863 -15.669 1.00 80.69 915 ALA A C 1
ATOM 6268 O O . ALA A 1 915 ? -15.711 20.842 -15.711 1.00 80.69 915 ALA A O 1
ATOM 6269 N N . THR A 1 916 ? -13.734 21.502 -16.577 1.00 80.94 916 THR A N 1
ATOM 6270 C CA . THR A 1 916 ? -14.289 22.252 -17.713 1.00 80.94 916 THR A CA 1
ATOM 6271 C C . THR A 1 916 ? -13.495 22.018 -19.004 1.00 80.94 916 THR A C 1
ATOM 6273 O O . THR A 1 916 ? -12.275 22.197 -19.001 1.00 80.94 916 THR A O 1
ATOM 6276 N N . ASP A 1 917 ? -14.196 21.717 -20.103 1.00 71.56 917 ASP A N 1
ATOM 6277 C CA . ASP A 1 917 ? -13.684 21.656 -21.486 1.00 71.56 917 ASP A CA 1
ATOM 6278 C C . ASP A 1 917 ? -12.602 20.580 -21.723 1.00 71.56 917 ASP A C 1
ATOM 6280 O O . ASP A 1 917 ? -11.436 20.861 -22.002 1.00 71.56 917 ASP A O 1
ATOM 6284 N N . GLN A 1 918 ? -13.001 19.312 -21.634 1.00 78.19 918 GLN A N 1
ATOM 6285 C CA . GLN A 1 918 ? -12.163 18.164 -21.982 1.00 78.19 918 GLN A CA 1
ATOM 6286 C C . GLN A 1 918 ? -12.387 17.774 -23.452 1.00 78.19 918 GLN A C 1
ATOM 6288 O O . GLN A 1 918 ? -13.524 17.549 -23.859 1.00 78.19 918 GLN A O 1
ATOM 6293 N N . ALA A 1 919 ? -11.330 17.676 -24.259 1.00 81.06 919 ALA A N 1
ATOM 6294 C CA . ALA A 1 919 ? -11.442 17.239 -25.653 1.00 81.06 919 ALA A CA 1
ATOM 6295 C C . ALA A 1 919 ? -11.556 15.703 -25.803 1.00 81.06 919 ALA A C 1
ATOM 6297 O O . ALA A 1 919 ? -11.501 14.953 -24.831 1.00 81.06 919 ALA A O 1
ATOM 6298 N N . GLU A 1 920 ? -11.762 15.234 -27.037 1.00 82.38 920 GLU A N 1
ATOM 6299 C CA . GLU A 1 920 ? -11.850 13.807 -27.389 1.00 82.38 920 GLU A CA 1
ATOM 6300 C C . GLU A 1 920 ? -10.543 13.052 -27.067 1.00 82.38 920 GLU A C 1
ATOM 6302 O O . GLU A 1 920 ? -9.449 13.617 -27.178 1.00 82.38 920 GLU A O 1
ATOM 6307 N N . ASP A 1 921 ? -10.663 11.789 -26.641 1.00 80.19 921 ASP A N 1
ATOM 6308 C CA . ASP A 1 921 ? -9.558 10.866 -26.313 1.00 80.19 921 ASP A CA 1
ATOM 6309 C C . ASP A 1 921 ? -8.593 11.325 -25.198 1.00 80.19 921 ASP A C 1
ATOM 6311 O O . ASP A 1 921 ? -7.511 10.755 -25.031 1.00 80.19 921 ASP A O 1
ATOM 6315 N N . SER A 1 922 ? -8.934 12.358 -24.421 1.00 86.62 922 SER A N 1
ATOM 6316 C CA . SER A 1 922 ? -8.040 12.872 -23.379 1.00 86.62 922 SER A CA 1
ATOM 6317 C C . SER A 1 922 ? -8.234 12.178 -22.020 1.00 86.62 922 SER A C 1
ATOM 6319 O O . SER A 1 922 ? -9.308 11.678 -21.682 1.00 86.62 922 SER A O 1
ATOM 6321 N N . VAL A 1 923 ? -7.177 12.133 -21.208 1.00 88.56 923 VAL A N 1
ATOM 6322 C CA . VAL A 1 923 ? -7.127 11.434 -19.914 1.00 88.56 923 VAL A CA 1
ATOM 6323 C C . VAL A 1 923 ? -6.728 12.417 -18.816 1.00 88.56 923 VAL A C 1
ATOM 6325 O O . VAL A 1 923 ? -5.705 13.083 -18.915 1.00 88.56 923 VAL A O 1
ATOM 6328 N N . ALA A 1 924 ? -7.501 12.485 -17.738 1.00 89.25 924 ALA A N 1
ATOM 6329 C CA . ALA A 1 924 ? -7.260 13.299 -16.552 1.00 89.25 924 ALA A CA 1
ATOM 6330 C C . ALA A 1 924 ? -7.517 12.462 -15.292 1.00 89.25 924 ALA A C 1
ATOM 6332 O O . ALA A 1 924 ? -8.651 12.087 -15.005 1.00 89.25 924 ALA A O 1
ATOM 6333 N N . ILE A 1 925 ? -6.480 12.142 -14.520 1.00 87.44 925 ILE A N 1
ATOM 6334 C CA . ILE A 1 925 ? -6.587 11.298 -13.323 1.00 87.44 925 ILE A CA 1
ATOM 6335 C C . ILE A 1 925 ? -5.803 11.943 -12.170 1.00 87.44 925 ILE A C 1
ATOM 6337 O O . ILE A 1 925 ? -4.578 12.012 -12.200 1.00 87.44 925 ILE A O 1
ATOM 6341 N N . GLY A 1 926 ? -6.499 12.405 -11.133 1.00 85.06 926 GLY A N 1
ATOM 6342 C CA . GLY A 1 926 ? -5.943 13.112 -9.974 1.00 85.06 926 GLY A CA 1
ATOM 6343 C C . GLY A 1 926 ? -6.763 14.347 -9.585 1.00 85.06 926 GLY A C 1
ATOM 6344 O O . GLY A 1 926 ? -7.547 14.865 -10.374 1.00 85.06 926 GLY A O 1
ATOM 6345 N N . THR A 1 927 ? -6.603 14.836 -8.352 1.00 84.06 927 THR A N 1
ATOM 6346 C CA . THR A 1 927 ? -7.273 16.071 -7.901 1.00 84.06 927 THR A CA 1
ATOM 6347 C C . THR A 1 927 ? -6.840 17.257 -8.766 1.00 84.06 927 THR A C 1
ATOM 6349 O O . THR A 1 927 ? -5.645 17.528 -8.856 1.00 84.06 927 THR A O 1
ATOM 6352 N N . SER A 1 928 ? -7.795 17.953 -9.388 1.00 85.00 928 SER A N 1
ATOM 6353 C CA . SER A 1 928 ? -7.565 19.077 -10.313 1.00 85.00 928 SER A CA 1
ATOM 6354 C C . SER A 1 928 ? -6.657 18.757 -11.516 1.00 85.00 928 SER A C 1
ATOM 6356 O O . SER A 1 928 ? -6.073 19.666 -12.101 1.00 85.00 928 SER A O 1
ATOM 6358 N N . ALA A 1 929 ? -6.503 17.484 -11.898 1.00 86.75 929 ALA A N 1
ATOM 6359 C CA . ALA A 1 929 ? -5.778 17.120 -13.117 1.00 86.75 929 ALA A CA 1
ATOM 6360 C C . ALA A 1 929 ? -6.547 17.621 -14.350 1.00 86.75 929 ALA A C 1
ATOM 6362 O O . ALA A 1 929 ? -7.756 17.405 -14.431 1.00 86.75 929 ALA A O 1
ATOM 6363 N N . GLY A 1 930 ? -5.882 18.295 -15.292 1.00 78.56 930 GLY A N 1
ATOM 6364 C CA . GLY A 1 930 ? -6.527 18.804 -16.510 1.00 78.56 930 GLY A CA 1
ATOM 6365 C C . GLY A 1 930 ? -7.672 19.792 -16.262 1.00 78.56 930 GLY A C 1
ATOM 6366 O O . GLY A 1 930 ? -8.582 19.857 -17.079 1.00 78.56 930 GLY A O 1
ATOM 6367 N N . GLN A 1 931 ? -7.691 20.485 -15.113 1.00 79.75 931 GLN A N 1
ATOM 6368 C CA . GLN A 1 931 ? -8.867 21.180 -14.566 1.00 79.75 931 GLN A CA 1
ATOM 6369 C C . GLN A 1 931 ? -9.582 22.110 -15.562 1.00 79.75 931 GLN A C 1
ATOM 6371 O O . GLN A 1 931 ? -10.813 22.150 -15.551 1.00 79.75 931 GLN A O 1
ATOM 6376 N N . THR A 1 932 ? -8.837 22.841 -16.397 1.00 73.25 932 THR A N 1
ATOM 6377 C CA . THR A 1 932 ? -9.393 23.775 -17.390 1.00 73.25 932 THR A CA 1
ATOM 6378 C C . THR A 1 932 ? -8.731 23.587 -18.764 1.00 73.25 932 THR A C 1
ATOM 6380 O O . THR A 1 932 ? -7.542 23.866 -18.920 1.00 73.25 932 THR A O 1
ATOM 6383 N N . SER A 1 933 ? -9.506 23.126 -19.754 1.00 67.00 933 SER A N 1
ATOM 6384 C CA . SER A 1 933 ? -9.150 23.021 -21.183 1.00 67.00 933 SER A CA 1
ATOM 6385 C C . SER A 1 933 ? -8.021 22.038 -21.540 1.00 67.00 933 SER A C 1
ATOM 6387 O O . SER A 1 933 ? -6.849 22.411 -21.629 1.00 67.00 933 SER A O 1
ATOM 6389 N N . GLN A 1 934 ? -8.382 20.784 -21.833 1.00 70.62 934 GLN A N 1
ATOM 6390 C CA . GLN A 1 934 ? -7.468 19.786 -22.413 1.00 70.62 934 GLN A CA 1
ATOM 6391 C C . GLN A 1 934 ? -7.591 19.723 -23.941 1.00 70.62 934 GLN A C 1
ATOM 6393 O O . GLN A 1 934 ? -8.700 19.706 -24.469 1.00 70.62 934 GLN A O 1
ATOM 6398 N N . GLY A 1 935 ? -6.462 19.632 -24.650 1.00 71.81 935 GLY A N 1
ATOM 6399 C CA . GLY A 1 935 ? -6.425 19.329 -26.083 1.00 71.81 935 GLY A CA 1
ATOM 6400 C C . GLY A 1 935 ? -6.765 17.867 -26.402 1.00 71.81 935 GLY A C 1
ATOM 6401 O O . GLY A 1 935 ? -6.772 17.004 -25.522 1.00 71.81 935 GLY A O 1
ATOM 6402 N N . ILE A 1 936 ? -7.042 17.580 -27.679 1.00 77.38 936 ILE A N 1
ATOM 6403 C CA . ILE A 1 936 ? -7.391 16.229 -28.164 1.00 77.38 936 ILE A CA 1
ATOM 6404 C C . ILE A 1 936 ? -6.237 15.266 -27.846 1.00 77.38 936 ILE A C 1
ATOM 6406 O O . ILE A 1 936 ? -5.083 15.572 -28.162 1.00 77.38 936 ILE A O 1
ATOM 6410 N N . GLY A 1 937 ? -6.534 14.125 -27.217 1.00 74.19 937 GLY A N 1
ATOM 6411 C CA . GLY A 1 937 ? -5.542 13.098 -26.865 1.00 74.19 937 GLY A CA 1
ATOM 6412 C C . GLY A 1 937 ? -4.521 13.492 -25.786 1.00 74.19 937 GLY A C 1
ATOM 6413 O O . GLY A 1 937 ? -3.471 12.858 -25.690 1.00 74.19 937 GLY A O 1
ATOM 6414 N N . ALA A 1 938 ? -4.766 14.554 -25.007 1.00 84.69 938 ALA A N 1
ATOM 6415 C CA . ALA A 1 938 ? -3.872 14.962 -23.918 1.00 84.69 938 ALA A CA 1
ATOM 6416 C C . ALA A 1 938 ? -3.975 14.025 -22.697 1.00 84.69 938 ALA A C 1
ATOM 6418 O O . ALA A 1 938 ? -5.055 13.544 -22.361 1.00 84.69 938 ALA A O 1
ATOM 6419 N N . VAL A 1 939 ? -2.866 13.790 -21.993 1.00 86.94 939 VAL A N 1
ATOM 6420 C CA . VAL A 1 939 ? -2.790 12.939 -20.793 1.00 86.94 939 VAL A CA 1
ATOM 6421 C C . VAL A 1 939 ? -2.336 13.772 -19.595 1.00 86.94 939 VAL A C 1
ATOM 6423 O O . VAL A 1 939 ? -1.281 14.396 -19.631 1.00 86.94 939 VAL A O 1
ATOM 6426 N N . ALA A 1 940 ? -3.097 13.751 -18.504 1.00 88.12 940 ALA A N 1
ATOM 6427 C CA . ALA A 1 940 ? -2.786 14.363 -17.216 1.00 88.12 940 ALA A CA 1
ATOM 6428 C C . ALA A 1 940 ? -2.996 13.341 -16.086 1.00 88.12 940 ALA A C 1
ATOM 6430 O O . ALA A 1 940 ? -4.117 12.911 -15.824 1.00 88.12 940 ALA A O 1
ATOM 6431 N N . LEU A 1 941 ? -1.928 12.943 -15.397 1.00 86.56 941 LEU A N 1
ATOM 6432 C CA . LEU A 1 941 ? -1.955 11.934 -14.334 1.00 86.56 941 LEU A CA 1
ATOM 6433 C C . LEU A 1 941 ? -1.187 12.434 -13.102 1.00 86.56 941 LEU A C 1
ATOM 6435 O O . LEU A 1 941 ? 0.041 12.450 -13.084 1.00 86.56 941 LEU A O 1
ATOM 6439 N N . GLY A 1 942 ? -1.908 12.820 -12.051 1.00 83.75 942 GLY A N 1
ATOM 6440 C CA . GLY A 1 942 ? -1.367 13.335 -10.791 1.00 83.75 942 GLY A CA 1
ATOM 6441 C C . GLY A 1 942 ? -2.095 14.594 -10.295 1.00 83.75 942 GLY A C 1
ATOM 6442 O O . GLY A 1 942 ? -2.750 15.277 -11.081 1.00 83.75 942 GLY A O 1
ATOM 6443 N N . PRO A 1 943 ? -2.010 14.930 -8.992 1.00 79.19 943 PRO A N 1
ATOM 6444 C CA . PRO A 1 943 ? -2.581 16.167 -8.456 1.00 79.19 943 PRO A CA 1
ATOM 6445 C C . PRO A 1 943 ? -2.076 17.418 -9.198 1.00 79.19 943 PRO A C 1
ATOM 6447 O O . PRO A 1 943 ? -0.865 17.632 -9.286 1.00 79.19 943 PRO A O 1
ATOM 6450 N N . SER A 1 944 ? -2.996 18.233 -9.722 1.00 82.69 944 SER A N 1
ATOM 6451 C CA . SER A 1 944 ? -2.726 19.445 -10.520 1.00 82.69 944 SER A CA 1
ATOM 6452 C C . SER A 1 944 ? -1.864 19.235 -11.780 1.00 82.69 944 SER A C 1
ATOM 6454 O O . SER A 1 944 ? -1.316 20.200 -12.314 1.00 82.69 944 SER A O 1
ATOM 6456 N N . ALA A 1 945 ? -1.720 17.999 -12.276 1.00 84.94 945 ALA A N 1
ATOM 6457 C CA . ALA A 1 945 ? -1.052 17.742 -13.553 1.00 84.94 945 ALA A CA 1
ATOM 6458 C C . ALA A 1 945 ? -1.852 18.396 -14.690 1.00 84.94 945 ALA A C 1
ATOM 6460 O O . ALA A 1 945 ? -3.064 18.191 -14.773 1.00 84.94 945 ALA A O 1
ATOM 6461 N N . GLY A 1 946 ? -1.214 19.190 -15.553 1.00 76.06 946 GLY A N 1
ATOM 6462 C CA . GLY A 1 946 ? -1.914 19.811 -16.684 1.00 76.06 946 GLY A CA 1
ATOM 6463 C C . GLY A 1 946 ? -3.048 20.769 -16.309 1.00 76.06 946 GLY A C 1
ATOM 6464 O O . GLY A 1 946 ? -3.996 20.888 -17.076 1.00 76.06 946 GLY A O 1
ATOM 6465 N N . SER A 1 947 ? -3.010 21.377 -15.117 1.00 74.69 947 SER A N 1
ATOM 6466 C CA . SER A 1 947 ? -4.141 22.095 -14.500 1.00 74.69 947 SER A CA 1
ATOM 6467 C C . SER A 1 947 ? -4.798 23.158 -15.404 1.00 74.69 947 SER A C 1
ATOM 6469 O O . SER A 1 947 ? -6.023 23.312 -15.393 1.00 74.69 947 SER A O 1
ATOM 6471 N N . THR A 1 948 ? -4.013 23.877 -16.215 1.00 69.62 948 THR A N 1
ATOM 6472 C CA . THR A 1 948 ? -4.514 24.959 -17.080 1.00 69.62 948 THR A CA 1
ATOM 6473 C C . THR A 1 948 ? -3.932 24.890 -18.503 1.00 69.62 948 THR A C 1
ATOM 6475 O O . THR A 1 948 ? -2.724 25.035 -18.695 1.00 69.62 948 THR A O 1
ATOM 6478 N N . SER A 1 949 ? -4.806 24.697 -19.500 1.00 63.03 949 SER A N 1
ATOM 6479 C CA . SER A 1 949 ? -4.541 24.740 -20.953 1.00 63.03 949 SER A CA 1
ATOM 6480 C C . SER A 1 949 ? -3.439 23.798 -21.462 1.00 63.03 949 SER A C 1
ATOM 6482 O O . SER A 1 949 ? -2.289 24.198 -21.672 1.00 63.03 949 SER A O 1
ATOM 6484 N N . GLN A 1 950 ? -3.805 22.545 -21.738 1.00 67.44 950 GLN A N 1
ATOM 6485 C CA . GLN A 1 950 ? -2.941 21.589 -22.443 1.00 67.44 950 GLN A CA 1
ATOM 6486 C C . GLN A 1 950 ? -3.160 21.661 -23.963 1.00 67.44 950 GLN A C 1
ATOM 6488 O O . GLN A 1 950 ? -4.301 21.690 -24.423 1.00 67.44 950 GLN A O 1
ATOM 6493 N N . GLY A 1 951 ? -2.082 21.659 -24.755 1.00 65.50 951 GLY A N 1
ATOM 6494 C CA . GLY A 1 951 ? -2.154 21.487 -26.211 1.00 65.50 951 GLY A CA 1
ATOM 6495 C C . GLY A 1 951 ? -2.630 20.086 -26.637 1.00 65.50 951 GLY A C 1
ATOM 6496 O O . GLY A 1 951 ? -2.831 19.197 -25.813 1.00 65.50 951 GLY A O 1
ATOM 6497 N N . ASN A 1 952 ? -2.799 19.858 -27.944 1.00 74.19 952 ASN A N 1
ATOM 6498 C CA . ASN A 1 952 ? -3.160 18.530 -28.463 1.00 74.19 952 ASN A CA 1
ATOM 6499 C C . ASN A 1 952 ? -2.008 17.525 -28.265 1.00 74.19 952 ASN A C 1
ATOM 6501 O O . ASN A 1 952 ? -0.851 17.849 -28.546 1.00 74.19 952 ASN A O 1
ATOM 6505 N N . GLY A 1 953 ? -2.334 16.306 -27.825 1.00 68.00 953 GLY A N 1
ATOM 6506 C CA . GLY A 1 953 ? -1.402 15.179 -27.707 1.00 68.00 953 GLY A CA 1
ATOM 6507 C C . GLY A 1 953 ? -0.286 15.339 -26.671 1.00 68.00 953 GLY A C 1
ATOM 6508 O O . GLY A 1 953 ? 0.772 14.734 -26.842 1.00 68.00 953 GLY A O 1
ATOM 6509 N N . THR A 1 954 ? -0.462 16.177 -25.645 1.00 82.81 954 THR A N 1
ATOM 6510 C CA . THR A 1 954 ? 0.556 16.375 -24.599 1.00 82.81 954 THR A CA 1
ATOM 6511 C C . THR A 1 954 ? 0.477 15.315 -23.500 1.00 82.81 954 THR A C 1
ATOM 6513 O O . THR A 1 954 ? -0.564 14.693 -23.295 1.00 82.81 954 THR A O 1
ATOM 6516 N N . VAL A 1 955 ? 1.572 15.096 -22.768 1.00 85.25 955 VAL A N 1
ATOM 6517 C CA . VAL A 1 955 ? 1.653 14.122 -21.666 1.00 85.25 955 VAL A CA 1
ATOM 6518 C C . VAL A 1 955 ? 2.161 14.814 -20.407 1.00 85.25 955 VAL A C 1
ATOM 6520 O O . VAL A 1 955 ? 3.246 15.376 -20.420 1.00 85.25 955 VAL A O 1
ATOM 6523 N N . ALA A 1 956 ? 1.412 14.745 -19.309 1.00 86.56 956 ALA A N 1
ATOM 6524 C CA . ALA A 1 956 ? 1.738 15.332 -18.012 1.00 86.56 956 ALA A CA 1
ATOM 6525 C C . ALA A 1 956 ? 1.538 14.286 -16.910 1.00 86.56 956 ALA A C 1
ATOM 6527 O O . ALA A 1 956 ? 0.409 13.887 -16.626 1.00 86.56 956 ALA A O 1
ATOM 6528 N N . ILE A 1 957 ? 2.614 13.801 -16.293 1.00 84.31 957 ILE A N 1
ATOM 6529 C CA . ILE A 1 957 ? 2.551 12.712 -15.307 1.00 84.31 957 ILE A CA 1
ATOM 6530 C C . ILE A 1 957 ? 3.377 13.083 -14.071 1.00 84.31 957 ILE A C 1
ATOM 6532 O O . ILE A 1 957 ? 4.604 13.096 -14.111 1.00 84.31 957 ILE A O 1
ATOM 6536 N N . GLY A 1 958 ? 2.713 13.353 -12.947 1.00 80.19 958 GLY A N 1
ATOM 6537 C CA . GLY A 1 958 ? 3.328 13.777 -11.684 1.00 80.19 958 GLY A CA 1
ATOM 6538 C C . GLY A 1 958 ? 2.600 14.957 -11.032 1.00 80.19 958 GLY A C 1
ATOM 6539 O O . GLY A 1 958 ? 1.788 15.628 -11.662 1.00 80.19 958 GLY A O 1
ATOM 6540 N N . VAL A 1 959 ? 2.873 15.216 -9.749 1.00 80.62 959 VAL A N 1
ATOM 6541 C CA . VAL A 1 959 ? 2.291 16.366 -9.028 1.00 80.62 959 VAL A CA 1
ATOM 6542 C C . VAL A 1 959 ? 2.768 17.666 -9.686 1.00 80.62 959 VAL A C 1
ATOM 6544 O O . VAL A 1 959 ? 3.977 17.855 -9.829 1.00 80.62 959 VAL A O 1
ATOM 6547 N N . ARG A 1 960 ? 1.822 18.530 -10.090 1.00 79.31 960 ARG A N 1
ATOM 6548 C CA . ARG A 1 960 ? 2.065 19.820 -10.780 1.00 79.31 960 ARG A CA 1
ATOM 6549 C C . ARG A 1 960 ? 2.896 19.719 -12.070 1.00 79.31 960 ARG A C 1
ATOM 6551 O O . ARG A 1 960 ? 3.469 20.702 -12.529 1.00 79.31 960 ARG A O 1
ATOM 6558 N N . SER A 1 961 ? 2.957 18.536 -12.682 1.00 83.88 961 SER A N 1
ATOM 6559 C CA . SER A 1 961 ? 3.631 18.351 -13.968 1.00 83.88 961 SER A CA 1
ATOM 6560 C C . SER A 1 961 ? 2.892 19.126 -15.061 1.00 83.88 961 SER A C 1
ATOM 6562 O O . SER A 1 961 ? 1.687 18.938 -15.252 1.00 83.88 961 SER A O 1
ATOM 6564 N N . GLY A 1 962 ? 3.603 20.018 -15.753 1.00 74.25 962 GLY A N 1
ATOM 6565 C CA . GLY A 1 962 ? 3.055 20.826 -16.837 1.00 74.25 962 GLY A CA 1
ATOM 6566 C C . GLY A 1 962 ? 1.789 21.603 -16.467 1.00 74.25 962 GLY A C 1
ATOM 6567 O O . GLY A 1 962 ? 0.825 21.600 -17.229 1.00 74.25 962 GLY A O 1
ATOM 6568 N N . GLU A 1 963 ? 1.781 22.192 -15.270 1.00 75.62 963 GLU A N 1
ATOM 6569 C CA . GLU A 1 963 ? 0.638 22.843 -14.617 1.00 75.62 963 GLU A CA 1
ATOM 6570 C C . GLU A 1 963 ? 0.002 23.978 -15.450 1.00 75.62 963 GLU A C 1
ATOM 6572 O O . GLU A 1 963 ? -1.222 24.141 -15.416 1.00 75.62 963 GLU A O 1
ATOM 6577 N N . ILE A 1 964 ? 0.803 24.743 -16.206 1.00 72.69 964 ILE A N 1
ATOM 6578 C CA . ILE A 1 964 ? 0.366 25.942 -16.939 1.00 72.69 964 ILE A CA 1
ATOM 6579 C C . ILE A 1 964 ? 0.947 25.973 -18.367 1.00 72.69 964 ILE A C 1
ATOM 6581 O O . ILE A 1 964 ? 2.162 26.083 -18.540 1.00 72.69 964 ILE A O 1
ATOM 6585 N N . ASN A 1 965 ? 0.072 25.983 -19.385 1.00 64.88 965 ASN A N 1
ATOM 6586 C CA . ASN A 1 965 ? 0.385 26.186 -20.814 1.00 64.88 965 ASN A CA 1
ATOM 6587 C C . ASN A 1 965 ? 1.420 25.203 -21.395 1.00 64.88 965 ASN A C 1
ATOM 6589 O O . ASN A 1 965 ? 2.583 25.553 -21.618 1.00 64.88 965 ASN A O 1
ATOM 6593 N N . GLN A 1 966 ? 0.987 23.980 -21.707 1.00 67.25 966 GLN A N 1
ATOM 6594 C CA . GLN A 1 966 ? 1.811 23.044 -22.482 1.00 67.25 966 GLN A CA 1
ATOM 6595 C C . GLN A 1 966 ? 1.645 23.288 -23.984 1.00 67.25 966 GLN A C 1
ATOM 6597 O O . GLN A 1 966 ? 0.520 23.281 -24.490 1.00 67.25 966 GLN A O 1
ATOM 6602 N N . GLY A 1 967 ? 2.755 23.452 -24.708 1.00 64.56 967 GLY A N 1
ATOM 6603 C CA . GLY A 1 967 ? 2.772 23.433 -26.170 1.00 64.56 967 GLY A CA 1
ATOM 6604 C C . GLY A 1 967 ? 2.292 22.091 -26.737 1.00 64.56 967 GLY A C 1
ATOM 6605 O O . GLY A 1 967 ? 2.326 21.070 -26.056 1.00 64.56 967 GLY A O 1
ATOM 6606 N N . MET A 1 968 ? 1.832 22.083 -27.992 1.00 70.69 968 MET A N 1
ATOM 6607 C CA . MET A 1 968 ? 1.363 20.870 -28.680 1.00 70.69 968 MET A CA 1
ATOM 6608 C C . MET A 1 968 ? 2.426 19.754 -28.617 1.00 70.69 968 MET A C 1
ATOM 6610 O O . MET A 1 968 ? 3.608 20.017 -28.838 1.00 70.69 968 MET A O 1
ATOM 6614 N N . GLN A 1 969 ? 2.004 18.526 -28.290 1.00 70.88 969 GLN A N 1
ATOM 6615 C CA . GLN A 1 969 ? 2.857 17.328 -28.183 1.00 70.88 969 GLN A CA 1
ATOM 6616 C C . GLN A 1 969 ? 4.055 17.423 -27.212 1.00 70.88 969 GLN A C 1
ATOM 6618 O O . GLN A 1 969 ? 5.034 16.693 -27.365 1.00 70.88 969 GLN A O 1
ATOM 6623 N N . GLY A 1 970 ? 3.987 18.293 -26.197 1.00 80.12 970 GLY A N 1
ATOM 6624 C CA . GLY A 1 970 ? 4.955 18.323 -25.094 1.00 80.12 970 GLY A CA 1
ATOM 6625 C C . GLY A 1 970 ? 4.833 17.120 -24.142 1.00 80.12 970 GLY A C 1
ATOM 6626 O O . GLY A 1 970 ? 3.738 16.594 -23.929 1.00 80.12 970 GLY A O 1
ATOM 6627 N N . ILE A 1 971 ? 5.951 16.682 -23.554 1.00 84.19 971 ILE A N 1
ATOM 6628 C CA . ILE A 1 971 ? 6.026 15.564 -22.596 1.00 84.19 971 ILE A CA 1
ATOM 6629 C C . ILE A 1 971 ? 6.639 16.055 -21.283 1.00 84.19 971 ILE A C 1
ATOM 6631 O O . ILE A 1 971 ? 7.814 16.390 -21.252 1.00 84.19 971 ILE A O 1
ATOM 6635 N N . ALA A 1 972 ? 5.895 15.994 -20.181 1.00 85.44 972 ALA A N 1
ATOM 6636 C CA . ALA A 1 972 ? 6.346 16.278 -18.823 1.00 85.44 972 ALA A CA 1
ATOM 6637 C C . ALA A 1 972 ? 6.069 15.091 -17.890 1.00 85.44 972 ALA A C 1
ATOM 6639 O O . ALA A 1 972 ? 4.929 14.656 -17.727 1.00 85.44 972 ALA A O 1
ATOM 6640 N N . ILE A 1 973 ? 7.116 14.530 -17.280 1.00 84.00 973 ILE A N 1
ATOM 6641 C CA . ILE A 1 973 ? 7.019 13.359 -16.395 1.00 84.00 973 ILE A CA 1
ATOM 6642 C C . ILE A 1 973 ? 7.917 13.564 -15.163 1.00 84.00 973 ILE A C 1
ATOM 6644 O O . ILE A 1 973 ? 9.141 13.454 -15.246 1.00 84.00 973 ILE A O 1
ATOM 6648 N N . GLY A 1 974 ? 7.324 13.832 -13.996 1.00 79.50 974 GLY A N 1
ATOM 6649 C CA . GLY A 1 974 ? 8.034 14.119 -12.742 1.00 79.50 974 GLY A CA 1
ATOM 6650 C C . GLY A 1 974 ? 7.309 15.113 -11.825 1.00 79.50 974 GLY A C 1
ATOM 6651 O O . GLY A 1 974 ? 6.347 15.762 -12.226 1.00 79.50 974 GLY A O 1
ATOM 6652 N N . LEU A 1 975 ? 7.774 15.234 -10.577 1.00 77.50 975 LEU A N 1
ATOM 6653 C CA . LEU A 1 975 ? 7.323 16.268 -9.632 1.00 77.50 975 LEU A CA 1
ATOM 6654 C C . LEU A 1 975 ? 7.784 17.650 -10.116 1.00 77.50 975 LEU A C 1
ATOM 6656 O O . LEU A 1 975 ? 8.974 17.804 -10.394 1.00 77.50 975 LEU A O 1
ATOM 6660 N N . ASP A 1 976 ? 6.872 18.627 -10.180 1.00 79.25 976 ASP A N 1
ATOM 6661 C CA . ASP A 1 976 ? 7.203 20.036 -10.459 1.00 79.25 976 ASP A CA 1
ATOM 6662 C C . ASP A 1 976 ? 8.013 20.228 -11.770 1.00 79.25 976 ASP A C 1
ATOM 6664 O O . ASP A 1 976 ? 8.856 21.114 -11.886 1.00 79.25 976 ASP A O 1
ATOM 6668 N N . CYS A 1 977 ? 7.798 19.369 -12.775 1.00 81.06 977 CYS A N 1
ATOM 6669 C CA . CYS A 1 977 ? 8.481 19.453 -14.070 1.00 81.06 977 CYS A CA 1
ATOM 6670 C C . CYS A 1 977 ? 7.652 20.236 -15.093 1.00 81.06 977 CYS A C 1
ATOM 6672 O O . CYS A 1 977 ? 6.431 20.060 -15.177 1.00 81.06 977 CYS A O 1
ATOM 6674 N N . GLY A 1 978 ? 8.306 21.086 -15.888 1.00 72.31 978 GLY A N 1
ATOM 6675 C CA . GLY A 1 978 ? 7.641 21.796 -16.978 1.00 72.31 978 GLY A CA 1
ATOM 6676 C C . GLY A 1 978 ? 6.496 22.718 -16.551 1.00 72.31 978 GLY A C 1
ATOM 6677 O O . GLY A 1 978 ? 5.572 22.889 -17.342 1.00 72.31 978 GLY A O 1
ATOM 6678 N N . ILE A 1 979 ? 6.512 23.240 -15.314 1.00 71.81 979 ILE A N 1
ATOM 6679 C CA . ILE A 1 979 ? 5.382 23.927 -14.654 1.00 71.81 979 ILE A CA 1
ATOM 6680 C C . ILE A 1 979 ? 4.836 25.081 -15.497 1.00 71.81 979 ILE A C 1
ATOM 6682 O O . ILE A 1 979 ? 3.618 25.244 -15.567 1.00 71.81 979 ILE A O 1
ATOM 6686 N N . THR A 1 980 ? 5.708 25.875 -16.126 1.00 70.06 980 THR A N 1
ATOM 6687 C CA . THR A 1 980 ? 5.300 27.052 -16.908 1.00 70.06 980 THR A CA 1
ATOM 6688 C C . THR A 1 980 ? 5.911 27.067 -18.311 1.00 70.06 980 THR A C 1
ATOM 6690 O O . THR A 1 980 ? 7.130 26.991 -18.464 1.00 70.06 980 THR A O 1
ATOM 6693 N N . ASN A 1 981 ? 5.057 27.231 -19.332 1.00 62.03 981 ASN A N 1
ATOM 6694 C CA . ASN A 1 981 ? 5.424 27.480 -20.735 1.00 62.03 981 ASN A CA 1
ATOM 6695 C C . ASN A 1 981 ? 6.412 26.453 -21.317 1.00 62.03 981 ASN A C 1
ATOM 6697 O O . ASN A 1 981 ? 7.578 26.760 -21.581 1.00 62.03 981 ASN A O 1
ATOM 6701 N N . GLN A 1 982 ? 5.930 25.235 -21.558 1.00 68.69 982 GLN A N 1
ATOM 6702 C CA . GLN A 1 982 ? 6.657 24.291 -22.406 1.00 68.69 982 GLN A CA 1
ATOM 6703 C C . GLN A 1 982 ? 6.458 24.638 -23.880 1.00 68.69 982 GLN A C 1
ATOM 6705 O O . GLN A 1 982 ? 5.324 24.833 -24.325 1.00 68.69 982 GLN A O 1
ATOM 6710 N N . GLY A 1 983 ? 7.554 24.700 -24.636 1.00 67.81 983 GLY A N 1
ATOM 6711 C CA . GLY A 1 983 ? 7.511 24.862 -26.083 1.00 67.81 983 GLY A CA 1
ATOM 6712 C C . GLY A 1 983 ? 6.837 23.681 -26.790 1.00 67.81 983 GLY A C 1
ATOM 6713 O O . GLY A 1 983 ? 6.651 22.601 -26.236 1.00 67.81 983 GLY A O 1
ATOM 6714 N N . GLU A 1 984 ? 6.458 23.880 -28.051 1.00 76.94 984 GLU A N 1
ATOM 6715 C CA . GLU A 1 984 ? 5.922 22.806 -28.895 1.00 76.94 984 GLU A CA 1
ATOM 6716 C C . GLU A 1 984 ? 6.971 21.683 -29.047 1.00 76.94 984 GLU A C 1
ATOM 6718 O O . GLU A 1 984 ? 8.154 21.975 -29.263 1.00 76.94 984 GLU A O 1
ATOM 6723 N N . TRP A 1 985 ? 6.556 20.414 -28.962 1.00 73.94 985 TRP A N 1
ATOM 6724 C CA . TRP A 1 985 ? 7.425 19.229 -29.111 1.00 73.94 985 TRP A CA 1
ATOM 6725 C C . TRP A 1 985 ? 8.555 19.078 -28.073 1.00 73.94 985 TRP A C 1
ATOM 6727 O O . TRP A 1 985 ? 9.546 18.395 -28.350 1.00 73.94 985 TRP A O 1
ATOM 6737 N N . SER A 1 986 ? 8.465 19.724 -26.907 1.00 83.19 986 SER A N 1
ATOM 6738 C CA . SER A 1 986 ? 9.505 19.634 -25.876 1.00 83.19 986 SER A CA 1
ATOM 6739 C C . SER A 1 986 ? 9.331 18.425 -24.939 1.00 83.19 986 SER A C 1
ATOM 6741 O O . SER A 1 986 ? 8.237 17.886 -24.774 1.00 83.19 986 SER A O 1
ATOM 6743 N N . VAL A 1 987 ? 10.428 17.962 -24.331 1.00 86.00 987 VAL A N 1
ATOM 6744 C CA . VAL A 1 987 ? 10.473 16.810 -23.416 1.00 86.00 987 VAL A CA 1
ATOM 6745 C C . VAL A 1 987 ? 11.120 17.224 -22.093 1.00 86.00 987 VAL A C 1
ATOM 6747 O O . VAL A 1 987 ? 12.236 17.735 -22.086 1.00 86.00 987 VAL A O 1
ATOM 6750 N N . ALA A 1 988 ? 10.459 16.955 -20.971 1.00 86.25 988 ALA A N 1
ATOM 6751 C CA . ALA A 1 988 ? 10.903 17.186 -19.600 1.00 86.25 988 ALA A CA 1
ATOM 6752 C C . ALA A 1 988 ? 10.646 15.928 -18.745 1.00 86.25 988 ALA A C 1
ATOM 6754 O O . ALA A 1 988 ? 9.506 15.548 -18.491 1.00 86.25 988 ALA A O 1
ATOM 6755 N N . ILE A 1 989 ? 11.698 15.242 -18.291 1.00 85.06 989 ILE A N 1
ATOM 6756 C CA . ILE A 1 989 ? 11.587 13.993 -17.515 1.00 85.06 989 ILE A CA 1
ATOM 6757 C C . ILE A 1 989 ? 12.506 14.050 -16.289 1.00 85.06 989 ILE A C 1
ATOM 6759 O O . ILE A 1 989 ? 13.729 13.995 -16.409 1.00 85.06 989 ILE A O 1
ATOM 6763 N N . GLY A 1 990 ? 11.927 14.101 -15.089 1.00 81.06 990 GLY A N 1
ATOM 6764 C CA . GLY A 1 990 ? 12.639 14.159 -13.806 1.00 81.06 990 GLY A CA 1
ATOM 6765 C C . GLY A 1 990 ? 12.120 15.267 -12.876 1.00 81.06 990 GLY A C 1
ATOM 6766 O O . GLY A 1 990 ? 11.471 16.198 -13.345 1.00 81.06 990 GLY A O 1
ATOM 6767 N N . PRO A 1 991 ? 12.375 15.193 -11.553 1.00 76.56 991 PRO A N 1
ATOM 6768 C CA . PRO A 1 991 ? 11.943 16.233 -10.616 1.00 76.56 991 PRO A CA 1
ATOM 6769 C C . PRO A 1 991 ? 12.558 17.597 -10.955 1.00 76.56 991 PRO A C 1
ATOM 6771 O O . PRO A 1 991 ? 13.778 17.670 -11.132 1.00 76.56 991 PRO A O 1
ATOM 6774 N N . GLU A 1 992 ? 11.737 18.649 -11.034 1.00 83.81 992 GLU A N 1
ATOM 6775 C CA . GLU A 1 992 ? 12.152 20.027 -11.376 1.00 83.81 992 GLU A CA 1
ATOM 6776 C C . GLU A 1 992 ? 12.870 20.138 -12.744 1.00 83.81 992 GLU A C 1
ATOM 6778 O O . GLU A 1 992 ? 13.597 21.099 -13.007 1.00 83.81 992 GLU A O 1
ATOM 6783 N N . ALA A 1 993 ? 12.718 19.141 -13.627 1.00 85.38 993 ALA A N 1
ATOM 6784 C CA . ALA A 1 993 ? 13.236 19.216 -14.989 1.00 85.38 993 ALA A CA 1
ATOM 6785 C C . ALA A 1 993 ? 12.445 20.274 -15.764 1.00 85.38 993 ALA A C 1
ATOM 6787 O O . ALA A 1 993 ? 11.214 20.212 -15.826 1.00 85.38 993 ALA A O 1
ATOM 6788 N N . ALA A 1 994 ? 13.167 21.233 -16.338 1.00 81.06 994 ALA A N 1
ATOM 6789 C CA . ALA A 1 994 ? 12.617 22.325 -17.125 1.00 81.06 994 ALA A CA 1
ATOM 6790 C C . ALA A 1 994 ? 11.427 23.055 -16.483 1.00 81.06 994 ALA A C 1
ATOM 6792 O O . ALA A 1 994 ? 10.423 23.328 -17.132 1.00 81.06 994 ALA A O 1
ATOM 6793 N N . GLU A 1 995 ? 11.545 23.325 -15.183 1.00 80.44 995 GLU A N 1
ATOM 6794 C CA . GLU A 1 995 ? 10.534 23.973 -14.344 1.00 80.44 995 GLU A CA 1
ATOM 6795 C C . GLU A 1 995 ? 9.961 25.266 -14.967 1.00 80.44 995 GLU A C 1
ATOM 6797 O O . GLU A 1 995 ? 8.745 25.475 -14.929 1.00 80.44 995 GLU A O 1
ATOM 6802 N N . GLU A 1 996 ? 10.805 26.091 -15.602 1.00 78.50 996 GLU A N 1
ATOM 6803 C CA . GLU A 1 996 ? 10.410 27.370 -16.207 1.00 78.50 996 GLU A CA 1
ATOM 6804 C C . GLU A 1 996 ? 10.963 27.576 -17.634 1.00 78.50 996 GLU A C 1
ATOM 6806 O O . GLU A 1 996 ? 12.177 27.536 -17.855 1.00 78.50 996 GLU A O 1
ATOM 6811 N N . ASN A 1 997 ? 10.070 27.918 -18.577 1.00 66.25 997 ASN A N 1
ATOM 6812 C CA . ASN A 1 997 ? 10.354 28.419 -19.933 1.00 66.25 997 ASN A CA 1
ATOM 6813 C C . ASN A 1 997 ? 11.259 27.511 -20.792 1.00 66.25 997 ASN A C 1
ATOM 6815 O O . ASN A 1 997 ? 12.451 27.783 -20.978 1.00 66.25 997 ASN A O 1
ATOM 6819 N N . GLN A 1 998 ? 10.680 26.472 -21.400 1.00 69.56 998 GLN A N 1
ATOM 6820 C CA . GLN A 1 998 ? 11.353 25.752 -22.488 1.00 69.56 998 GLN A CA 1
ATOM 6821 C C . GLN A 1 998 ? 11.091 26.423 -23.834 1.00 69.56 998 GLN A C 1
ATOM 6823 O O . GLN A 1 998 ? 9.950 26.731 -24.174 1.00 69.56 998 GLN A O 1
ATOM 6828 N N . GLY A 1 999 ? 12.144 26.561 -24.635 1.00 67.00 999 GLY A N 1
ATOM 6829 C CA . GLY A 1 999 ? 12.024 26.756 -26.074 1.00 67.00 999 GLY A CA 1
ATOM 6830 C C . GLY A 1 999 ? 11.344 25.576 -26.782 1.00 67.00 999 GLY A C 1
ATOM 6831 O O . GLY A 1 999 ? 11.031 24.532 -26.203 1.00 67.00 999 GLY A O 1
ATOM 6832 N N . THR A 1 1000 ? 11.112 25.748 -28.074 1.00 75.88 1000 THR A N 1
ATOM 6833 C CA . THR A 1 1000 ? 10.496 24.752 -28.960 1.00 75.88 1000 THR A CA 1
ATOM 6834 C C . THR A 1 1000 ? 11.481 23.601 -29.213 1.00 75.88 1000 THR A C 1
ATOM 6836 O O . THR A 1 1000 ? 12.662 23.856 -29.455 1.00 75.88 1000 THR A O 1
ATOM 6839 N N . LYS A 1 1001 ? 11.017 22.339 -29.200 1.00 75.69 1001 LYS A N 1
ATOM 6840 C CA . LYS A 1 1001 ? 11.820 21.115 -29.464 1.00 75.69 1001 LYS A CA 1
ATOM 6841 C C . LYS A 1 1001 ? 12.985 20.852 -28.492 1.00 75.69 1001 LYS A C 1
ATOM 6843 O O . LYS A 1 1001 ? 13.975 20.222 -28.866 1.00 75.69 1001 LYS A O 1
ATOM 6848 N N . CYS A 1 1002 ? 12.885 21.313 -27.248 1.00 83.19 1002 CYS A N 1
ATOM 6849 C CA . CYS A 1 1002 ? 13.923 21.081 -26.239 1.00 83.19 1002 CYS A CA 1
ATOM 6850 C C . CYS A 1 1002 ? 13.796 19.712 -25.552 1.00 83.19 1002 CYS A C 1
ATOM 6852 O O . CYS A 1 1002 ? 12.701 19.169 -25.430 1.00 83.19 1002 CYS A O 1
ATOM 6854 N N . VAL A 1 1003 ? 14.905 19.166 -25.047 1.00 86.94 1003 VAL A N 1
ATOM 6855 C CA . VAL A 1 1003 ? 14.947 17.914 -24.271 1.00 86.94 1003 VAL A CA 1
ATOM 6856 C C . VAL A 1 1003 ? 15.622 18.172 -22.925 1.00 86.94 1003 VAL A C 1
ATOM 6858 O O . VAL A 1 1003 ? 16.758 18.629 -22.884 1.00 86.94 1003 VAL A O 1
ATOM 6861 N N . ALA A 1 1004 ? 14.958 17.852 -21.819 1.00 87.38 1004 ALA A N 1
ATOM 6862 C CA . ALA A 1 1004 ? 15.468 17.936 -20.454 1.00 87.38 1004 ALA A CA 1
ATOM 6863 C C . ALA A 1 1004 ? 15.176 16.624 -19.711 1.00 87.38 1004 ALA A C 1
ATOM 6865 O O . ALA A 1 1004 ? 14.023 16.279 -19.473 1.00 87.38 1004 ALA A O 1
ATOM 6866 N N . VAL A 1 1005 ? 16.207 15.862 -19.346 1.00 87.69 1005 VAL A N 1
ATOM 6867 C CA . VAL A 1 1005 ? 16.052 14.556 -18.688 1.00 87.69 1005 VAL A CA 1
ATOM 6868 C C . VAL A 1 1005 ? 17.033 14.435 -17.517 1.00 87.69 1005 VAL A C 1
ATOM 6870 O O . VAL A 1 1005 ? 18.243 14.339 -17.712 1.00 87.69 1005 VAL A O 1
ATOM 6873 N N . GLY A 1 1006 ? 16.520 14.420 -16.286 1.00 82.25 1006 GLY A N 1
ATOM 6874 C CA . GLY A 1 1006 ? 17.297 14.404 -15.041 1.00 82.25 1006 GLY A CA 1
ATOM 6875 C C . GLY A 1 1006 ? 16.776 15.404 -14.003 1.00 82.25 1006 GLY A C 1
ATOM 6876 O O . GLY A 1 1006 ? 16.053 16.337 -14.336 1.00 82.25 1006 GLY A O 1
ATOM 6877 N N . ARG A 1 1007 ? 17.127 15.218 -12.721 1.00 83.31 1007 ARG A N 1
ATOM 6878 C CA . ARG A 1 1007 ? 16.716 16.143 -11.646 1.00 83.31 1007 ARG A CA 1
ATOM 6879 C C . ARG A 1 1007 ? 17.316 17.535 -11.889 1.00 83.31 1007 ARG A C 1
ATOM 6881 O O . ARG A 1 1007 ? 18.538 17.645 -12.012 1.00 83.31 1007 ARG A O 1
ATOM 6888 N N . GLU A 1 1008 ? 16.463 18.561 -11.926 1.00 85.56 1008 GLU A N 1
ATOM 6889 C CA . GLU A 1 1008 ? 16.810 19.968 -12.204 1.00 85.56 1008 GLU A CA 1
ATOM 6890 C C . GLU A 1 1008 ? 17.540 20.200 -13.554 1.00 85.56 1008 GLU A C 1
ATOM 6892 O O . GLU A 1 1008 ? 18.269 21.183 -13.710 1.00 85.56 1008 GLU A O 1
ATOM 6897 N N . ALA A 1 1009 ? 17.385 19.300 -14.536 1.00 87.38 1009 ALA A N 1
ATOM 6898 C CA . ALA A 1 1009 ? 17.932 19.491 -15.884 1.00 87.38 1009 ALA A CA 1
ATOM 6899 C C . ALA A 1 1009 ? 17.152 20.587 -16.628 1.00 87.38 1009 ALA A C 1
ATOM 6901 O O . ALA A 1 1009 ? 15.923 20.567 -16.621 1.00 87.38 1009 ALA A O 1
ATOM 6902 N N . GLY A 1 1010 ? 17.836 21.544 -17.260 1.00 82.19 1010 GLY A N 1
ATOM 6903 C CA . GLY A 1 1010 ? 17.186 22.621 -18.024 1.00 82.19 1010 GLY A CA 1
ATOM 6904 C C . GLY A 1 1010 ? 16.260 23.530 -17.202 1.00 82.19 1010 GLY A C 1
ATOM 6905 O O . GLY A 1 1010 ? 15.391 24.168 -17.783 1.00 82.19 1010 GLY A O 1
ATOM 6906 N N . ARG A 1 1011 ? 16.396 23.539 -15.865 1.00 82.06 1011 ARG A N 1
ATOM 6907 C CA . ARG A 1 1011 ? 15.417 24.066 -14.895 1.00 82.06 1011 ARG A CA 1
ATOM 6908 C C . ARG A 1 1011 ? 14.909 25.484 -15.193 1.00 82.06 1011 ARG A C 1
ATOM 6910 O O . ARG A 1 1011 ? 13.710 25.712 -15.092 1.00 82.06 1011 ARG A O 1
ATOM 6917 N N . PHE A 1 1012 ? 15.800 26.410 -15.544 1.00 80.88 1012 PHE A N 1
ATOM 6918 C CA . PHE A 1 1012 ? 15.483 27.825 -15.755 1.00 80.88 1012 PHE A CA 1
ATOM 6919 C C . PHE A 1 1012 ? 15.954 28.296 -17.142 1.00 80.88 1012 PHE A C 1
ATOM 6921 O O . PHE A 1 1012 ? 17.061 28.826 -17.280 1.00 80.88 1012 PHE A O 1
ATOM 6928 N N . GLY A 1 1013 ? 15.116 28.125 -18.169 1.00 69.69 1013 GLY A N 1
ATOM 6929 C CA . GLY A 1 1013 ? 15.339 28.673 -19.513 1.00 69.69 1013 GLY A CA 1
ATOM 6930 C C . GLY A 1 1013 ? 16.221 27.820 -20.434 1.00 69.69 1013 GLY A C 1
ATOM 6931 O O . GLY A 1 1013 ? 17.452 27.875 -20.361 1.00 69.69 1013 GLY A O 1
ATOM 6932 N N . GLN A 1 1014 ? 15.591 27.112 -21.376 1.00 73.56 1014 GLN A N 1
ATOM 6933 C CA . GLN A 1 1014 ? 16.258 26.477 -22.523 1.00 73.56 1014 GLN A CA 1
ATOM 6934 C C . GLN A 1 1014 ? 15.964 27.261 -23.809 1.00 73.56 1014 GLN A C 1
ATOM 6936 O O . GLN A 1 1014 ? 14.802 27.535 -24.096 1.00 73.56 1014 GLN A O 1
ATOM 6941 N N . GLY A 1 1015 ? 16.984 27.596 -24.603 1.00 74.38 1015 GLY A N 1
ATOM 6942 C CA . GLY A 1 1015 ? 16.789 28.077 -25.977 1.00 74.38 1015 GLY A CA 1
ATOM 6943 C C . GLY A 1 1015 ? 16.246 26.976 -26.896 1.00 74.38 1015 GLY A C 1
ATOM 6944 O O . GLY A 1 1015 ? 16.388 25.802 -26.573 1.00 74.38 1015 GLY A O 1
ATOM 6945 N N . ASP A 1 1016 ? 15.642 27.335 -28.036 1.00 79.94 1016 ASP A N 1
ATOM 6946 C CA . ASP A 1 1016 ? 15.059 26.350 -28.967 1.00 79.94 1016 ASP A CA 1
ATOM 6947 C C . ASP A 1 1016 ? 16.078 25.270 -29.402 1.00 79.94 1016 ASP A C 1
ATOM 6949 O O . ASP A 1 1016 ? 17.280 25.535 -29.539 1.00 79.94 1016 ASP A O 1
ATOM 6953 N N . ASP A 1 1017 ? 15.586 24.049 -29.635 1.00 80.12 1017 ASP A N 1
ATOM 6954 C CA . ASP A 1 1017 ? 16.368 22.865 -30.030 1.00 80.12 1017 ASP A CA 1
ATOM 6955 C C . ASP A 1 1017 ? 17.487 22.458 -29.031 1.00 80.12 1017 ASP A C 1
ATOM 6957 O O . ASP A 1 1017 ? 18.460 21.803 -29.420 1.00 80.12 1017 ASP A O 1
ATOM 6961 N N . ALA A 1 1018 ? 17.411 22.859 -27.756 1.00 85.06 1018 ALA A N 1
ATOM 6962 C CA . ALA A 1 1018 ? 18.449 22.557 -26.763 1.00 85.06 1018 ALA A CA 1
ATOM 6963 C C . ALA A 1 1018 ? 18.255 21.195 -26.059 1.00 85.06 1018 ALA A C 1
ATOM 6965 O O . ALA A 1 1018 ? 17.134 20.728 -25.856 1.00 85.06 1018 ALA A O 1
ATOM 6966 N N . VAL A 1 1019 ? 19.357 20.551 -25.654 1.00 88.19 1019 VAL A N 1
ATOM 6967 C CA . VAL A 1 1019 ? 19.379 19.219 -25.017 1.00 88.19 1019 VAL A CA 1
ATOM 6968 C C . VAL A 1 1019 ? 20.114 19.278 -23.677 1.00 88.19 1019 VAL A C 1
ATOM 6970 O O . VAL A 1 1019 ? 21.279 19.661 -23.627 1.00 88.19 1019 VAL A O 1
ATOM 6973 N N . ALA A 1 1020 ? 19.471 18.836 -22.599 1.00 88.44 1020 ALA A N 1
ATOM 6974 C CA . ALA A 1 1020 ? 20.020 18.692 -21.254 1.00 88.44 1020 ALA A CA 1
ATOM 6975 C C . ALA A 1 1020 ? 19.720 17.283 -20.703 1.00 88.44 1020 ALA A C 1
ATOM 6977 O O . ALA A 1 1020 ? 18.566 16.917 -20.498 1.00 88.44 1020 ALA A O 1
ATOM 6978 N N . LEU A 1 1021 ? 20.750 16.475 -20.447 1.00 88.88 1021 LEU A N 1
ATOM 6979 C CA . LEU A 1 1021 ? 20.628 15.090 -19.975 1.00 88.88 1021 LEU A CA 1
ATOM 6980 C C . LEU A 1 1021 ? 21.579 14.842 -18.793 1.00 88.88 1021 LEU A C 1
ATOM 6982 O O . LEU A 1 1021 ? 22.788 14.737 -18.982 1.00 88.88 1021 LEU A O 1
ATOM 6986 N N . GLY A 1 1022 ? 21.050 14.720 -17.574 1.00 83.81 1022 GLY A N 1
ATOM 6987 C CA . GLY A 1 1022 ? 21.825 14.499 -16.345 1.00 83.81 1022 GLY A CA 1
ATOM 6988 C C . GLY A 1 1022 ? 21.367 15.355 -15.159 1.00 83.81 1022 GLY A C 1
ATOM 6989 O O . GLY A 1 1022 ? 20.511 16.223 -15.291 1.00 83.81 1022 GLY A O 1
ATOM 6990 N N . TYR A 1 1023 ? 21.929 15.110 -13.972 1.00 82.75 1023 TYR A N 1
ATOM 6991 C CA . TYR A 1 1023 ? 21.661 15.929 -12.782 1.00 82.75 1023 TYR A CA 1
ATOM 6992 C C . TYR A 1 1023 ? 22.194 17.359 -12.982 1.00 82.75 1023 TYR A C 1
ATOM 6994 O O . TYR A 1 1023 ? 23.388 17.524 -13.221 1.00 82.75 1023 TYR A O 1
ATOM 7002 N N . LEU A 1 1024 ? 21.327 18.378 -12.892 1.00 85.06 1024 LEU A N 1
ATOM 7003 C CA . LEU A 1 1024 ? 21.670 19.805 -13.066 1.00 85.06 1024 LEU A CA 1
ATOM 7004 C C . LEU A 1 1024 ? 22.311 20.169 -14.425 1.00 85.06 1024 LEU A C 1
ATOM 7006 O O . LEU A 1 1024 ? 22.976 21.201 -14.536 1.00 85.06 1024 LEU A O 1
ATOM 7010 N N . ALA A 1 1025 ? 22.137 19.341 -15.460 1.00 87.75 1025 ALA A N 1
ATOM 7011 C CA . ALA A 1 1025 ? 22.619 19.650 -16.806 1.00 87.75 1025 ALA A CA 1
ATOM 7012 C C . ALA A 1 1025 ? 21.853 20.854 -17.382 1.00 87.75 1025 ALA A C 1
ATOM 7014 O O . ALA A 1 1025 ? 20.626 20.890 -17.294 1.00 87.75 1025 ALA A O 1
ATOM 7015 N N . GLY A 1 1026 ? 22.545 21.842 -17.954 1.00 83.38 1026 GLY A N 1
ATOM 7016 C CA . GLY A 1 1026 ? 21.901 23.012 -18.570 1.00 83.38 1026 GLY A CA 1
ATOM 7017 C C . GLY A 1 1026 ? 21.009 23.827 -17.621 1.00 83.38 1026 GLY A C 1
ATOM 7018 O O . GLY A 1 1026 ? 20.033 24.411 -18.077 1.00 83.38 1026 GLY A O 1
ATOM 7019 N N . LYS A 1 1027 ? 21.276 23.804 -16.303 1.00 82.56 1027 LYS A N 1
ATOM 7020 C CA . LYS A 1 1027 ? 20.365 24.289 -15.247 1.00 82.56 1027 LYS A CA 1
ATOM 7021 C C . LYS A 1 1027 ? 19.816 25.703 -15.483 1.00 82.56 1027 LYS A C 1
ATOM 7023 O O . LYS A 1 1027 ? 18.632 25.921 -15.242 1.00 82.56 1027 LYS A O 1
ATOM 7028 N N . THR A 1 1028 ? 20.651 26.657 -15.887 1.00 79.44 1028 THR A N 1
ATOM 7029 C CA . THR A 1 1028 ? 20.254 28.059 -16.097 1.00 79.44 1028 THR A CA 1
ATOM 7030 C C . THR A 1 1028 ? 20.756 28.579 -17.443 1.00 79.44 1028 THR A C 1
ATOM 7032 O O . THR A 1 1028 ? 21.970 28.583 -17.673 1.00 79.44 1028 THR A O 1
ATOM 7035 N N . SER A 1 1029 ? 19.842 29.091 -18.273 1.00 68.38 1029 SER A N 1
ATOM 7036 C CA . SER A 1 1029 ? 20.119 29.801 -19.532 1.00 68.38 1029 SER A CA 1
ATOM 7037 C C . SER A 1 1029 ? 20.946 28.994 -20.537 1.00 68.38 1029 SER A C 1
ATOM 7039 O O . SER A 1 1029 ? 22.102 29.320 -20.829 1.00 68.38 1029 SER A O 1
ATOM 7041 N N . GLN A 1 1030 ? 20.347 27.938 -21.089 1.00 74.25 1030 GLN A N 1
ATOM 7042 C CA . GLN A 1 1030 ? 20.947 27.192 -22.193 1.00 74.25 1030 GLN A CA 1
ATOM 7043 C C . GLN A 1 1030 ? 20.775 27.962 -23.510 1.00 74.25 1030 GLN A C 1
ATOM 7045 O O . GLN A 1 1030 ? 19.659 28.336 -23.871 1.00 74.25 1030 GLN A O 1
ATOM 7050 N N . GLY A 1 1031 ? 21.863 28.205 -24.241 1.00 72.69 1031 GLY A N 1
ATOM 7051 C CA . GLY A 1 1031 ? 21.808 28.855 -25.550 1.00 72.69 1031 GLY A CA 1
ATOM 7052 C C . GLY A 1 1031 ? 21.043 28.035 -26.598 1.00 72.69 1031 GLY A C 1
ATOM 7053 O O . GLY A 1 1031 ? 20.919 26.815 -26.487 1.00 72.69 1031 GLY A O 1
ATOM 7054 N N . LEU A 1 1032 ? 20.565 28.711 -27.649 1.00 78.81 1032 LEU A N 1
ATOM 7055 C CA . LEU A 1 1032 ? 19.937 28.096 -28.829 1.00 78.81 1032 LEU A CA 1
ATOM 7056 C C . LEU A 1 1032 ? 20.794 26.925 -29.352 1.00 78.81 1032 LEU A C 1
ATOM 7058 O O . LEU A 1 1032 ? 21.987 27.124 -29.601 1.00 78.81 1032 LEU A O 1
ATOM 7062 N N . ARG A 1 1033 ? 20.202 25.736 -29.549 1.00 80.56 1033 ARG A N 1
ATOM 7063 C CA . ARG A 1 1033 ? 20.890 24.501 -30.001 1.00 80.56 1033 ARG A CA 1
ATOM 7064 C C . ARG A 1 1033 ? 22.051 24.038 -29.102 1.00 80.56 1033 ARG A C 1
ATOM 7066 O O . ARG A 1 1033 ? 22.986 23.401 -29.588 1.00 80.56 1033 ARG A O 1
ATOM 7073 N N . GLY A 1 1034 ? 22.039 24.391 -27.817 1.00 84.75 1034 GLY A N 1
ATOM 7074 C CA . GLY A 1 1034 ? 23.028 23.924 -26.842 1.00 84.75 1034 GLY A CA 1
ATOM 7075 C C . GLY A 1 1034 ? 22.824 22.452 -26.467 1.00 84.75 1034 GLY A C 1
ATOM 7076 O O . GLY A 1 1034 ? 21.691 21.992 -26.349 1.00 84.75 1034 GLY A O 1
ATOM 7077 N N . VAL A 1 1035 ? 23.908 21.702 -26.262 1.00 88.75 1035 VAL A N 1
ATOM 7078 C CA . VAL A 1 1035 ? 23.874 20.296 -25.821 1.00 88.75 1035 VAL A CA 1
ATOM 7079 C C . VAL A 1 1035 ? 24.656 20.158 -24.517 1.00 88.75 1035 VAL A C 1
ATOM 7081 O O . VAL A 1 1035 ? 25.828 20.516 -24.452 1.00 88.75 1035 VAL A O 1
ATOM 7084 N N . ALA A 1 1036 ? 24.031 19.615 -23.478 1.00 88.69 1036 ALA A N 1
ATOM 7085 C CA . ALA A 1 1036 ? 24.609 19.369 -22.162 1.00 88.69 1036 ALA A CA 1
ATOM 7086 C C . ALA A 1 1036 ? 24.275 17.939 -21.710 1.00 88.69 1036 ALA A C 1
ATOM 7088 O O . ALA A 1 1036 ? 23.120 17.619 -21.442 1.00 88.69 1036 ALA A O 1
ATOM 7089 N N . ILE A 1 1037 ? 25.271 17.056 -21.635 1.00 87.88 1037 ILE A N 1
ATOM 7090 C CA . ILE A 1 1037 ? 25.088 15.634 -21.305 1.00 87.88 1037 ILE A CA 1
ATOM 7091 C C . ILE A 1 1037 ? 26.070 15.239 -20.195 1.00 87.88 1037 ILE A C 1
ATOM 7093 O O . ILE A 1 1037 ? 27.266 15.113 -20.437 1.00 87.88 1037 ILE A O 1
ATOM 7097 N N . GLY A 1 1038 ? 25.577 15.021 -18.976 1.00 82.12 1038 GLY A N 1
ATOM 7098 C CA . GLY A 1 1038 ? 26.374 14.699 -17.785 1.00 82.12 1038 GLY A CA 1
ATOM 7099 C C . GLY A 1 1038 ? 25.958 15.502 -16.546 1.00 82.12 1038 GLY A C 1
ATOM 7100 O O . GLY A 1 1038 ? 25.237 16.490 -16.642 1.00 82.12 1038 GLY A O 1
ATOM 7101 N N . SER A 1 1039 ? 26.407 15.081 -15.358 1.00 80.94 1039 SER A N 1
ATOM 7102 C CA . SER A 1 1039 ? 26.147 15.807 -14.100 1.00 80.94 1039 SER A CA 1
ATOM 7103 C C . SER A 1 1039 ? 26.804 17.196 -14.136 1.00 80.94 1039 SER A C 1
ATOM 7105 O O . SER A 1 1039 ? 28.001 17.268 -14.394 1.00 80.94 1039 SER A O 1
ATOM 7107 N N . TYR A 1 1040 ? 26.067 18.286 -13.901 1.00 83.62 1040 TYR A N 1
ATOM 7108 C CA . TYR A 1 1040 ? 26.549 19.683 -13.983 1.00 83.62 1040 TYR A CA 1
ATOM 7109 C C . TYR A 1 1040 ? 27.117 20.126 -15.353 1.00 83.62 1040 TYR A C 1
ATOM 7111 O O . TYR A 1 1040 ? 27.801 21.150 -15.435 1.00 83.62 1040 TYR A O 1
ATOM 7119 N N . ALA A 1 1041 ? 26.857 19.390 -16.440 1.00 87.00 1041 ALA A N 1
ATOM 7120 C CA . ALA A 1 1041 ? 27.287 19.798 -17.780 1.00 87.00 1041 ALA A CA 1
ATOM 7121 C C . ALA A 1 1041 ? 26.542 21.073 -18.218 1.00 87.00 1041 ALA A C 1
ATOM 7123 O O . ALA A 1 1041 ? 25.317 21.126 -18.111 1.00 87.00 1041 ALA A O 1
ATOM 7124 N N . GLY A 1 1042 ? 27.250 22.102 -18.691 1.00 83.31 1042 GLY A N 1
ATOM 7125 C CA . GLY A 1 1042 ? 26.638 23.343 -19.192 1.00 83.31 1042 GLY A CA 1
ATOM 7126 C C . GLY A 1 1042 ? 25.730 24.066 -18.187 1.00 83.31 1042 GLY A C 1
ATOM 7127 O O . GLY A 1 1042 ? 24.796 24.742 -18.603 1.00 83.31 1042 GLY A O 1
ATOM 7128 N N . ALA A 1 1043 ? 25.921 23.856 -16.878 1.00 82.31 1043 ALA A N 1
ATOM 7129 C CA . ALA A 1 1043 ? 24.931 24.200 -15.855 1.00 82.31 1043 ALA A CA 1
ATOM 7130 C C . ALA A 1 1043 ? 24.579 25.698 -15.789 1.00 82.31 1043 ALA A C 1
ATOM 7132 O O . ALA A 1 1043 ? 23.430 26.029 -15.505 1.00 82.31 1043 ALA A O 1
ATOM 7133 N N . PHE A 1 1044 ? 25.534 26.591 -16.055 1.00 83.56 1044 PHE A N 1
ATOM 7134 C CA . PHE A 1 1044 ? 25.355 28.038 -15.951 1.00 83.56 1044 PHE A CA 1
ATOM 7135 C C . PHE A 1 1044 ? 25.829 28.752 -17.228 1.00 83.56 1044 PHE A C 1
ATOM 7137 O O . PHE A 1 1044 ? 27.014 28.709 -17.545 1.00 83.56 1044 PHE A O 1
ATOM 7144 N N . ASN A 1 1045 ? 24.928 29.446 -17.935 1.00 76.00 1045 ASN A N 1
ATOM 7145 C CA . ASN A 1 1045 ? 25.228 30.266 -19.123 1.00 76.00 1045 ASN A CA 1
ATOM 7146 C C . ASN A 1 1045 ? 25.960 29.497 -20.237 1.00 76.00 1045 ASN A C 1
ATOM 7148 O O . ASN A 1 1045 ? 27.151 29.700 -20.486 1.00 76.00 1045 ASN A O 1
ATOM 7152 N N . GLN A 1 1046 ? 25.241 28.617 -20.932 1.00 81.12 1046 GLN A N 1
ATOM 7153 C CA . GLN A 1 1046 ? 25.797 27.909 -22.083 1.00 81.12 1046 GLN A CA 1
ATOM 7154 C C . GLN A 1 1046 ? 25.638 28.748 -23.362 1.00 81.12 1046 GLN A C 1
ATOM 7156 O O . GLN A 1 1046 ? 24.531 29.154 -23.709 1.00 81.12 1046 GLN A O 1
ATOM 7161 N N . GLY A 1 1047 ? 26.727 28.984 -24.097 1.00 79.00 1047 GLY A N 1
ATOM 7162 C CA . GLY A 1 1047 ? 26.706 29.717 -25.365 1.00 79.00 1047 GLY A CA 1
ATOM 7163 C C . GLY A 1 1047 ? 25.907 29.007 -26.465 1.00 79.00 1047 GLY A C 1
ATOM 7164 O O . GLY A 1 1047 ? 25.789 27.779 -26.482 1.00 79.00 1047 GLY A O 1
ATOM 7165 N N . ALA A 1 1048 ? 25.375 29.771 -27.422 1.00 82.44 1048 ALA A N 1
ATOM 7166 C CA . ALA A 1 1048 ? 24.608 29.228 -28.544 1.00 82.44 1048 ALA A CA 1
ATOM 7167 C C . ALA A 1 1048 ? 25.431 28.223 -29.378 1.00 82.44 1048 ALA A C 1
ATOM 7169 O O . ALA A 1 1048 ? 26.603 28.458 -29.684 1.00 82.44 1048 ALA A O 1
ATOM 7170 N N . GLY A 1 1049 ? 24.815 27.095 -29.743 1.00 79.62 1049 GLY A N 1
ATOM 7171 C CA . GLY A 1 1049 ? 25.423 26.025 -30.542 1.00 79.62 1049 GLY A CA 1
ATOM 7172 C C . GLY A 1 1049 ? 26.596 25.296 -29.878 1.00 79.62 1049 GLY A C 1
ATOM 7173 O O . GLY A 1 1049 ? 27.387 24.674 -30.584 1.00 79.62 1049 GLY A O 1
ATOM 7174 N N . SER A 1 1050 ? 26.759 25.411 -28.557 1.00 87.62 1050 SER A N 1
ATOM 7175 C CA . SER A 1 1050 ? 27.849 24.757 -27.830 1.00 87.62 1050 SER A CA 1
ATOM 7176 C C . SER A 1 1050 ? 27.455 23.378 -27.280 1.00 87.62 1050 SER A C 1
ATOM 7178 O O . SER A 1 1050 ? 26.288 23.108 -27.000 1.00 87.62 1050 SER A O 1
ATOM 7180 N N . ILE A 1 1051 ? 28.433 22.480 -27.162 1.00 89.69 1051 ILE A N 1
ATOM 7181 C CA . ILE A 1 1051 ? 28.272 21.080 -26.754 1.00 89.69 1051 ILE A CA 1
ATOM 7182 C C . ILE A 1 1051 ? 29.140 20.831 -25.517 1.00 89.69 1051 ILE A C 1
ATOM 7184 O O . ILE A 1 1051 ? 30.335 21.110 -25.533 1.00 89.69 1051 ILE A O 1
ATOM 7188 N N . ALA A 1 1052 ? 28.566 20.283 -24.453 1.00 88.38 1052 ALA A N 1
ATOM 7189 C CA . ALA A 1 1052 ? 29.243 19.876 -23.227 1.00 88.38 1052 ALA A CA 1
ATOM 7190 C C . ALA A 1 1052 ? 28.854 18.431 -22.893 1.00 88.38 1052 ALA A C 1
ATOM 7192 O O . ALA A 1 1052 ? 27.689 18.146 -22.622 1.00 88.38 1052 ALA A O 1
ATOM 7193 N N . ILE A 1 1053 ? 29.815 17.506 -22.921 1.00 87.31 1053 ILE A N 1
ATOM 7194 C CA . ILE A 1 1053 ? 29.581 16.080 -22.650 1.00 87.31 1053 ILE A CA 1
ATOM 7195 C C . ILE A 1 1053 ? 30.576 15.603 -21.590 1.00 87.31 1053 ILE A C 1
ATOM 7197 O O . ILE A 1 1053 ? 31.787 15.632 -21.813 1.00 87.31 1053 ILE A O 1
ATOM 7201 N N . GLY A 1 1054 ? 30.067 15.157 -20.441 1.00 80.44 1054 GLY A N 1
ATOM 7202 C CA . GLY A 1 1054 ? 30.854 14.763 -19.271 1.00 80.44 1054 GLY A CA 1
ATOM 7203 C C . GLY A 1 1054 ? 30.455 15.490 -17.983 1.00 80.44 1054 GLY A C 1
ATOM 7204 O O . GLY A 1 1054 ? 29.823 16.544 -18.025 1.00 80.44 1054 GLY A O 1
ATOM 7205 N N . ALA A 1 1055 ? 30.813 14.941 -16.818 1.00 78.88 1055 ALA A N 1
ATOM 7206 C CA . ALA A 1 1055 ? 30.493 15.565 -15.530 1.00 78.88 1055 ALA A CA 1
ATOM 7207 C C . ALA A 1 1055 ? 31.272 16.885 -15.342 1.00 78.88 1055 ALA A C 1
ATOM 7209 O O . ALA A 1 1055 ? 32.488 16.884 -15.449 1.00 78.88 1055 ALA A O 1
ATOM 7210 N N . ASN A 1 1056 ? 30.607 18.004 -15.047 1.00 80.62 1056 ASN A N 1
ATOM 7211 C CA . ASN A 1 1056 ? 31.191 19.356 -14.955 1.00 80.62 1056 ASN A CA 1
ATOM 7212 C C . ASN A 1 1056 ? 31.771 19.927 -16.272 1.00 80.62 1056 ASN A C 1
ATOM 7214 O O . ASN A 1 1056 ? 32.492 20.930 -16.241 1.00 80.62 1056 ASN A O 1
ATOM 7218 N N . ALA A 1 1057 ? 31.469 19.334 -17.435 1.00 85.25 1057 ALA A N 1
ATOM 7219 C CA . ALA A 1 1057 ? 31.877 19.878 -18.734 1.00 85.25 1057 ALA A CA 1
ATOM 7220 C C . ALA A 1 1057 ? 31.218 21.248 -18.974 1.00 85.25 1057 ALA A C 1
ATOM 7222 O O . ALA A 1 1057 ? 29.993 21.343 -18.936 1.00 85.25 1057 ALA A O 1
ATOM 7223 N N . GLY A 1 1058 ? 31.995 22.311 -19.214 1.00 79.94 1058 GLY A N 1
ATOM 7224 C CA . GLY A 1 1058 ? 31.437 23.634 -19.530 1.00 79.94 1058 GLY A CA 1
ATOM 7225 C C . GLY A 1 1058 ? 30.505 24.194 -18.452 1.00 79.94 1058 GLY A C 1
ATOM 7226 O O . GLY A 1 1058 ? 29.564 24.905 -18.778 1.00 79.94 1058 GLY A O 1
ATOM 7227 N N . MET A 1 1059 ? 30.723 23.832 -17.181 1.00 81.50 1059 MET A N 1
ATOM 7228 C CA . MET A 1 1059 ? 29.798 24.098 -16.070 1.00 81.50 1059 MET A CA 1
ATOM 7229 C C . MET A 1 1059 ? 29.367 25.569 -15.950 1.00 81.50 1059 MET A C 1
ATOM 7231 O O . MET A 1 1059 ? 28.236 25.815 -15.546 1.00 81.50 1059 MET A O 1
ATOM 7235 N N . ALA A 1 1060 ? 30.241 26.528 -16.273 1.00 81.25 1060 ALA A N 1
ATOM 7236 C CA . ALA A 1 1060 ? 29.924 27.954 -16.265 1.00 81.25 1060 ALA A CA 1
ATOM 7237 C C . ALA A 1 1060 ? 30.538 28.678 -17.475 1.00 81.25 1060 ALA A C 1
ATOM 7239 O O . ALA A 1 1060 ? 31.670 28.372 -17.855 1.00 81.25 1060 ALA A O 1
ATOM 7240 N N . ASP A 1 1061 ? 29.800 29.643 -18.030 1.00 79.19 1061 ASP A N 1
ATOM 7241 C CA . ASP A 1 1061 ? 30.248 30.628 -19.029 1.00 79.19 1061 ASP A CA 1
ATOM 7242 C C . ASP A 1 1061 ? 30.896 30.003 -20.283 1.00 79.19 1061 ASP A C 1
ATOM 7244 O O . ASP A 1 1061 ? 31.964 30.408 -20.763 1.00 79.19 1061 ASP A O 1
ATOM 7248 N N . GLN A 1 1062 ? 30.237 28.979 -20.832 1.00 83.69 1062 GLN A N 1
ATOM 7249 C CA . GLN A 1 1062 ? 30.675 28.343 -22.071 1.00 83.69 1062 GLN A CA 1
ATOM 7250 C C . GLN A 1 1062 ? 30.456 29.294 -23.257 1.00 83.69 1062 GLN A C 1
ATOM 7252 O O . GLN A 1 1062 ? 29.357 29.799 -23.469 1.00 83.69 1062 GLN A O 1
ATOM 7257 N N . HIS A 1 1063 ? 31.493 29.522 -24.059 1.00 87.19 1063 HIS A N 1
ATOM 7258 C CA . HIS A 1 1063 ? 31.431 30.406 -25.223 1.00 87.19 1063 HIS A CA 1
ATOM 7259 C C . HIS A 1 1063 ? 30.671 29.749 -26.391 1.00 87.19 1063 HIS A C 1
ATOM 7261 O O . HIS A 1 1063 ? 30.542 28.521 -26.464 1.00 87.19 1063 HIS A O 1
ATOM 7267 N N . GLU A 1 1064 ? 30.166 30.565 -27.321 1.00 85.50 1064 GLU A N 1
ATOM 7268 C CA . GLU A 1 1064 ? 29.384 30.106 -28.479 1.00 85.50 1064 GLU A CA 1
ATOM 7269 C C . GLU A 1 1064 ? 30.170 29.134 -29.375 1.00 85.50 1064 GLU A C 1
ATOM 7271 O O . GLU A 1 1064 ? 31.375 29.293 -29.586 1.00 85.50 1064 GLU A O 1
ATOM 7276 N N . LYS A 1 1065 ? 29.472 28.135 -29.937 1.00 84.50 1065 LYS A N 1
ATOM 7277 C CA . LYS A 1 1065 ? 30.016 27.148 -30.893 1.00 84.50 1065 LYS A CA 1
ATOM 7278 C C . LYS A 1 1065 ? 31.261 26.397 -30.401 1.00 84.50 1065 LYS A C 1
ATOM 7280 O O . LYS A 1 1065 ? 32.148 26.063 -31.182 1.00 84.50 1065 LYS A O 1
ATOM 7285 N N . THR A 1 1066 ? 31.338 26.128 -29.102 1.00 88.12 1066 THR A N 1
ATOM 7286 C CA . THR A 1 1066 ? 32.423 25.333 -28.512 1.00 88.12 1066 THR A CA 1
ATOM 7287 C C . THR A 1 1066 ? 31.997 23.892 -28.264 1.00 88.12 1066 THR A C 1
ATOM 7289 O O . THR A 1 1066 ? 30.837 23.633 -27.957 1.00 88.12 1066 THR A O 1
ATOM 7292 N N . ILE A 1 1067 ? 32.928 22.943 -28.347 1.00 89.06 1067 ILE A N 1
ATOM 7293 C CA . ILE A 1 1067 ? 32.700 21.544 -27.953 1.00 89.06 1067 ILE A CA 1
ATOM 7294 C C . ILE A 1 1067 ? 33.619 21.227 -26.772 1.00 89.06 1067 ILE A C 1
ATOM 7296 O O . ILE A 1 1067 ? 34.827 21.408 -26.878 1.00 89.06 1067 ILE A O 1
ATOM 7300 N N . ILE A 1 1068 ? 33.064 20.751 -25.660 1.00 86.94 1068 ILE A N 1
ATOM 7301 C CA . ILE A 1 1068 ? 33.789 20.351 -24.452 1.00 86.94 1068 ILE A CA 1
ATOM 7302 C C . ILE A 1 1068 ? 33.493 18.878 -24.161 1.00 86.94 1068 ILE A C 1
ATOM 7304 O O . ILE A 1 1068 ? 32.351 18.517 -23.876 1.00 86.94 1068 ILE A O 1
ATOM 7308 N N . LEU A 1 1069 ? 34.524 18.029 -24.191 1.00 86.56 1069 LEU A N 1
ATOM 7309 C CA . LEU A 1 1069 ? 34.446 16.628 -23.761 1.00 86.56 1069 LEU A CA 1
ATOM 7310 C C . LEU A 1 1069 ? 35.252 16.425 -22.475 1.00 86.56 1069 LEU A C 1
ATOM 7312 O O . LEU A 1 1069 ? 36.462 16.653 -22.442 1.00 86.56 1069 LEU A O 1
ATOM 7316 N N . PHE A 1 1070 ? 34.599 15.975 -21.408 1.00 80.06 1070 PHE A N 1
ATOM 7317 C CA . PHE A 1 1070 ? 35.228 15.846 -20.096 1.00 80.06 1070 PHE A CA 1
ATOM 7318 C C . PHE A 1 1070 ? 34.974 14.470 -19.472 1.00 80.06 1070 PHE A C 1
ATOM 7320 O O . PHE A 1 1070 ? 33.954 14.220 -18.837 1.00 80.06 1070 PHE A O 1
ATOM 7327 N N . ALA A 1 1071 ? 35.926 13.560 -19.658 1.00 66.38 1071 ALA A N 1
ATOM 7328 C CA . ALA A 1 1071 ? 35.813 12.161 -19.247 1.00 66.38 1071 ALA A CA 1
ATOM 7329 C C . ALA A 1 1071 ? 36.558 11.836 -17.933 1.00 66.38 1071 ALA A C 1
ATOM 7331 O O . ALA A 1 1071 ? 37.086 10.737 -17.810 1.00 66.38 1071 ALA A O 1
ATOM 7332 N N . ASN A 1 1072 ? 36.643 12.773 -16.976 1.00 64.50 1072 ASN A N 1
ATOM 7333 C CA . ASN A 1 1072 ? 37.310 12.530 -15.687 1.00 64.50 1072 ASN A CA 1
ATOM 7334 C C . ASN A 1 1072 ? 36.305 12.182 -14.575 1.00 64.50 1072 ASN A C 1
ATOM 7336 O O . ASN A 1 1072 ? 35.245 12.788 -14.444 1.00 64.50 1072 ASN A O 1
ATOM 7340 N N . ASP A 1 1073 ? 36.694 11.227 -13.738 1.00 55.78 1073 ASP A N 1
ATOM 7341 C CA . ASP A 1 1073 ? 35.937 10.553 -12.675 1.00 55.78 1073 ASP A CA 1
ATOM 7342 C C . ASP A 1 1073 ? 35.899 11.351 -11.347 1.00 55.78 1073 ASP A C 1
ATOM 7344 O O . ASP A 1 1073 ? 35.565 10.821 -10.287 1.00 55.78 1073 ASP A O 1
ATOM 7348 N N . GLY A 1 1074 ? 36.329 12.611 -11.353 1.00 49.97 1074 GLY A N 1
ATOM 7349 C CA . GLY A 1 1074 ? 36.788 13.287 -10.144 1.00 49.97 1074 GLY A CA 1
ATOM 7350 C C . GLY A 1 1074 ? 35.744 14.141 -9.438 1.00 49.97 1074 GLY A C 1
ATOM 7351 O O . GLY A 1 1074 ? 35.567 15.302 -9.785 1.00 49.97 1074 GLY A O 1
ATOM 7352 N N . ASP A 1 1075 ? 35.215 13.621 -8.335 1.00 46.69 1075 ASP A N 1
ATOM 7353 C CA . ASP A 1 1075 ? 34.595 14.330 -7.198 1.00 46.69 1075 ASP A CA 1
ATOM 7354 C C . ASP A 1 1075 ? 35.600 15.261 -6.456 1.00 46.69 1075 ASP A C 1
ATOM 7356 O O . ASP A 1 1075 ? 35.615 15.376 -5.233 1.00 46.69 1075 ASP A O 1
ATOM 7360 N N . LYS A 1 1076 ? 36.549 15.865 -7.189 1.00 51.84 1076 LYS A N 1
ATOM 7361 C CA . LYS A 1 1076 ? 37.588 16.764 -6.671 1.00 51.84 1076 LYS A CA 1
ATOM 7362 C C . LYS A 1 1076 ? 37.322 18.163 -7.212 1.00 51.84 1076 LYS A C 1
ATOM 7364 O O . LYS A 1 1076 ? 37.442 18.392 -8.412 1.00 51.84 1076 LYS A O 1
ATOM 7369 N N . ASP A 1 1077 ? 37.039 19.097 -6.309 1.00 46.50 1077 ASP A N 1
ATOM 7370 C CA . ASP A 1 1077 ? 36.614 20.492 -6.528 1.00 46.50 1077 ASP A CA 1
ATOM 7371 C C . ASP A 1 1077 ? 37.533 21.412 -7.379 1.00 46.50 1077 ASP A C 1
ATOM 7373 O O . ASP A 1 1077 ? 37.383 22.633 -7.349 1.00 46.50 1077 ASP A O 1
ATOM 7377 N N . GLY A 1 1078 ? 38.478 20.886 -8.164 1.00 53.41 1078 GLY A N 1
ATOM 7378 C CA . GLY A 1 1078 ? 39.458 21.677 -8.920 1.00 53.41 1078 GLY A CA 1
ATOM 7379 C C . GLY A 1 1078 ? 39.593 21.369 -10.414 1.00 53.41 1078 GLY A C 1
ATOM 7380 O O . GLY A 1 1078 ? 40.189 22.173 -11.125 1.00 53.41 1078 GLY A O 1
ATOM 7381 N N . GLU A 1 1079 ? 39.057 20.257 -10.923 1.00 59.72 1079 GLU A N 1
ATOM 7382 C CA . GLU A 1 1079 ? 39.201 19.892 -12.343 1.00 59.72 1079 GLU A CA 1
ATOM 7383 C C . GLU A 1 1079 ? 37.941 20.249 -13.136 1.00 59.72 1079 GLU A C 1
ATOM 7385 O O . GLU A 1 1079 ? 37.160 19.385 -13.517 1.00 59.72 1079 GLU A O 1
ATOM 7390 N N . ARG A 1 1080 ? 37.711 21.544 -13.368 1.00 70.81 1080 ARG A N 1
ATOM 7391 C CA . ARG A 1 1080 ? 36.630 22.018 -14.246 1.00 70.81 1080 ARG A CA 1
ATOM 7392 C C . ARG A 1 1080 ? 37.212 22.440 -15.588 1.00 70.81 1080 ARG A C 1
ATOM 7394 O O . ARG A 1 1080 ? 38.248 23.104 -15.627 1.00 70.81 1080 ARG A O 1
ATOM 7401 N N . LEU A 1 1081 ? 36.550 22.061 -16.678 1.00 73.12 1081 LEU A N 1
ATOM 7402 C CA . LEU A 1 1081 ? 36.971 22.412 -18.032 1.00 73.12 1081 LEU A CA 1
ATOM 7403 C C . LEU A 1 1081 ? 36.059 23.507 -18.596 1.00 73.12 1081 LEU A C 1
ATOM 7405 O O . LEU A 1 1081 ? 34.895 23.248 -18.904 1.00 73.12 1081 LEU A O 1
ATOM 7409 N N . TYR A 1 1082 ? 36.608 24.718 -18.715 1.00 78.62 1082 TYR A N 1
ATOM 7410 C CA . TYR A 1 1082 ? 35.939 25.901 -19.262 1.00 78.62 1082 TYR A CA 1
ATOM 7411 C C . TYR A 1 1082 ? 36.506 26.250 -20.641 1.00 78.62 1082 TYR A C 1
ATOM 7413 O O . TYR A 1 1082 ? 37.703 26.090 -20.878 1.00 78.62 1082 TYR A O 1
ATOM 7421 N N . SER A 1 1083 ? 35.665 26.766 -21.538 1.00 81.81 1083 SER A N 1
ATOM 7422 C CA . SER A 1 1083 ? 36.123 27.359 -22.799 1.00 81.81 1083 SER A CA 1
ATOM 7423 C C . SER A 1 1083 ? 36.700 28.755 -22.561 1.00 81.81 1083 SER A C 1
ATOM 7425 O O . SER A 1 1083 ? 36.119 29.530 -21.805 1.00 81.81 1083 SER A O 1
ATOM 7427 N N . THR A 1 1084 ? 37.773 29.111 -23.262 1.00 81.06 1084 THR A N 1
ATOM 7428 C CA . THR A 1 1084 ? 38.377 30.456 -23.208 1.00 81.06 1084 THR A CA 1
ATOM 7429 C C . THR A 1 1084 ? 38.034 31.341 -24.410 1.00 81.06 1084 THR A C 1
ATOM 7431 O O . THR A 1 1084 ? 38.373 32.521 -24.397 1.00 81.06 1084 THR A O 1
ATOM 7434 N N . GLN A 1 1085 ? 37.418 30.779 -25.456 1.00 82.31 1085 GLN A N 1
ATOM 7435 C CA . GLN A 1 1085 ? 37.046 31.467 -26.697 1.00 82.31 1085 GLN A CA 1
ATOM 7436 C C . GLN A 1 1085 ? 35.952 30.696 -27.458 1.00 82.31 1085 GLN A C 1
ATOM 7438 O O . GLN A 1 1085 ? 35.726 29.519 -27.173 1.00 82.31 1085 GLN A O 1
ATOM 7443 N N . SER A 1 1086 ? 35.287 31.362 -28.407 1.00 86.56 1086 SER A N 1
ATOM 7444 C CA . SER A 1 1086 ? 34.297 30.763 -29.322 1.00 86.56 1086 SER A CA 1
ATOM 7445 C C . SER A 1 1086 ? 34.955 29.923 -30.429 1.00 86.56 1086 SER A C 1
ATOM 7447 O O . SER A 1 1086 ? 36.142 30.083 -30.690 1.00 86.56 1086 SER A O 1
ATOM 7449 N N . ASP A 1 1087 ? 34.176 29.069 -31.108 1.00 83.81 1087 ASP A N 1
ATOM 7450 C CA . ASP A 1 1087 ? 34.613 28.264 -32.273 1.00 83.81 1087 ASP A CA 1
ATOM 7451 C C . ASP A 1 1087 ? 35.792 27.294 -31.989 1.00 83.81 1087 ASP A C 1
ATOM 7453 O O . ASP A 1 1087 ? 36.645 27.055 -32.845 1.00 83.81 1087 ASP A O 1
ATOM 7457 N N . SER A 1 1088 ? 35.826 26.697 -30.791 1.00 82.81 1088 SER A N 1
ATOM 7458 C CA . SER A 1 1088 ? 36.939 25.852 -30.315 1.00 82.81 1088 SER A CA 1
ATOM 7459 C C . SER A 1 1088 ? 36.510 24.470 -29.803 1.00 82.81 1088 SER A C 1
ATOM 7461 O O . SER A 1 1088 ? 35.397 24.283 -29.303 1.00 82.81 1088 SER A O 1
ATOM 7463 N N . PHE A 1 1089 ? 37.428 23.495 -29.868 1.00 86.94 1089 PHE A N 1
ATOM 7464 C CA . PHE A 1 1089 ? 37.255 22.144 -29.319 1.00 86.94 1089 PHE A CA 1
ATOM 7465 C C . PHE A 1 1089 ? 38.176 21.912 -28.115 1.00 86.94 1089 PHE A C 1
ATOM 7467 O O . PHE A 1 1089 ? 39.399 21.927 -28.242 1.00 86.94 1089 PHE A O 1
ATOM 7474 N N . PHE A 1 1090 ? 37.589 21.651 -26.950 1.00 83.25 1090 PHE A N 1
ATOM 7475 C CA . PHE A 1 1090 ? 38.285 21.340 -25.707 1.00 83.25 1090 PHE A CA 1
ATOM 7476 C C . PHE A 1 1090 ? 37.993 19.898 -25.290 1.00 83.25 1090 PHE A C 1
ATOM 7478 O O . PHE A 1 1090 ? 36.844 19.453 -25.289 1.00 83.25 1090 PHE A O 1
ATOM 7485 N N . ALA A 1 1091 ? 39.020 19.158 -24.888 1.00 85.31 1091 ALA A N 1
ATOM 7486 C CA . ALA A 1 1091 ? 38.843 17.795 -24.404 1.00 85.31 1091 ALA A CA 1
ATOM 7487 C C . ALA A 1 1091 ? 39.866 17.453 -23.316 1.00 85.31 1091 ALA A C 1
ATOM 7489 O O . ALA A 1 1091 ? 41.053 17.730 -23.457 1.00 85.31 1091 ALA A O 1
ATOM 7490 N N . SER A 1 1092 ? 39.411 16.831 -22.226 1.00 75.19 1092 SER A N 1
ATOM 7491 C CA . SER A 1 1092 ? 40.283 16.289 -21.173 1.00 75.19 1092 SER A CA 1
ATOM 7492 C C . SER A 1 1092 ? 40.433 14.770 -21.321 1.00 75.19 1092 SER A C 1
ATOM 7494 O O . SER A 1 1092 ? 39.540 14.103 -21.837 1.00 75.19 1092 SER A O 1
ATOM 7496 N N . SER A 1 1093 ? 41.564 14.226 -20.859 1.00 68.62 1093 SER A N 1
ATOM 7497 C CA . SER A 1 1093 ? 41.981 12.817 -21.017 1.00 68.62 1093 SER A CA 1
ATOM 7498 C C . SER A 1 1093 ? 42.259 12.357 -22.459 1.00 68.62 1093 SER A C 1
ATOM 7500 O O . SER A 1 1093 ? 41.881 11.264 -22.875 1.00 68.62 1093 SER A O 1
ATOM 7502 N N . ILE A 1 1094 ? 43.005 13.162 -23.226 1.00 67.31 1094 ILE A N 1
ATOM 7503 C CA . ILE A 1 1094 ? 43.576 12.734 -24.515 1.00 67.31 1094 ILE A CA 1
ATOM 7504 C C . ILE A 1 1094 ? 44.881 11.967 -24.283 1.00 67.31 1094 ILE A C 1
ATOM 7506 O O . ILE A 1 1094 ? 45.825 12.477 -23.675 1.00 67.31 1094 ILE A O 1
ATOM 7510 N N . ARG A 1 1095 ? 44.951 10.733 -24.797 1.00 59.91 1095 ARG A N 1
ATOM 7511 C CA . ARG A 1 1095 ? 46.172 9.920 -24.776 1.00 59.91 1095 ARG A CA 1
ATOM 7512 C C . ARG A 1 1095 ? 47.207 10.525 -25.725 1.00 59.91 1095 ARG A C 1
ATOM 7514 O O . ARG A 1 1095 ? 46.985 10.545 -26.932 1.00 59.91 1095 ARG A O 1
ATOM 7521 N N . ASN A 1 1096 ? 48.356 10.936 -25.193 1.00 58.06 1096 ASN A N 1
ATOM 7522 C CA . ASN A 1 1096 ? 49.504 11.331 -26.006 1.00 58.06 1096 ASN A CA 1
ATOM 7523 C C . ASN A 1 1096 ? 50.108 10.086 -26.685 1.00 58.06 1096 ASN A C 1
ATOM 7525 O O . ASN A 1 1096 ? 50.875 9.344 -26.072 1.00 58.06 1096 ASN A O 1
ATOM 7529 N N . ALA A 1 1097 ? 49.688 9.798 -27.916 1.00 55.50 1097 ALA A N 1
ATOM 7530 C CA . ALA A 1 1097 ? 50.256 8.741 -28.742 1.00 55.50 1097 ALA A CA 1
ATOM 7531 C C . ALA A 1 1097 ? 51.259 9.376 -29.713 1.00 55.50 1097 ALA A C 1
ATOM 7533 O O . ALA A 1 1097 ? 50.856 10.111 -30.609 1.00 55.50 1097 ALA A O 1
ATOM 7534 N N . ALA A 1 1098 ? 52.553 9.113 -29.522 1.00 50.75 1098 ALA A N 1
ATOM 7535 C CA . ALA A 1 1098 ? 53.601 9.643 -30.388 1.00 50.75 1098 ALA A CA 1
ATOM 7536 C C . ALA A 1 1098 ? 53.447 9.101 -31.824 1.00 50.75 1098 ALA A C 1
ATOM 7538 O O . ALA A 1 1098 ? 53.462 7.887 -32.034 1.00 50.75 1098 ALA A O 1
ATOM 7539 N N . GLY A 1 1099 ? 53.279 9.998 -32.801 1.00 55.31 1099 GLY A N 1
ATOM 7540 C CA . GLY A 1 1099 ? 53.183 9.681 -34.228 1.00 55.31 1099 GLY A CA 1
ATOM 7541 C C . GLY A 1 1099 ? 53.030 10.945 -35.098 1.00 55.31 1099 GLY A C 1
ATOM 7542 O O . GLY A 1 1099 ? 52.471 11.934 -34.628 1.00 55.31 1099 GLY A O 1
ATOM 7543 N N . PRO A 1 1100 ? 53.491 10.938 -36.365 1.00 47.53 1100 PRO A N 1
ATOM 7544 C CA . PRO A 1 1100 ? 53.724 12.142 -37.187 1.00 47.53 1100 PRO A CA 1
ATOM 7545 C C . PRO A 1 1100 ? 52.463 12.821 -37.769 1.00 47.53 1100 PRO A C 1
ATOM 7547 O O . PRO A 1 1100 ? 52.570 13.722 -38.600 1.00 47.53 1100 PRO A O 1
ATOM 7550 N N . HIS A 1 1101 ? 51.264 12.408 -37.354 1.00 52.53 1101 HIS A N 1
ATOM 7551 C CA . HIS A 1 1101 ? 49.980 12.928 -37.845 1.00 52.53 1101 HIS A CA 1
ATOM 7552 C C . HIS A 1 1101 ? 49.062 13.342 -36.683 1.00 52.53 1101 HIS A C 1
ATOM 7554 O O . HIS A 1 1101 ? 47.945 12.843 -36.561 1.00 52.53 1101 HIS A O 1
ATOM 7560 N N . ALA A 1 1102 ? 49.540 14.217 -35.794 1.00 56.69 1102 ALA A N 1
ATOM 7561 C CA . ALA A 1 1102 ? 48.801 14.610 -34.595 1.00 56.69 1102 ALA A CA 1
ATOM 7562 C C . ALA A 1 1102 ? 48.181 16.013 -34.721 1.00 56.69 1102 ALA A C 1
ATOM 7564 O O . ALA A 1 1102 ? 48.861 16.984 -35.043 1.00 56.69 1102 ALA A O 1
ATOM 7565 N N . LEU A 1 1103 ? 46.882 16.112 -34.421 1.00 62.31 1103 LEU A N 1
ATOM 7566 C CA . LEU A 1 1103 ? 46.230 17.364 -34.029 1.00 62.31 1103 LEU A CA 1
ATOM 7567 C C . LEU A 1 1103 ? 46.943 17.937 -32.792 1.00 62.31 1103 LEU A C 1
ATOM 7569 O O . LEU A 1 1103 ? 47.246 17.191 -31.857 1.00 62.31 1103 LEU A O 1
ATOM 7573 N N . THR A 1 1104 ? 47.199 19.245 -32.762 1.00 67.62 1104 THR A N 1
ATOM 7574 C CA . THR A 1 1104 ? 47.921 19.875 -31.651 1.00 67.62 1104 THR A CA 1
ATOM 7575 C C . THR A 1 1104 ? 46.998 19.999 -30.444 1.00 67.62 1104 THR A C 1
ATOM 7577 O O . THR A 1 1104 ? 46.055 20.789 -30.452 1.00 67.62 1104 THR A O 1
ATOM 7580 N N . TYR A 1 1105 ? 47.277 19.237 -29.388 1.00 72.75 1105 TYR A N 1
ATOM 7581 C CA . TYR A 1 1105 ? 46.588 19.346 -28.104 1.00 72.75 1105 TYR A CA 1
ATOM 7582 C C . TYR A 1 1105 ? 47.420 20.181 -27.131 1.00 72.75 1105 TYR A C 1
ATOM 7584 O O . TYR A 1 1105 ? 48.541 19.801 -26.792 1.00 72.75 1105 TYR A O 1
ATOM 7592 N N . ASN A 1 1106 ? 46.883 21.307 -26.664 1.00 69.81 1106 ASN A N 1
ATOM 7593 C CA . ASN A 1 1106 ? 47.544 22.142 -25.667 1.00 69.81 1106 ASN A CA 1
ATOM 7594 C C . ASN A 1 1106 ? 47.224 21.613 -24.254 1.00 69.81 1106 ASN A C 1
ATOM 7596 O O . ASN A 1 1106 ? 46.097 21.764 -23.783 1.00 69.81 1106 ASN A O 1
ATOM 7600 N N . PRO A 1 1107 ? 48.186 21.024 -23.521 1.00 68.56 1107 PRO A N 1
ATOM 7601 C CA . PRO A 1 1107 ? 47.914 20.418 -22.220 1.00 68.56 1107 PRO A CA 1
ATOM 7602 C C . PRO A 1 1107 ? 47.577 21.432 -21.114 1.00 68.56 1107 PRO A C 1
ATOM 7604 O O . PRO A 1 1107 ? 47.039 21.010 -20.085 1.00 68.56 1107 PRO A O 1
ATOM 7607 N N . ALA A 1 1108 ? 47.872 22.726 -21.304 1.00 71.25 1108 ALA A N 1
ATOM 7608 C CA . ALA A 1 1108 ? 47.557 23.796 -20.356 1.00 71.25 1108 ALA A CA 1
ATOM 7609 C C . ALA A 1 1108 ? 46.136 24.339 -20.554 1.00 71.25 1108 ALA A C 1
ATOM 7611 O O . ALA A 1 1108 ? 45.397 24.469 -19.582 1.00 71.25 1108 ALA A O 1
ATOM 7612 N N . THR A 1 1109 ? 45.738 24.609 -21.801 1.00 74.25 1109 THR A N 1
ATOM 7613 C CA . THR A 1 1109 ? 44.395 25.130 -22.124 1.00 74.25 1109 THR A CA 1
ATOM 7614 C C . THR A 1 1109 ? 43.371 24.032 -22.412 1.00 74.25 1109 THR A C 1
ATOM 7616 O O . THR A 1 1109 ? 42.181 24.316 -22.466 1.00 74.25 1109 THR A O 1
ATOM 7619 N N . LYS A 1 1110 ? 43.819 22.779 -22.579 1.00 76.25 1110 LYS A N 1
ATOM 7620 C CA . LYS A 1 1110 ? 43.014 21.601 -22.958 1.00 76.25 1110 LYS A CA 1
ATOM 7621 C C . LYS A 1 1110 ? 42.311 21.734 -24.320 1.00 76.25 1110 LYS A C 1
ATOM 7623 O O . LYS A 1 1110 ? 41.401 20.963 -24.622 1.00 76.25 1110 LYS A O 1
ATOM 7628 N N . GLU A 1 1111 ? 42.734 22.692 -25.141 1.00 82.06 1111 GLU A N 1
ATOM 7629 C CA . GLU A 1 1111 ? 42.230 22.926 -26.494 1.00 82.06 1111 GLU A CA 1
ATOM 7630 C C . GLU A 1 1111 ? 42.941 22.015 -27.504 1.00 82.06 1111 GLU A C 1
ATOM 7632 O O . GLU A 1 1111 ? 44.167 21.863 -27.462 1.00 82.06 1111 GLU A O 1
ATOM 7637 N N . ILE A 1 1112 ? 42.185 21.431 -28.433 1.00 75.56 1112 ILE A N 1
ATOM 7638 C CA . ILE A 1 1112 ? 42.730 20.846 -29.656 1.00 75.56 1112 ILE A CA 1
ATOM 7639 C C . ILE A 1 1112 ? 42.613 21.886 -30.765 1.00 75.56 1112 ILE A C 1
ATOM 7641 O O . ILE A 1 1112 ? 41.517 22.296 -31.139 1.00 75.56 1112 ILE A O 1
ATOM 7645 N N . SER A 1 1113 ? 43.754 22.264 -31.326 1.00 67.50 1113 SER A N 1
ATOM 7646 C CA . SER A 1 1113 ? 43.852 23.197 -32.443 1.00 67.50 1113 SER A CA 1
ATOM 7647 C C . SER A 1 1113 ? 44.445 22.511 -33.669 1.00 67.50 1113 SER A C 1
ATOM 7649 O O . SER A 1 1113 ? 45.209 21.546 -33.580 1.00 67.50 1113 SER A O 1
ATOM 7651 N N . TYR A 1 1114 ? 44.097 23.040 -34.837 1.00 60.41 1114 TYR A N 1
ATOM 7652 C CA . TYR A 1 1114 ? 44.850 22.822 -36.061 1.00 60.41 1114 TYR A CA 1
ATOM 7653 C C . TYR A 1 1114 ? 45.560 24.138 -36.377 1.00 60.41 1114 TYR A C 1
ATOM 7655 O O . TYR A 1 1114 ? 44.939 25.198 -36.394 1.00 60.41 1114 TYR A O 1
ATOM 7663 N N . SER A 1 1115 ? 46.871 24.103 -36.584 1.00 52.56 1115 SER A N 1
ATOM 7664 C CA . SER A 1 1115 ? 47.597 25.259 -37.101 1.00 52.56 1115 SER A CA 1
ATOM 7665 C C . SER A 1 1115 ? 47.812 25.088 -38.603 1.00 52.56 1115 SER A C 1
ATOM 7667 O O . SER A 1 1115 ? 48.067 23.987 -39.095 1.00 52.56 1115 SER A O 1
ATOM 7669 N N . THR A 1 1116 ? 47.766 26.185 -39.360 1.00 51.84 1116 THR A N 1
ATOM 7670 C CA . THR A 1 1116 ? 48.551 26.247 -40.595 1.00 51.84 1116 THR A CA 1
ATOM 7671 C C . THR A 1 1116 ? 50.018 26.178 -40.188 1.00 51.84 1116 THR A C 1
ATOM 7673 O O . THR A 1 1116 ? 50.497 27.039 -39.452 1.00 51.84 1116 THR A O 1
ATOM 7676 N N . SER A 1 1117 ? 50.678 25.107 -40.622 1.00 47.84 1117 SER A N 1
ATOM 7677 C CA . SER A 1 1117 ? 52.039 24.702 -40.262 1.00 47.84 1117 SER A CA 1
ATOM 7678 C C . SER A 1 1117 ? 53.004 25.881 -40.036 1.00 47.84 1117 SER A C 1
ATOM 7680 O O . SER A 1 1117 ? 53.278 26.640 -40.966 1.00 47.84 1117 SER A O 1
ATOM 7682 N N . ASN A 1 1118 ? 53.534 26.021 -38.815 1.00 52.38 1118 ASN A N 1
ATOM 7683 C CA . ASN A 1 1118 ? 54.556 27.013 -38.452 1.00 52.38 1118 ASN A CA 1
ATOM 7684 C C . ASN A 1 1118 ? 55.813 26.326 -37.883 1.00 52.38 1118 ASN A C 1
ATOM 7686 O O . ASN A 1 1118 ? 55.828 25.111 -37.671 1.00 52.38 1118 ASN A O 1
ATOM 7690 N N . SER A 1 1119 ? 56.892 27.085 -37.672 1.00 55.84 1119 SER A N 1
ATOM 7691 C CA . SER A 1 1119 ? 58.207 26.513 -37.367 1.00 55.84 1119 SER A CA 1
ATOM 7692 C C . SER A 1 1119 ? 58.316 25.783 -36.026 1.00 55.84 1119 SER A C 1
ATOM 7694 O O . SER A 1 1119 ? 59.232 24.990 -35.846 1.00 55.84 1119 SER A O 1
ATOM 7696 N N . GLU A 1 1120 ? 57.385 26.024 -35.106 1.00 50.59 1120 GLU A N 1
ATOM 7697 C CA . GLU A 1 1120 ? 57.384 25.441 -33.759 1.00 50.59 1120 GLU A CA 1
ATOM 7698 C C . GLU A 1 1120 ? 56.710 24.061 -33.695 1.00 50.59 1120 GLU A C 1
ATOM 7700 O O . GLU A 1 1120 ? 56.865 23.350 -32.709 1.00 50.59 1120 GLU A O 1
ATOM 7705 N N . THR A 1 1121 ? 55.971 23.662 -34.737 1.00 49.09 1121 THR A N 1
ATOM 7706 C CA . THR A 1 1121 ? 55.155 22.429 -34.748 1.00 49.09 1121 THR A CA 1
ATOM 7707 C C . THR A 1 1121 ? 55.666 21.347 -35.707 1.00 49.09 1121 THR A C 1
ATOM 7709 O O . THR A 1 1121 ? 55.053 20.288 -35.820 1.00 49.09 1121 THR A O 1
ATOM 7712 N N . LYS A 1 1122 ? 56.803 21.569 -36.387 1.00 52.81 1122 LYS A N 1
ATOM 7713 C CA . LYS A 1 1122 ? 57.494 20.540 -37.184 1.00 52.81 1122 LYS A CA 1
ATOM 7714 C C . LYS A 1 1122 ? 58.717 20.021 -36.428 1.00 52.81 1122 LYS A C 1
ATOM 7716 O O . LYS A 1 1122 ? 59.629 20.790 -36.154 1.00 52.81 1122 LYS A O 1
ATOM 7721 N N . GLU A 1 1123 ? 58.811 18.710 -36.221 1.00 47.59 1123 GLU A N 1
ATOM 7722 C CA . GLU A 1 1123 ? 59.972 18.073 -35.567 1.00 47.59 1123 GLU A CA 1
ATOM 7723 C C . GLU A 1 1123 ? 61.250 18.003 -36.438 1.00 47.59 1123 GLU A C 1
ATOM 7725 O O . GLU A 1 1123 ? 62.181 17.288 -36.104 1.00 47.59 1123 GLU A O 1
ATOM 7730 N N . ASN A 1 1124 ? 61.336 18.756 -37.544 1.00 51.84 1124 ASN A N 1
ATOM 7731 C CA . ASN A 1 1124 ? 62.499 18.772 -38.449 1.00 51.84 1124 ASN A CA 1
ATOM 7732 C C . ASN A 1 1124 ? 62.823 20.184 -38.974 1.00 51.84 1124 ASN A C 1
ATOM 7734 O O . ASN A 1 1124 ? 63.148 20.363 -40.149 1.00 51.84 1124 ASN A O 1
ATOM 7738 N N . ILE A 1 1125 ? 62.689 21.213 -38.135 1.00 55.47 1125 ILE A N 1
ATOM 7739 C CA . ILE A 1 1125 ? 63.190 22.554 -38.466 1.00 55.47 1125 ILE A CA 1
ATOM 7740 C C . ILE A 1 1125 ? 64.453 22.824 -37.657 1.00 55.47 1125 ILE A C 1
ATOM 7742 O O . ILE A 1 1125 ? 64.401 23.065 -36.455 1.00 55.47 1125 ILE A O 1
ATOM 7746 N N . VAL A 1 1126 ? 65.588 22.799 -38.354 1.00 53.78 1126 VAL A N 1
ATOM 7747 C CA . VAL A 1 1126 ? 66.887 23.242 -37.843 1.00 53.78 1126 VAL A CA 1
ATOM 7748 C C . VAL A 1 1126 ? 67.090 24.698 -38.283 1.00 53.78 1126 VAL A C 1
ATOM 7750 O O . VAL A 1 1126 ? 67.031 24.973 -39.486 1.00 53.78 1126 VAL A O 1
ATOM 7753 N N . PRO A 1 1127 ? 67.293 25.657 -37.361 1.00 57.88 1127 PRO A N 1
ATOM 7754 C CA . PRO A 1 1127 ? 67.648 27.021 -37.727 1.00 57.88 1127 PRO A CA 1
ATOM 7755 C C . PRO A 1 1127 ? 69.038 27.026 -38.364 1.00 57.88 1127 PRO A C 1
ATOM 7757 O O . PRO A 1 1127 ? 70.022 26.664 -37.724 1.00 57.88 1127 PRO A O 1
ATOM 7760 N N . ILE A 1 1128 ? 69.123 27.440 -39.626 1.00 59.09 1128 ILE A N 1
ATOM 7761 C CA . ILE A 1 1128 ? 70.403 27.586 -40.319 1.00 59.09 1128 ILE A CA 1
ATOM 7762 C C . ILE A 1 1128 ? 71.008 28.923 -39.897 1.00 59.09 1128 ILE A C 1
ATOM 7764 O O . ILE A 1 1128 ? 70.549 29.987 -40.317 1.00 59.09 1128 ILE A O 1
ATOM 7768 N N . ASP A 1 1129 ? 72.018 28.865 -39.036 1.00 61.03 1129 ASP A N 1
ATOM 7769 C CA . ASP A 1 1129 ? 72.814 30.021 -38.642 1.00 61.03 1129 ASP A CA 1
ATOM 7770 C C . ASP A 1 1129 ? 74.111 30.125 -39.470 1.00 61.03 1129 ASP A C 1
ATOM 7772 O O . ASP A 1 1129 ? 74.493 29.219 -40.215 1.00 61.03 1129 ASP A O 1
ATOM 7776 N N . ASN A 1 1130 ? 74.808 31.261 -39.360 1.00 59.28 1130 ASN A N 1
ATOM 7777 C CA . ASN A 1 1130 ? 76.051 31.487 -40.108 1.00 59.28 1130 ASN A CA 1
ATOM 7778 C C . ASN A 1 1130 ? 77.156 30.470 -39.760 1.00 59.28 1130 ASN A C 1
ATOM 7780 O O . ASN A 1 1130 ? 78.043 30.249 -40.581 1.00 59.28 1130 ASN A O 1
ATOM 7784 N N . SER A 1 1131 ? 77.123 29.851 -38.575 1.00 60.81 1131 SER A N 1
ATOM 7785 C CA . SER A 1 1131 ? 78.081 28.810 -38.181 1.00 60.81 1131 SER A CA 1
ATOM 7786 C C . SER A 1 1131 ? 77.850 27.492 -38.917 1.00 60.81 1131 SER A C 1
ATOM 7788 O O . SER A 1 1131 ? 78.822 26.854 -39.317 1.00 60.81 1131 SER A O 1
ATOM 7790 N N . PHE A 1 1132 ? 76.594 27.110 -39.153 1.00 64.50 1132 PHE A N 1
ATOM 7791 C CA . PHE A 1 1132 ? 76.236 25.917 -39.924 1.00 64.50 1132 PHE A CA 1
ATOM 7792 C C . PHE A 1 1132 ? 76.626 26.052 -41.408 1.00 64.50 1132 PHE A C 1
ATOM 7794 O O . PHE A 1 1132 ? 77.182 25.128 -41.999 1.00 64.50 1132 PHE A O 1
ATOM 7801 N N . ILE A 1 1133 ? 76.439 27.241 -41.991 1.00 60.88 1133 ILE A N 1
ATOM 7802 C CA . ILE A 1 1133 ? 76.835 27.546 -43.380 1.00 60.88 1133 ILE A CA 1
ATOM 7803 C C . ILE A 1 1133 ? 78.365 27.489 -43.560 1.00 60.88 1133 ILE A C 1
ATOM 7805 O O . ILE A 1 1133 ? 78.851 26.893 -44.519 1.00 60.88 1133 ILE A O 1
ATOM 7809 N N . LEU A 1 1134 ? 79.138 28.030 -42.610 1.00 61.91 1134 LEU A N 1
ATOM 7810 C CA . LEU A 1 1134 ? 80.611 27.976 -42.620 1.00 61.91 1134 LEU A CA 1
ATOM 7811 C C . LEU A 1 1134 ? 81.175 26.552 -42.444 1.00 61.91 1134 LEU A C 1
ATOM 7813 O O . LEU A 1 1134 ? 82.287 26.262 -42.892 1.00 61.91 1134 LEU A O 1
ATOM 7817 N N . ALA A 1 1135 ? 80.431 25.653 -41.793 1.00 62.84 1135 ALA A N 1
ATOM 7818 C CA . ALA A 1 1135 ? 80.809 24.247 -41.655 1.00 62.84 1135 ALA A CA 1
ATOM 7819 C C . ALA A 1 1135 ? 80.600 23.463 -42.968 1.00 62.84 1135 ALA A C 1
ATOM 7821 O O . ALA A 1 1135 ? 81.452 22.655 -43.337 1.00 62.84 1135 ALA A O 1
ATOM 7822 N N . LEU A 1 1136 ? 79.531 23.765 -43.717 1.00 61.50 1136 LEU A N 1
ATOM 7823 C CA . LEU A 1 1136 ? 79.246 23.202 -45.046 1.00 61.50 1136 LEU A CA 1
ATOM 7824 C C . LEU A 1 1136 ? 80.257 23.642 -46.125 1.00 61.50 1136 LEU A C 1
ATOM 7826 O O . LEU A 1 1136 ? 80.592 22.845 -47.000 1.00 61.50 1136 LEU A O 1
ATOM 7830 N N . GLU A 1 1137 ? 80.794 24.867 -46.051 1.00 61.59 1137 GLU A N 1
ATOM 7831 C CA . GLU A 1 1137 ? 81.811 25.389 -46.991 1.00 61.59 1137 GLU A CA 1
ATOM 7832 C C . GLU A 1 1137 ? 83.157 24.635 -46.948 1.00 61.59 1137 GLU A C 1
ATOM 7834 O O . GLU A 1 1137 ? 83.945 24.731 -47.889 1.00 61.59 1137 GLU A O 1
ATOM 7839 N N . ASN A 1 1138 ? 83.427 23.866 -45.886 1.00 61.34 1138 ASN A N 1
ATOM 7840 C CA . ASN A 1 1138 ? 84.683 23.128 -45.702 1.00 61.34 1138 ASN A CA 1
ATOM 7841 C C . ASN A 1 1138 ? 84.597 21.634 -46.070 1.00 61.34 1138 ASN A C 1
ATOM 7843 O O . ASN A 1 1138 ? 85.572 20.903 -45.870 1.00 61.34 1138 ASN A O 1
ATOM 7847 N N . LEU A 1 1139 ? 83.465 21.164 -46.607 1.00 64.38 1139 LEU A N 1
ATOM 7848 C CA . LEU A 1 1139 ? 83.308 19.774 -47.039 1.00 64.38 1139 LEU A CA 1
ATOM 7849 C C . LEU A 1 1139 ? 84.034 19.515 -48.377 1.00 64.38 1139 LEU A C 1
ATOM 7851 O O . LEU A 1 1139 ? 83.834 20.257 -49.344 1.00 64.38 1139 LEU A O 1
ATOM 7855 N N . PRO A 1 1140 ? 84.872 18.467 -48.474 1.00 62.19 1140 PRO A N 1
ATOM 7856 C CA . PRO A 1 1140 ? 85.602 18.156 -49.698 1.00 62.19 1140 PRO A CA 1
ATOM 7857 C C . PRO A 1 1140 ? 84.666 17.690 -50.826 1.00 62.19 1140 PRO A C 1
ATOM 7859 O O . PRO A 1 1140 ? 83.824 16.811 -50.650 1.00 62.19 1140 PRO A O 1
ATOM 7862 N N . VAL A 1 1141 ? 84.843 18.269 -52.019 1.00 61.88 1141 VAL A N 1
ATOM 7863 C CA . VAL A 1 1141 ? 84.152 17.843 -53.246 1.00 61.88 1141 VAL A CA 1
ATOM 7864 C C . VAL A 1 1141 ? 85.015 16.822 -53.978 1.00 61.88 1141 VAL A C 1
ATOM 7866 O O . VAL A 1 1141 ? 86.144 17.109 -54.381 1.00 61.88 1141 VAL A O 1
ATOM 7869 N N . TYR A 1 1142 ? 84.464 15.633 -54.184 1.00 61.94 1142 TYR A N 1
ATOM 7870 C CA . TYR A 1 1142 ? 85.127 14.519 -54.844 1.00 61.94 1142 TYR A CA 1
ATOM 7871 C C . TYR A 1 1142 ? 84.648 14.374 -56.291 1.00 61.94 1142 TYR A C 1
ATOM 7873 O O . TYR A 1 1142 ? 83.496 14.657 -56.627 1.00 61.94 1142 TYR A O 1
ATOM 7881 N N . GLN A 1 1143 ? 85.547 13.909 -57.158 1.00 65.44 1143 GLN A N 1
ATOM 7882 C CA . GLN A 1 1143 ? 85.243 13.579 -58.546 1.00 65.44 1143 GLN A CA 1
ATOM 7883 C C . GLN A 1 1143 ? 85.026 12.071 -58.683 1.00 65.44 1143 GLN A C 1
ATOM 7885 O O . GLN A 1 1143 ? 85.924 11.278 -58.393 1.00 65.44 1143 GLN A O 1
ATOM 7890 N N . PHE A 1 1144 ? 83.859 11.682 -59.189 1.00 58.22 1144 PHE A N 1
ATOM 7891 C CA . PHE A 1 1144 ? 83.474 10.292 -59.394 1.00 58.22 1144 PHE A CA 1
ATOM 7892 C C . PHE A 1 1144 ? 83.275 10.005 -60.878 1.00 58.22 1144 PHE A C 1
ATOM 7894 O O . PHE A 1 1144 ? 82.492 10.665 -61.563 1.00 58.22 1144 PHE A O 1
ATOM 7901 N N . ASN A 1 1145 ? 83.974 8.984 -61.369 1.00 57.16 1145 ASN A N 1
ATOM 7902 C CA . ASN A 1 1145 ? 83.774 8.442 -62.707 1.00 57.16 1145 ASN A CA 1
ATOM 7903 C C . ASN A 1 1145 ? 83.038 7.116 -62.574 1.00 57.16 1145 ASN A C 1
ATOM 7905 O O . ASN A 1 1145 ? 83.566 6.178 -61.972 1.00 57.16 1145 ASN A O 1
ATOM 7909 N N . TYR A 1 1146 ? 81.832 7.031 -63.129 1.00 57.06 1146 TYR A N 1
ATOM 7910 C CA . TYR A 1 1146 ? 81.065 5.791 -63.101 1.00 57.06 1146 TYR A CA 1
ATOM 7911 C C . TYR A 1 1146 ? 80.283 5.570 -64.401 1.00 57.06 1146 TYR A C 1
ATOM 7913 O O . TYR A 1 1146 ? 80.023 6.488 -65.180 1.00 57.06 1146 TYR A O 1
ATOM 7921 N N . LYS A 1 1147 ? 79.952 4.301 -64.664 1.00 54.34 1147 LYS A N 1
ATOM 7922 C CA . LYS A 1 1147 ? 79.200 3.864 -65.848 1.00 54.34 1147 LYS A CA 1
ATOM 7923 C C . LYS A 1 1147 ? 77.716 3.807 -65.515 1.00 54.34 1147 LYS A C 1
ATOM 7925 O O . LYS A 1 1147 ? 77.304 2.988 -64.696 1.00 54.34 1147 LYS A O 1
ATOM 7930 N N . ASN A 1 1148 ? 76.929 4.672 -66.145 1.00 49.28 1148 ASN A N 1
ATOM 7931 C CA . ASN A 1 1148 ? 75.498 4.795 -65.889 1.00 49.28 1148 ASN A CA 1
ATOM 7932 C C . ASN A 1 1148 ? 74.718 3.776 -66.742 1.00 49.28 1148 ASN A C 1
ATOM 7934 O O . ASN A 1 1148 ? 74.877 3.752 -67.965 1.00 49.28 1148 ASN A O 1
ATOM 7938 N N . LYS A 1 1149 ? 73.907 2.913 -66.110 1.00 51.34 1149 LYS A N 1
ATOM 7939 C CA . LYS A 1 1149 ? 73.175 1.827 -66.796 1.00 51.34 1149 LYS A CA 1
ATOM 7940 C C . LYS A 1 1149 ? 71.718 2.148 -67.164 1.00 51.34 1149 LYS A C 1
ATOM 7942 O O . LYS A 1 1149 ? 71.114 1.326 -67.836 1.00 51.34 1149 LYS A O 1
ATOM 7947 N N . ASN A 1 1150 ? 71.147 3.300 -66.789 1.00 50.31 1150 ASN A N 1
ATOM 7948 C CA . ASN A 1 1150 ? 69.685 3.498 -66.850 1.00 50.31 1150 ASN A CA 1
ATOM 7949 C C . ASN A 1 1150 ? 69.234 4.912 -67.284 1.00 50.31 1150 ASN A C 1
ATOM 7951 O O . ASN A 1 1150 ? 68.572 5.595 -66.506 1.00 50.31 1150 ASN A O 1
ATOM 7955 N N . LYS A 1 1151 ? 69.537 5.390 -68.505 1.00 46.94 1151 LYS A N 1
ATOM 7956 C CA . LYS A 1 1151 ? 68.998 6.711 -68.924 1.00 46.94 1151 LYS A CA 1
ATOM 7957 C C . LYS A 1 1151 ? 68.471 6.879 -70.347 1.00 46.94 1151 LYS A C 1
ATOM 7959 O O . LYS A 1 1151 ? 68.035 7.975 -70.676 1.00 46.94 1151 LYS A O 1
ATOM 7964 N N . TYR A 1 1152 ? 68.435 5.840 -71.178 1.00 52.28 1152 TYR A N 1
ATOM 7965 C CA . TYR A 1 1152 ? 67.849 5.979 -72.515 1.00 52.28 1152 TYR A CA 1
ATOM 7966 C C . TYR A 1 1152 ? 66.977 4.777 -72.863 1.00 52.28 1152 TYR A C 1
ATOM 7968 O O . TYR A 1 1152 ? 67.479 3.708 -73.199 1.00 52.28 1152 TYR A O 1
ATOM 7976 N N . LEU A 1 1153 ? 65.665 4.991 -72.780 1.00 45.25 1153 LEU A N 1
ATOM 7977 C CA . LEU A 1 1153 ? 64.643 4.206 -73.461 1.00 45.25 1153 LEU A CA 1
ATOM 7978 C C . LEU A 1 1153 ? 64.082 5.084 -74.588 1.00 45.25 1153 LEU A C 1
ATOM 7980 O O . LEU A 1 1153 ? 63.842 6.271 -74.376 1.00 45.25 1153 LEU A O 1
ATOM 7984 N N . VAL A 1 1154 ? 63.963 4.518 -75.790 1.00 44.62 1154 VAL A N 1
ATOM 7985 C CA . VAL A 1 1154 ? 63.335 5.151 -76.962 1.00 44.62 1154 VAL A CA 1
ATOM 7986 C C . VAL A 1 1154 ? 61.820 4.972 -76.849 1.00 44.62 1154 VAL A C 1
ATOM 7988 O O . VAL A 1 1154 ? 61.376 3.892 -76.466 1.00 44.62 1154 VAL A O 1
ATOM 7991 N N . ASP A 1 1155 ? 61.073 6.033 -77.168 1.00 51.50 1155 ASP A N 1
ATOM 7992 C CA . ASP A 1 1155 ? 59.612 6.152 -77.084 1.00 51.50 1155 ASP A CA 1
ATOM 7993 C C . ASP A 1 1155 ? 58.839 4.894 -77.509 1.00 51.50 1155 ASP A C 1
ATOM 7995 O O . ASP A 1 1155 ? 58.947 4.420 -78.643 1.00 51.50 1155 ASP A O 1
ATOM 7999 N N . SER A 1 1156 ? 57.957 4.444 -76.619 1.00 45.03 1156 SER A N 1
ATOM 8000 C CA . SER A 1 1156 ? 56.712 3.776 -76.990 1.00 45.03 1156 SER A CA 1
ATOM 8001 C C . SER A 1 1156 ? 55.596 4.381 -76.143 1.00 45.03 1156 SER A C 1
ATOM 8003 O O . SER A 1 1156 ? 55.635 4.281 -74.915 1.00 45.03 1156 SER A O 1
ATOM 8005 N N . GLU A 1 1157 ? 54.650 5.048 -76.803 1.00 52.81 1157 GLU A N 1
ATOM 8006 C CA . GLU A 1 1157 ? 53.489 5.701 -76.194 1.00 52.81 1157 GLU A CA 1
ATOM 8007 C C . GLU A 1 1157 ? 52.742 4.741 -75.255 1.00 52.81 1157 GLU A C 1
ATOM 8009 O O . GLU A 1 1157 ? 52.307 3.661 -75.659 1.00 52.81 1157 GLU A O 1
ATOM 8014 N N . GLN A 1 1158 ? 52.592 5.145 -73.992 1.00 47.06 1158 GLN A N 1
ATOM 8015 C CA . GLN A 1 1158 ? 51.699 4.478 -73.051 1.00 47.06 1158 GLN A CA 1
ATOM 8016 C C . GLN A 1 1158 ? 50.240 4.849 -73.369 1.00 47.06 1158 GLN A C 1
ATOM 8018 O O . GLN A 1 1158 ? 49.952 6.034 -73.555 1.00 47.06 1158 GLN A O 1
ATOM 8023 N N . PRO A 1 1159 ? 49.300 3.887 -73.399 1.00 45.66 1159 PRO A N 1
ATOM 8024 C CA . PRO A 1 1159 ? 47.882 4.196 -73.511 1.00 45.66 1159 PRO A CA 1
ATOM 8025 C C . PRO A 1 1159 ? 47.384 4.847 -72.214 1.00 45.66 1159 PRO A C 1
ATOM 8027 O O . PRO A 1 1159 ? 47.774 4.460 -71.111 1.00 45.66 1159 PRO A O 1
ATOM 8030 N N . ALA A 1 1160 ? 46.529 5.860 -72.354 1.00 52.50 1160 ALA A N 1
ATOM 8031 C CA . ALA A 1 1160 ? 45.907 6.553 -71.234 1.00 52.50 1160 ALA A CA 1
ATOM 8032 C C . ALA A 1 1160 ? 45.096 5.575 -70.367 1.00 52.50 1160 ALA A C 1
ATOM 8034 O O . ALA A 1 1160 ? 44.342 4.750 -70.884 1.00 52.50 1160 ALA A O 1
ATOM 8035 N N . ALA A 1 1161 ? 45.245 5.691 -69.048 1.00 55.72 1161 ALA A N 1
ATOM 8036 C CA . ALA A 1 1161 ? 44.443 4.948 -68.088 1.00 55.72 1161 ALA A CA 1
ATOM 8037 C C . ALA A 1 1161 ? 42.958 5.302 -68.267 1.00 55.72 1161 ALA A C 1
ATOM 8039 O O . ALA A 1 1161 ? 42.568 6.462 -68.132 1.00 55.72 1161 ALA A O 1
ATOM 8040 N N . VAL A 1 1162 ? 42.144 4.296 -68.586 1.00 60.09 1162 VAL A N 1
ATOM 8041 C CA . VAL A 1 1162 ? 40.687 4.418 -68.679 1.00 60.09 1162 VAL A CA 1
ATOM 8042 C C . VAL A 1 1162 ? 40.135 4.553 -67.256 1.00 60.09 1162 VAL A C 1
ATOM 8044 O O . VAL A 1 1162 ? 40.523 3.791 -66.370 1.00 60.09 1162 VAL A O 1
ATOM 8047 N N . SER A 1 1163 ? 39.278 5.544 -67.004 1.00 60.09 1163 SER A N 1
ATOM 8048 C CA . SER A 1 1163 ? 38.682 5.736 -65.680 1.00 60.09 1163 SER A CA 1
ATOM 8049 C C . SER A 1 1163 ? 37.612 4.672 -65.401 1.00 60.09 1163 SER A C 1
ATOM 8051 O O . SER A 1 1163 ? 36.995 4.146 -66.326 1.00 60.09 1163 SER A O 1
ATOM 8053 N N . PHE A 1 1164 ? 37.339 4.378 -64.124 1.00 58.78 1164 PHE A N 1
ATOM 8054 C CA . PHE A 1 1164 ? 36.261 3.455 -63.730 1.00 58.78 1164 PHE A CA 1
ATOM 8055 C C . PHE A 1 1164 ? 34.895 3.857 -64.326 1.00 58.78 1164 PHE A C 1
ATOM 8057 O O . PHE A 1 1164 ? 34.083 2.999 -64.659 1.00 58.78 1164 PHE A O 1
ATOM 8064 N N . ALA A 1 1165 ? 34.674 5.161 -64.528 1.00 55.97 1165 ALA A N 1
ATOM 8065 C CA . ALA A 1 1165 ? 33.449 5.702 -65.112 1.00 55.97 1165 ALA A CA 1
ATOM 8066 C C . ALA A 1 1165 ? 33.288 5.387 -66.613 1.00 55.97 1165 ALA A C 1
ATOM 8068 O O . ALA A 1 1165 ? 32.162 5.270 -67.085 1.00 55.97 1165 ALA A O 1
ATOM 8069 N N . ASP A 1 1166 ? 34.388 5.217 -67.349 1.00 63.44 1166 ASP A N 1
ATOM 8070 C CA . ASP A 1 1166 ? 34.366 4.926 -68.788 1.00 63.44 1166 ASP A CA 1
ATOM 8071 C C . ASP A 1 1166 ? 34.280 3.412 -69.068 1.00 63.44 1166 ASP A C 1
ATOM 8073 O O . ASP A 1 1166 ? 33.652 3.000 -70.037 1.00 63.44 1166 ASP A O 1
ATOM 8077 N N . TRP A 1 1167 ? 34.841 2.567 -68.191 1.00 69.00 1167 TRP A N 1
ATOM 8078 C CA . TRP A 1 1167 ? 34.667 1.102 -68.243 1.00 69.00 1167 TRP A CA 1
ATOM 8079 C C . TRP A 1 1167 ? 33.214 0.684 -67.955 1.00 69.00 1167 TRP A C 1
ATOM 8081 O O . TRP A 1 1167 ? 32.681 -0.225 -68.592 1.00 69.00 1167 TRP A O 1
ATOM 8091 N N . ALA A 1 1168 ? 32.551 1.408 -67.049 1.00 60.12 1168 ALA A N 1
ATOM 8092 C CA . ALA A 1 1168 ? 31.154 1.194 -66.686 1.00 60.12 1168 ALA A CA 1
ATOM 8093 C C . ALA A 1 1168 ? 30.148 1.546 -67.806 1.00 60.12 1168 ALA A C 1
ATOM 8095 O O . ALA A 1 1168 ? 29.004 1.107 -67.760 1.00 60.12 1168 ALA A O 1
ATOM 8096 N N . ALA A 1 1169 ? 30.549 2.324 -68.818 1.00 59.31 1169 ALA A N 1
ATOM 8097 C CA . ALA A 1 1169 ? 29.656 2.796 -69.880 1.00 59.31 1169 ALA A CA 1
ATOM 8098 C C . ALA A 1 1169 ? 29.456 1.797 -71.044 1.00 59.31 1169 ALA A C 1
ATOM 8100 O O . ALA A 1 1169 ? 28.569 2.008 -71.869 1.00 59.31 1169 ALA A O 1
ATOM 8101 N N . GLU A 1 1170 ? 30.253 0.722 -71.127 1.00 59.53 1170 GLU A N 1
ATOM 8102 C CA . GLU A 1 1170 ? 30.155 -0.314 -72.179 1.00 59.53 1170 GLU A CA 1
ATOM 8103 C C . GLU A 1 1170 ? 29.590 -1.665 -71.687 1.00 59.53 1170 GLU A C 1
ATOM 8105 O O . GLU A 1 1170 ? 29.445 -2.591 -72.487 1.00 59.53 1170 GLU A O 1
ATOM 8110 N N . HIS A 1 1171 ? 29.244 -1.797 -70.401 1.00 67.25 1171 HIS A N 1
ATOM 8111 C CA . HIS A 1 1171 ? 28.686 -3.025 -69.818 1.00 67.25 1171 HIS A CA 1
ATOM 8112 C C . HIS A 1 1171 ? 27.337 -2.722 -69.151 1.00 67.25 1171 HIS A C 1
ATOM 8114 O O . HIS A 1 1171 ? 27.264 -2.026 -68.146 1.00 67.25 1171 HIS A O 1
ATOM 8120 N N . ASP A 1 1172 ? 26.262 -3.224 -69.757 1.00 55.00 1172 ASP A N 1
ATOM 8121 C CA . ASP A 1 1172 ? 24.895 -2.693 -69.631 1.00 55.00 1172 ASP A CA 1
ATOM 8122 C C . ASP A 1 1172 ? 24.133 -3.054 -68.332 1.00 55.00 1172 ASP A C 1
ATOM 8124 O O . ASP A 1 1172 ? 22.918 -2.923 -68.303 1.00 55.00 1172 ASP A O 1
ATOM 8128 N N . GLU A 1 1173 ? 24.791 -3.502 -67.255 1.00 55.38 1173 GLU A N 1
ATOM 8129 C CA . GLU A 1 1173 ? 24.181 -3.706 -65.921 1.00 55.38 1173 GLU A CA 1
ATOM 8130 C C . GLU A 1 1173 ? 25.293 -3.963 -64.878 1.00 55.38 1173 GLU A C 1
ATOM 8132 O O . GLU A 1 1173 ? 26.040 -4.930 -65.010 1.00 55.38 1173 GLU A O 1
ATOM 8137 N N . ILE A 1 1174 ? 25.434 -3.100 -63.859 1.00 50.84 1174 ILE A N 1
ATOM 8138 C CA . ILE A 1 1174 ? 26.518 -3.158 -62.851 1.00 50.84 1174 ILE A CA 1
ATOM 8139 C C . ILE A 1 1174 ? 25.915 -3.104 -61.434 1.00 50.84 1174 ILE A C 1
ATOM 8141 O O . ILE A 1 1174 ? 25.100 -2.223 -61.156 1.00 50.84 1174 ILE A O 1
ATOM 8145 N N . ASP A 1 1175 ? 26.330 -4.025 -60.553 1.00 59.66 1175 ASP A N 1
ATOM 8146 C CA . ASP A 1 1175 ? 26.001 -4.110 -59.112 1.00 59.66 1175 ASP A CA 1
ATOM 8147 C C . ASP A 1 1175 ? 27.293 -3.971 -58.264 1.00 59.66 1175 ASP A C 1
ATOM 8149 O O . ASP A 1 1175 ? 28.397 -4.228 -58.749 1.00 59.66 1175 ASP A O 1
ATOM 8153 N N . ASP A 1 1176 ? 27.173 -3.558 -56.999 1.00 53.62 1176 ASP A N 1
ATOM 8154 C CA . ASP A 1 1176 ? 28.243 -3.112 -56.081 1.00 53.62 1176 ASP A CA 1
ATOM 8155 C C . ASP A 1 1176 ? 29.307 -4.186 -55.719 1.00 53.62 1176 ASP A C 1
ATOM 8157 O O . ASP A 1 1176 ? 30.276 -3.882 -55.016 1.00 53.62 1176 ASP A O 1
ATOM 8161 N N . ASP A 1 1177 ? 29.190 -5.423 -56.220 1.00 55.81 1177 ASP A N 1
ATOM 8162 C CA . ASP A 1 1177 ? 30.105 -6.547 -55.938 1.00 55.81 1177 ASP A CA 1
ATOM 8163 C C . ASP A 1 1177 ? 31.164 -6.829 -57.041 1.00 55.81 1177 ASP A C 1
ATOM 8165 O O . ASP A 1 1177 ? 32.007 -7.718 -56.884 1.00 55.81 1177 ASP A O 1
ATOM 8169 N N . ASP A 1 1178 ? 31.233 -6.047 -58.125 1.00 57.25 1178 ASP A N 1
ATOM 8170 C CA . ASP A 1 1178 ? 32.111 -6.320 -59.288 1.00 57.25 1178 ASP A CA 1
ATOM 8171 C C . ASP A 1 1178 ? 33.563 -5.796 -59.200 1.00 57.25 1178 ASP A C 1
ATOM 8173 O O . ASP A 1 1178 ? 34.250 -5.567 -60.202 1.00 57.25 1178 ASP A O 1
ATOM 8177 N N . ARG A 1 1179 ? 34.121 -5.683 -57.990 1.00 60.47 1179 ARG A N 1
ATOM 8178 C CA . ARG A 1 1179 ? 35.535 -5.292 -57.806 1.00 60.47 1179 ARG A CA 1
ATOM 8179 C C . ARG A 1 1179 ? 36.525 -6.321 -58.375 1.00 60.47 1179 ARG A C 1
ATOM 8181 O O . ARG A 1 1179 ? 37.618 -5.956 -58.800 1.00 60.47 1179 ARG A O 1
ATOM 8188 N N . GLY A 1 1180 ? 36.125 -7.593 -58.446 1.00 63.56 1180 GLY A N 1
ATOM 8189 C CA . GLY A 1 1180 ? 36.957 -8.678 -58.979 1.00 63.56 1180 GLY A CA 1
ATOM 8190 C C . GLY A 1 1180 ? 37.109 -8.682 -60.508 1.00 63.56 1180 GLY A C 1
ATOM 8191 O O . GLY A 1 1180 ? 38.141 -9.123 -61.010 1.00 63.56 1180 GLY A O 1
ATOM 8192 N N . ALA A 1 1181 ? 36.127 -8.170 -61.259 1.00 60.69 1181 ALA A N 1
ATOM 8193 C CA . ALA A 1 1181 ? 36.190 -8.105 -62.725 1.00 60.69 1181 ALA A CA 1
ATOM 8194 C C . ALA A 1 1181 ? 37.091 -6.954 -63.214 1.00 60.69 1181 ALA A C 1
ATOM 8196 O O . ALA A 1 1181 ? 37.833 -7.109 -64.185 1.00 60.69 1181 ALA A O 1
ATOM 8197 N N . TYR A 1 1182 ? 37.092 -5.832 -62.489 1.00 63.38 1182 TYR A N 1
ATOM 8198 C CA . TYR A 1 1182 ? 37.982 -4.697 -62.744 1.00 63.38 1182 TYR A CA 1
ATOM 8199 C C . TYR A 1 1182 ? 39.454 -5.025 -62.429 1.00 63.38 1182 TYR A C 1
ATOM 8201 O O . TYR A 1 1182 ? 40.354 -4.642 -63.178 1.00 63.38 1182 TYR A O 1
ATOM 8209 N N . GLU A 1 1183 ? 39.715 -5.801 -61.371 1.00 64.06 1183 GLU A N 1
ATOM 8210 C CA . GLU A 1 1183 ? 41.070 -6.257 -61.020 1.00 64.06 1183 GLU A CA 1
ATOM 8211 C C . GLU A 1 1183 ? 41.625 -7.286 -62.031 1.00 64.06 1183 GLU A C 1
ATOM 8213 O O . GLU A 1 1183 ? 42.801 -7.211 -62.386 1.00 64.06 1183 GLU A O 1
ATOM 8218 N N . ALA A 1 1184 ? 40.780 -8.155 -62.604 1.00 61.50 1184 ALA A N 1
ATOM 8219 C CA . ALA A 1 1184 ? 41.174 -9.082 -63.674 1.00 61.50 1184 ALA A CA 1
ATOM 8220 C C . ALA A 1 1184 ? 41.473 -8.380 -65.022 1.00 61.50 1184 ALA A C 1
ATOM 8222 O O . ALA A 1 1184 ? 42.405 -8.773 -65.724 1.00 61.50 1184 ALA A O 1
ATOM 8223 N N . TYR A 1 1185 ? 40.741 -7.311 -65.368 1.00 65.19 1185 TYR A N 1
ATOM 8224 C CA . TYR A 1 1185 ? 41.012 -6.476 -66.554 1.00 65.19 1185 TYR A CA 1
ATOM 8225 C C . TYR A 1 1185 ? 42.359 -5.734 -66.451 1.00 65.19 1185 TYR A C 1
ATOM 8227 O O . TYR A 1 1185 ? 43.095 -5.622 -67.436 1.00 65.19 1185 TYR A O 1
ATOM 8235 N N . LEU A 1 1186 ? 42.723 -5.273 -65.249 1.00 60.88 1186 LEU A N 1
ATOM 8236 C CA . LEU A 1 1186 ? 44.023 -4.647 -64.984 1.00 60.88 1186 LEU A CA 1
ATOM 8237 C C . LEU A 1 1186 ? 45.184 -5.659 -65.029 1.00 60.88 1186 LEU A C 1
ATOM 8239 O O . LEU A 1 1186 ? 46.267 -5.316 -65.510 1.00 60.88 1186 LEU A O 1
ATOM 8243 N N . GLU A 1 1187 ? 44.970 -6.906 -64.597 1.00 59.75 1187 GLU A N 1
ATOM 8244 C CA . GLU A 1 1187 ? 45.971 -7.981 -64.709 1.00 59.75 1187 GLU A CA 1
ATOM 8245 C C . GLU A 1 1187 ? 46.173 -8.472 -66.156 1.00 59.75 1187 GLU A C 1
ATOM 8247 O O . GLU A 1 1187 ? 47.309 -8.756 -66.549 1.00 59.75 1187 GLU A O 1
ATOM 8252 N N . GLU A 1 1188 ? 45.126 -8.507 -66.990 1.00 58.69 1188 GLU A N 1
ATOM 8253 C CA . GLU A 1 1188 ? 45.242 -8.876 -68.412 1.00 58.69 1188 GLU A CA 1
ATOM 8254 C C . GLU A 1 1188 ? 46.031 -7.818 -69.214 1.00 58.69 1188 GLU A C 1
ATOM 8256 O O . GLU A 1 1188 ? 46.911 -8.177 -70.004 1.00 58.69 1188 GLU A O 1
ATOM 8261 N N . GLN A 1 1189 ? 45.826 -6.523 -68.927 1.00 56.88 1189 GLN A N 1
ATOM 8262 C CA . GLN A 1 1189 ? 46.586 -5.399 -69.508 1.00 56.88 1189 GLN A CA 1
ATOM 8263 C C . GLN A 1 1189 ? 48.069 -5.391 -69.090 1.00 56.88 1189 GLN A C 1
ATOM 8265 O O . GLN A 1 1189 ? 48.939 -5.013 -69.878 1.00 56.88 1189 GLN A O 1
ATOM 8270 N N . ALA A 1 1190 ? 48.387 -5.859 -67.879 1.00 52.78 1190 ALA A N 1
ATOM 8271 C CA . ALA A 1 1190 ? 49.760 -5.921 -67.374 1.00 52.78 1190 ALA A CA 1
ATOM 8272 C C . ALA A 1 1190 ? 50.588 -7.090 -67.952 1.00 52.78 1190 ALA A C 1
ATOM 8274 O O . ALA A 1 1190 ? 51.818 -7.072 -67.872 1.00 52.78 1190 ALA A O 1
ATOM 8275 N N . SER A 1 1191 ? 49.952 -8.098 -68.561 1.00 49.16 1191 SER A N 1
ATOM 8276 C CA . SER A 1 1191 ? 50.625 -9.336 -68.989 1.00 49.16 1191 SER A CA 1
ATOM 8277 C C . SER A 1 1191 ? 51.268 -9.305 -70.390 1.00 49.16 1191 SER A C 1
ATOM 8279 O O . SER A 1 1191 ? 51.904 -10.284 -70.782 1.00 49.16 1191 SER A O 1
ATOM 8281 N N . SER A 1 1192 ? 51.170 -8.197 -71.142 1.00 53.56 1192 SER A N 1
ATOM 8282 C CA . SER A 1 1192 ? 51.689 -8.108 -72.526 1.00 53.56 1192 SER A CA 1
ATOM 8283 C C . SER A 1 1192 ? 52.938 -7.234 -72.739 1.00 53.56 1192 SER A C 1
ATOM 8285 O O . SER A 1 1192 ? 53.389 -7.082 -73.876 1.00 53.56 1192 SER A O 1
ATOM 8287 N N . TYR A 1 1193 ? 53.564 -6.695 -71.685 1.00 44.03 1193 TYR A N 1
ATOM 8288 C CA . TYR A 1 1193 ? 54.723 -5.805 -71.846 1.00 44.03 1193 TYR A CA 1
ATOM 8289 C C . TYR A 1 1193 ? 56.076 -6.545 -71.792 1.00 44.03 1193 TYR A C 1
ATOM 8291 O O . TYR A 1 1193 ? 56.463 -7.112 -70.770 1.00 44.03 1193 TYR A O 1
ATOM 8299 N N . VAL A 1 1194 ? 56.826 -6.506 -72.900 1.00 50.38 1194 VAL A N 1
ATOM 8300 C CA . VAL A 1 1194 ? 58.219 -6.985 -73.005 1.00 50.38 1194 VAL A CA 1
ATOM 8301 C C . VAL A 1 1194 ? 59.177 -5.854 -72.587 1.00 50.38 1194 VAL A C 1
ATOM 8303 O O . VAL A 1 1194 ? 59.057 -4.749 -73.115 1.00 50.38 1194 VAL A O 1
ATOM 8306 N N . PRO A 1 1195 ? 60.152 -6.082 -71.685 1.00 44.94 1195 PRO A N 1
ATOM 8307 C CA . PRO A 1 1195 ? 61.026 -5.017 -71.199 1.00 44.94 1195 PRO A CA 1
ATOM 8308 C C . PRO A 1 1195 ? 62.114 -4.624 -72.226 1.00 44.94 1195 PRO A C 1
ATOM 8310 O O . PRO A 1 1195 ? 62.696 -5.501 -72.871 1.00 44.94 1195 PRO A O 1
ATOM 8313 N N . PRO A 1 1196 ? 62.450 -3.326 -72.358 1.00 45.66 1196 PRO A N 1
ATOM 8314 C CA . PRO A 1 1196 ? 63.544 -2.851 -73.210 1.00 45.66 1196 PRO A CA 1
ATOM 8315 C C . PRO A 1 1196 ? 64.947 -3.046 -72.587 1.00 45.66 1196 PRO A C 1
ATOM 8317 O O . PRO A 1 1196 ? 65.120 -3.030 -71.369 1.00 45.66 1196 PRO A O 1
ATOM 8320 N N . VAL A 1 1197 ? 65.966 -3.224 -73.441 1.00 50.16 1197 VAL A N 1
ATOM 8321 C CA . VAL A 1 1197 ? 67.372 -3.512 -73.074 1.00 50.16 1197 VAL A CA 1
ATOM 8322 C C . VAL A 1 1197 ? 68.190 -2.210 -72.887 1.00 50.16 1197 VAL A C 1
ATOM 8324 O O . VAL A 1 1197 ? 68.126 -1.347 -73.762 1.00 50.16 1197 VAL A O 1
ATOM 8327 N N . PRO A 1 1198 ? 68.999 -2.058 -71.815 1.00 45.81 1198 PRO A N 1
ATOM 8328 C CA . PRO A 1 1198 ? 69.804 -0.853 -71.551 1.00 45.81 1198 PRO A CA 1
ATOM 8329 C C . PRO A 1 1198 ? 71.146 -0.786 -72.320 1.00 45.81 1198 PRO A C 1
ATOM 8331 O O . PRO A 1 1198 ? 71.776 -1.812 -72.580 1.00 45.81 1198 PRO A O 1
ATOM 8334 N N . VAL A 1 1199 ? 71.627 0.432 -72.627 1.00 53.72 1199 VAL A N 1
ATOM 8335 C CA . VAL A 1 1199 ? 72.956 0.727 -73.225 1.00 53.72 1199 VAL A CA 1
ATOM 8336 C C . VAL A 1 1199 ? 73.819 1.548 -72.249 1.00 53.72 1199 VAL A C 1
ATOM 8338 O O . VAL A 1 1199 ? 73.327 2.501 -71.650 1.00 53.72 1199 VAL A O 1
ATOM 8341 N N . GLU A 1 1200 ? 75.109 1.204 -72.105 1.00 48.91 1200 GLU A N 1
ATOM 8342 C CA . GLU A 1 1200 ? 76.056 1.821 -71.151 1.00 48.91 1200 GLU A CA 1
ATOM 8343 C C . GLU A 1 1200 ? 76.822 3.032 -71.738 1.00 48.91 1200 GLU A C 1
ATOM 8345 O O . GLU A 1 1200 ? 77.369 2.950 -72.841 1.00 48.91 1200 GLU A O 1
ATOM 8350 N N . LYS A 1 1201 ? 76.938 4.136 -70.975 1.00 51.91 1201 LYS A N 1
ATOM 8351 C CA . LYS A 1 1201 ? 77.776 5.315 -71.297 1.00 51.91 1201 LYS A CA 1
ATOM 8352 C C . LYS A 1 1201 ? 78.567 5.784 -70.062 1.00 51.91 1201 LYS A C 1
ATOM 8354 O O . LYS A 1 1201 ? 78.073 5.689 -68.940 1.00 51.91 1201 LYS A O 1
ATOM 8359 N N . GLU A 1 1202 ? 79.799 6.265 -70.262 1.00 51.97 1202 GLU A N 1
ATOM 8360 C CA . GLU A 1 1202 ? 80.628 6.838 -69.185 1.00 51.97 1202 GLU A CA 1
ATOM 8361 C C . GLU A 1 1202 ? 80.232 8.288 -68.878 1.00 51.97 1202 GLU A C 1
ATOM 8363 O O . GLU A 1 1202 ? 80.113 9.104 -69.796 1.00 51.97 1202 GLU A O 1
ATOM 8368 N N . GLU A 1 1203 ? 80.052 8.601 -67.591 1.00 55.12 1203 GLU A N 1
ATOM 8369 C CA . GLU A 1 1203 ? 79.755 9.946 -67.091 1.00 55.12 1203 GLU A CA 1
ATOM 8370 C C . GLU A 1 1203 ? 80.657 10.301 -65.895 1.00 55.12 1203 GLU A C 1
ATOM 8372 O O . GLU A 1 1203 ? 80.994 9.459 -65.057 1.00 55.12 1203 GLU A O 1
ATOM 8377 N N . THR A 1 1204 ? 81.034 11.578 -65.817 1.00 53.12 1204 THR A N 1
ATOM 8378 C CA . THR A 1 1204 ? 81.814 12.158 -64.716 1.00 53.12 1204 THR A CA 1
ATOM 8379 C C . THR A 1 1204 ? 80.911 13.073 -63.900 1.00 53.12 1204 THR A C 1
ATOM 8381 O O . THR A 1 1204 ? 80.301 13.983 -64.460 1.00 53.12 1204 THR A O 1
ATOM 8384 N N . HIS A 1 1205 ? 80.847 12.854 -62.588 1.00 56.34 1205 HIS A N 1
ATOM 8385 C CA . HIS A 1 1205 ? 80.082 13.674 -61.646 1.00 56.34 1205 HIS A CA 1
ATOM 8386 C C . HIS A 1 1205 ? 80.973 14.177 -60.505 1.00 56.34 1205 HIS A C 1
ATOM 8388 O O . HIS A 1 1205 ? 81.946 13.525 -60.126 1.00 56.34 1205 HIS A O 1
ATOM 8394 N N . PHE A 1 1206 ? 80.622 15.337 -59.950 1.00 58.84 1206 PHE A N 1
ATOM 8395 C CA . PHE A 1 1206 ? 81.240 15.902 -58.751 1.00 58.84 1206 PHE A CA 1
ATOM 8396 C C . PHE A 1 1206 ? 80.228 15.850 -57.605 1.00 58.84 1206 PHE A C 1
ATOM 8398 O O . PHE A 1 1206 ? 79.067 16.203 -57.810 1.00 58.84 1206 PHE A O 1
ATOM 8405 N N . GLY A 1 1207 ? 80.646 15.398 -56.424 1.00 65.12 1207 GLY A N 1
ATOM 8406 C CA . GLY A 1 1207 ? 79.756 15.245 -55.273 1.00 65.12 1207 GLY A CA 1
ATOM 8407 C C . GLY A 1 1207 ? 80.496 15.121 -53.944 1.00 65.12 1207 GLY A C 1
ATOM 8408 O O . GLY A 1 1207 ? 81.721 15.038 -53.910 1.00 65.12 1207 GLY A O 1
ATOM 8409 N N . MET A 1 1208 ? 79.746 15.125 -52.847 1.00 72.81 1208 MET A N 1
ATOM 8410 C CA . MET A 1 1208 ? 80.248 14.904 -51.484 1.00 72.81 1208 MET A CA 1
ATOM 8411 C C . MET A 1 1208 ? 79.949 13.457 -51.058 1.00 72.81 1208 MET A C 1
ATOM 8413 O O . MET A 1 1208 ? 79.055 12.830 -51.630 1.00 72.81 1208 MET A O 1
ATOM 8417 N N . MET A 1 1209 ? 80.682 12.915 -50.083 1.00 74.75 1209 MET A N 1
ATOM 8418 C CA . MET A 1 1209 ? 80.413 11.573 -49.548 1.00 74.75 1209 MET A CA 1
ATOM 8419 C C . MET A 1 1209 ? 79.283 11.614 -48.511 1.00 74.75 1209 MET A C 1
ATOM 8421 O O . MET A 1 1209 ? 79.251 12.495 -47.655 1.00 74.75 1209 MET A O 1
ATOM 8425 N N . ALA A 1 1210 ? 78.334 10.679 -48.600 1.00 68.06 1210 ALA A N 1
ATOM 8426 C CA . ALA A 1 1210 ? 77.107 10.708 -47.800 1.00 68.06 1210 ALA A CA 1
ATOM 8427 C C . ALA A 1 1210 ? 77.356 10.515 -46.295 1.00 68.06 1210 ALA A C 1
ATOM 8429 O O . ALA A 1 1210 ? 76.692 11.146 -45.482 1.00 68.06 1210 ALA A O 1
ATOM 8430 N N . ASP A 1 1211 ? 78.336 9.700 -45.918 1.00 69.94 1211 ASP A N 1
ATOM 8431 C CA . ASP A 1 1211 ? 78.761 9.474 -44.532 1.00 69.94 1211 ASP A CA 1
ATOM 8432 C C . ASP A 1 1211 ? 79.477 10.692 -43.920 1.00 69.94 1211 ASP A C 1
ATOM 8434 O O . ASP A 1 1211 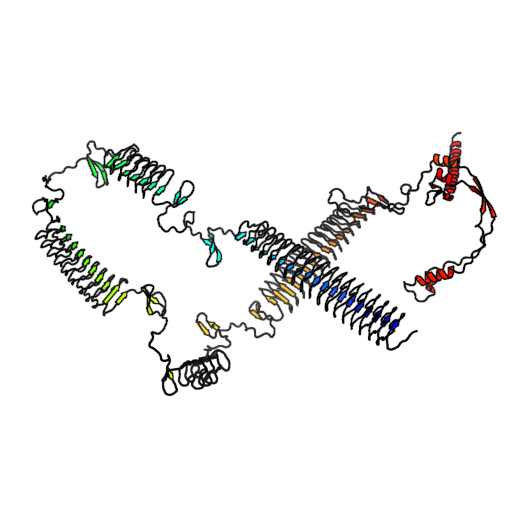? 79.271 11.008 -42.748 1.00 69.94 1211 ASP A O 1
ATOM 8438 N N . GLU A 1 1212 ? 80.254 11.435 -44.712 1.00 71.31 1212 GLU A N 1
ATOM 8439 C CA . GLU A 1 1212 ? 80.881 12.697 -44.287 1.00 71.31 1212 GLU A CA 1
ATOM 8440 C C . GLU A 1 1212 ? 79.852 13.824 -44.097 1.00 71.31 1212 GLU A C 1
ATOM 8442 O O . GLU A 1 1212 ? 79.946 14.595 -43.139 1.00 71.31 1212 GLU A O 1
ATOM 8447 N N . VAL A 1 1213 ? 78.831 13.894 -44.961 1.00 71.00 1213 VAL A N 1
ATOM 8448 C CA . VAL A 1 1213 ? 77.694 14.815 -44.787 1.00 71.00 1213 VAL A CA 1
ATOM 8449 C C . VAL A 1 1213 ? 76.862 14.408 -43.568 1.00 71.00 1213 VAL A C 1
ATOM 8451 O O . VAL A 1 1213 ? 76.454 15.280 -42.806 1.00 71.00 1213 VAL A O 1
ATOM 8454 N N . GLN A 1 1214 ? 76.684 13.105 -43.314 1.00 73.94 1214 GLN A N 1
ATOM 8455 C CA . GLN A 1 1214 ? 75.950 12.602 -42.148 1.00 73.94 1214 GLN A CA 1
ATOM 8456 C C . GLN A 1 1214 ? 76.659 12.939 -40.823 1.00 73.94 1214 GLN A C 1
ATOM 8458 O O . GLN A 1 1214 ? 76.006 13.192 -39.814 1.00 73.94 1214 GLN A O 1
ATOM 8463 N N . ALA A 1 1215 ? 77.995 12.992 -40.816 1.00 69.94 1215 ALA A N 1
ATOM 8464 C CA . ALA A 1 1215 ? 78.787 13.346 -39.636 1.00 69.94 1215 ALA A CA 1
ATOM 8465 C C . ALA A 1 1215 ? 78.721 14.841 -39.263 1.00 69.94 1215 ALA A C 1
ATOM 8467 O O . ALA A 1 1215 ? 78.943 15.187 -38.101 1.00 69.94 1215 ALA A O 1
ATOM 8468 N N . LEU A 1 1216 ? 78.441 15.721 -40.233 1.00 66.44 1216 LEU A N 1
ATOM 8469 C CA . LEU A 1 1216 ? 78.343 17.173 -40.032 1.00 66.44 1216 LEU A CA 1
ATOM 8470 C C . LEU A 1 1216 ? 76.895 17.667 -39.901 1.00 66.44 1216 LEU A C 1
ATOM 8472 O O . LEU A 1 1216 ? 76.625 18.569 -39.112 1.00 66.44 1216 LEU A O 1
ATOM 8476 N N . ALA A 1 1217 ? 76.002 17.102 -40.710 1.00 66.38 1217 ALA A N 1
ATOM 8477 C CA . ALA A 1 1217 ? 74.613 17.507 -40.897 1.00 66.38 1217 ALA A CA 1
ATOM 8478 C C . ALA A 1 1217 ? 73.754 16.265 -41.243 1.00 66.38 1217 ALA A C 1
ATOM 8480 O O . ALA A 1 1217 ? 73.331 16.100 -42.397 1.00 66.38 1217 ALA A O 1
ATOM 8481 N N . PRO A 1 1218 ? 73.525 15.352 -40.277 1.00 68.81 1218 PRO A N 1
ATOM 8482 C CA . PRO A 1 1218 ? 72.808 14.083 -40.480 1.00 68.81 1218 PRO A CA 1
ATOM 8483 C C . PRO A 1 1218 ? 71.420 14.249 -41.109 1.00 68.81 1218 PRO A C 1
ATOM 8485 O O . PRO A 1 1218 ? 70.961 13.410 -41.879 1.00 68.81 1218 PRO A O 1
ATOM 8488 N N . GLU A 1 1219 ? 70.766 15.380 -40.876 1.00 65.00 1219 GLU A N 1
ATOM 8489 C CA . GLU A 1 1219 ? 69.465 15.730 -41.437 1.00 65.00 1219 GLU A CA 1
ATOM 8490 C C . GLU A 1 1219 ? 69.445 15.882 -42.972 1.00 65.00 1219 GLU A C 1
ATOM 8492 O O . GLU A 1 1219 ? 68.385 15.712 -43.591 1.00 65.00 1219 GLU A O 1
ATOM 8497 N N . LEU A 1 1220 ? 70.594 16.147 -43.609 1.00 67.88 1220 LEU A N 1
ATOM 8498 C CA . LEU A 1 1220 ? 70.739 16.292 -45.067 1.00 67.88 1220 LEU A CA 1
ATOM 8499 C C . LEU A 1 1220 ? 70.999 14.962 -45.791 1.00 67.88 1220 LEU A C 1
ATOM 8501 O O . LEU A 1 1220 ? 71.166 14.948 -47.013 1.00 67.88 1220 LEU A O 1
ATOM 8505 N N . VAL A 1 1221 ? 70.972 13.845 -45.066 1.00 69.31 1221 VAL A N 1
ATOM 8506 C CA . VAL A 1 1221 ? 71.216 12.496 -45.585 1.00 69.31 1221 VAL A CA 1
ATOM 8507 C C . VAL A 1 1221 ? 69.994 11.610 -45.304 1.00 69.31 1221 VAL A C 1
ATOM 8509 O O . VAL A 1 1221 ? 69.194 11.864 -44.398 1.00 69.31 1221 VAL A O 1
ATOM 8512 N N . TYR A 1 1222 ? 69.741 10.645 -46.180 1.00 73.69 1222 TYR A N 1
ATOM 8513 C CA . TYR A 1 1222 ? 68.832 9.532 -45.944 1.00 73.69 1222 TYR A CA 1
ATOM 8514 C C . TYR A 1 1222 ? 69.611 8.415 -45.261 1.00 73.69 1222 TYR A C 1
ATOM 8516 O O . TYR A 1 1222 ? 70.620 7.970 -45.806 1.00 73.69 1222 TYR A O 1
ATOM 8524 N N . ASP A 1 1223 ? 69.109 7.940 -44.127 1.00 73.00 1223 ASP A N 1
ATOM 8525 C CA . ASP A 1 1223 ? 69.710 6.835 -43.383 1.00 73.00 1223 ASP A CA 1
ATOM 8526 C C . ASP A 1 1223 ? 68.963 5.527 -43.664 1.00 73.00 1223 ASP A C 1
ATOM 8528 O O . ASP A 1 1223 ? 67.753 5.528 -43.920 1.00 73.00 1223 ASP A O 1
ATOM 8532 N N . ASP A 1 1224 ? 69.681 4.406 -43.617 1.00 64.94 1224 ASP A N 1
ATOM 8533 C CA . ASP A 1 1224 ? 69.077 3.075 -43.611 1.00 64.94 1224 ASP A CA 1
ATOM 8534 C C . ASP A 1 1224 ? 68.564 2.671 -42.209 1.00 64.94 1224 ASP A C 1
ATOM 8536 O O . ASP A 1 1224 ? 68.751 3.379 -41.218 1.00 64.94 1224 ASP A O 1
ATOM 8540 N N . LEU A 1 1225 ? 67.881 1.522 -42.118 1.00 66.75 1225 LEU A N 1
ATOM 8541 C CA . LEU A 1 1225 ? 67.281 1.012 -40.870 1.00 66.75 1225 LEU A CA 1
ATOM 8542 C C . LEU A 1 1225 ? 68.299 0.773 -39.734 1.00 66.75 1225 LEU A C 1
ATOM 8544 O O . LEU A 1 1225 ? 67.884 0.674 -38.579 1.00 66.75 1225 LEU A O 1
ATOM 8548 N N . ASP A 1 1226 ? 69.599 0.719 -40.046 1.00 66.50 1226 ASP A N 1
ATOM 8549 C CA . ASP A 1 1226 ? 70.690 0.489 -39.093 1.00 66.50 1226 ASP A CA 1
ATOM 8550 C C . ASP A 1 1226 ? 71.464 1.784 -38.746 1.00 66.50 1226 ASP A C 1
ATOM 8552 O O . ASP A 1 1226 ? 72.428 1.744 -37.973 1.00 66.50 1226 ASP A O 1
ATOM 8556 N N . GLY A 1 1227 ? 71.043 2.938 -39.282 1.00 63.97 1227 GLY A N 1
ATOM 8557 C CA . GLY A 1 1227 ? 71.590 4.266 -38.978 1.00 63.97 1227 GLY A CA 1
ATOM 8558 C C . GLY A 1 1227 ? 72.809 4.680 -39.808 1.00 63.97 1227 GLY A C 1
ATOM 8559 O O . GLY A 1 1227 ? 73.522 5.605 -39.412 1.00 63.97 1227 GLY A O 1
ATOM 8560 N N . LYS A 1 1228 ? 73.089 4.021 -40.940 1.00 72.81 1228 LYS A N 1
ATOM 8561 C CA . LYS A 1 1228 ? 74.178 4.408 -41.855 1.00 72.81 1228 LYS A CA 1
ATOM 8562 C C . LYS A 1 1228 ? 73.668 5.262 -43.015 1.00 72.81 1228 LYS A C 1
ATOM 8564 O O . LYS A 1 1228 ? 72.606 4.991 -43.572 1.00 72.81 1228 LYS A O 1
ATOM 8569 N N . ALA A 1 1229 ? 74.474 6.249 -43.413 1.00 69.00 1229 ALA A N 1
ATOM 8570 C CA . ALA A 1 1229 ? 74.223 7.101 -44.571 1.00 69.00 1229 ALA A CA 1
ATOM 8571 C C . ALA A 1 1229 ? 74.014 6.285 -45.856 1.00 69.00 1229 ALA A C 1
ATOM 8573 O O . ALA A 1 1229 ? 74.933 5.621 -46.342 1.00 69.00 1229 ALA A O 1
ATOM 8574 N N . HIS A 1 1230 ? 72.811 6.372 -46.418 1.00 73.94 1230 HIS A N 1
ATOM 8575 C CA . HIS A 1 1230 ? 72.398 5.663 -47.625 1.00 73.94 1230 HIS A CA 1
ATOM 8576 C C . HIS A 1 1230 ? 72.444 6.559 -48.876 1.00 73.94 1230 HIS A C 1
ATOM 8578 O O . HIS A 1 1230 ? 72.917 6.112 -49.919 1.00 73.94 1230 HIS A O 1
ATOM 8584 N N . ASP A 1 1231 ? 71.981 7.814 -48.801 1.00 69.44 1231 ASP A N 1
ATOM 8585 C CA . ASP A 1 1231 ? 72.028 8.770 -49.928 1.00 69.44 1231 ASP A CA 1
ATOM 8586 C C . ASP A 1 1231 ? 71.876 10.231 -49.459 1.00 69.44 1231 ASP A C 1
ATOM 8588 O O . ASP A 1 1231 ? 71.310 10.484 -48.402 1.00 69.44 1231 ASP A O 1
ATOM 8592 N N . ILE A 1 1232 ? 72.334 11.218 -50.230 1.00 72.44 1232 ILE A N 1
ATOM 8593 C CA . ILE A 1 1232 ? 72.263 12.646 -49.868 1.00 72.44 1232 ILE A CA 1
ATOM 8594 C C . ILE A 1 1232 ? 70.969 13.275 -50.404 1.00 72.44 1232 ILE A C 1
ATOM 8596 O O . ILE A 1 1232 ? 70.588 13.091 -51.561 1.00 72.44 1232 ILE A O 1
ATOM 8600 N N . LYS A 1 1233 ? 70.300 14.103 -49.593 1.00 73.38 1233 LYS A N 1
ATOM 8601 C CA . LYS A 1 1233 ? 69.093 14.857 -49.981 1.00 73.38 1233 LYS A CA 1
ATOM 8602 C C . LYS A 1 1233 ? 69.449 16.053 -50.881 1.00 73.38 1233 LYS A C 1
ATOM 8604 O O . LYS A 1 1233 ? 69.365 17.211 -50.471 1.00 73.38 1233 LYS A O 1
ATOM 8609 N N . TRP A 1 1234 ? 69.821 15.784 -52.134 1.00 65.38 1234 TRP A N 1
ATOM 8610 C CA . TRP A 1 1234 ? 70.360 16.765 -53.097 1.00 65.38 1234 TRP A CA 1
ATOM 8611 C C . TRP A 1 1234 ? 69.502 18.016 -53.329 1.00 65.38 1234 TRP A C 1
ATOM 8613 O O . TRP A 1 1234 ? 70.040 19.116 -53.446 1.00 65.38 1234 TRP A O 1
ATOM 8623 N N . ASN A 1 1235 ? 68.174 17.888 -53.334 1.00 58.06 1235 ASN A N 1
ATOM 8624 C CA . ASN A 1 1235 ? 67.277 19.034 -53.525 1.00 58.06 1235 ASN A CA 1
ATOM 8625 C C . ASN A 1 1235 ? 67.371 20.056 -52.376 1.00 58.06 1235 ASN A C 1
ATOM 8627 O O . ASN A 1 1235 ? 67.192 21.255 -52.599 1.00 58.06 1235 ASN A O 1
ATOM 8631 N N . SER A 1 1236 ? 67.706 19.602 -51.166 1.00 57.78 1236 SER A N 1
ATOM 8632 C CA . SER A 1 1236 ? 67.896 20.463 -49.997 1.00 57.78 1236 SER A CA 1
ATOM 8633 C C . SER A 1 1236 ? 69.213 21.236 -50.082 1.00 57.78 1236 SER A C 1
ATOM 8635 O O . SER A 1 1236 ? 69.231 22.434 -49.822 1.00 57.78 1236 SER A O 1
ATOM 8637 N N . ILE A 1 1237 ? 70.292 20.598 -50.547 1.00 64.19 1237 ILE A N 1
ATOM 8638 C CA . ILE A 1 1237 ? 71.600 21.246 -50.754 1.00 64.19 1237 ILE A CA 1
ATOM 8639 C C . ILE A 1 1237 ? 71.546 22.270 -51.897 1.00 64.19 1237 ILE A C 1
ATOM 8641 O O . ILE A 1 1237 ? 72.073 23.372 -51.764 1.00 64.19 1237 ILE A O 1
ATOM 8645 N N . ILE A 1 1238 ? 70.860 21.955 -52.998 1.00 62.62 1238 ILE A N 1
ATOM 8646 C CA . ILE A 1 1238 ? 70.670 22.895 -54.117 1.00 62.62 1238 ILE A CA 1
ATOM 8647 C C . ILE A 1 1238 ? 69.864 24.119 -53.666 1.00 62.62 1238 ILE A C 1
ATOM 8649 O O . ILE A 1 1238 ? 70.218 25.246 -53.998 1.00 62.62 1238 ILE A O 1
ATOM 8653 N N . SER A 1 1239 ? 68.825 23.919 -52.855 1.00 56.16 1239 SER A N 1
ATOM 8654 C CA . SER A 1 1239 ? 68.027 25.021 -52.305 1.00 56.16 1239 SER A CA 1
ATOM 8655 C C . SER A 1 1239 ? 68.831 25.902 -51.335 1.00 56.16 1239 SER A C 1
ATOM 8657 O O . SER A 1 1239 ? 68.646 27.117 -51.320 1.00 56.16 1239 SER A O 1
ATOM 8659 N N . LEU A 1 1240 ? 69.772 25.319 -50.581 1.00 60.41 1240 LEU A N 1
ATOM 8660 C CA . LEU A 1 1240 ? 70.705 26.052 -49.713 1.00 60.41 1240 LEU A CA 1
ATOM 8661 C C . LEU A 1 1240 ? 71.737 26.859 -50.510 1.00 60.41 1240 LEU A C 1
ATOM 8663 O O . LEU A 1 1240 ? 72.003 28.008 -50.172 1.00 60.41 1240 LEU A O 1
ATOM 8667 N N . LEU A 1 1241 ? 72.267 26.302 -51.602 1.00 63.84 1241 LEU A N 1
ATOM 8668 C CA . LEU A 1 1241 ? 73.160 27.015 -52.524 1.00 63.84 1241 LEU A CA 1
ATOM 8669 C C . LEU A 1 1241 ? 72.450 28.181 -53.225 1.00 63.84 1241 LEU A C 1
ATOM 8671 O O . LEU A 1 1241 ? 73.031 29.253 -53.374 1.00 63.84 1241 LEU A O 1
ATOM 8675 N N . VAL A 1 1242 ? 71.180 28.011 -53.598 1.00 61.12 1242 VAL A N 1
ATOM 8676 C CA . VAL A 1 1242 ? 70.356 29.089 -54.169 1.00 61.12 1242 VAL A CA 1
ATOM 8677 C C . VAL A 1 1242 ? 70.088 30.188 -53.137 1.00 61.12 1242 VAL A C 1
ATOM 8679 O O . VAL A 1 1242 ? 70.233 31.366 -53.460 1.00 61.12 1242 VAL A O 1
ATOM 8682 N N . LEU A 1 1243 ? 69.779 29.832 -51.886 1.00 58.47 1243 LEU A N 1
ATOM 8683 C CA . LEU A 1 1243 ? 69.619 30.798 -50.794 1.00 58.47 1243 LEU A CA 1
ATOM 8684 C C . LEU A 1 1243 ? 70.934 31.542 -50.486 1.00 58.47 1243 LEU A C 1
ATOM 8686 O O . LEU A 1 1243 ? 70.909 32.743 -50.228 1.00 58.47 1243 LEU A O 1
ATOM 8690 N N . GLN A 1 1244 ? 72.082 30.863 -50.570 1.00 65.12 1244 GLN A N 1
ATOM 8691 C CA . GLN A 1 1244 ? 73.414 31.460 -50.417 1.00 65.12 1244 GLN A CA 1
ATOM 8692 C C . GLN A 1 1244 ? 73.720 32.456 -51.547 1.00 65.12 1244 GLN A C 1
ATOM 8694 O O . GLN A 1 1244 ? 74.195 33.556 -51.269 1.00 65.12 1244 GLN A O 1
ATOM 8699 N N . CYS A 1 1245 ? 73.396 32.127 -52.804 1.00 62.09 1245 CYS A N 1
ATOM 8700 C CA . CYS A 1 1245 ? 73.516 33.066 -53.926 1.00 62.09 1245 CYS A CA 1
ATOM 8701 C C . CYS A 1 1245 ? 72.619 34.298 -53.737 1.00 62.09 1245 CYS A C 1
ATOM 8703 O O . CYS A 1 1245 ? 73.072 35.418 -53.951 1.00 62.09 1245 CYS A O 1
ATOM 8705 N N . GLN A 1 1246 ? 71.390 34.112 -53.252 1.00 60.06 1246 GLN A N 1
ATOM 8706 C CA . GLN A 1 1246 ? 70.454 35.208 -52.976 1.00 60.06 1246 GLN A CA 1
ATOM 8707 C C . GLN A 1 1246 ? 70.892 36.084 -51.788 1.00 60.06 1246 GLN A C 1
ATOM 8709 O O . GLN A 1 1246 ? 70.723 37.302 -51.813 1.00 60.06 1246 GLN A O 1
ATOM 8714 N N . LEU A 1 1247 ? 71.483 35.496 -50.743 1.00 59.69 1247 LEU A N 1
ATOM 8715 C CA . LEU A 1 1247 ? 72.058 36.238 -49.615 1.00 59.69 1247 LEU A CA 1
ATOM 8716 C C . LEU A 1 1247 ? 73.339 36.983 -50.010 1.00 59.69 1247 LEU A C 1
ATOM 8718 O O . LEU A 1 1247 ? 73.578 38.078 -49.502 1.00 59.69 1247 LEU A O 1
ATOM 8722 N N . GLN A 1 1248 ? 74.146 36.428 -50.919 1.00 65.44 1248 GLN A N 1
ATOM 8723 C CA . GLN A 1 1248 ? 75.305 37.114 -51.492 1.00 65.44 1248 GLN A CA 1
ATOM 8724 C C . GLN A 1 1248 ? 74.891 38.271 -52.408 1.00 65.44 1248 GLN A C 1
ATOM 8726 O O . GLN A 1 1248 ? 75.467 39.345 -52.268 1.00 65.44 1248 GLN A O 1
ATOM 8731 N N . GLU A 1 1249 ? 73.863 38.115 -53.249 1.00 66.62 1249 GLU A N 1
ATOM 8732 C CA . GLU A 1 1249 ? 73.258 39.226 -54.007 1.00 66.62 1249 GLU A CA 1
ATOM 8733 C C . GLU A 1 1249 ? 72.758 40.328 -53.068 1.00 66.62 1249 GLU A C 1
ATOM 8735 O O . GLU A 1 1249 ? 73.122 41.486 -53.226 1.00 66.62 1249 GLU A O 1
ATOM 8740 N N . LYS A 1 1250 ? 72.041 39.973 -51.997 1.00 64.88 1250 LYS A N 1
ATOM 8741 C CA . LYS A 1 1250 ? 71.543 40.949 -51.016 1.00 64.88 1250 LYS A CA 1
ATOM 8742 C C . LYS A 1 1250 ? 72.660 41.654 -50.233 1.00 64.88 1250 LYS A C 1
ATOM 8744 O O . LYS A 1 1250 ? 72.509 42.800 -49.821 1.00 64.88 1250 LYS A O 1
ATOM 8749 N N . ARG A 1 1251 ? 73.791 40.977 -50.012 1.00 65.19 1251 ARG A N 1
ATOM 8750 C CA . ARG A 1 1251 ? 74.981 41.543 -49.355 1.00 65.19 1251 ARG A CA 1
ATOM 8751 C C . ARG A 1 1251 ? 75.796 42.420 -50.303 1.00 65.19 1251 ARG A C 1
ATOM 8753 O O . ARG A 1 1251 ? 76.421 43.369 -49.839 1.00 65.19 1251 ARG A O 1
ATOM 8760 N N . ILE A 1 1252 ? 75.768 42.124 -51.602 1.00 68.75 1252 ILE A N 1
ATOM 8761 C CA . ILE A 1 1252 ? 76.262 43.003 -52.666 1.00 68.75 1252 ILE A CA 1
ATOM 8762 C C . ILE A 1 1252 ? 75.378 44.257 -52.731 1.00 68.75 1252 ILE A C 1
ATOM 8764 O O . ILE A 1 1252 ? 75.926 45.349 -52.645 1.00 68.75 1252 ILE A O 1
ATOM 8768 N N . ASP A 1 1253 ? 74.050 44.120 -52.706 1.00 66.88 1253 ASP A N 1
ATOM 8769 C CA . ASP A 1 1253 ? 73.106 45.250 -52.663 1.00 66.88 1253 ASP A CA 1
ATOM 8770 C C . ASP A 1 1253 ? 73.280 46.120 -51.399 1.00 66.88 1253 ASP A C 1
ATOM 8772 O O . ASP A 1 1253 ? 73.257 47.348 -51.472 1.00 66.88 1253 ASP A O 1
ATOM 8776 N N . GLU A 1 1254 ? 73.504 45.523 -50.219 1.00 64.00 1254 GLU A N 1
ATOM 8777 C CA . GLU A 1 1254 ? 73.804 46.268 -48.980 1.00 64.00 1254 GLU A CA 1
ATOM 8778 C C . GLU A 1 1254 ? 75.173 46.965 -49.016 1.00 64.00 1254 GLU A C 1
ATOM 8780 O O . GLU A 1 1254 ? 75.333 48.043 -48.435 1.00 64.00 1254 GLU A O 1
ATOM 8785 N N . LEU A 1 1255 ? 76.173 46.376 -49.677 1.00 64.50 1255 LEU A N 1
ATOM 8786 C CA . LEU A 1 1255 ? 77.485 46.998 -49.874 1.00 64.50 1255 LEU A CA 1
ATOM 8787 C C . LEU A 1 1255 ? 77.417 48.131 -50.907 1.00 64.50 1255 LEU A C 1
ATOM 8789 O O . LEU A 1 1255 ? 78.026 49.175 -50.681 1.00 64.50 1255 LEU A O 1
ATOM 8793 N N . GLU A 1 1256 ? 76.627 47.982 -51.971 1.00 65.19 1256 GLU A N 1
ATOM 8794 C CA . GLU A 1 1256 ? 76.326 49.040 -52.945 1.00 65.19 1256 GLU A CA 1
ATOM 8795 C C . GLU A 1 1256 ? 75.528 50.188 -52.305 1.00 65.19 1256 GLU A C 1
ATOM 8797 O O . GLU A 1 1256 ? 75.844 51.360 -52.521 1.00 65.19 1256 GLU A O 1
ATOM 8802 N N . TYR A 1 1257 ? 74.574 49.880 -51.421 1.00 63.19 1257 TYR A N 1
ATOM 8803 C CA . TYR A 1 1257 ? 73.838 50.876 -50.635 1.00 63.19 1257 TYR A CA 1
ATOM 8804 C C . TYR A 1 1257 ? 74.751 51.634 -49.657 1.00 63.19 1257 TYR A C 1
ATOM 8806 O O . TYR A 1 1257 ? 74.646 52.855 -49.529 1.00 63.19 1257 TYR A O 1
ATOM 8814 N N . ARG A 1 1258 ? 75.702 50.950 -49.006 1.00 59.00 1258 ARG A N 1
ATOM 8815 C CA . ARG A 1 1258 ? 76.687 51.580 -48.106 1.00 59.00 1258 ARG A CA 1
ATOM 8816 C C . ARG A 1 1258 ? 77.743 52.414 -48.834 1.00 59.00 1258 ARG A C 1
ATOM 8818 O O . ARG A 1 1258 ? 78.194 53.399 -48.261 1.00 59.00 1258 ARG A O 1
ATOM 8825 N N . LEU A 1 1259 ? 78.090 52.081 -50.079 1.00 60.56 1259 LEU A N 1
ATOM 8826 C CA . LEU A 1 1259 ? 78.948 52.922 -50.925 1.00 60.56 1259 LEU A CA 1
ATOM 8827 C C . LEU A 1 1259 ? 78.258 54.221 -51.385 1.00 60.56 1259 LEU A C 1
ATOM 8829 O O . LEU A 1 1259 ? 78.948 55.159 -51.766 1.00 60.56 1259 LEU A O 1
ATOM 8833 N N . SER A 1 1260 ? 76.924 54.312 -51.323 1.00 58.47 1260 SER A N 1
ATOM 8834 C CA . SER A 1 1260 ? 76.168 55.508 -51.739 1.00 58.47 1260 SER A CA 1
ATOM 8835 C C . SER A 1 1260 ? 76.044 56.612 -50.672 1.00 58.47 1260 SER A C 1
ATOM 8837 O O . SER A 1 1260 ? 75.479 57.666 -50.956 1.00 58.47 1260 SER A O 1
ATOM 8839 N N . TYR A 1 1261 ? 76.564 56.388 -49.455 1.00 56.22 1261 TYR A N 1
ATOM 8840 C CA . TYR A 1 1261 ? 76.458 57.311 -48.308 1.00 56.22 1261 TYR A CA 1
ATOM 8841 C C . TYR A 1 1261 ? 77.815 57.730 -47.698 1.00 56.22 1261 TYR A C 1
ATOM 8843 O O . TYR A 1 1261 ? 77.834 58.389 -46.658 1.00 56.22 1261 TYR A O 1
ATOM 8851 N N . GLU A 1 1262 ? 78.939 57.377 -48.333 1.00 55.47 1262 GLU A N 1
ATOM 8852 C CA . GLU A 1 1262 ? 80.287 57.889 -48.015 1.00 55.47 1262 GLU A CA 1
ATOM 8853 C C . GLU A 1 1262 ? 80.873 58.712 -49.182 1.00 55.47 1262 GLU A C 1
ATOM 8855 O O . GLU A 1 1262 ? 82.001 58.479 -49.613 1.00 55.47 1262 GLU A O 1
ATOM 8860 N N . ASP A 1 1263 ? 80.102 59.702 -49.649 1.00 45.91 1263 ASP A N 1
ATOM 8861 C CA . ASP A 1 1263 ? 80.608 60.931 -50.291 1.00 45.91 1263 ASP A CA 1
ATOM 8862 C C . ASP A 1 1263 ? 80.030 62.167 -49.576 1.00 45.91 1263 ASP A C 1
ATOM 8864 O O . ASP A 1 1263 ? 78.786 62.231 -49.402 1.00 45.91 1263 ASP A O 1
#

Sequence (1263 aa):
MWRIGDYSVRLGRQAGTNNQGVEATALGNRAGETSQHEHAVAIGHSAGNTNQGLDAVAMGYSTAYNNQSEGAVAIGRNSAYVSQGAECVAIGSGAAHTSQGSDGIAIGSSAGRDAQGSFAIALGREAGQTRQAANGIALGRRAGYTMQGQAGVAVGSSAGNASQGEYAIAIGDNAASSMQGVYSVAIGNVAGRTGQGKSAVAVGRSVAESAQGDLATAVGAYAGQEIQGGAAVAVGSSAGKTQQGANAVAVGYGAGQSQQGANAVAIGSQAGASYQAEGSIVLNASGKALDAPESGLYIEPVRENVSDFTLYYDTDTKEITYGETLTLPDGGVDVASGACVSDYLRWNGTAWVSGGSNVALACGAGGTNQGSGAVAVGKGAGRETQGGSAIAVGDSAGESQQGESAVAVGNGAGQSQQGANAVAIGSQAGASYQAAGSIVINASGKTLNAAASGLYMDPIRKSGYTNGVLYYDATTREITYGDPIVPEEGGGLDVGSGTCVSDYLRWNGTAWVSGGSNVALACGAGSTDQGDGAVAIGQDAGTSSQGVGAVALGQDAGSTSQGVGAVAIGQDAGSTSQGGASVAIGQDAGSTSQAESGVAIGSAAGETNQKPFAVSLGAEAGQTTQGQNGVALGYRAGNSDQGINAIAIGYRAGETKQSTGSISINASGLALNPTSQGCYISPVRNINMSDNVLYYNTVSKEIVYGDPIKETEPGDFVSDYLRWNGTFWVNGGEEVALGGGAGSYSQGDAAVAVGKNAGKTGQGANAVAIGNSAGDLNQTAGSIVVNASGLPLNAPEQGLYVDPIRNAGATPNALYYDTELKEVVYGAASVSEGVTDGGCVSDYLRWDGTDWVRGADKVAIGCGSGAIDQGADSVAIGKNAGASGQGSSSIAMGLGAGTTNQGAASVAIGNNAAATDQAEDSVAIGTSAGQTSQGIGAVALGPSAGSTSQGNGTVAIGVRSGEINQGMQGIAIGLDCGITNQGEWSVAIGPEAAEENQGTKCVAVGREAGRFGQGDDAVALGYLAGKTSQGLRGVAIGSYAGAFNQGAGSIAIGANAGMADQHEKTIILFANDGDKDGERLYSTQSDSFFASSIRNAAGPHALTYNPATKEISYSTSNSETKENIVPIDNSFILALENLPVYQFNYKNKNKYLVDSEQPAAVSFADWAAEHDEIDDDDRGAYEAYLEEQASSYVPPVPVEKEETHFGMMADEVQALAPELVYDDLDGKAHDIKWNSIISLLVLQCQLQEKRIDELEYRLSYED

Radius of gyration: 64.91 Å; chains: 1; bounding box: 150×110×190 Å

InterPro domains:
  IPR011049 Serralysin-like metalloprotease, C-terminal [G3DSA:2.150.10.10] (3-133)
  IPR011049 Serralysin-like metalloprotease, C-terminal [G3DSA:2.150.10.10] (157-297)
  IPR011049 Serralysin-like metalloprotease, C-terminal [G3DSA:2.150.10.10] (331-499)
  IPR011049 Serralysin-like metalloprotease, C-terminal [G3DSA:2.150.10.10] (508-683)
  IPR011049 Serralysin-like metalloprotease, C-terminal [G3DSA:2.150.10.10] (848-969)
  IPR011049 Serralysin-like metalloprotease, C-terminal [G3DSA:2.150.10.10] (970-1079)
  IPR030392 Intramolecular chaperone auto-processing domain [PS51688] (1117-1259)